Protein 7QI3 (pdb70)

B-factor: mean 31.92, std 11.01, range [11.61, 91.03]

Radius of gyration: 36.63 Å; Cα contacts (8 Å, |Δi|>4): 3064; chains: 4; bounding box: 96×83×113 Å

Nearest PDB structures (foldseek):
  7qi3-assembly2_D  TM=1.003E+00  e=2.715E-68  Fusarium verticillioides
  4guz-assembly1_A  TM=8.445E-01  e=5.078E-19  Mycobacteroides abscessus ATCC 19977
  2ija-assembly1_A  TM=8.164E-01  e=3.642E-18  Homo sapiens
  4nv7-assembly3_A  TM=8.747E-01  e=5.300E-16  Mesorhizobium japonicum MAFF 303099
  1w4t-assembly1_A  TM=8.264E-01  e=2.323E-15  Pseudomonas aeruginosa

Foldseek 3Di:
DDDPDDDFQDDPVPADAQAPVLLLLVCVLLVDDPVLSVLLVVLNVPVVLCQACVNNQVNQQSSLLSCQQQEKQWLLLCFLHQPLDDDLRLVVLSCQCRVQVYHYAFSSSASNVQNSSVNSNWDKFKWWKWFALCPPPPVVSNVPPRLDTDPTAHIWMWTNHHHWTWIGTSGHFPLDQSGTGTQDAFDKDCAQPPKMKGWHWAFGPDDPDPDDVPTHTWTWIWMFLDPPDPDTDTGTTMTTHPDGDIPVNNVVNVCCCRPPVVNCSSPWTKMKGWDDPVVVSHTFWMWMDIQQWIWTDGRHDIDTPDRDDFLVRVQVCCCPVNVNHHDPSSSVNGPPVSGD/DDDPDDDFQDDPVPADAQALVLLLLLCVLLVDDPVLSVLLVVLNVPVVLCAACVSNQVNLLSSLLSCLQQEKQWLLLCFLHQPLDDDLRLVVLSCVCRVQVYHYAFSSSASNVQNSSVNSNWDKFKWWKWFALCPPPPVVSNVPRRLDTDPTAHIWMWTHHHHWTWIGTNGHFPLDQSGTHTQDAFDKDCAQPPKMKTWHWAFGPDDPDPDDVPTHTWTWIWMFLDCPDPDTDTGTTMTTHRDGDIPVNNVVSVCCCRPPVVNCSSPWTKIKGWDDPVVVSHTFWMWMDTQQWTWTDGRNDIDTPDRDDFLVRVQVCCCPPRVNHHDPSSSPNGPPVSGD/DDDPDDDFQDDPVPADAQAPVLLLLVCVLLVDDPVLSVLLVVLNVPVVLCQACVNNQVNLQSSLQSCQQQEKQWLLLCFLHQPLDDDLRLVVLSCVCRVQVYHYAFSSSASNVQNSSVNSNWDKFKWWKWFALCPPPPVVSNVPRQLDTDPTAHIWMWTHHHHFTWIGTNGHFPLDQSGTGTQDAFDKDCAQPPKMKTWHWAFGPDDPDPDPVPTHTWIWIWMFLCPVPPDTDTGTTMTIHRDGDIPVNNVVSCCCCRPPVVNCSSPWIKIKGFDDPVVVSHTFWMWMDILQWTWTDGRNDIDTPDRHDFLVRVQVCCCPPRVNHHDPSSSVSGDPVSTD/DDDPDDDFDDDPVPADAQAPVLLLLVCVLLVDDPVLSVLLVVLNVPVVLCQACVSNQVNLQSSLLSCLQQEKQWLLLCFLHQPLDDDLRLVVLSCQCRVQVYHYAFSSSASNVQNSSVSSNWDKFKWWKWFALCPPPPVVSVVPPRLDTDPTAHIWMWTRHHHFTWIGTSGHFPLDQSGTGTQDAFDKDCAQPPKMKTWHFAFGPDDPDPDDVPTHTWIWIWMFLDPVDPDTDTGTTMTTHPDGDIPVNNVVNVCCCSPPVVNCSNPWTKMKGWDDPVVVSHTFWMWMDILQWIWTDGRHDIDTPDRADFLVSVQVCCCPVNVNHHDPSSSVNGPPVSTD

CATH classification: 3.30.2140.20

InterPro domains:
  IPR001447 Arylamine N-acetyltransferase [PF00797] (61-332)
  IPR001447 Arylamine N-acetyltransferase [PR01543] (60-83)
  IPR001447 Arylamine N-acetyltransferase [PR01543] (110-132)
  IPR001447 Arylamine N-acetyltransferase [PR01543] (240-262)
  IPR001447 Arylamine N-acetyltransferase [PTHR11786] (23-342)
  IPR038765 Papain-like cysteine peptidase superfamily [SSF54001] (22-336)
  IPR053710 Arylamine N-acetyltransferase domain-containing protein [G3DSA:3.30.2140.20] (22-341)

Solvent-accessible surface area: 54124 Å² total; per-residue (Å²): 201,52,18,89,69,26,44,50,2,53,107,98,119,71,59,59,138,4,69,65,73,60,0,44,68,1,0,104,20,0,123,12,30,132,108,19,28,97,46,0,52,44,0,38,175,58,67,70,39,0,94,38,63,130,61,0,26,53,0,0,73,1,0,6,20,3,0,9,13,28,6,1,32,2,0,0,14,12,9,1,18,49,134,64,119,34,50,28,61,37,48,97,0,21,69,30,1,14,89,77,106,3,1,2,14,10,10,6,1,0,15,0,0,0,12,0,0,53,8,2,15,3,2,2,21,6,0,0,0,1,24,2,7,14,21,11,46,6,78,74,0,105,159,92,10,46,58,5,7,30,5,5,21,2,0,0,0,1,0,45,0,43,117,34,49,15,0,0,6,5,0,14,7,41,74,2,0,8,63,12,0,15,24,80,93,40,43,88,30,103,6,24,54,51,17,34,0,34,0,50,43,65,46,21,75,6,28,23,18,80,24,128,95,31,36,35,108,9,19,0,0,2,1,1,113,62,27,93,87,132,154,86,69,51,28,30,0,0,0,0,18,59,25,14,2,1,29,2,0,0,43,2,1,8,61,24,11,15,49,5,82,78,14,44,30,41,78,55,6,10,0,9,26,7,38,33,35,75,126,144,72,73,10,53,2,16,32,31,0,53,86,32,7,0,67,48,24,70,28,95,110,164,123,87,58,88,131,6,124,59,28,112,53,5,27,100,6,0,63,117,48,1,43,1,52,21,67,116,109,15,56,100,24,4,60,141,135,36,84,85,201,52,19,92,67,24,45,52,2,54,101,109,119,70,56,61,164,6,74,71,73,60,2,38,66,1,0,103,20,0,125,13,34,132,105,19,30,97,43,0,53,47,0,37,182,58,69,69,40,0,90,56,93,80,42,0,25,52,0,0,68,0,0,6,23,3,0,11,15,29,5,0,33,2,0,0,14,10,1,1,20,48,135,64,116,29,52,31,62,38,48,98,2,20,68,33,1,13,89,72,102,2,2,1,14,10,11,7,0,0,16,0,0,0,12,0,0,42,13,2,12,2,3,2,19,7,0,0,0,1,24,1,7,11,19,13,48,6,83,50,0,99,170,104,11,40,62,6,8,30,5,5,23,2,0,0,0,0,0,39,0,44,40,31,41,12,0,0,6,4,0,15,7,43,73,2,0,9,63,12,0,15,23,29,60,38,36,84,30,103,6,24,54,50,14,36,0,34,0,48,79,66,42,21,72,6,28,22,18,76,25,127,99,31,33,33,123,8,18,0,0,2,1,0,116,64,27,94,84,130,76,91,86,53,28,30,0,0,0,0,21,66,25,14,2,1,31,2,0,0,42,4,1,8,58,24,11,16,54,8,84,74,14,44,33,30,63,54,6,11,0,8,25,6,37,33,41,79,122,143,72,75,10,54,1,18,35,32,0,53,85,33,6,0,72,46,25,65,26,95,108,168,124,90,59,53,135,12,124,59,25,73,83,5,29,124,6,1,63,119,50,1,41,0,52,17,67,114,106,13,56,98,24,4,50,145,104,66,84,87,201,50,17,86,68,28,44,50,2,56,102,121,119,71,57,59,159,5,73,71,72,60,2,44,66,1,0,105,18,0,122,12,33,127,105,18,28,94,47,0,55,46,1,38,180,59,73,67,40,0,93,42,86,131,58,0,17,52,0,0,68,1,0,5,20,2,0,9,12,28,5,1,32,3,0,0,15,11,1,1,20,50,138,66,122,28,55,29,61,36,49,95,2,21,67,36,1,13,91,74,103,2,1,2,11,8,8,8,1,0,16,0,0,0,12,0,0,43,10,2,11,3,3,2,25,8,0,0,0,0,22,1,8,11,21,12,49,6,79,72,0,99,159,93,11,40,61,6,7,30,4,6,22,3,0,0,0,0,0,43,0,42,123,49,50,12,0,0,5,6,0,14,6,39,76,2,0,7,62,10,0,16,28,43,53,40,48,87,31,103,6,25,54,50,14,33,0,33,0,48,41,62,46,20,74,6,30,22,25,93,23,72,39,28,37,40,87,11,20,0,0,3,1,1,108,80,27,103,87,124,148,87,70,52,28,27,0,0,0,0,18,70,23,13,2,1,30,3,0,1,43,4,1,7,62,26,12,15,51,6,80,76,14,45,32,29,60,56,6,10,0,8,24,7,34,32,37,78,131,151,72,73,10,56,1,18,34,33,0,52,85,30,7,0,69,48,25,66,23,83,110,168,122,85,55,97,136,8,122,48,18,121,76,5,30,109,4,0,61,119,45,2,44,0,54,19,66,116,108,15,58,98,23,4,51,144,108,68,86,84,200,56,18,88,69,26,45,51,3,55,98,116,119,70,57,59,163,7,76,70,72,60,3,46,62,0,0,105,21,0,118,12,30,133,106,19,36,96,50,0,67,48,1,36,106,60,72,69,39,0,93,55,33,85,64,0,29,52,0,0,70,1,0,6,22,2,0,9,13,29,5,1,33,3,0,0,15,8,0,0,21,50,131,62,122,33,53,27,61,37,47,96,0,21,69,28,1,13,91,78,106,2,1,2,14,9,10,8,1,0,13,0,0,0,13,0,0,44,13,2,10,3,4,3,26,7,0,0,0,1,22,1,7,12,19,12,46,6,80,73,0,99,150,95,9,41,60,6,7,32,4,6,25,3,0,0,0,1,0,45,0,42,125,55,51,22,0,0,5,4,0,14,6,42,73,2,0,9,62,10,0,15,25,87,98,43,48,87,31,104,5,24,55,49,14,34,0,32,0,50,76,67,50,20,73,5,30,21,17,74,26,92,32,30,38,36,89,9,18,0,0,2,0,1,101,84,28,104,89,125,141,84,67,52,28,27,0,0,0,0,18,72,23,11,2,1,29,3,0,0,42,3,1,8,61,22,11,16,51,6,82,74,14,42,30,29,62,56,6,10,0,9,23,7,35,34,49,78,125,101,73,72,8,55,1,18,34,32,0,53,85,30,7,0,68,46,26,66,25,83,108,166,118,86,62,97,131,6,123,60,26,123,62,5,30,48,4,0,62,133,48,1,41,0,53,18,65,112,105,13,60,99,26,4,38,141,143,49,84,84

Sequence (1360 aa):
EDPTALTQLLPDESARVRYTSSSSELQDYFETLKFPQQRFLDLGNNSVLKDPSLARTKEENGLPLLQQAITRYHTCNVPFENLVLHYDPHKIVTLDPAELYTKKIVTRRRGGRCMENNIFLGTALRSLGYEVRNCGGRVSRAMSPYPEVRKKNQSSATYDGWNHMLLLVFLGDEWYGVDVGMGSMGPNLPFPLQDGFESLSIAPREIRIQKRRSISSETHATGPSHATKMMWCYDVCYNNPAESKKTWTPVYCFTETEFLPQDYEVMSWFTSTNPRSFFTRYITCTKMIMDEDKEVIIGNLTLFKDTVRETIGSDRKVVKKFETEEERIKGLVEIFDVNLTEEEEKNSLPQEKRLEDPTALTQLPDESARVRYTSSSSELQDYFETLKFPQRFLDLGNNSVLKDPSLARTKKENGLPLLQAITRYHTCNVPFENLVLHYDPHKIVTLDPAELYTKKIVTRRRGGRCMENNIIFLGTALRSLGYEVRNCGGRVSRAMSPYPEVRKNQSATYDGWNHMLLLVFLGDEWYGVDVGMGSMGPNLPFPLQQDGFEESSLSIAPREIRIQKRSISETHATGPSHATKMMWCYDVCYNNPAESKKTWTPVYCFTETEFLPQDYEVMSWFTSTNPRSFFFTRYYITCTKMIMDEDKEVIIGNLTLFKDTVRETIGSDRKVVKKFETEEERIKGLVEIFDVNLTEEEKNSLPQEKRLEDPTALTQLLPDESARVRYTSSSELQDYFETLKFPQRFLDLGNSVLKDPSLARTKENGLPLLQAITRYHTCNVPFENLVLHYDPHKKIIVTLDPAELYTKKIVTRRRGGRCMENNIFLGTALRSLGYEVRNCGGRVSRAMSPYPEVRKKNQSSATYDGWNHMLLLVFLGDEWYGVDVGMGSMGPNLPFPLQDGFESLSIAPREIRIIQKRSISSETHATGPSHATKMMWCYDVCYNNPAESKKTWTPVYCFTTETEFLPQDYEVMSWFTSTNPRSFFTRYITCTKMIMDEDKEVIIGNLTLFKDTVRETIIGSSDRKVVKKFETEEERIKGLVEIFDVNLTEEEEKNSLPQEKRLEDPTALTQLPDESARVRYTSSSSELQDYFETLKFPQQRFLDLGNSVLKDPSLARTKENGLPLLQQAITRYHTCNVPFENLVLHYDPHKIVTLDPAELYTKKIVTRRRGGRCMENNIFLGTALRSLGYEVRNCGGRVSRAMSPYPEEVRKKNQSATYDGWNHMLLLVFLGDEWYGVDVGMGSMGPNLPFPLQQDGFESLSIAPREIRIQKRSISETHATGPSSHATKMMWCYDVCYNPAESKKTWTPVYCFTETEFLPQDYEVMSWFTSTNPRRSFFTRYITCTKMIMDEDKEVIIGNLTLFKDTVRETIGSDRKVVKKKFETEEERIKGLVEIFDVNLTEEEEKNSLPQEKRL

Organism: Gibberella moniliformis (strain M3125 / FGSC 7600) (NCBI:txid334819)

Secondary structure (DSSP, 8-state):
---S----PPPGGGS----HHHHHHHHHHTT--HHHHHHHHHHHH-GGGGGSHHHHHHHHHHHHHHHHHHS-EE-GGGTSSSS------HHHHHIIIIIS---BSHHHHHHHHHHHHHHHT-EEEEEEEEEBGGG-SSHHHHHHHTT-B-SS-EEEEEEEETTEEEEE---SGGGS--S-EE--TT-EEE-STT-EEEEEEE--S----SSGGG---EEEEEEES-TTSSS--PEEEEEE-SPPPPHHHHHHHHHHHHH-TTSGGGTS-EEEEEEEETTTTEEEEEEEEETTEEEEEETTEEEEEEE--SHHHHHHHHHHHH-----HHHHHTS-GGG--/---S----PPPGGGS----HHHHHHHHHHTT--HHHHHHHHHHHH-GGGGGSHHHHHHHHHHHHHHHHHHS-EE-GGGTSSSS------HHHHHIIIIIS---BSHHHHHHHHHHHHHHTT-EEEEEEEEEBGGG-SSHHHHHH-TT-B-SS-EEEEEEEETTEEEEE---SGGGS--S-EE--TTEEEE-STT-EEEEEEE--S----SSGGG---EEEEEEES-TTSSSPPPEEEEEE-SPPP-HHHHHHHHHHHHHSTTSGGGTS-EEEEEEEETTTTEEEEEEEEETTEEEEEETTEEEEEEE--SHHHHHHHHHHHH-----HHHHHTS-GGG--/---S-------GGGS----HHHHHHHHHHTT--HHHHHHHHHHHH-GGGGGSHHHHHHHHHHHHHHHHHHS-EE-GGGTSSSS------HHHHHIIIIIS---BSHHHHHHHHHHHHHHHT-EEEEEEEEEBGGG-SSHHHHHHHTT-B-SS-EEEEEEEETTEEEEE---SGGGS--S-EE--TT-EEE-STT-EEEEEEE--S----SSGGG---EEEEEEES-TTSSS--PEEEEEE-SPPP-HHHHHHHHHHHHH-TTSGGGTS-EEEEEEEETTTTEEEEEEEEETTEEEEEETTEEEEEEE--SHHHHHHHHHHHH-----HHHHTTS-GGG--/---S----PPPGGGS----HHHHHHHHHHTT--HHHHHHHHHHHH-GGGGGSHHHHHHHHHHHHHHHHHHS-EE-GGGTSSSS------HHHHHIIIIIS---BSHHHHHHHHHHHHHHHT-EEEEEEEEEBGGG-SSHHHHHHHTT-B-SS-EEEEEEEETTEEEEE--SSGGGS--S-EE--TT-EEE-STT-EEEEEEE--S----SSGGG---EEEEEEES-TTSSS---EEEEEE-SPPP-HHHHHHHHHHHHH-TTSGGGTS-EEEEEEEETTTTEEEEEEEEETTEEEEEETTEEEEEEE--SHHHHHHHHHHHH-----HHHHTTS-GGG--

Structure (mmCIF, N/CA/C/O backbone):
data_7QI3
#
_entry.id   7QI3
#
_cell.length_a   72.580
_cell.length_b   76.880
_cell.length_c   92.544
_cell.angle_alpha   76.220
_cell.angle_beta   73.060
_cell.angle_gamma   72.490
#
_symmetry.space_group_name_H-M   'P 1'
#
loop_
_entity.id
_entity.type
_entity.pdbx_description
1 polymer 'Arylamine N-acetyltransferase'
2 non-polymer DI(HYDROXYETHYL)ETHER
3 non-polymer 1,2-ETHANEDIOL
4 non-polymer 'TRIETHYLENE GLYCOL'
5 non-polymer 'TETRAETHYLENE GLYCOL'
6 water water
#
loop_
_atom_site.group_PDB
_atom_site.id
_atom_site.type_symbol
_atom_site.label_atom_id
_atom_site.label_alt_id
_atom_site.label_comp_id
_atom_site.label_asym_id
_atom_site.label_entity_id
_atom_site.label_seq_id
_atom_site.pdbx_PDB_ins_code
_atom_site.Cartn_x
_atom_site.Cartn_y
_atom_site.Cartn_z
_atom_site.occupancy
_atom_site.B_iso_or_equiv
_atom_site.auth_seq_id
_atom_site.auth_comp_id
_atom_site.auth_asym_id
_atom_site.auth_atom_id
_atom_site.pdbx_PDB_model_num
ATOM 1 N N . GLU A 1 5 ? 50.92365 49.24355 42.99063 1.000 40.54839 5 GLU A N 1
ATOM 2 C CA . GLU A 1 5 ? 51.02313 48.54066 44.26608 1.000 43.37842 5 GLU A CA 1
ATOM 3 C C . GLU A 1 5 ? 52.44286 48.59024 44.79727 1.000 35.98189 5 GLU A C 1
ATOM 4 O O . GLU A 1 5 ? 53.40986 48.64941 44.02926 1.000 28.70098 5 GLU A O 1
ATOM 10 N N . ASP A 1 6 ? 52.56332 48.53256 46.11727 1.000 31.42310 6 ASP A N 1
ATOM 11 C CA . ASP A 1 6 ? 53.87883 48.54418 46.72763 1.000 34.80032 6 ASP A CA 1
ATOM 12 C C . ASP A 1 6 ? 54.66151 47.29161 46.34218 1.000 27.92505 6 ASP A C 1
ATOM 13 O O . ASP A 1 6 ? 54.08863 46.19824 46.24402 1.000 31.09108 6 ASP A O 1
ATOM 18 N N . PRO A 1 7 ? 55.96018 47.42554 46.09327 1.000 27.15538 7 PRO A N 1
ATOM 19 C CA . PRO A 1 7 ? 56.79099 46.24641 45.81731 1.000 30.39931 7 PRO A CA 1
ATOM 20 C C . PRO A 1 7 ? 56.73521 45.25770 46.97069 1.000 32.07946 7 PRO A C 1
ATOM 21 O O . PRO A 1 7 ? 56.65670 45.64591 48.13421 1.000 28.20355 7 PRO A O 1
ATOM 25 N N . THR A 1 8 ? 56.76691 43.96666 46.63543 1.000 33.55051 8 THR A N 1
ATOM 26 C CA . THR A 1 8 ? 56.93172 42.92082 47.63839 1.000 35.69389 8 THR A CA 1
ATOM 27 C C . THR A 1 8 ? 58.34051 42.33788 47.65920 1.000 31.32286 8 THR A C 1
ATOM 28 O O . THR A 1 8 ? 58.67760 41.60598 48.59669 1.000 31.61275 8 THR A O 1
ATOM 32 N N . ALA A 1 9 ? 59.16522 42.65795 46.66460 1.000 32.55930 9 ALA A N 1
ATOM 33 C CA . ALA A 1 9 ? 60.52636 42.15673 46.55880 1.000 31.43408 9 ALA A CA 1
ATOM 34 C C . ALA A 1 9 ? 61.33825 43.14702 45.74187 1.000 29.53878 9 ALA A C 1
ATOM 35 O O . ALA A 1 9 ? 60.87309 43.64154 44.71688 1.000 27.29046 9 ALA A O 1
ATOM 37 N N . LEU A 1 10 ? 62.54210 43.44276 46.19691 1.000 23.99339 10 LEU A N 1
ATOM 38 C CA . LEU A 1 10 ? 63.42566 44.31172 45.44339 1.000 25.16462 10 LEU A CA 1
ATOM 39 C C . LEU A 1 10 ? 64.55698 43.47399 44.88559 1.000 29.71244 10 LEU A C 1
ATOM 40 O O . LEU A 1 10 ? 64.76721 42.32645 45.29853 1.000 23.62280 10 LEU A O 1
ATOM 45 N N . THR A 1 11 ? 65.26685 44.05473 43.91912 1.000 22.00359 11 THR A N 1
ATOM 46 C CA . THR A 1 11 ? 66.39337 43.36456 43.32254 1.000 20.26531 11 THR A CA 1
ATOM 47 C C . THR A 1 11 ? 67.43324 43.06009 44.39076 1.000 21.32025 11 THR A C 1
ATOM 48 O O . THR A 1 11 ? 67.74306 43.89257 45.24139 1.000 18.64878 11 THR A O 1
ATOM 52 N N . GLN A 1 12 ? 67.94577 41.84188 44.37174 1.000 18.27932 12 GLN A N 1
ATOM 53 C CA . GLN A 1 12 ? 68.98955 41.47104 45.30721 1.000 24.35864 12 GLN A CA 1
ATOM 54 C C . GLN A 1 12 ? 69.91632 40.47930 44.62304 1.000 23.88788 12 GLN A C 1
ATOM 55 O O . GLN A 1 12 ? 69.63190 39.98181 43.53084 1.000 25.05151 12 GLN A O 1
ATOM 61 N N A LEU A 1 13 ? 71.03873 40.20821 45.27592 0.494 24.62087 13 LEU A N 1
ATOM 62 N N B LEU A 1 13 ? 71.04479 40.22064 45.26616 0.506 24.61813 13 LEU A N 1
ATOM 63 C CA A LEU A 1 13 ? 71.90055 39.10074 44.88175 0.494 25.98070 13 LEU A CA 1
ATOM 64 C CA B LEU A 1 13 ? 71.88223 39.09850 44.87500 0.506 25.98837 13 LEU A CA 1
ATOM 65 C C A LEU A 1 13 ? 71.37935 37.83041 45.54598 0.494 27.34409 13 LEU A C 1
ATOM 66 C C B LEU A 1 13 ? 71.34374 37.84035 45.54249 0.506 27.36190 13 LEU A C 1
ATOM 67 O O A LEU A 1 13 ? 71.35808 37.75740 46.77932 0.494 25.74289 13 LEU A O 1
ATOM 68 O O B LEU A 1 13 ? 71.27982 37.78728 46.77541 0.506 25.71792 13 LEU A O 1
ATOM 77 N N . PRO A 1 14 ? 70.91866 36.83250 44.78929 1.000 27.53459 14 PRO A N 1
ATOM 78 C CA . PRO A 1 14 ? 70.34495 35.64021 45.42697 1.000 25.42786 14 PRO A CA 1
ATOM 79 C C . PRO A 1 14 ? 71.38897 34.87958 46.22710 1.000 25.53977 14 PRO A C 1
ATOM 80 O O . PRO A 1 14 ? 72.58747 34.94690 45.95166 1.000 26.25444 14 PRO A O 1
ATOM 84 N N . ASP A 1 15 ? 70.91035 34.15850 47.23733 1.000 25.96478 15 ASP A N 1
ATOM 85 C CA . ASP A 1 15 ? 71.75535 33.22638 47.96848 1.000 29.91946 15 ASP A CA 1
ATOM 86 C C . ASP A 1 15 ? 72.41157 32.24123 47.00382 1.000 36.54977 15 ASP A C 1
ATOM 87 O O . ASP A 1 15 ? 71.87492 31.93242 45.93409 1.000 31.25323 15 ASP A O 1
ATOM 92 N N . GLU A 1 16 ? 73.59437 31.75819 47.39614 1.000 32.69219 16 GLU A N 1
ATOM 93 C CA . GLU A 1 16 ? 74.42614 30.95042 46.50722 1.000 41.34270 16 GLU A CA 1
ATOM 94 C C . GLU A 1 16 ? 73.65093 29.79581 45.88258 1.000 38.13021 16 GLU A C 1
ATOM 95 O O . GLU A 1 16 ? 73.85873 29.46214 44.71125 1.000 37.89112 16 GLU A O 1
ATOM 98 N N . SER A 1 17 ? 72.74537 29.17887 46.63854 1.000 39.72244 17 SER A N 1
ATOM 99 C CA . SER A 1 17 ? 72.00705 28.03917 46.10535 1.000 46.19174 17 SER A CA 1
ATOM 100 C C . SER A 1 17 ? 70.91805 28.44448 45.11718 1.000 46.61669 17 SER A C 1
ATOM 101 O O . SER A 1 17 ? 70.46605 27.59753 44.33929 1.000 35.62189 17 SER A O 1
ATOM 104 N N . ALA A 1 18 ? 70.49435 29.70912 45.11127 1.000 34.41394 18 ALA A N 1
ATOM 105 C CA . ALA A 1 18 ? 69.45667 30.16005 44.19140 1.000 33.63189 18 ALA A CA 1
ATOM 106 C C . ALA A 1 18 ? 70.00366 30.89468 42.96855 1.000 34.86721 18 ALA A C 1
ATOM 107 O O . ALA A 1 18 ? 69.21188 31.34868 42.13537 1.000 36.70317 18 ALA A O 1
ATOM 109 N N . ARG A 1 19 ? 71.32217 31.00701 42.82250 1.000 28.39234 19 ARG A N 1
ATOM 110 C CA . ARG A 1 19 ? 71.88274 31.79127 41.72575 1.000 31.21445 19 ARG A CA 1
ATOM 111 C C . ARG A 1 19 ? 71.83284 31.03563 40.40225 1.000 39.09403 19 ARG A C 1
ATOM 112 O O . ARG A 1 19 ? 71.97494 29.80744 40.35286 1.000 27.62684 19 ARG A O 1
ATOM 120 N N . VAL A 1 20 ? 71.64684 31.79220 39.31723 1.000 34.06698 20 VAL A N 1
ATOM 121 C CA . VAL A 1 20 ? 71.65735 31.19698 37.98415 1.000 36.76645 20 VAL A CA 1
ATOM 122 C C . VAL A 1 20 ? 73.04314 30.63860 37.68832 1.000 36.04744 20 VAL A C 1
ATOM 123 O O . VAL A 1 20 ? 74.05886 31.32057 37.87582 1.000 28.12938 20 VAL A O 1
ATOM 127 N N . ARG A 1 21 ? 73.09062 29.38083 37.25568 1.000 36.24947 21 ARG A N 1
ATOM 128 C CA . ARG A 1 21 ? 74.29631 28.76930 36.71775 1.000 33.64780 21 ARG A CA 1
ATOM 129 C C . ARG A 1 21 ? 74.00527 28.29116 35.29754 1.000 32.41118 21 ARG A C 1
ATOM 130 O O . ARG A 1 21 ? 72.92584 27.75738 35.02514 1.000 34.29125 21 ARG A O 1
ATOM 138 N N . TYR A 1 22 ? 74.95635 28.51022 34.39036 1.000 27.84772 22 TYR A N 1
ATOM 139 C CA . TYR A 1 22 ? 74.87109 27.99173 33.03090 1.000 22.38166 22 TYR A CA 1
ATOM 140 C C . TYR A 1 22 ? 75.43084 26.56886 33.00215 1.000 25.89768 22 TYR A C 1
ATOM 141 O O . TYR A 1 22 ? 76.54645 26.32982 33.47484 1.000 26.53811 22 TYR A O 1
ATOM 150 N N . THR A 1 23 ? 74.65264 25.62971 32.46341 1.000 25.83302 23 THR A N 1
ATOM 151 C CA . THR A 1 23 ? 75.05820 24.22197 32.40115 1.000 26.37948 23 THR A CA 1
ATOM 152 C C . THR A 1 23 ? 76.24194 24.03085 31.44936 1.000 28.02982 23 THR A C 1
ATOM 153 O O . THR A 1 23 ? 76.61575 24.93102 30.69207 1.000 28.36529 23 THR A O 1
ATOM 157 N N A SER A 1 24 ? 76.82710 22.82909 31.48378 0.499 26.58477 24 SER A N 1
ATOM 158 N N B SER A 1 24 ? 76.82201 22.82523 31.48045 0.501 26.57428 24 SER A N 1
ATOM 159 C CA A SER A 1 24 ? 77.89848 22.50676 30.54172 0.499 30.23544 24 SER A CA 1
ATOM 160 C CA B SER A 1 24 ? 77.89999 22.50455 30.54453 0.501 30.23990 24 SER A CA 1
ATOM 161 C C A SER A 1 24 ? 77.43260 22.67169 29.10211 0.499 27.22564 24 SER A C 1
ATOM 162 C C B SER A 1 24 ? 77.44126 22.65599 29.10054 0.501 27.21969 24 SER A C 1
ATOM 163 O O A SER A 1 24 ? 78.16892 23.19797 28.26168 0.499 28.79535 24 SER A O 1
ATOM 164 O O B SER A 1 24 ? 78.19236 23.15309 28.25572 0.501 28.81623 24 SER A O 1
ATOM 169 N N A SER A 1 25 ? 76.20772 22.23422 28.80352 0.499 25.96846 25 SER A N 1
ATOM 170 N N B SER A 1 25 ? 76.20854 22.24062 28.80057 0.501 25.95638 25 SER A N 1
ATOM 171 C CA A SER A 1 25 ? 75.67256 22.37209 27.45420 0.499 26.04451 25 SER A CA 1
ATOM 172 C CA B SER A 1 25 ? 75.68884 22.37573 27.44400 0.501 26.03553 25 SER A CA 1
ATOM 173 C C A SER A 1 25 ? 75.43998 23.83462 27.10102 0.499 27.34916 25 SER A C 1
ATOM 174 C C B SER A 1 25 ? 75.43237 23.83609 27.09496 0.501 27.34631 25 SER A C 1
ATOM 175 O O A SER A 1 25 ? 75.69915 24.25480 25.96813 0.499 23.34306 25 SER A O 1
ATOM 176 O O B SER A 1 25 ? 75.66893 24.25776 25.95823 0.501 23.34451 25 SER A O 1
ATOM 181 N N . GLU A 1 26 ? 74.95014 24.62403 28.05901 1.000 24.59287 26 GLU A N 1
ATOM 182 C CA . GLU A 1 26 ? 74.73974 26.04471 27.80201 1.000 23.66829 26 GLU A CA 1
ATOM 183 C C . GLU A 1 26 ? 76.05786 26.75684 27.55262 1.000 22.00349 26 GLU A C 1
ATOM 184 O O . GLU A 1 26 ? 76.14214 27.64587 26.69659 1.000 23.33377 26 GLU A O 1
ATOM 190 N N . LEU A 1 27 ? 77.09637 26.37380 28.28735 1.000 22.82540 27 LEU A N 1
ATOM 191 C CA . LEU A 1 27 ? 78.41469 26.95219 28.07037 1.000 21.50188 27 LEU A CA 1
ATOM 192 C C . LEU A 1 27 ? 78.96452 26.53527 26.71405 1.000 26.30759 27 LEU A C 1
ATOM 193 O O . LEU A 1 27 ? 79.51822 27.36207 25.97939 1.000 23.13337 27 LEU A O 1
ATOM 198 N N . GLN A 1 28 ? 78.79717 25.26101 26.35092 1.000 21.57945 28 GLN A N 1
ATOM 199 C CA . GLN A 1 28 ? 79.15485 24.84137 24.99829 1.000 24.91043 28 GLN A CA 1
ATOM 200 C C . GLN A 1 28 ? 78.42610 25.66972 23.94053 1.000 25.64211 28 GLN A C 1
ATOM 201 O O . GLN A 1 28 ? 79.02409 26.06568 22.93094 1.000 23.33000 28 GLN A O 1
ATOM 207 N N . ASP A 1 29 ? 77.13621 25.95300 24.14826 1.000 24.17470 29 ASP A N 1
ATOM 208 C CA . ASP A 1 29 ? 76.42181 26.75267 23.15450 1.000 25.12897 29 ASP A CA 1
ATOM 209 C C . ASP A 1 29 ? 76.96515 28.17676 23.09645 1.000 28.56343 29 ASP A C 1
ATOM 210 O O . ASP A 1 29 ? 77.00389 28.78357 22.01329 1.000 21.48776 29 ASP A O 1
ATOM 215 N N . TYR A 1 30 ? 77.42445 28.70503 24.23988 1.000 22.14705 30 TYR A N 1
ATOM 216 C CA . TYR A 1 30 ? 78.11001 29.99732 24.24866 1.000 24.10321 30 TYR A CA 1
ATOM 217 C C . TYR A 1 30 ? 79.40385 29.95857 23.43597 1.000 25.86283 30 TYR A C 1
ATOM 218 O O . TYR A 1 30 ? 79.68193 30.88252 22.66469 1.000 20.91955 30 TYR A O 1
ATOM 227 N N . PHE A 1 31 ? 80.21122 28.89623 23.59755 1.000 24.26081 31 PHE A N 1
ATOM 228 C CA . PHE A 1 31 ? 81.44477 28.78012 22.82314 1.000 30.48670 31 PHE A CA 1
ATOM 229 C C . PHE A 1 31 ? 81.16482 28.75798 21.32661 1.000 29.21092 31 PHE A C 1
ATOM 230 O O . PHE A 1 31 ? 81.97645 29.25921 20.53783 1.000 26.21385 31 PHE A O 1
ATOM 238 N N . GLU A 1 32 ? 80.02221 28.19654 20.91413 1.000 28.53076 32 GLU A N 1
ATOM 239 C CA . GLU A 1 32 ? 79.68874 28.20578 19.49205 1.000 30.50471 32 GLU A CA 1
ATOM 240 C C . GLU A 1 32 ? 79.23109 29.59264 19.04731 1.000 32.33907 32 GLU A C 1
ATOM 241 O O . GLU A 1 32 ? 79.56301 30.03004 17.93674 1.000 28.35021 32 GLU A O 1
ATOM 247 N N . THR A 1 33 ? 78.51610 30.31724 19.92052 1.000 27.48057 33 THR A N 1
ATOM 248 C CA . THR A 1 33 ? 78.12969 31.69532 19.61696 1.000 24.91217 33 THR A CA 1
ATOM 249 C C . THR A 1 33 ? 79.35413 32.59318 19.49953 1.000 26.62887 33 THR A C 1
ATOM 250 O O . THR A 1 33 ? 79.38576 33.51279 18.67129 1.000 27.55996 33 THR A O 1
ATOM 254 N N . LEU A 1 34 ? 80.37606 32.32980 20.31807 1.000 25.64289 34 LEU A N 1
ATOM 255 C CA . LEU A 1 34 ? 81.67020 32.98963 20.20161 1.000 19.64580 34 LEU A CA 1
ATOM 256 C C . LEU A 1 34 ? 82.38437 32.63322 18.90234 1.000 23.23639 34 LEU A C 1
ATOM 257 O O . LEU A 1 34 ? 83.34043 33.31938 18.53147 1.000 28.29257 34 LEU A O 1
ATOM 262 N N . LYS A 1 35 ? 81.96962 31.55145 18.24170 1.000 21.31123 35 LYS A N 1
ATOM 263 C CA . LYS A 1 35 ? 82.62315 31.03452 17.03118 1.000 27.79066 35 LYS A CA 1
ATOM 264 C C . LYS A 1 35 ? 84.05315 30.56970 17.31438 1.000 25.76445 35 LYS A C 1
ATOM 265 O O . LYS A 1 35 ? 84.95725 30.76141 16.49698 1.000 27.70660 35 LYS A O 1
ATOM 271 N N . PHE A 1 36 ? 84.25549 29.93724 18.47103 1.000 22.94135 36 PHE A N 1
ATOM 272 C CA . PHE A 1 36 ? 85.55869 29.37291 18.79317 1.000 26.03177 36 PHE A CA 1
ATOM 273 C C . PHE A 1 36 ? 86.03928 28.46460 17.66189 1.000 30.97730 36 PHE A C 1
ATOM 274 O O . PHE A 1 36 ? 85.25417 27.66321 17.13527 1.000 22.24470 36 PHE A O 1
ATOM 282 N N . PRO A 1 37 ? 87.31386 28.55038 17.26591 1.000 29.00547 37 PRO A N 1
ATOM 283 C CA . PRO A 1 37 ? 87.87606 27.50294 16.40982 1.000 28.89952 37 PRO A CA 1
ATOM 284 C C . PRO A 1 37 ? 88.11743 26.26688 17.25532 1.000 28.13806 37 PRO A C 1
ATOM 285 O O . PRO A 1 37 ? 87.89118 26.29681 18.46642 1.000 28.98051 37 PRO A O 1
ATOM 289 N N A GLN A 1 38 ? 88.59741 25.18739 16.64256 0.575 25.77327 38 GLN A N 1
ATOM 290 N N B GLN A 1 38 ? 88.58095 25.18413 16.62253 0.425 25.86561 38 GLN A N 1
ATOM 291 C CA A GLN A 1 38 ? 88.64847 23.90704 17.33891 0.575 31.63427 38 GLN A CA 1
ATOM 292 C CA B GLN A 1 38 ? 88.68572 23.89509 17.30257 0.425 31.62864 38 GLN A CA 1
ATOM 293 C C A GLN A 1 38 ? 89.58697 23.93933 18.54325 0.575 32.21107 38 GLN A C 1
ATOM 294 C C B GLN A 1 38 ? 89.57137 23.97052 18.54151 0.425 32.21009 38 GLN A C 1
ATOM 295 O O A GLN A 1 38 ? 89.30422 23.30801 19.56745 0.575 32.74125 38 GLN A O 1
ATOM 296 O O B GLN A 1 38 ? 89.23697 23.39875 19.58468 0.425 32.75134 38 GLN A O 1
ATOM 307 N N . ARG A 1 39 ? 90.70488 24.66747 18.44785 1.000 32.49342 39 ARG A N 1
ATOM 308 C CA . ARG A 1 39 ? 91.66920 24.66308 19.54700 1.000 32.68074 39 ARG A CA 1
ATOM 309 C C . ARG A 1 39 ? 91.10696 25.31893 20.79896 1.000 31.50860 39 ARG A C 1
ATOM 310 O O . ARG A 1 39 ? 91.47894 24.93868 21.91631 1.000 30.64365 39 ARG A O 1
ATOM 318 N N . PHE A 1 40 ? 90.21881 26.29725 20.64435 1.000 31.93914 40 PHE A N 1
ATOM 319 C CA . PHE A 1 40 ? 89.61371 26.91507 21.81644 1.000 29.71978 40 PHE A CA 1
ATOM 320 C C . PHE A 1 40 ? 88.35419 26.18761 22.26304 1.000 27.97277 40 PHE A C 1
ATOM 321 O O . PHE A 1 40 ? 88.03081 26.21027 23.45547 1.000 30.16178 40 PHE A O 1
ATOM 329 N N . LEU A 1 41 ? 87.65010 25.51238 21.34627 1.000 30.59990 41 LEU A N 1
ATOM 330 C CA . LEU A 1 41 ? 86.64183 24.54881 21.77612 1.000 28.68334 41 LEU A CA 1
ATOM 331 C C . LEU A 1 41 ? 87.27979 23.46558 22.63179 1.000 31.16169 41 LEU A C 1
ATOM 332 O O . LEU A 1 41 ? 86.74656 23.09970 23.68710 1.000 33.30774 41 LEU A O 1
ATOM 337 N N . ASP A 1 42 ? 88.43508 22.95401 22.19547 1.000 31.90606 42 ASP A N 1
ATOM 338 C CA . ASP A 1 42 ? 89.17618 21.97781 22.99042 1.000 32.97240 42 ASP A CA 1
ATOM 339 C C . ASP A 1 42 ? 89.54621 22.54362 24.35331 1.000 31.08575 42 ASP A C 1
ATOM 340 O O . ASP A 1 42 ? 89.40521 21.86816 25.38002 1.000 32.33121 42 ASP A O 1
ATOM 345 N N . LEU A 1 43 ? 90.02021 23.78515 24.38133 1.000 31.90091 43 LEU A N 1
ATOM 346 C CA . LEU A 1 43 ? 90.43311 24.38463 25.64090 1.000 28.68719 43 LEU A CA 1
ATOM 347 C C . LEU A 1 43 ? 89.23024 24.59601 26.55680 1.000 30.23751 43 LEU A C 1
ATOM 348 O O . LEU A 1 43 ? 89.27702 24.26456 27.74536 1.000 33.81741 43 LEU A O 1
ATOM 353 N N . GLY A 1 44 ? 88.12875 25.10911 26.00761 1.000 27.50017 44 GLY A N 1
ATOM 354 C CA . GLY A 1 44 ? 86.92048 25.26155 26.80127 1.000 27.30251 44 GLY A CA 1
ATOM 355 C C . GLY A 1 44 ? 86.41267 23.94009 27.34670 1.000 31.90885 44 GLY A C 1
ATOM 356 O O . GLY A 1 44 ? 86.00565 23.85030 28.50829 1.000 30.99337 44 GLY A O 1
ATOM 357 N N A ASN A 1 45 ? 86.44330 22.89030 26.52914 0.393 30.63065 45 ASN A N 1
ATOM 358 N N B ASN A 1 45 ? 86.42129 22.89618 26.51068 0.607 30.60355 45 ASN A N 1
ATOM 359 C CA A ASN A 1 45 ? 85.90985 21.61598 26.99395 0.393 31.62001 45 ASN A CA 1
ATOM 360 C CA B ASN A 1 45 ? 85.93643 21.59211 26.94990 0.607 31.59619 45 ASN A CA 1
ATOM 361 C C A ASN A 1 45 ? 86.81924 20.96214 28.02713 0.393 30.97789 45 ASN A C 1
ATOM 362 C C B ASN A 1 45 ? 86.80786 21.02117 28.05688 0.607 30.87203 45 ASN A C 1
ATOM 363 O O A ASN A 1 45 ? 86.34780 20.16459 28.84405 0.393 36.24927 45 ASN A O 1
ATOM 364 O O B ASN A 1 45 ? 86.29781 20.34903 28.95609 0.607 36.21196 45 ASN A O 1
ATOM 373 N N . SER A 1 46 ? 88.11535 21.28028 28.01568 1.000 31.08109 46 SER A N 1
ATOM 374 C CA . SER A 1 46 ? 88.98974 20.75716 29.05705 1.000 34.82455 46 SER A CA 1
ATOM 375 C C . SER A 1 46 ? 88.68261 21.40270 30.40776 1.000 33.47455 46 SER A C 1
ATOM 376 O O . SER A 1 46 ? 88.84438 20.75818 31.44770 1.000 36.53039 46 SER A O 1
ATOM 379 N N . VAL A 1 47 ? 88.19738 22.64795 30.41025 1.000 29.21638 47 VAL A N 1
ATOM 380 C CA . VAL A 1 47 ? 87.80708 23.30560 31.65692 1.000 29.01455 47 VAL A CA 1
ATOM 381 C C . VAL A 1 47 ? 86.41809 22.85973 32.10511 1.000 33.64954 47 VAL A C 1
ATOM 382 O O . VAL A 1 47 ? 86.16414 22.70329 33.30565 1.000 32.58382 47 VAL A O 1
ATOM 386 N N . LEU A 1 48 ? 85.49341 22.65938 31.15830 1.000 32.81685 48 LEU A N 1
ATOM 387 C CA . LEU A 1 48 ? 84.21273 22.04503 31.49453 1.000 35.24720 48 LEU A CA 1
ATOM 388 C C . LEU A 1 48 ? 84.39539 20.67769 32.14773 1.000 37.51134 48 LEU A C 1
ATOM 389 O O . LEU A 1 48 ? 83.58481 20.27635 32.99306 1.000 33.25126 48 LEU A O 1
ATOM 394 N N . LYS A 1 49 ? 85.44222 19.94533 31.76647 1.000 32.55524 49 LYS A N 1
ATOM 395 C CA . LYS A 1 49 ? 85.69019 18.62950 32.34779 1.000 32.84545 49 LYS A CA 1
ATOM 396 C C . LYS A 1 49 ? 86.45905 18.69483 33.66120 1.000 38.15150 49 LYS A C 1
ATOM 397 O O . LYS A 1 49 ? 86.38062 17.75195 34.45392 1.000 39.16554 49 LYS A O 1
ATOM 403 N N . ASP A 1 50 ? 87.20409 19.77138 33.90084 1.000 35.27878 50 ASP A N 1
ATOM 404 C CA . ASP A 1 50 ? 88.00053 19.93140 35.11901 1.000 38.01445 50 ASP A CA 1
ATOM 405 C C . ASP A 1 50 ? 87.92513 21.38298 35.57080 1.000 35.64022 50 ASP A C 1
ATOM 406 O O . ASP A 1 50 ? 88.81436 22.19258 35.27810 1.000 32.94214 50 ASP A O 1
ATOM 411 N N . PRO A 1 51 ? 86.87499 21.74636 36.30635 1.000 31.31841 51 PRO A N 1
ATOM 412 C CA . PRO A 1 51 ? 86.72341 23.15242 36.71815 1.000 34.91429 51 PRO A CA 1
ATOM 413 C C . PRO A 1 51 ? 87.87401 23.68711 37.55292 1.000 41.61116 51 PRO A C 1
ATOM 414 O O . PRO A 1 51 ? 88.04398 24.91384 37.62176 1.000 37.23211 51 PRO A O 1
ATOM 418 N N . SER A 1 52 ? 88.67807 22.82169 38.17507 1.000 35.33330 52 SER A N 1
ATOM 419 C CA . SER A 1 52 ? 89.80565 23.31671 38.95585 1.000 37.08733 52 SER A CA 1
ATOM 420 C C . SER A 1 52 ? 90.82516 24.05577 38.09047 1.000 38.86249 52 SER A C 1
ATOM 421 O O . SER A 1 52 ? 91.61264 24.84746 38.62255 1.000 36.53324 52 SER A O 1
ATOM 424 N N . LEU A 1 53 ? 90.81340 23.83826 36.76896 1.000 32.33483 53 LEU A N 1
ATOM 425 C CA . LEU A 1 53 ? 91.73243 24.56114 35.89198 1.000 36.32847 53 LEU A CA 1
ATOM 426 C C . LEU A 1 53 ? 91.43152 26.05565 35.85889 1.000 34.25608 53 LEU A C 1
ATOM 427 O O . LEU A 1 53 ? 92.33417 26.86408 35.60915 1.000 31.68979 53 LEU A O 1
ATOM 432 N N . ALA A 1 54 ? 90.17501 26.44468 36.09147 1.000 33.66221 54 ALA A N 1
ATOM 433 C CA . ALA A 1 54 ? 89.82447 27.86072 36.09087 1.000 33.40379 54 ALA A CA 1
ATOM 434 C C . ALA A 1 54 ? 90.38737 28.60185 37.29715 1.000 30.01679 54 ALA A C 1
ATOM 435 O O . ALA A 1 54 ? 90.31053 29.83264 37.34542 1.000 30.51307 54 ALA A O 1
ATOM 437 N N . ARG A 1 55 ? 90.94846 27.89382 38.26358 1.000 27.05604 55 ARG A N 1
ATOM 438 C CA . ARG A 1 55 ? 91.50629 28.54852 39.43707 1.000 34.38468 55 ARG A CA 1
ATOM 439 C C . ARG A 1 55 ? 92.95859 28.95274 39.25301 1.000 38.30197 55 ARG A C 1
ATOM 440 O O . ARG A 1 55 ? 93.45945 29.76854 40.03143 1.000 38.79658 55 ARG A O 1
ATOM 448 N N . THR A 1 56 ? 93.64276 28.41503 38.24861 1.000 31.60688 56 THR A N 1
ATOM 449 C CA . THR A 1 56 ? 95.06701 28.65469 38.06534 1.000 38.59006 56 THR A CA 1
ATOM 450 C C . THR A 1 56 ? 95.29352 29.67833 36.96243 1.000 41.93879 56 THR A C 1
ATOM 451 O O . THR A 1 56 ? 94.48786 29.81586 36.03785 1.000 41.34155 56 THR A O 1
ATOM 455 N N . LYS A 1 57 ? 96.41584 30.38701 37.05756 1.000 36.73641 57 LYS A N 1
ATOM 456 C CA . LYS A 1 57 ? 96.81865 31.25460 35.95916 1.000 38.41734 57 LYS A CA 1
ATOM 457 C C . LYS A 1 57 ? 97.24013 30.43456 34.74044 1.000 41.76095 57 LYS A C 1
ATOM 458 O O . LYS A 1 57 ? 96.87534 30.76371 33.60736 1.000 41.52161 57 LYS A O 1
ATOM 464 N N A GLU A 1 58 ? 97.98309 29.34541 34.96474 0.563 43.41213 58 GLU A N 1
ATOM 465 N N B GLU A 1 58 ? 97.98574 29.34723 34.94934 0.437 43.40960 58 GLU A N 1
ATOM 466 C CA A GLU A 1 58 ? 98.54555 28.57518 33.85892 0.563 43.73805 58 GLU A CA 1
ATOM 467 C CA B GLU A 1 58 ? 98.53786 28.61609 33.81138 0.437 43.71238 58 GLU A CA 1
ATOM 468 C C A GLU A 1 58 ? 97.46618 27.92925 33.00143 0.563 41.91880 58 GLU A C 1
ATOM 469 C C B GLU A 1 58 ? 97.45701 27.93368 32.98326 0.437 41.93217 58 GLU A C 1
ATOM 470 O O A GLU A 1 58 ? 97.64218 27.78737 31.78766 0.563 38.66682 58 GLU A O 1
ATOM 471 O O B GLU A 1 58 ? 97.62414 27.76944 31.77037 0.437 38.71132 58 GLU A O 1
ATOM 482 N N . ASN A 1 59 ? 96.34904 27.52709 33.60339 1.000 40.54486 59 ASN A N 1
ATOM 483 C CA . ASN A 1 59 ? 95.27429 26.89600 32.85419 1.000 41.87588 59 ASN A CA 1
ATOM 484 C C . ASN A 1 59 ? 94.02899 27.75350 32.72439 1.000 37.01018 59 ASN A C 1
ATOM 485 O O . ASN A 1 59 ? 93.25893 27.55777 31.77947 1.000 53.23643 59 ASN A O 1
ATOM 490 N N . GLY A 1 60 ? 93.82756 28.71328 33.61637 1.000 32.60721 60 GLY A N 1
ATOM 491 C CA . GLY A 1 60 ? 92.65372 29.54814 33.52701 1.000 36.75885 60 GLY A CA 1
ATOM 492 C C . GLY A 1 60 ? 92.82376 30.75795 32.62946 1.000 38.00054 60 GLY A C 1
ATOM 493 O O . GLY A 1 60 ? 91.85269 31.20424 32.02187 1.000 24.31506 60 GLY A O 1
ATOM 494 N N . LEU A 1 61 ? 94.03569 31.30471 32.53443 1.000 31.49407 61 LEU A N 1
ATOM 495 C CA . LEU A 1 61 ? 94.19794 32.55071 31.79362 1.000 27.97654 61 LEU A CA 1
ATOM 496 C C . LEU A 1 61 ? 94.02509 32.35637 30.28642 1.000 31.29270 61 LEU A C 1
ATOM 497 O O . LEU A 1 61 ? 93.32913 33.16729 29.65794 1.000 26.46737 61 LEU A O 1
ATOM 502 N N . PRO A 1 62 ? 94.61609 31.31758 29.66257 1.000 32.43558 62 PRO A N 1
ATOM 503 C CA . PRO A 1 62 ? 94.43919 31.16011 28.20117 1.000 29.50335 62 PRO A CA 1
ATOM 504 C C . PRO A 1 62 ? 92.98408 31.11723 27.76583 1.000 26.98631 62 PRO A C 1
ATOM 505 O O . PRO A 1 62 ? 92.59206 31.84411 26.84042 1.000 25.96229 62 PRO A O 1
ATOM 509 N N . LEU A 1 63 ? 92.16064 30.30375 28.43166 1.000 28.33467 63 LEU A N 1
ATOM 510 C CA . LEU A 1 63 ? 90.74143 30.27079 28.09798 1.000 26.62347 63 LEU A CA 1
ATOM 511 C C . LEU A 1 63 ? 90.10238 31.62994 28.32142 1.000 26.85449 63 LEU A C 1
ATOM 512 O O . LEU A 1 63 ? 89.25660 32.06738 27.53031 1.000 24.69162 63 LEU A O 1
ATOM 517 N N . LEU A 1 64 ? 90.50562 32.31908 29.39135 1.000 26.10361 64 LEU A N 1
ATOM 518 C CA . LEU A 1 64 ? 89.97864 33.64858 29.65241 1.000 24.96729 64 LEU A CA 1
ATOM 519 C C . LEU A 1 64 ? 90.34586 34.60688 28.53075 1.000 26.17969 64 LEU A C 1
ATOM 520 O O . LEU A 1 64 ? 89.49917 35.37572 28.06467 1.000 25.51146 64 LEU A O 1
ATOM 525 N N A GLN A 1 65 ? 91.60273 34.57569 28.08234 0.549 22.27288 65 GLN A N 1
ATOM 526 N N B GLN A 1 65 ? 91.60378 34.57622 28.08122 0.451 22.30710 65 GLN A N 1
ATOM 527 C CA A GLN A 1 65 ? 92.00461 35.42340 26.96500 0.549 24.23119 65 GLN A CA 1
ATOM 528 C CA B GLN A 1 65 ? 92.00744 35.42410 26.96317 0.451 24.24235 65 GLN A CA 1
ATOM 529 C C A GLN A 1 65 ? 91.15174 35.14063 25.73323 0.549 24.39334 65 GLN A C 1
ATOM 530 C C B GLN A 1 65 ? 91.15576 35.14102 25.73015 0.451 24.39411 65 GLN A C 1
ATOM 531 O O A GLN A 1 65 ? 90.64565 36.06543 25.09024 0.549 23.16892 65 GLN A O 1
ATOM 532 O O B GLN A 1 65 ? 90.65840 36.06612 25.08016 0.451 23.17962 65 GLN A O 1
ATOM 543 N N . ALA A 1 66 ? 90.95608 33.85899 25.40809 1.000 25.73146 66 ALA A N 1
ATOM 544 C CA . ALA A 1 66 ? 90.19211 33.50241 24.21481 1.000 20.33227 66 ALA A CA 1
ATOM 545 C C . ALA A 1 66 ? 88.72468 33.89938 24.34326 1.000 27.08564 66 ALA A C 1
ATOM 546 O O . ALA A 1 66 ? 88.14729 34.45031 23.39623 1.000 21.67875 66 ALA A O 1
ATOM 548 N N . ILE A 1 67 ? 88.10711 33.62770 25.50092 1.000 18.95198 67 ILE A N 1
ATOM 549 C CA . ILE A 1 67 ? 86.71213 34.01717 25.71967 1.000 24.14873 67 ILE A CA 1
ATOM 550 C C . ILE A 1 67 ? 86.53265 35.52175 25.52056 1.000 21.30341 67 ILE A C 1
ATOM 551 O O . ILE A 1 67 ? 85.63155 35.96732 24.79850 1.000 20.73498 67 ILE A O 1
ATOM 556 N N . THR A 1 68 ? 87.37685 36.33132 26.17082 1.000 18.33215 68 THR A N 1
ATOM 557 C CA . THR A 1 68 ? 87.17269 37.77786 26.10144 1.000 19.82411 68 THR A CA 1
ATOM 558 C C . THR A 1 68 ? 87.39619 38.30406 24.69143 1.000 22.88810 68 THR A C 1
ATOM 559 O O . THR A 1 68 ? 86.69012 39.21658 24.24750 1.000 22.35046 68 THR A O 1
ATOM 563 N N . ARG A 1 69 ? 88.35770 37.72936 23.96367 1.000 21.95079 69 ARG A N 1
ATOM 564 C CA . ARG A 1 69 ? 88.63353 38.19787 22.61006 1.000 20.12343 69 ARG A CA 1
ATOM 565 C C . ARG A 1 69 ? 87.48653 37.85963 21.66512 1.000 23.37982 69 ARG A C 1
ATOM 566 O O . ARG A 1 69 ? 87.03434 38.71602 20.89497 1.000 20.55011 69 ARG A O 1
ATOM 574 N N . TYR A 1 70 ? 86.99194 36.61422 21.70524 1.000 18.68571 70 TYR A N 1
ATOM 575 C CA . TYR A 1 70 ? 85.90299 36.25357 20.79489 1.000 19.75743 70 TYR A CA 1
ATOM 576 C C . TYR A 1 70 ? 84.59825 36.91497 21.20542 1.000 21.91580 70 TYR A C 1
ATOM 577 O O . TYR A 1 70 ? 83.75273 37.20620 20.34774 1.000 19.39084 70 TYR A O 1
ATOM 586 N N . HIS A 1 71 ? 84.43037 37.18842 22.50171 1.000 19.32731 71 HIS A N 1
ATOM 587 C CA . HIS A 1 71 ? 83.21517 37.85372 22.95012 1.000 16.45981 71 HIS A CA 1
ATOM 588 C C . HIS A 1 71 ? 83.09761 39.24944 22.34295 1.000 16.90304 71 HIS A C 1
ATOM 589 O O . HIS A 1 71 ? 82.07192 39.58957 21.75521 1.000 18.24410 71 HIS A O 1
ATOM 596 N N . THR A 1 72 ? 84.12773 40.08081 22.47535 1.000 20.26061 72 THR A N 1
ATOM 597 C CA . THR A 1 72 ? 83.94801 41.44371 21.97356 1.000 26.52431 72 THR A CA 1
ATOM 598 C C . THR A 1 72 ? 83.93849 41.50273 20.44942 1.000 22.39656 72 THR A C 1
ATOM 599 O O . THR A 1 72 ? 83.41604 42.46805 19.88363 1.000 22.91563 72 THR A O 1
ATOM 603 N N . CYS A 1 73 ? 84.46071 40.48206 19.77473 1.000 22.97963 73 CYS A N 1
ATOM 604 C CA . CYS A 1 73 ? 84.36699 40.44323 18.32008 1.000 24.02732 73 CYS A CA 1
ATOM 605 C C . CYS A 1 73 ? 83.03893 39.89887 17.82878 1.000 23.84820 73 CYS A C 1
ATOM 606 O O . CYS A 1 73 ? 82.66657 40.14862 16.67686 1.000 28.63373 73 CYS A O 1
ATOM 609 N N . ASN A 1 74 ? 82.30772 39.16928 18.66430 1.000 26.75494 74 ASN A N 1
ATOM 610 C CA . ASN A 1 74 ? 81.12964 38.46348 18.19336 1.000 21.43104 74 ASN A CA 1
ATOM 611 C C . ASN A 1 74 ? 79.84852 38.79898 18.93606 1.000 28.84839 74 ASN A C 1
ATOM 612 O O . ASN A 1 74 ? 78.77345 38.60715 18.36338 1.000 24.64059 74 ASN A O 1
ATOM 617 N N . VAL A 1 75 ? 79.91997 39.29952 20.16448 1.000 23.36205 75 VAL A N 1
ATOM 618 C CA . VAL A 1 75 ? 78.74396 39.79506 20.88220 1.000 22.66221 75 VAL A CA 1
ATOM 619 C C . VAL A 1 75 ? 78.71590 41.30511 20.71619 1.000 22.12014 75 VAL A C 1
ATOM 620 O O . VAL A 1 75 ? 79.67697 41.97576 21.11924 1.000 21.39994 75 VAL A O 1
ATOM 624 N N . PRO A 1 76 ? 77.66162 41.88762 20.15365 1.000 20.07682 76 PRO A N 1
ATOM 625 C CA . PRO A 1 76 ? 77.68260 43.33292 19.89886 1.000 26.29277 76 PRO A CA 1
ATOM 626 C C . PRO A 1 76 ? 77.57256 44.15506 21.17244 1.000 24.79892 76 PRO A C 1
ATOM 627 O O . PRO A 1 76 ? 76.81564 43.83520 22.09305 1.000 20.64778 76 PRO A O 1
ATOM 631 N N . PHE A 1 77 ? 78.32781 45.23954 21.20198 1.000 24.09445 77 PHE A N 1
ATOM 632 C CA . PHE A 1 77 ? 78.10858 46.32277 22.15217 1.000 22.34120 77 PHE A CA 1
ATOM 633 C C . PHE A 1 77 ? 77.09923 47.26823 21.50835 1.000 21.73557 77 PHE A C 1
ATOM 634 O O . PHE A 1 77 ? 77.41781 47.93451 20.52106 1.000 24.95907 77 PHE A O 1
ATOM 642 N N . GLU A 1 78 ? 75.87267 47.29287 22.03085 1.000 17.80443 78 GLU A N 1
ATOM 643 C CA . GLU A 1 78 ? 74.75165 47.92229 21.34494 1.000 19.88825 78 GLU A CA 1
ATOM 644 C C . GLU A 1 78 ? 73.75987 48.43988 22.37850 1.000 24.13182 78 GLU A C 1
ATOM 645 O O . GLU A 1 78 ? 73.71969 47.96673 23.51047 1.000 18.86412 78 GLU A O 1
ATOM 651 N N . ASN A 1 79 ? 72.92860 49.40442 21.96203 1.000 18.86980 79 ASN A N 1
ATOM 652 C CA . ASN A 1 79 ? 71.92775 49.98776 22.84753 1.000 18.75590 79 ASN A CA 1
ATOM 653 C C . ASN A 1 79 ? 70.54281 49.93762 22.22192 1.000 23.39152 79 ASN A C 1
ATOM 654 O O . ASN A 1 79 ? 69.66234 50.72558 22.61076 1.000 21.80908 79 ASN A O 1
ATOM 659 N N . LEU A 1 80 ? 70.32562 49.01912 21.26634 1.000 20.37405 80 LEU A N 1
ATOM 660 C CA . LEU A 1 80 ? 69.07452 49.02673 20.52235 1.000 24.76669 80 LEU A CA 1
ATOM 661 C C . LEU A 1 80 ? 67.87864 48.75598 21.41812 1.000 21.22497 80 LEU A C 1
ATOM 662 O O . LEU A 1 80 ? 66.75147 49.08796 21.03541 1.000 25.83846 80 LEU A O 1
ATOM 667 N N . VAL A 1 81 ? 68.08702 48.16771 22.60082 1.000 23.63284 81 VAL A N 1
ATOM 668 C CA . VAL A 1 81 ? 66.95483 47.94532 23.49830 1.000 24.88029 81 VAL A CA 1
ATOM 669 C C . VAL A 1 81 ? 66.33941 49.26234 23.97580 1.000 25.91891 81 VAL A C 1
ATOM 670 O O . VAL A 1 81 ? 65.19442 49.27827 24.43909 1.000 25.96447 81 VAL A O 1
ATOM 674 N N . LEU A 1 82 ? 67.05623 50.37474 23.85663 1.000 22.21897 82 LEU A N 1
ATOM 675 C CA . LEU A 1 82 ? 66.50531 51.68260 24.19298 1.000 22.44582 82 LEU A CA 1
ATOM 676 C C . LEU A 1 82 ? 65.81488 52.34144 23.00950 1.000 30.53897 82 LEU A C 1
ATOM 677 O O . LEU A 1 82 ? 65.30234 53.45595 23.14747 1.000 31.12247 82 LEU A O 1
ATOM 682 N N . HIS A 1 83 ? 65.78769 51.68261 21.85230 1.000 27.24476 83 HIS A N 1
ATOM 683 C CA . HIS A 1 83 ? 65.33640 52.32922 20.62963 1.000 24.15737 83 HIS A CA 1
ATOM 684 C C . HIS A 1 83 ? 64.41697 51.40986 19.83913 1.000 34.54510 83 HIS A C 1
ATOM 685 O O . HIS A 1 83 ? 63.20953 51.66518 19.75159 1.000 30.46060 83 HIS A O 1
ATOM 692 N N . TYR A 1 84 ? 64.97609 50.33648 19.27410 1.000 28.48329 84 TYR A N 1
ATOM 693 C CA . TYR A 1 84 ? 64.19539 49.31132 18.57712 1.000 29.02024 84 TYR A CA 1
ATOM 694 C C . TYR A 1 84 ? 63.63566 48.31192 19.59348 1.000 29.86745 84 TYR A C 1
ATOM 695 O O . TYR A 1 84 ? 64.01886 47.14214 19.64360 1.000 34.31457 84 TYR A O 1
ATOM 704 N N . ASP A 1 85 ? 62.70729 48.79863 20.42685 1.000 29.28342 85 ASP A N 1
ATOM 705 C CA . ASP A 1 85 ? 62.14758 47.95352 21.47781 1.000 38.02973 85 ASP A CA 1
ATOM 706 C C . ASP A 1 85 ? 60.83972 48.54029 21.97050 1.000 35.56771 85 ASP A C 1
ATOM 707 O O . ASP A 1 85 ? 60.76822 49.75719 22.18867 1.000 33.24586 85 ASP A O 1
ATOM 712 N N . PRO A 1 86 ? 59.80383 47.72245 22.17125 1.000 39.31987 86 PRO A N 1
ATOM 713 C CA . PRO A 1 86 ? 58.50957 48.28088 22.59620 1.000 43.16177 86 PRO A CA 1
ATOM 714 C C . PRO A 1 86 ? 58.50859 48.81485 24.01714 1.000 42.52644 86 PRO A C 1
ATOM 715 O O . PRO A 1 86 ? 57.73299 49.73023 24.31789 1.000 42.62583 86 PRO A O 1
ATOM 719 N N . HIS A 1 87 ? 59.34953 48.28089 24.89958 1.000 41.13966 87 HIS A N 1
ATOM 720 C CA . HIS A 1 87 ? 59.32347 48.65532 26.30637 1.000 40.05828 87 HIS A CA 1
ATOM 721 C C . HIS A 1 87 ? 60.51820 49.49030 26.74011 1.000 41.33861 87 HIS A C 1
ATOM 722 O O . HIS A 1 87 ? 60.38421 50.30296 27.65813 1.000 35.80144 87 HIS A O 1
ATOM 729 N N . LYS A 1 88 ? 61.67390 49.31033 26.09853 1.000 31.28477 88 LYS A N 1
ATOM 730 C CA . LYS A 1 88 ? 62.84978 50.15952 26.30370 1.000 33.15606 88 LYS A CA 1
ATOM 731 C C . LYS A 1 88 ? 63.33372 50.12793 27.75125 1.000 37.48554 88 LYS A C 1
ATOM 732 O O . LYS A 1 88 ? 63.73679 51.14967 28.31087 1.000 39.64552 88 LYS A O 1
ATOM 738 N N . ILE A 1 89 ? 63.30482 48.94794 28.36253 1.000 33.90613 89 ILE A N 1
ATOM 739 C CA . ILE A 1 89 ? 63.88758 48.75733 29.68591 1.000 36.57234 89 ILE A CA 1
ATOM 740 C C . ILE A 1 89 ? 64.95072 47.67089 29.59809 1.000 31.92014 89 ILE A C 1
ATOM 741 O O . ILE A 1 89 ? 64.90016 46.78750 28.73247 1.000 31.03529 89 ILE A O 1
ATOM 746 N N . VAL A 1 90 ? 65.92592 47.75073 30.49962 1.000 27.46903 90 VAL A N 1
ATOM 747 C CA . VAL A 1 90 ? 67.08943 46.86841 30.49981 1.000 24.11698 90 VAL A CA 1
ATOM 748 C C . VAL A 1 90 ? 66.87388 45.79365 31.55714 1.000 32.67681 90 VAL A C 1
ATOM 749 O O . VAL A 1 90 ? 66.63596 46.11193 32.72894 1.000 30.37992 90 VAL A O 1
ATOM 753 N N . THR A 1 91 ? 66.95838 44.52056 31.17151 1.000 24.26124 91 THR A N 1
ATOM 754 C CA . THR A 1 91 ? 67.00496 43.46978 32.17822 1.000 23.12484 91 THR A CA 1
ATOM 755 C C . THR A 1 91 ? 68.45201 43.09039 32.46047 1.000 20.40743 91 THR A C 1
ATOM 756 O O . THR A 1 91 ? 69.28315 43.00718 31.55225 1.000 23.00859 91 THR A O 1
ATOM 760 N N . LEU A 1 92 ? 68.75448 42.87992 33.73176 1.000 22.53756 92 LEU A N 1
ATOM 761 C CA . LEU A 1 92 ? 70.05678 42.37417 34.12929 1.000 21.24478 92 LEU A CA 1
ATOM 762 C C . LEU A 1 92 ? 69.96310 40.94931 34.67105 1.000 23.68557 92 LEU A C 1
ATOM 763 O O . LEU A 1 92 ? 70.92544 40.44131 35.25407 1.000 24.56787 92 LEU A O 1
ATOM 768 N N . ASP A 1 93 ? 68.82411 40.30385 34.48577 1.000 19.38755 93 ASP A N 1
ATOM 769 C CA . ASP A 1 93 ? 68.64109 38.92177 34.94739 1.000 27.21153 93 ASP A CA 1
ATOM 770 C C . ASP A 1 93 ? 69.55765 37.97790 34.17388 1.000 22.18141 93 ASP A C 1
ATOM 771 O O . ASP A 1 93 ? 69.50294 37.94124 32.93979 1.000 20.19758 93 ASP A O 1
ATOM 776 N N . PRO A 1 94 ? 70.39548 37.18930 34.85396 1.000 20.71326 94 PRO A N 1
ATOM 777 C CA . PRO A 1 94 ? 71.40948 36.40023 34.13003 1.000 22.94698 94 PRO A CA 1
ATOM 778 C C . PRO A 1 94 ? 70.82383 35.30702 33.24316 1.000 25.84599 94 PRO A C 1
ATOM 779 O O . PRO A 1 94 ? 71.49226 34.87542 32.29286 1.000 21.70149 94 PRO A O 1
ATOM 783 N N . ALA A 1 95 ? 69.60909 34.84375 33.51700 1.000 20.89633 95 ALA A N 1
ATOM 784 C CA . ALA A 1 95 ? 68.98387 33.88695 32.60821 1.000 26.90270 95 ALA A CA 1
ATOM 785 C C . ALA A 1 95 ? 68.46280 34.58254 31.35346 1.000 28.33931 95 ALA A C 1
ATOM 786 O O . ALA A 1 95 ? 68.65829 34.09094 30.23672 1.000 24.16689 95 ALA A O 1
ATOM 788 N N . GLU A 1 96 ? 67.79808 35.72504 31.51184 1.000 24.21847 96 GLU A N 1
ATOM 789 C CA . GLU A 1 96 ? 67.34230 36.45248 30.33193 1.000 30.32361 96 GLU A CA 1
ATOM 790 C C . GLU A 1 96 ? 68.52227 36.93858 29.50156 1.000 23.80622 96 GLU A C 1
ATOM 791 O O . GLU A 1 96 ? 68.46227 36.94339 28.26402 1.000 24.22146 96 GLU A O 1
ATOM 797 N N . LEU A 1 97 ? 69.60516 37.35101 30.16366 1.000 22.84740 97 LEU A N 1
ATOM 798 C CA . LEU A 1 97 ? 70.79825 37.73855 29.42098 1.000 24.08608 97 LEU A CA 1
ATOM 799 C C . LEU A 1 97 ? 71.34421 36.56438 28.61990 1.000 22.90603 97 LEU A C 1
ATOM 800 O O . LEU A 1 97 ? 71.79236 36.73533 27.47767 1.000 19.19298 97 LEU A O 1
ATOM 805 N N . TYR A 1 98 ? 71.30950 35.36117 29.19633 1.000 22.37182 98 TYR A N 1
ATOM 806 C CA . TYR A 1 98 ? 71.77140 34.19904 28.45178 1.000 23.99415 98 TYR A CA 1
ATOM 807 C C . TYR A 1 98 ? 70.97987 34.04752 27.16229 1.000 24.29114 98 TYR A C 1
ATOM 808 O O . TYR A 1 98 ? 71.55770 33.88530 26.08543 1.000 22.20451 98 TYR A O 1
ATOM 817 N N . THR A 1 99 ? 69.64906 34.08435 27.25678 1.000 22.23746 99 THR A N 1
ATOM 818 C CA . THR A 1 99 ? 68.83600 33.94538 26.05792 1.000 24.80177 99 THR A CA 1
ATOM 819 C C . THR A 1 99 ? 69.13929 35.05187 25.06064 1.000 25.51815 99 THR A C 1
ATOM 820 O O . THR A 1 99 ? 69.15401 34.81758 23.84572 1.000 28.73423 99 THR A O 1
ATOM 824 N N A LYS A 1 100 ? 69.39548 36.26539 25.55504 0.547 23.26366 100 LYS A N 1
ATOM 825 N N B LYS A 1 100 ? 69.40924 36.26056 25.56043 0.453 23.26509 100 LYS A N 1
ATOM 826 C CA A LYS A 1 100 ? 69.62002 37.39372 24.65505 0.547 23.79600 100 LYS A CA 1
ATOM 827 C CA B LYS A 1 100 ? 69.62005 37.40405 24.67777 0.453 23.80938 100 LYS A CA 1
ATOM 828 C C A LYS A 1 100 ? 70.92707 37.24397 23.88808 0.547 22.86699 100 LYS A C 1
ATOM 829 C C B LYS A 1 100 ? 70.92687 37.27600 23.90369 0.453 22.87514 100 LYS A C 1
ATOM 830 O O A LYS A 1 100 ? 70.97205 37.46975 22.67254 0.547 25.01960 100 LYS A O 1
ATOM 831 O O B LYS A 1 100 ? 70.96979 37.54046 22.69574 0.453 24.99079 100 LYS A O 1
ATOM 842 N N . ILE A 1 101 ? 71.99481 36.86121 24.57619 1.000 18.62445 101 ILE A N 1
ATOM 843 C CA . ILE A 1 101 ? 73.32485 36.82736 23.97451 1.000 19.02409 101 ILE A CA 1
ATOM 844 C C . ILE A 1 101 ? 73.59587 35.51062 23.25203 1.000 25.55276 101 ILE A C 1
ATOM 845 O O . ILE A 1 101 ? 74.09734 35.51105 22.12897 1.000 22.73837 101 ILE A O 1
ATOM 850 N N . VAL A 1 102 ? 73.23958 34.37074 23.84762 1.000 26.58658 102 VAL A N 1
ATOM 851 C CA . VAL A 1 102 ? 73.53850 33.08761 23.22381 1.000 18.18897 102 VAL A CA 1
ATOM 852 C C . VAL A 1 102 ? 72.47098 32.70925 22.20459 1.000 27.45609 102 VAL A C 1
ATOM 853 O O . VAL A 1 102 ? 72.78517 32.37070 21.05913 1.000 31.91733 102 VAL A O 1
ATOM 857 N N . THR A 1 103 ? 71.19816 32.75223 22.59648 1.000 23.48719 103 THR A N 1
ATOM 858 C CA . THR A 1 103 ? 70.13343 32.26340 21.72013 1.000 26.84350 103 THR A CA 1
ATOM 859 C C . THR A 1 103 ? 69.78481 33.27900 20.64198 1.000 26.37728 103 THR A C 1
ATOM 860 O O . THR A 1 103 ? 69.70816 32.93910 19.45736 1.000 29.86031 103 THR A O 1
ATOM 864 N N . ARG A 1 104 ? 69.55218 34.52624 21.03636 1.000 23.37877 104 ARG A N 1
ATOM 865 C CA . ARG A 1 104 ? 69.15440 35.54760 20.07613 1.000 25.65080 104 ARG A CA 1
ATOM 866 C C . ARG A 1 104 ? 70.32795 36.18961 19.35301 1.000 21.33048 104 ARG A C 1
ATOM 867 O O . ARG A 1 104 ? 70.10038 36.91340 18.38095 1.000 25.76903 104 ARG A O 1
ATOM 875 N N . ARG A 1 105 ? 71.56155 35.95734 19.80242 1.000 21.70885 105 ARG A N 1
ATOM 876 C CA . ARG A 1 105 ? 72.74617 36.56468 19.19197 1.000 19.52981 105 ARG A CA 1
ATOM 877 C C . ARG A 1 105 ? 72.63421 38.08997 19.17662 1.000 26.60538 105 ARG A C 1
ATOM 878 O O . ARG A 1 105 ? 73.04363 38.76187 18.23156 1.000 25.12966 105 ARG A O 1
ATOM 886 N N . ARG A 1 106 ? 72.06414 38.64096 20.23428 1.000 22.25560 106 ARG A N 1
ATOM 887 C CA . ARG A 1 106 ? 72.08275 40.07762 20.45720 1.000 20.65719 106 ARG A CA 1
ATOM 888 C C . ARG A 1 106 ? 73.15406 40.41126 21.49417 1.000 19.88925 106 ARG A C 1
ATOM 889 O O . ARG A 1 106 ? 73.87908 39.54168 21.98840 1.000 24.41229 106 ARG A O 1
ATOM 897 N N . GLY A 1 107 ? 73.24769 41.69190 21.83423 1.000 23.18158 107 GLY A N 1
ATOM 898 C CA . GLY A 1 107 ? 74.20039 42.10758 22.83795 1.000 18.56799 107 GLY A CA 1
ATOM 899 C C . GLY A 1 107 ? 73.60036 43.15026 23.75798 1.000 25.68269 107 GLY A C 1
ATOM 900 O O . GLY A 1 107 ? 72.39442 43.13496 24.04133 1.000 21.59046 107 GLY A O 1
ATOM 901 N N . GLY A 1 108 ? 74.44120 44.07061 24.20321 1.000 18.95298 108 GLY A N 1
ATOM 902 C CA . GLY A 1 108 ? 74.00821 45.11429 25.12254 1.000 17.26580 108 GLY A CA 1
ATOM 903 C C . GLY A 1 108 ? 75.18047 45.99953 25.47880 1.000 21.57006 108 GLY A C 1
ATOM 904 O O . GLY A 1 108 ? 76.18965 46.02159 24.77347 1.000 22.06451 108 GLY A O 1
ATOM 905 N N . ARG A 1 109 ? 75.05698 46.71595 26.59848 1.000 16.95233 109 ARG A N 1
ATOM 906 C CA . ARG A 1 109 ? 76.11385 47.62539 27.01828 1.000 18.46256 109 ARG A CA 1
ATOM 907 C C . ARG A 1 109 ? 76.93621 46.97492 28.12606 1.000 19.80501 109 ARG A C 1
ATOM 908 O O . ARG A 1 109 ? 76.98614 45.74199 28.19384 1.000 18.67097 109 ARG A O 1
ATOM 916 N N . CYS A 1 110 ? 77.57146 47.76610 29.00460 1.000 16.81125 110 CYS A N 1
ATOM 917 C CA . CYS A 1 110 ? 78.56717 47.16331 29.89832 1.000 18.10293 110 CYS A CA 1
ATOM 918 C C . CYS A 1 110 ? 77.93444 46.21034 30.90624 1.000 23.78859 110 CYS A C 1
ATOM 919 O O . CYS A 1 110 ? 78.51176 45.16699 31.22287 1.000 20.94651 110 CYS A O 1
ATOM 922 N N . MET A 1 111 ? 76.75421 46.53555 31.42332 1.000 20.33481 111 MET A N 1
ATOM 923 C CA . MET A 1 111 ? 76.22979 45.69510 32.48270 1.000 20.96320 111 MET A CA 1
ATOM 924 C C . MET A 1 111 ? 75.60985 44.41368 31.92325 1.000 19.35048 111 MET A C 1
ATOM 925 O O . MET A 1 111 ? 75.77816 43.33804 32.50861 1.000 23.74695 111 MET A O 1
ATOM 930 N N . GLU A 1 112 ? 74.91524 44.49517 30.79122 1.000 20.55363 112 GLU A N 1
ATOM 931 C CA . GLU A 1 112 ? 74.41410 43.27996 30.15348 1.000 26.72885 112 GLU A CA 1
ATOM 932 C C . GLU A 1 112 ? 75.55188 42.34058 29.76368 1.000 24.71811 112 GLU A C 1
ATOM 933 O O . GLU A 1 112 ? 75.47410 41.12680 30.00252 1.000 24.22843 112 GLU A O 1
ATOM 939 N N . ASN A 1 113 ? 76.61861 42.88264 29.16373 1.000 19.01377 113 ASN A N 1
ATOM 940 C CA . ASN A 1 113 ? 77.73772 42.04651 28.74554 1.000 18.64005 113 ASN A CA 1
ATOM 941 C C . ASN A 1 113 ? 78.45299 41.43641 29.93870 1.000 21.90325 113 ASN A C 1
ATOM 942 O O . ASN A 1 113 ? 78.72919 40.23020 29.96063 1.000 17.56735 113 ASN A O 1
ATOM 947 N N . ASN A 1 114 ? 78.76718 42.24682 30.94385 1.000 20.79371 114 ASN A N 1
ATOM 948 C CA . ASN A 1 114 ? 79.63887 41.73326 31.98746 1.000 19.72145 114 ASN A CA 1
ATOM 949 C C . ASN A 1 114 ? 78.87826 40.95542 33.05972 1.000 18.24729 114 ASN A C 1
ATOM 950 O O . ASN A 1 114 ? 79.47449 40.09638 33.71743 1.000 19.59358 114 ASN A O 1
ATOM 955 N N . ILE A 1 115 ? 77.57927 41.19671 33.23697 1.000 19.10753 115 ILE A N 1
ATOM 956 C CA . ILE A 1 115 ? 76.81514 40.31672 34.10913 1.000 16.22015 115 ILE A CA 1
ATOM 957 C C . ILE A 1 115 ? 76.74381 38.93484 33.49171 1.000 22.13436 115 ILE A C 1
ATOM 958 O O . ILE A 1 115 ? 76.98326 37.92131 34.15899 1.000 18.14183 115 ILE A O 1
ATOM 963 N N . PHE A 1 116 ? 76.46971 38.88330 32.19062 1.000 22.96362 116 PHE A N 1
ATOM 964 C CA . PHE A 1 116 ? 76.47381 37.60490 31.49696 1.000 22.40298 116 PHE A CA 1
ATOM 965 C C . PHE A 1 116 ? 77.82435 36.90970 31.63116 1.000 21.46904 116 PHE A C 1
ATOM 966 O O . PHE A 1 116 ? 77.89252 35.73502 32.01292 1.000 19.32622 116 PHE A O 1
ATOM 974 N N . LEU A 1 117 ? 78.91716 37.61450 31.29940 1.000 19.01193 117 LEU A N 1
ATOM 975 C CA . LEU A 1 117 ? 80.23189 36.97172 31.31436 1.000 22.98978 117 LEU A CA 1
ATOM 976 C C . LEU A 1 117 ? 80.60949 36.49917 32.71819 1.000 19.92500 117 LEU A C 1
ATOM 977 O O . LEU A 1 117 ? 81.16295 35.40423 32.89144 1.000 21.83109 117 LEU A O 1
ATOM 982 N N . GLY A 1 118 ? 80.33711 37.31339 33.73733 1.000 20.26069 118 GLY A N 1
ATOM 983 C CA . GLY A 1 118 ? 80.57919 36.85607 35.09582 1.000 16.97417 118 GLY A CA 1
ATOM 984 C C . GLY A 1 118 ? 79.81743 35.58590 35.42534 1.000 20.60426 118 GLY A C 1
ATOM 985 O O . GLY A 1 118 ? 80.35880 34.66748 36.03984 1.000 20.06520 118 GLY A O 1
ATOM 986 N N . THR A 1 119 ? 78.55730 35.50554 35.00244 1.000 16.85181 119 THR A N 1
ATOM 987 C CA . THR A 1 119 ? 77.77644 34.30031 35.26178 1.000 21.99704 119 THR A CA 1
ATOM 988 C C . THR A 1 119 ? 78.39414 33.09778 34.55977 1.000 22.43873 119 THR A C 1
ATOM 989 O O . THR A 1 119 ? 78.47151 32.00461 35.12988 1.000 24.12741 119 THR A O 1
ATOM 993 N N . ALA A 1 120 ? 78.84605 33.29392 33.31936 1.000 19.71896 120 ALA A N 1
ATOM 994 C CA . ALA A 1 120 ? 79.45634 32.21555 32.55615 1.000 23.29586 120 ALA A CA 1
ATOM 995 C C . ALA A 1 120 ? 80.77833 31.78687 33.18437 1.000 23.70178 120 ALA A C 1
ATOM 996 O O . ALA A 1 120 ? 81.04256 30.59320 33.34241 1.000 21.86897 120 ALA A O 1
ATOM 998 N N . LEU A 1 121 ? 81.60983 32.74918 33.58082 1.000 23.62048 121 LEU A N 1
ATOM 999 C CA . LEU A 1 121 ? 82.91141 32.40185 34.14694 1.000 19.54087 121 LEU A CA 1
ATOM 1000 C C . LEU A 1 121 ? 82.76328 31.69731 35.49007 1.000 19.85106 121 LEU A C 1
ATOM 1001 O O . LEU A 1 121 ? 83.44952 30.70530 35.74980 1.000 23.79688 121 LEU A O 1
ATOM 1006 N N . ARG A 1 122 ? 81.87082 32.18621 36.35847 1.000 20.42713 122 ARG A N 1
ATOM 1007 C CA . ARG A 1 122 ? 81.63626 31.48127 37.61530 1.000 20.51326 122 ARG A CA 1
ATOM 1008 C C . ARG A 1 122 ? 81.11634 30.07034 37.36628 1.000 20.57564 122 ARG A C 1
ATOM 1009 O O . ARG A 1 122 ? 81.46907 29.14674 38.10065 1.000 20.49238 122 ARG A O 1
ATOM 1017 N N . SER A 1 123 ? 80.30119 29.88794 36.32563 1.000 23.44694 123 SER A N 1
ATOM 1018 C CA . SER A 1 123 ? 79.81640 28.55818 35.96202 1.000 23.82326 123 SER A CA 1
ATOM 1019 C C . SER A 1 123 ? 80.93421 27.65077 35.47308 1.000 22.06603 123 SER A C 1
ATOM 1020 O O . SER A 1 123 ? 80.84974 26.42788 35.64125 1.000 28.41128 123 SER A O 1
ATOM 1023 N N . LEU A 1 124 ? 81.96510 28.21027 34.84027 1.000 22.90236 124 LEU A N 1
ATOM 1024 C CA . LEU A 1 124 ? 83.11922 27.42002 34.42612 1.000 22.28018 124 LEU A CA 1
ATOM 1025 C C . LEU A 1 124 ? 84.07730 27.12803 35.56861 1.000 25.31833 124 LEU A C 1
ATOM 1026 O O . LEU A 1 124 ? 85.00517 26.33374 35.38910 1.000 26.84190 124 LEU A O 1
ATOM 1031 N N . GLY A 1 125 ? 83.89453 27.75971 36.72693 1.000 26.84145 125 GLY A N 1
ATOM 1032 C CA . GLY A 1 125 ? 84.74539 27.52228 37.87599 1.000 22.86272 125 GLY A CA 1
ATOM 1033 C C . GLY A 1 125 ? 85.60372 28.69817 38.28720 1.000 24.92659 125 GLY A C 1
ATOM 1034 O O . GLY A 1 125 ? 86.34274 28.57621 39.27031 1.000 25.93505 125 GLY A O 1
ATOM 1035 N N . TYR A 1 126 ? 85.54132 29.82679 37.57634 1.000 20.60047 126 TYR A N 1
ATOM 1036 C CA . TYR A 1 126 ? 86.35634 30.98011 37.93672 1.000 19.97613 126 TYR A CA 1
ATOM 1037 C C . TYR A 1 126 ? 85.80094 31.68380 39.16911 1.000 19.26132 126 TYR A C 1
ATOM 1038 O O . TYR A 1 126 ? 84.58600 31.76052 39.36901 1.000 20.69310 126 TYR A O 1
ATOM 1047 N N . GLU A 1 127 ? 86.71241 32.26260 39.95682 1.000 20.76115 127 GLU A N 1
ATOM 1048 C CA . GLU A 1 127 ? 86.37159 33.19560 41.03287 1.000 23.14516 127 GLU A CA 1
ATOM 1049 C C . GLU A 1 127 ? 86.26356 34.60614 40.45373 1.000 22.46393 127 GLU A C 1
ATOM 1050 O O . GLU A 1 127 ? 87.24118 35.12567 39.90785 1.000 25.07688 127 GLU A O 1
ATOM 1056 N N . VAL A 1 128 ? 85.08486 35.22233 40.56161 1.000 23.22559 128 VAL A N 1
ATOM 1057 C CA . VAL A 1 128 ? 84.79189 36.47513 39.87168 1.000 18.55477 128 VAL A CA 1
ATOM 1058 C C . VAL A 1 128 ? 84.09466 37.43123 40.82977 1.000 21.88940 128 VAL A C 1
ATOM 1059 O O . VAL A 1 128 ? 83.12527 37.05779 41.50058 1.000 21.18629 128 VAL A O 1
ATOM 1063 N N . ARG A 1 129 ? 84.56570 38.67727 40.86316 1.000 19.92170 129 ARG A N 1
ATOM 1064 C CA . ARG A 1 129 ? 83.91211 39.74972 41.60396 1.000 18.35525 129 ARG A CA 1
ATOM 1065 C C . ARG A 1 129 ? 83.35787 40.79125 40.64590 1.000 21.22838 129 ARG A C 1
ATOM 1066 O O . ARG A 1 129 ? 84.09485 41.31471 39.80469 1.000 19.09972 129 ARG A O 1
ATOM 1074 N N . ASN A 1 130 ? 82.07082 41.12255 40.80067 1.000 17.51885 130 ASN A N 1
ATOM 1075 C CA . ASN A 1 130 ? 81.47369 42.22383 40.05308 1.000 14.07331 130 ASN A CA 1
ATOM 1076 C C . ASN A 1 130 ? 81.91336 43.57543 40.62437 1.000 19.06600 130 ASN A C 1
ATOM 1077 O O . ASN A 1 130 ? 81.77183 43.81026 41.82298 1.000 16.49881 130 ASN A O 1
ATOM 1082 N N . CYS A 1 131 ? 82.42694 44.47674 39.76937 1.000 16.86638 131 CYS A N 1
ATOM 1083 C CA . CYS A 1 131 ? 82.96531 45.75339 40.23577 1.000 16.73601 131 CYS A CA 1
ATOM 1084 C C . CYS A 1 131 ? 82.35094 46.88775 39.42865 1.000 16.40094 131 CYS A C 1
ATOM 1085 O O . CYS A 1 131 ? 81.65344 46.65993 38.44117 1.000 18.82339 131 CYS A O 1
ATOM 1088 N N . GLY A 1 132 ? 82.58364 48.11668 39.88645 1.000 19.48530 132 GLY A N 1
ATOM 1089 C CA . GLY A 1 132 ? 81.91208 49.27862 39.33519 1.000 15.01891 132 GLY A CA 1
ATOM 1090 C C . GLY A 1 132 ? 82.88793 50.40021 39.06051 1.000 19.52108 132 GLY A C 1
ATOM 1091 O O . GLY A 1 132 ? 83.91190 50.54670 39.72964 1.000 19.22325 132 GLY A O 1
ATOM 1092 N N . GLY A 1 133 ? 82.56596 51.20735 38.05060 1.000 20.02609 133 GLY A N 1
ATOM 1093 C CA . GLY A 1 133 ? 83.49733 52.24987 37.68291 1.000 20.04375 133 GLY A CA 1
ATOM 1094 C C . GLY A 1 133 ? 82.80516 53.45961 37.10544 1.000 18.26516 133 GLY A C 1
ATOM 1095 O O . GLY A 1 133 ? 81.58107 53.51649 37.00398 1.000 16.52012 133 GLY A O 1
ATOM 1096 N N . ARG A 1 134 ? 83.61942 54.42889 36.70056 1.000 14.39076 134 ARG A N 1
ATOM 1097 C CA . ARG A 1 134 ? 83.14374 55.66735 36.09768 1.000 15.30356 134 ARG A CA 1
ATOM 1098 C C . ARG A 1 134 ? 83.84628 55.87517 34.76634 1.000 18.65935 134 ARG A C 1
ATOM 1099 O O . ARG A 1 134 ? 85.07768 55.84995 34.71078 1.000 15.87301 134 ARG A O 1
ATOM 1107 N N . VAL A 1 135 ? 83.06898 56.09281 33.70921 1.000 19.00396 135 VAL A N 1
ATOM 1108 C CA . VAL A 1 135 ? 83.62663 56.39518 32.39767 1.000 19.29865 135 VAL A CA 1
ATOM 1109 C C . VAL A 1 135 ? 84.12394 57.83183 32.38407 1.000 21.86309 135 VAL A C 1
ATOM 1110 O O . VAL A 1 135 ? 83.45824 58.74828 32.88473 1.000 22.53889 135 VAL A O 1
ATOM 1114 N N . SER A 1 136 ? 85.31978 58.01622 31.83291 1.000 21.04456 136 SER A N 1
ATOM 1115 C CA . SER A 1 136 ? 85.88648 59.34201 31.65403 1.000 19.24937 136 SER A CA 1
ATOM 1116 C C . SER A 1 136 ? 85.05835 60.20147 30.70408 1.000 21.41190 136 SER A C 1
ATOM 1117 O O . SER A 1 136 ? 84.57385 59.74030 29.66241 1.000 19.29809 136 SER A O 1
ATOM 1120 N N . ARG A 1 137 ? 84.94690 61.48093 31.04359 1.000 22.58076 137 ARG A N 1
ATOM 1121 C CA . ARG A 1 137 ? 84.36492 62.41552 30.09571 1.000 19.46644 137 ARG A CA 1
ATOM 1122 C C . ARG A 1 137 ? 85.21164 62.56537 28.82883 1.000 22.26096 137 ARG A C 1
ATOM 1123 O O . ARG A 1 137 ? 84.70911 63.09846 27.83515 1.000 24.69191 137 ARG A O 1
ATOM 1131 N N . ALA A 1 138 ? 86.46779 62.10667 28.83129 1.000 21.21919 138 ALA A N 1
ATOM 1132 C CA . ALA A 1 138 ? 87.25061 62.10574 27.59072 1.000 25.50915 138 ALA A CA 1
ATOM 1133 C C . ALA A 1 138 ? 86.64074 61.20059 26.52272 1.000 26.42199 138 ALA A C 1
ATOM 1134 O O . ALA A 1 138 ? 86.95498 61.35082 25.33781 1.000 27.43869 138 ALA A O 1
ATOM 1136 N N . MET A 1 139 ? 85.78199 60.26876 26.91948 1.000 22.47326 139 MET A N 1
ATOM 1137 C CA . MET A 1 139 ? 85.05810 59.40847 26.00381 1.000 27.09811 139 MET A CA 1
ATOM 1138 C C . MET A 1 139 ? 83.71277 59.97767 25.58118 1.000 24.06047 139 MET A C 1
ATOM 1139 O O . MET A 1 139 ? 82.99307 59.31070 24.83756 1.000 28.45418 139 MET A O 1
ATOM 1144 N N . SER A 1 140 ? 83.34622 61.17170 26.04003 1.000 23.70387 140 SER A N 1
ATOM 1145 C CA . SER A 1 140 ? 82.02016 61.69680 25.73594 1.000 31.10335 140 SER A CA 1
ATOM 1146 C C . SER A 1 140 ? 81.84345 61.95813 24.23634 1.000 32.43525 140 SER A C 1
ATOM 1147 O O . SER A 1 140 ? 82.72802 62.53680 23.59142 1.000 24.35488 140 SER A O 1
ATOM 1150 N N . PRO A 1 141 ? 80.69722 61.58693 23.65788 1.000 36.19611 141 PRO A N 1
ATOM 1151 C CA . PRO A 1 141 ? 80.39231 61.98971 22.27985 1.000 26.99049 141 PRO A CA 1
ATOM 1152 C C . PRO A 1 141 ? 79.96828 63.44450 22.15854 1.000 30.72748 141 PRO A C 1
ATOM 1153 O O . PRO A 1 141 ? 79.64128 63.88954 21.05541 1.000 33.81639 141 PRO A O 1
ATOM 1157 N N . TYR A 1 142 ? 79.94329 64.18334 23.26828 1.000 26.24636 142 TYR A N 1
ATOM 1158 C CA . TYR A 1 142 ? 79.58264 65.59296 23.26139 1.000 24.46913 142 TYR A CA 1
ATOM 1159 C C . TYR A 1 142 ? 80.85268 66.42322 23.15360 1.000 28.58663 142 TYR A C 1
ATOM 1160 O O . TYR A 1 142 ? 81.69436 66.36023 24.06427 1.000 28.40966 142 TYR A O 1
ATOM 1169 N N . PRO A 1 143 ? 81.04915 67.18728 22.06535 1.000 28.29947 143 PRO A N 1
ATOM 1170 C CA . PRO A 1 143 ? 82.35854 67.82872 21.84772 1.000 28.42545 143 PRO A CA 1
ATOM 1171 C C . PRO A 1 143 ? 82.78923 68.76174 22.95869 1.000 26.03145 143 PRO A C 1
ATOM 1172 O O . PRO A 1 143 ? 83.96831 68.75151 23.33176 1.000 30.00527 143 PRO A O 1
ATOM 1176 N N . GLU A 1 144 ? 81.88179 69.58663 23.47986 1.000 26.23288 144 GLU A N 1
ATOM 1177 C CA . GLU A 1 144 ? 82.28799 70.54155 24.50708 1.000 32.18170 144 GLU A CA 1
ATOM 1178 C C . GLU A 1 144 ? 82.61672 69.84410 25.81752 1.000 34.31341 144 GLU A C 1
ATOM 1179 O O . GLU A 1 144 ? 83.51045 70.29193 26.54739 1.000 26.20474 144 GLU A O 1
ATOM 1185 N N . VAL A 1 145 ? 81.92699 68.74370 26.12584 1.000 26.22606 145 VAL A N 1
ATOM 1186 C CA . VAL A 1 145 ? 82.27024 67.97939 27.32398 1.000 31.42012 145 VAL A CA 1
ATOM 1187 C C . VAL A 1 145 ? 83.68478 67.42049 27.21659 1.000 28.46574 145 VAL A C 1
ATOM 1188 O O . VAL A 1 145 ? 84.48221 67.52097 28.15899 1.000 30.90487 145 VAL A O 1
ATOM 1192 N N . ARG A 1 146 ? 84.01994 66.83512 26.06069 1.000 31.43614 146 ARG A N 1
ATOM 1193 C CA . ARG A 1 146 ? 85.37873 66.33504 25.82505 1.000 27.68571 146 ARG A CA 1
ATOM 1194 C C . ARG A 1 146 ? 86.42778 67.43206 25.94578 1.000 28.10006 146 ARG A C 1
ATOM 1195 O O . ARG A 1 146 ? 87.51622 67.19798 26.48371 1.000 30.37726 146 ARG A O 1
ATOM 1203 N N A LYS A 1 147 ? 86.12458 68.63672 25.44876 0.591 28.01633 147 LYS A N 1
ATOM 1204 N N B LYS A 1 147 ? 86.12630 68.63196 25.44279 0.409 28.06791 147 LYS A N 1
ATOM 1205 C CA A LYS A 1 147 ? 87.13445 69.69244 25.40862 0.591 32.85194 147 LYS A CA 1
ATOM 1206 C CA B LYS A 1 147 ? 87.13375 69.68757 25.41232 0.409 32.83898 147 LYS A CA 1
ATOM 1207 C C A LYS A 1 147 ? 87.37794 70.29363 26.78547 0.591 32.02419 147 LYS A C 1
ATOM 1208 C C B LYS A 1 147 ? 87.38070 70.26926 26.79653 0.409 32.00610 147 LYS A C 1
ATOM 1209 O O A LYS A 1 147 ? 88.51943 70.62033 27.13134 0.591 33.17457 147 LYS A O 1
ATOM 1210 O O B LYS A 1 147 ? 88.52825 70.55066 27.16105 0.409 33.20359 147 LYS A O 1
ATOM 1221 N N . ASN A 1 148 ? 86.31843 70.47369 27.57380 1.000 29.60158 148 ASN A N 1
ATOM 1222 C CA . ASN A 1 148 ? 86.42477 71.18788 28.83301 1.000 28.73760 148 ASN A CA 1
ATOM 1223 C C . ASN A 1 148 ? 86.47815 70.28781 30.05596 1.000 29.38264 148 ASN A C 1
ATOM 1224 O O . ASN A 1 148 ? 86.90964 70.74599 31.11746 1.000 23.90606 148 ASN A O 1
ATOM 1229 N N . GLN A 1 149 ? 86.05393 69.03066 29.95019 1.000 24.40441 149 GLN A N 1
ATOM 1230 C CA . GLN A 1 149 ? 85.87097 68.23466 31.15618 1.000 28.42929 149 GLN A CA 1
ATOM 1231 C C . GLN A 1 149 ? 86.59703 66.90489 31.08787 1.000 26.23194 149 GLN A C 1
ATOM 1232 O O . GLN A 1 149 ? 86.24181 65.98572 31.83268 1.000 23.35610 149 GLN A O 1
ATOM 1238 N N A SER A 1 150 ? 87.61490 66.78646 30.22934 0.523 23.77501 150 SER A N 1
ATOM 1239 N N B SER A 1 150 ? 87.61815 66.78655 30.23281 0.477 23.79457 150 SER A N 1
ATOM 1240 C CA A SER A 1 150 ? 88.24732 65.49216 30.00723 0.523 27.68177 150 SER A CA 1
ATOM 1241 C CA B SER A 1 150 ? 88.25035 65.49128 30.01083 0.477 27.67010 150 SER A CA 1
ATOM 1242 C C A SER A 1 150 ? 88.88981 64.91573 31.26644 0.523 24.16995 150 SER A C 1
ATOM 1243 C C B SER A 1 150 ? 88.91010 64.91907 31.26087 0.477 24.17980 150 SER A C 1
ATOM 1244 O O A SER A 1 150 ? 89.07997 63.69745 31.33862 0.523 26.75929 150 SER A O 1
ATOM 1245 O O B SER A 1 150 ? 89.13208 63.70570 31.31998 0.477 26.75929 150 SER A O 1
ATOM 1250 N N . ALA A 1 151 ? 89.22518 65.74778 32.25574 1.000 27.03563 151 ALA A N 1
ATOM 1251 C CA . ALA A 1 151 ? 89.80832 65.24066 33.49740 1.000 26.27590 151 ALA A CA 1
ATOM 1252 C C . ALA A 1 151 ? 88.76016 64.69017 34.46026 1.000 25.63839 151 ALA A C 1
ATOM 1253 O O . ALA A 1 151 ? 89.12448 64.12336 35.49541 1.000 27.53283 151 ALA A O 1
ATOM 1255 N N . THR A 1 152 ? 87.48156 64.80601 34.13653 1.000 20.65850 152 THR A N 1
ATOM 1256 C CA . THR A 1 152 ? 86.42098 64.34689 35.02061 1.000 21.80711 152 THR A CA 1
ATOM 1257 C C . THR A 1 152 ? 85.85105 63.01028 34.56302 1.000 22.87423 152 THR A C 1
ATOM 1258 O O . THR A 1 152 ? 86.13892 62.50968 33.46480 1.000 21.59501 152 THR A O 1
ATOM 1262 N N . TYR A 1 153 ? 85.00908 62.44330 35.42862 1.000 19.96299 153 TYR A N 1
ATOM 1263 C CA . TYR A 1 153 ? 84.37504 61.15501 35.19323 1.000 18.86705 153 TYR A CA 1
ATOM 1264 C C . TYR A 1 153 ? 82.86766 61.25353 35.41023 1.000 17.58107 153 TYR A C 1
ATOM 1265 O O . TYR A 1 153 ? 82.38882 62.07746 36.19152 1.000 20.03465 153 TYR A O 1
ATOM 1274 N N . ASP A 1 154 ? 82.12598 60.38282 34.72917 1.000 18.24857 154 ASP A N 1
ATOM 1275 C CA . ASP A 1 154 ? 80.69002 60.28280 34.94570 1.000 21.05287 154 ASP A CA 1
ATOM 1276 C C . ASP A 1 154 ? 80.40069 59.80949 36.37566 1.000 20.24192 154 ASP A C 1
ATOM 1277 O O . ASP A 1 154 ? 81.27599 59.29765 37.06742 1.000 20.62099 154 ASP A O 1
ATOM 1282 N N . GLY A 1 155 ? 79.15112 59.97554 36.81090 1.000 19.40416 155 GLY A N 1
ATOM 1283 C CA . GLY A 1 155 ? 78.68454 59.22369 37.96841 1.000 18.12606 155 GLY A CA 1
ATOM 1284 C C . GLY A 1 155 ? 78.68928 57.73653 37.66041 1.000 17.13553 155 GLY A C 1
ATOM 1285 O O . GLY A 1 155 ? 78.56524 57.33748 36.49672 1.000 19.15663 155 GLY A O 1
ATOM 1286 N N . TRP A 1 156 ? 78.90558 56.91755 38.70126 1.000 18.65191 156 TRP A N 1
ATOM 1287 C CA . TRP A 1 156 ? 79.01361 55.45015 38.58362 1.000 12.10023 156 TRP A CA 1
ATOM 1288 C C . TRP A 1 156 ? 78.20996 54.89906 37.41142 1.000 14.33307 156 TRP A C 1
ATOM 1289 O O . TRP A 1 156 ? 76.97995 54.98683 37.40973 1.000 14.58792 156 TRP A O 1
ATOM 1300 N N . ASN A 1 157 ? 78.88077 54.35755 36.39118 1.000 15.58214 157 ASN A N 1
ATOM 1301 C CA . ASN A 1 157 ? 78.12737 53.93865 35.21299 1.000 19.81220 157 ASN A CA 1
ATOM 1302 C C . ASN A 1 157 ? 78.81362 52.82290 34.44144 1.000 24.13139 157 ASN A C 1
ATOM 1303 O O . ASN A 1 157 ? 78.34822 52.48152 33.34968 1.000 22.65918 157 ASN A O 1
ATOM 1308 N N . HIS A 1 158 ? 79.90244 52.26131 34.93912 1.000 18.20583 158 HIS A N 1
ATOM 1309 C CA . HIS A 1 158 ? 80.57605 51.19679 34.22717 1.000 20.13901 158 HIS A CA 1
ATOM 1310 C C . HIS A 1 158 ? 80.69515 49.96586 35.11528 1.000 17.56175 158 HIS A C 1
ATOM 1311 O O . HIS A 1 158 ? 80.84738 50.06848 36.33221 1.000 15.22706 158 HIS A O 1
ATOM 1318 N N . MET A 1 159 ? 80.59623 48.80194 34.49450 1.000 18.20102 159 MET A N 1
ATOM 1319 C CA . MET A 1 159 ? 80.82814 47.53536 35.16861 1.000 15.52573 159 MET A CA 1
ATOM 1320 C C . MET A 1 159 ? 82.03914 46.85954 34.54177 1.000 23.19802 159 MET A C 1
ATOM 1321 O O . MET A 1 159 ? 82.20116 46.87565 33.31856 1.000 19.28167 159 MET A O 1
ATOM 1326 N N . LEU A 1 160 ? 82.91213 46.31234 35.38772 1.000 17.51743 160 LEU A N 1
ATOM 1327 C CA . LEU A 1 160 ? 83.94509 45.38438 34.96659 1.000 22.31884 160 LEU A CA 1
ATOM 1328 C C . LEU A 1 160 ? 84.03211 44.26395 35.99980 1.000 21.87351 160 LEU A C 1
ATOM 1329 O O . LEU A 1 160 ? 83.43841 44.33878 37.07698 1.000 19.95322 160 LEU A O 1
ATOM 1334 N N . LEU A 1 161 ? 84.78633 43.21912 35.66225 1.000 18.24971 161 LEU A N 1
ATOM 1335 C CA . LEU A 1 161 ? 84.96627 42.05434 36.52296 1.000 18.86504 161 LEU A CA 1
ATOM 1336 C C . LEU A 1 161 ? 86.39222 41.99691 37.04255 1.000 20.55493 161 LEU A C 1
ATOM 1337 O O . LEU A 1 161 ? 87.33805 42.37440 36.34506 1.000 20.11721 161 LEU A O 1
ATOM 1342 N N . LEU A 1 162 ? 86.55210 41.46873 38.25062 1.000 17.26491 162 LEU A N 1
ATOM 1343 C CA . LEU A 1 162 ? 87.86172 41.02603 38.71610 1.000 16.49053 162 LEU A CA 1
ATOM 1344 C C . LEU A 1 162 ? 87.83866 39.50757 38.80239 1.000 18.19410 162 LEU A C 1
ATOM 1345 O O . LEU A 1 162 ? 86.92943 38.93317 39.40870 1.000 20.00338 162 LEU A O 1
ATOM 1350 N N . VAL A 1 163 ? 88.80779 38.85766 38.16618 1.000 18.58347 163 VAL A N 1
ATOM 1351 C CA . VAL A 1 163 ? 88.88974 37.40363 38.15322 1.000 17.88467 163 VAL A CA 1
ATOM 1352 C C . VAL A 1 163 ? 90.16123 37.00657 38.88516 1.000 21.81110 163 VAL A C 1
ATOM 1353 O O . VAL A 1 163 ? 91.25479 37.43816 38.50969 1.000 24.69233 163 VAL A O 1
ATOM 1357 N N . PHE A 1 164 ? 90.02888 36.16859 39.91105 1.000 26.34132 164 PHE A N 1
ATOM 1358 C CA . PHE A 1 164 ? 91.18560 35.76077 40.70691 1.000 28.86328 164 PHE A CA 1
ATOM 1359 C C . PHE A 1 164 ? 91.79658 34.51028 40.08573 1.000 29.41880 164 PHE A C 1
ATOM 1360 O O . PHE A 1 164 ? 91.18027 33.43771 40.10226 1.000 32.27471 164 PHE A O 1
ATOM 1368 N N . LEU A 1 165 ? 93.01313 34.63935 39.54571 1.000 27.83567 165 LEU A N 1
ATOM 1369 C CA . LEU A 1 165 ? 93.72423 33.51722 38.93769 1.000 32.90129 165 LEU A CA 1
ATOM 1370 C C . LEU A 1 165 ? 95.01416 33.26804 39.71051 1.000 39.22766 165 LEU A C 1
ATOM 1371 O O . LEU A 1 165 ? 95.92657 34.09871 39.68969 1.000 41.36419 165 LEU A O 1
ATOM 1376 N N . GLY A 1 166 ? 95.09249 32.12653 40.38521 1.000 41.43473 166 GLY A N 1
ATOM 1377 C CA . GLY A 1 166 ? 96.27222 31.78723 41.15769 1.000 46.83970 166 GLY A CA 1
ATOM 1378 C C . GLY A 1 166 ? 96.44660 32.61366 42.41593 1.000 40.97433 166 GLY A C 1
ATOM 1379 O O . GLY A 1 166 ? 95.84570 32.31835 43.45036 1.000 49.08469 166 GLY A O 1
ATOM 1380 N N . ASP A 1 167 ? 97.28694 33.64728 42.34098 1.000 41.30683 167 ASP A N 1
ATOM 1381 C CA . ASP A 1 167 ? 97.54377 34.54464 43.46190 1.000 43.21655 167 ASP A CA 1
ATOM 1382 C C . ASP A 1 167 ? 97.31871 36.00261 43.07983 1.000 47.22484 167 ASP A C 1
ATOM 1383 O O . ASP A 1 167 ? 97.84368 36.89646 43.74528 1.000 53.23019 167 ASP A O 1
ATOM 1388 N N . GLU A 1 168 ? 96.55221 36.26091 42.02284 1.000 42.82367 168 GLU A N 1
ATOM 1389 C CA . GLU A 1 168 ? 96.53759 37.57558 41.39688 1.000 41.33279 168 GLU A CA 1
ATOM 1390 C C . GLU A 1 168 ? 95.17542 37.82914 40.76734 1.000 34.11248 168 GLU A C 1
ATOM 1391 O O . GLU A 1 168 ? 94.66595 36.97029 40.04117 1.000 30.25474 168 GLU A O 1
ATOM 1397 N N . TRP A 1 169 ? 94.58248 38.98764 41.05954 1.000 29.11121 169 TRP A N 1
ATOM 1398 C CA . TRP A 1 169 ? 93.35686 39.39194 40.38183 1.000 32.98848 169 TRP A CA 1
ATOM 1399 C C . TRP A 1 169 ? 93.66754 39.93053 38.98980 1.000 33.08650 169 TRP A C 1
ATOM 1400 O O . TRP A 1 169 ? 94.69309 40.58524 38.76717 1.000 28.90503 169 TRP A O 1
ATOM 1411 N N . TYR A 1 170 ? 92.75395 39.66027 38.05389 1.000 25.44313 170 TYR A N 1
ATOM 1412 C CA . TYR A 1 170 ? 92.79233 40.20466 36.70280 1.000 26.00163 170 TYR A CA 1
ATOM 1413 C C . TYR A 1 170 ? 91.53666 41.01248 36.42308 1.000 27.59867 170 TYR A C 1
ATOM 1414 O O . TYR A 1 170 ? 90.42922 40.60149 36.78471 1.000 26.69728 170 TYR A O 1
ATOM 1423 N N . GLY A 1 171 ? 91.71318 42.15464 35.76135 1.000 24.32054 171 GLY A N 1
ATOM 1424 C CA . GLY A 1 171 ? 90.57973 42.89496 35.26276 1.000 19.90588 171 GLY A CA 1
ATOM 1425 C C . GLY A 1 171 ? 90.07944 42.28884 33.95874 1.000 22.81187 171 GLY A C 1
ATOM 1426 O O . GLY A 1 171 ? 90.85506 41.92988 33.07535 1.000 22.11017 171 GLY A O 1
ATOM 1427 N N . VAL A 1 172 ? 88.76029 42.16574 33.85792 1.000 18.48610 172 VAL A N 1
ATOM 1428 C CA . VAL A 1 172 ? 88.10930 41.53576 32.71996 1.000 23.34170 172 VAL A CA 1
ATOM 1429 C C . VAL A 1 172 ? 86.89121 42.37107 32.37823 1.000 22.52452 172 VAL A C 1
ATOM 1430 O O . VAL A 1 172 ? 86.07421 42.67342 33.25390 1.000 19.83458 172 VAL A O 1
ATOM 1434 N N . ASP A 1 173 ? 86.76894 42.74097 31.10559 1.000 18.36312 173 ASP A N 1
ATOM 1435 C CA . ASP A 1 173 ? 85.74028 43.67478 30.66738 1.000 21.72552 173 ASP A CA 1
ATOM 1436 C C . ASP A 1 173 ? 85.44397 43.36050 29.21068 1.000 23.17144 173 ASP A C 1
ATOM 1437 O O . ASP A 1 173 ? 86.31758 43.53647 28.35687 1.000 21.84624 173 ASP A O 1
ATOM 1442 N N . VAL A 1 174 ? 84.23622 42.88298 28.92230 1.000 18.45966 174 VAL A N 1
ATOM 1443 C CA . VAL A 1 174 ? 83.87103 42.65036 27.52485 1.000 19.36040 174 VAL A CA 1
ATOM 1444 C C . VAL A 1 174 ? 82.67952 43.53531 27.22460 1.000 21.18177 174 VAL A C 1
ATOM 1445 O O . VAL A 1 174 ? 81.88454 43.23673 26.33110 1.000 21.54466 174 VAL A O 1
ATOM 1449 N N . GLY A 1 175 ? 82.53521 44.61984 27.98351 1.000 21.86403 175 GLY A N 1
ATOM 1450 C CA . GLY A 1 175 ? 81.34487 45.42530 27.84295 1.000 17.26897 175 GLY A CA 1
ATOM 1451 C C . GLY A 1 175 ? 81.57831 46.89301 27.54231 1.000 23.99211 175 GLY A C 1
ATOM 1452 O O . GLY A 1 175 ? 80.83152 47.74572 28.02786 1.000 17.36635 175 GLY A O 1
ATOM 1453 N N . MET A 1 176 ? 82.58714 47.22628 26.74203 1.000 20.03625 176 MET A N 1
ATOM 1454 C CA . MET A 1 176 ? 82.76324 48.64093 26.42210 1.000 19.55946 176 MET A CA 1
ATOM 1455 C C . MET A 1 176 ? 83.09219 48.87910 24.95105 1.000 27.64246 176 MET A C 1
ATOM 1456 O O . MET A 1 176 ? 83.60054 49.94802 24.61191 1.000 25.08518 176 MET A O 1
ATOM 1461 N N . GLY A 1 177 ? 82.82088 47.92184 24.06925 1.000 24.63174 177 GLY A N 1
ATOM 1462 C CA . GLY A 1 177 ? 83.10993 48.14795 22.66052 1.000 16.17465 177 GLY A CA 1
ATOM 1463 C C . GLY A 1 177 ? 84.57704 48.45110 22.43234 1.000 20.80953 177 GLY A C 1
ATOM 1464 O O . GLY A 1 177 ? 85.46623 47.84204 23.04098 1.000 24.00194 177 GLY A O 1
ATOM 1465 N N . SER A 1 178 ? 84.84380 49.43728 21.57069 1.000 19.17909 178 SER A N 1
ATOM 1466 C CA . SER A 1 178 ? 86.21824 49.69543 21.17357 1.000 18.53780 178 SER A CA 1
ATOM 1467 C C . SER A 1 178 ? 87.01021 50.45414 22.22957 1.000 22.13879 178 SER A C 1
ATOM 1468 O O . SER A 1 178 ? 88.24514 50.45417 22.17178 1.000 23.64700 178 SER A O 1
ATOM 1471 N N . MET A 1 179 ? 86.33891 51.08530 23.19815 1.000 17.73430 179 MET A N 1
ATOM 1472 C CA . MET A 1 179 ? 87.04442 51.80145 24.26040 1.000 19.28295 179 MET A CA 1
ATOM 1473 C C . MET A 1 179 ? 87.64929 50.88175 25.31289 1.000 20.69319 179 MET A C 1
ATOM 1474 O O . MET A 1 179 ? 88.62034 51.27651 25.97720 1.000 21.20534 179 MET A O 1
ATOM 1479 N N . GLY A 1 180 ? 87.12020 49.66515 25.46840 1.000 20.62496 180 GLY A N 1
ATOM 1480 C CA . GLY A 1 180 ? 87.56069 48.76160 26.51346 1.000 19.79564 180 GLY A CA 1
ATOM 1481 C C . GLY A 1 180 ? 89.00414 48.29755 26.39976 1.000 22.13180 180 GLY A C 1
ATOM 1482 O O . GLY A 1 180 ? 89.63199 48.35396 25.33008 1.000 21.56235 180 GLY A O 1
ATOM 1483 N N . PRO A 1 181 ? 89.54754 47.78844 27.50883 1.000 24.15826 181 PRO A N 1
ATOM 1484 C CA . PRO A 1 181 ? 90.90721 47.21722 27.46250 1.000 18.78345 181 PRO A CA 1
ATOM 1485 C C . PRO A 1 181 ? 91.03519 46.10143 26.44902 1.000 25.72051 181 PRO A C 1
ATOM 1486 O O . PRO A 1 181 ? 92.12525 45.89048 25.88715 1.000 21.49215 181 PRO A O 1
ATOM 1490 N N . ASN A 1 182 ? 89.94433 45.37108 26.21650 1.000 21.40647 182 ASN A N 1
ATOM 1491 C CA . ASN A 1 182 ? 89.88367 44.31930 25.20223 1.000 27.68860 182 ASN A CA 1
ATOM 1492 C C . ASN A 1 182 ? 90.95748 43.24834 25.39022 1.000 27.85478 182 ASN A C 1
ATOM 1493 O O . ASN A 1 182 ? 91.34589 42.56257 24.43448 1.000 25.02157 182 ASN A O 1
ATOM 1498 N N . LEU A 1 183 ? 91.40135 43.07594 26.64215 1.000 26.74806 183 LEU A N 1
ATOM 1499 C CA . LEU A 1 183 ? 92.39306 42.10666 27.09961 1.000 28.95899 183 LEU A CA 1
ATOM 1500 C C . LEU A 1 183 ? 92.12507 41.90217 28.57616 1.000 26.76442 183 LEU A C 1
ATOM 1501 O O . LEU A 1 183 ? 91.85347 42.89454 29.26007 1.000 26.65881 183 LEU A O 1
ATOM 1506 N N . PRO A 1 184 ? 92.23010 40.68185 29.11462 1.000 21.51768 184 PRO A N 1
ATOM 1507 C CA . PRO A 1 184 ? 92.33435 40.54974 30.57397 1.000 25.55811 184 PRO A CA 1
ATOM 1508 C C . PRO A 1 184 ? 93.60648 41.24196 31.03800 1.000 29.95828 184 PRO A C 1
ATOM 1509 O O . PRO A 1 184 ? 94.67523 41.04860 30.45827 1.000 29.53544 184 PRO A O 1
ATOM 1513 N N . PHE A 1 185 ? 93.49195 42.06707 32.07867 1.000 22.27811 185 PHE A N 1
ATOM 1514 C CA . PHE A 1 185 ? 94.70607 42.73369 32.51206 1.000 26.15946 185 PHE A CA 1
ATOM 1515 C C . PHE A 1 185 ? 94.99611 42.44696 33.98199 1.000 25.26068 185 PHE A C 1
ATOM 1516 O O . PHE A 1 185 ? 94.08158 42.44859 34.81224 1.000 24.98586 185 PHE A O 1
ATOM 1524 N N . PRO A 1 186 ? 96.25213 42.18279 34.32623 1.000 26.64546 186 PRO A N 1
ATOM 1525 C CA . PRO A 1 186 ? 96.59811 41.98416 35.73788 1.000 29.52063 186 PRO A CA 1
ATOM 1526 C C . PRO A 1 186 ? 96.36266 43.26899 36.51245 1.000 27.77274 186 PRO A C 1
ATOM 1527 O O . PRO A 1 186 ? 96.66952 44.36760 36.04028 1.000 25.20768 186 PRO A O 1
ATOM 1531 N N . LEU A 1 187 ? 95.74933 43.12996 37.68469 1.000 23.48470 187 LEU A N 1
ATOM 1532 C CA . LEU A 1 187 ? 95.45654 44.28783 38.52876 1.000 25.91183 187 LEU A CA 1
ATOM 1533 C C . LEU A 1 187 ? 96.74950 44.69978 39.23120 1.000 29.00082 187 LEU A C 1
ATOM 1534 O O . LEU A 1 187 ? 96.94857 44.47387 40.42619 1.000 24.42993 187 LEU A O 1
ATOM 1539 N N . GLN A 1 188 ? 97.65660 45.27670 38.43167 1.000 29.35554 188 GLN A N 1
ATOM 1540 C CA . GLN A 1 188 ? 98.96457 45.75156 38.87286 1.000 34.77523 188 GLN A CA 1
ATOM 1541 C C . GLN A 1 188 ? 99.11349 47.22709 38.52605 1.000 29.68781 188 GLN A C 1
ATOM 1542 O O . GLN A 1 188 ? 98.84412 47.63495 37.39217 1.000 29.40996 188 GLN A O 1
ATOM 1548 N N . ASP A 1 189 ? 99.57363 48.00902 39.49056 1.000 27.20792 189 ASP A N 1
ATOM 1549 C CA . ASP A 1 189 ? 99.84720 49.41851 39.26466 1.000 26.26228 189 ASP A CA 1
ATOM 1550 C C . ASP A 1 189 ? 101.01769 49.56593 38.29919 1.000 26.75999 189 ASP A C 1
ATOM 1551 O O . ASP A 1 189 ? 102.12248 49.09386 38.57072 1.000 28.39463 189 ASP A O 1
ATOM 1556 N N . GLY A 1 190 ? 100.78163 50.19331 37.15679 1.000 27.97751 190 GLY A N 1
ATOM 1557 C CA . GLY A 1 190 ? 101.83309 50.37847 36.17759 1.000 23.98305 190 GLY A CA 1
ATOM 1558 C C . GLY A 1 190 ? 101.83043 49.38155 35.03874 1.000 28.38445 190 GLY A C 1
ATOM 1559 O O . GLY A 1 190 ? 102.65360 49.51391 34.13166 1.000 30.91238 190 GLY A O 1
ATOM 1560 N N . PHE A 1 191 ? 100.94154 48.38793 35.06071 1.000 28.49701 191 PHE A N 1
ATOM 1561 C CA . PHE A 1 191 ? 100.82135 47.46760 33.93738 1.000 32.18463 191 PHE A CA 1
ATOM 1562 C C . PHE A 1 191 ? 100.54225 48.22571 32.64812 1.000 33.41691 191 PHE A C 1
ATOM 1563 O O . PHE A 1 191 ? 99.68913 49.11597 32.60888 1.000 25.63446 191 PHE A O 1
ATOM 1571 N N . GLU A 1 192 ? 101.27266 47.87068 31.59361 1.000 32.24299 192 GLU A N 1
ATOM 1572 C CA . GLU A 1 192 ? 101.04012 48.42589 30.26865 1.000 33.11576 192 GLU A CA 1
ATOM 1573 C C . GLU A 1 192 ? 101.12731 47.30099 29.24823 1.000 34.70958 192 GLU A C 1
ATOM 1574 O O . GLU A 1 192 ? 101.91093 46.36153 29.40134 1.000 30.34319 192 GLU A O 1
ATOM 1580 N N . SER A 1 193 ? 100.31019 47.39896 28.20654 1.000 28.54123 193 SER A N 1
ATOM 1581 C CA . SER A 1 193 ? 100.35401 46.40769 27.14790 1.000 28.19116 193 SER A CA 1
ATOM 1582 C C . SER A 1 193 ? 99.85058 47.01411 25.85051 1.000 29.56037 193 SER A C 1
ATOM 1583 O O . SER A 1 193 ? 99.00125 47.90785 25.85069 1.000 29.45033 193 SER A O 1
ATOM 1586 N N . LEU A 1 194 ? 100.37249 46.49702 24.74122 1.000 32.01613 194 LEU A N 1
ATOM 1587 C CA . LEU A 1 194 ? 99.73568 46.72590 23.45629 1.000 28.59522 194 LEU A CA 1
ATOM 1588 C C . LEU A 1 194 ? 98.36131 46.08147 23.47469 1.000 28.70024 194 LEU A C 1
ATOM 1589 O O . LEU A 1 194 ? 98.19722 44.95699 23.95448 1.000 26.97049 194 LEU A O 1
ATOM 1594 N N . SER A 1 195 ? 97.36239 46.80507 22.97747 1.000 26.63186 195 SER A N 1
ATOM 1595 C CA . SER A 1 195 ? 96.02708 46.22696 22.83134 1.000 26.61091 195 SER A CA 1
ATOM 1596 C C . SER A 1 195 ? 95.33121 46.92953 21.67758 1.000 25.63470 195 SER A C 1
ATOM 1597 O O . SER A 1 195 ? 94.90833 48.07648 21.83002 1.000 29.96707 195 SER A O 1
ATOM 1600 N N . ILE A 1 196 ? 95.18006 46.21419 20.55565 1.000 30.44985 196 ILE A N 1
ATOM 1601 C CA . ILE A 1 196 ? 94.66588 46.71988 19.27995 1.000 31.04735 196 ILE A CA 1
ATOM 1602 C C . ILE A 1 196 ? 95.67491 47.70748 18.70922 1.000 31.58338 196 ILE A C 1
ATOM 1603 O O . ILE A 1 196 ? 95.51071 48.92875 18.83990 1.000 30.27537 196 ILE A O 1
ATOM 1608 N N . ALA A 1 197 ? 96.72122 47.16544 18.08338 1.000 27.34631 197 ALA A N 1
ATOM 1609 C CA . ALA A 1 197 ? 97.82567 47.95322 17.55664 1.000 31.50504 197 ALA A CA 1
ATOM 1610 C C . ALA A 1 197 ? 97.29891 49.14097 16.75140 1.000 31.90304 197 ALA A C 1
ATOM 1611 O O . ALA A 1 197 ? 96.34002 48.99274 15.98192 1.000 30.53446 197 ALA A O 1
ATOM 1613 N N . PRO A 1 198 ? 97.88038 50.33413 16.91413 1.000 31.16355 198 PRO A N 1
ATOM 1614 C CA . PRO A 1 198 ? 99.04716 50.66144 17.74865 1.000 31.06722 198 PRO A CA 1
ATOM 1615 C C . PRO A 1 198 ? 98.69401 51.04157 19.18719 1.000 28.41413 198 PRO A C 1
ATOM 1616 O O . PRO A 1 198 ? 99.57573 51.37452 19.96635 1.000 27.69789 198 PRO A O 1
ATOM 1620 N N . ARG A 1 199 ? 97.41825 50.98775 19.56547 1.000 26.19938 199 ARG A N 1
ATOM 1621 C CA . ARG A 1 199 ? 97.00062 51.46413 20.87761 1.000 25.63471 199 ARG A CA 1
ATOM 1622 C C . ARG A 1 199 ? 97.64691 50.64998 21.99540 1.000 28.90232 199 ARG A C 1
ATOM 1623 O O . ARG A 1 199 ? 97.78767 49.42283 21.89952 1.000 29.89116 199 ARG A O 1
ATOM 1631 N N . GLU A 1 200 ? 98.04016 51.34692 23.06001 1.000 29.15040 200 GLU A N 1
ATOM 1632 C CA . GLU A 1 200 ? 98.46854 50.72552 24.30190 1.000 26.49979 200 GLU A CA 1
ATOM 1633 C C . GLU A 1 200 ? 97.46738 51.04353 25.40770 1.000 26.73616 200 GLU A C 1
ATOM 1634 O O . GLU A 1 200 ? 96.77782 52.06778 25.37220 1.000 25.25784 200 GLU A O 1
ATOM 1640 N N . ILE A 1 201 ? 97.38747 50.14539 26.38429 1.000 23.82171 201 ILE A N 1
ATOM 1641 C CA . ILE A 1 201 ? 96.56138 50.33975 27.56486 1.000 26.78902 201 ILE A CA 1
ATOM 1642 C C . ILE A 1 201 ? 97.47558 50.43468 28.77417 1.000 24.21848 201 ILE A C 1
ATOM 1643 O O . ILE A 1 201 ? 98.60357 49.94268 28.77136 1.000 28.76140 201 ILE A O 1
ATOM 1648 N N . ARG A 1 202 ? 96.97098 51.06499 29.83122 1.000 23.60457 202 ARG A N 1
ATOM 1649 C CA . ARG A 1 202 ? 97.74910 51.24136 31.04362 1.000 21.32019 202 ARG A CA 1
ATOM 1650 C C . ARG A 1 202 ? 96.83071 51.15827 32.24796 1.000 25.31052 202 ARG A C 1
ATOM 1651 O O . ARG A 1 202 ? 95.69720 51.63434 32.19503 1.000 24.57159 202 ARG A O 1
ATOM 1659 N N . ILE A 1 203 ? 97.32018 50.55771 33.32885 1.000 27.01967 203 ILE A N 1
ATOM 1660 C CA . ILE A 1 203 ? 96.59713 50.51062 34.59425 1.000 21.27136 203 ILE A CA 1
ATOM 1661 C C . ILE A 1 203 ? 97.44688 51.20517 35.64843 1.000 22.91500 203 ILE A C 1
ATOM 1662 O O . ILE A 1 203 ? 98.61156 50.83888 35.85096 1.000 28.18016 203 ILE A O 1
ATOM 1667 N N . GLN A 1 204 ? 96.86517 52.19997 36.32776 1.000 27.32998 204 GLN A N 1
ATOM 1668 C CA . GLN A 1 204 ? 97.55301 52.91475 37.40156 1.000 27.07113 204 GLN A CA 1
ATOM 1669 C C . GLN A 1 204 ? 96.64040 53.07647 38.59816 1.000 29.32951 204 GLN A C 1
ATOM 1670 O O . GLN A 1 204 ? 95.44443 53.32958 38.44636 1.000 26.66170 204 GLN A O 1
ATOM 1676 N N . LYS A 1 205 ? 97.21788 52.95391 39.78511 1.000 25.72434 205 LYS A N 1
ATOM 1677 C CA . LYS A 1 205 ? 96.54252 53.32600 41.02013 1.000 26.54539 205 LYS A CA 1
ATOM 1678 C C . LYS A 1 205 ? 96.92363 54.77836 41.31651 1.000 26.45390 205 LYS A C 1
ATOM 1679 O O . LYS A 1 205 ? 98.09076 55.07134 41.56799 1.000 24.31603 205 LYS A O 1
ATOM 1685 N N A ARG A 1 206 ? 95.94477 55.67977 41.29070 0.669 23.72906 206 ARG A N 1
ATOM 1686 N N B ARG A 1 206 ? 95.94555 55.68300 41.26430 0.331 23.83434 206 ARG A N 1
ATOM 1687 C CA A ARG A 1 206 ? 96.23192 57.09846 41.45824 0.669 28.74767 206 ARG A CA 1
ATOM 1688 C CA B ARG A 1 206 ? 96.21274 57.10914 41.41683 0.331 28.65809 206 ARG A CA 1
ATOM 1689 C C A ARG A 1 206 ? 94.95439 57.83804 41.82548 0.669 26.49410 206 ARG A C 1
ATOM 1690 C C B ARG A 1 206 ? 94.94365 57.82546 41.85378 0.331 26.45291 206 ARG A C 1
ATOM 1691 O O A ARG A 1 206 ? 93.84532 57.37281 41.54866 0.669 22.85744 206 ARG A O 1
ATOM 1692 O O B ARG A 1 206 ? 93.83022 57.33582 41.64613 0.331 22.98095 206 ARG A O 1
ATOM 1707 N N . SER A 1 207 ? 95.12935 59.00335 42.45118 1.000 19.08976 207 SER A N 1
ATOM 1708 C CA . SER A 1 207 ? 94.00941 59.89628 42.70089 1.000 28.26647 207 SER A CA 1
ATOM 1709 C C . SER A 1 207 ? 93.51215 60.45578 41.37725 1.000 26.33440 207 SER A C 1
ATOM 1710 O O . SER A 1 207 ? 94.27469 60.58360 40.42085 1.000 27.10564 207 SER A O 1
ATOM 1713 N N . ILE A 1 208 ? 92.22480 60.77704 41.31798 1.000 22.74790 208 ILE A N 1
ATOM 1714 C CA . ILE A 1 208 ? 91.66258 61.43684 40.15235 1.000 21.62463 208 ILE A CA 1
ATOM 1715 C C . ILE A 1 208 ? 91.61385 62.93588 40.42711 1.000 24.96661 208 ILE A C 1
ATOM 1716 O O . ILE A 1 208 ? 91.75427 63.38749 41.56506 1.000 24.75198 208 ILE A O 1
ATOM 1721 N N A SER A 1 209 ? 91.42016 63.72866 39.36883 0.483 25.47663 209 SER A N 1
ATOM 1722 N N B SER A 1 209 ? 91.41340 63.71414 39.35562 0.517 25.47600 209 SER A N 1
ATOM 1723 C CA A SER A 1 209 ? 91.51603 65.17844 39.52174 0.483 27.39537 209 SER A CA 1
ATOM 1724 C CA B SER A 1 209 ? 91.47674 65.17124 39.45852 0.517 27.43934 209 SER A CA 1
ATOM 1725 C C A SER A 1 209 ? 90.40955 65.73450 40.40864 0.483 23.35592 209 SER A C 1
ATOM 1726 C C B SER A 1 209 ? 90.41520 65.71505 40.40394 0.517 23.34940 209 SER A C 1
ATOM 1727 O O A SER A 1 209 ? 90.63568 66.70714 41.13203 0.483 27.40781 209 SER A O 1
ATOM 1728 O O B SER A 1 209 ? 90.67372 66.65106 41.16458 0.517 27.38076 209 SER A O 1
ATOM 1733 N N . GLU A 1 210 ? 89.21836 65.13984 40.37008 1.000 22.29715 210 GLU A N 1
ATOM 1734 C CA . GLU A 1 210 ? 88.10117 65.60547 41.18024 1.000 22.36984 210 GLU A CA 1
ATOM 1735 C C . GLU A 1 210 ? 88.19158 65.03290 42.59015 1.000 20.08508 210 GLU A C 1
ATOM 1736 O O . GLU A 1 210 ? 87.97008 63.83657 42.80123 1.000 22.56552 210 GLU A O 1
ATOM 1742 N N . THR A 1 211 ? 88.47127 65.89287 43.56118 1.000 25.91174 211 THR A N 1
ATOM 1743 C CA . THR A 1 211 ? 88.55296 65.46441 44.94525 1.000 25.34460 211 THR A CA 1
ATOM 1744 C C . THR A 1 211 ? 88.34681 66.67676 45.83809 1.000 26.80907 211 THR A C 1
ATOM 1745 O O . THR A 1 211 ? 88.72604 67.79637 45.48217 1.000 27.35320 211 THR A O 1
ATOM 1749 N N . HIS A 1 212 ? 87.72171 66.44892 46.99210 1.000 23.03886 212 HIS A N 1
ATOM 1750 C CA . HIS A 1 212 ? 87.68548 67.46846 48.03455 1.000 26.45288 212 HIS A CA 1
ATOM 1751 C C . HIS A 1 212 ? 88.89975 67.40974 48.94226 1.000 29.77196 212 HIS A C 1
ATOM 1752 O O . HIS A 1 212 ? 89.04042 68.26944 49.82300 1.000 31.18176 212 HIS A O 1
ATOM 1759 N N . ALA A 1 213 ? 89.76213 66.41023 48.76900 1.000 32.91433 213 ALA A N 1
ATOM 1760 C CA . ALA A 1 213 ? 90.97144 66.33480 49.57273 1.000 31.41933 213 ALA A CA 1
ATOM 1761 C C . ALA A 1 213 ? 91.79371 67.59878 49.38253 1.000 40.53659 213 ALA A C 1
ATOM 1762 O O . ALA A 1 213 ? 92.06116 68.01607 48.25157 1.000 37.69669 213 ALA A O 1
ATOM 1764 N N . THR A 1 214 ? 92.16096 68.22366 50.50034 1.000 39.18219 214 THR A N 1
ATOM 1765 C CA . THR A 1 214 ? 92.96246 69.44027 50.50632 1.000 35.83649 214 THR A CA 1
ATOM 1766 C C . THR A 1 214 ? 94.45396 69.16323 50.40078 1.000 47.01789 214 THR A C 1
ATOM 1767 O O . THR A 1 214 ? 95.24686 70.10948 50.40742 1.000 51.69167 214 THR A O 1
ATOM 1771 N N . GLY A 1 215 ? 94.84888 67.90033 50.31651 1.000 48.94822 215 GLY A N 1
ATOM 1772 C CA . GLY A 1 215 ? 96.23761 67.52033 50.26066 1.000 39.24133 215 GLY A CA 1
ATOM 1773 C C . GLY A 1 215 ? 96.34944 66.01176 50.21638 1.000 46.14135 215 GLY A C 1
ATOM 1774 O O . GLY A 1 215 ? 95.38064 65.29023 50.48539 1.000 46.36308 215 GLY A O 1
ATOM 1775 N N . PRO A 1 216 ? 97.54097 65.50138 49.89347 1.000 48.24504 216 PRO A N 1
ATOM 1776 C CA . PRO A 1 216 ? 97.68262 64.05101 49.68042 1.000 43.62446 216 PRO A CA 1
ATOM 1777 C C . PRO A 1 216 ? 97.47462 63.21197 50.93083 1.000 42.78640 216 PRO A C 1
ATOM 1778 O O . PRO A 1 216 ? 97.19488 62.01379 50.79939 1.000 47.30008 216 PRO A O 1
ATOM 1782 N N . SER A 1 217 ? 97.59698 63.78709 52.13073 1.000 42.66613 217 SER A N 1
ATOM 1783 C CA . SER A 1 217 ? 97.41974 62.98857 53.34211 1.000 45.93205 217 SER A CA 1
ATOM 1784 C C . SER A 1 217 ? 95.99310 62.46581 53.47536 1.000 46.72389 217 SER A C 1
ATOM 1785 O O . SER A 1 217 ? 95.77371 61.39907 54.06283 1.000 55.30569 217 SER A O 1
ATOM 1788 N N . HIS A 1 218 ? 95.01384 63.18688 52.93425 1.000 42.56476 218 HIS A N 1
ATOM 1789 C CA . HIS A 1 218 ? 93.61561 62.78038 53.00547 1.000 37.61319 218 HIS A CA 1
ATOM 1790 C C . HIS A 1 218 ? 93.08068 62.29028 51.66359 1.000 40.01028 218 HIS A C 1
ATOM 1791 O O . HIS A 1 218 ? 91.87157 62.05587 51.53878 1.000 37.54643 218 HIS A O 1
ATOM 1798 N N . ALA A 1 219 ? 93.94754 62.13398 50.66353 1.000 32.94788 219 ALA A N 1
ATOM 1799 C CA . ALA A 1 219 ? 93.53289 61.77301 49.31667 1.000 39.99091 219 ALA A CA 1
ATOM 1800 C C . ALA A 1 219 ? 93.27131 60.27507 49.20105 1.000 40.60829 219 ALA A C 1
ATOM 1801 O O . ALA A 1 219 ? 93.81343 59.46070 49.95163 1.000 40.17082 219 ALA A O 1
ATOM 1803 N N . THR A 1 220 ? 92.42463 59.92450 48.23615 1.000 32.11066 220 THR A N 1
ATOM 1804 C CA . THR A 1 220 ? 92.09946 58.54915 47.88972 1.000 29.68830 220 THR A CA 1
ATOM 1805 C C . THR A 1 220 ? 92.67148 58.21894 46.51959 1.000 27.37998 220 THR A C 1
ATOM 1806 O O . THR A 1 220 ? 92.93322 59.10272 45.70053 1.000 29.45630 220 THR A O 1
ATOM 1810 N N . LYS A 1 221 ? 92.83208 56.93161 46.25876 1.000 29.22502 221 LYS A N 1
ATOM 1811 C CA . LYS A 1 221 ? 93.30839 56.48976 44.95978 1.000 28.63331 221 LYS A CA 1
ATOM 1812 C C . LYS A 1 221 ? 92.31646 55.50973 44.35286 1.000 27.13972 221 LYS A C 1
ATOM 1813 O O . LYS A 1 221 ? 91.64030 54.76044 45.06288 1.000 27.73914 221 LYS A O 1
ATOM 1819 N N A MET A 1 222 ? 92.21693 55.56022 43.02403 0.567 23.85977 222 MET A N 1
ATOM 1820 N N B MET A 1 222 ? 92.23692 55.52860 43.03057 0.433 23.86359 222 MET A N 1
ATOM 1821 C CA A MET A 1 222 ? 91.39357 54.68062 42.20458 0.567 20.68457 222 MET A CA 1
ATOM 1822 C CA B MET A 1 222 ? 91.40643 54.61060 42.27297 0.433 20.70020 222 MET A CA 1
ATOM 1823 C C A MET A 1 222 ? 92.29746 53.86128 41.29318 0.567 20.00602 222 MET A C 1
ATOM 1824 C C B MET A 1 222 ? 92.27106 53.87927 41.26066 0.433 20.05269 222 MET A C 1
ATOM 1825 O O A MET A 1 222 ? 93.43183 54.25199 41.00620 0.567 23.30619 222 MET A O 1
ATOM 1826 O O B MET A 1 222 ? 93.35115 54.34366 40.88650 0.433 23.27176 222 MET A O 1
ATOM 1835 N N . TRP A 1 223 ? 91.78527 52.72162 40.82060 1.000 18.54212 223 TRP A N 1
ATOM 1836 C CA . TRP A 1 223 ? 92.38996 52.05507 39.67200 1.000 20.99028 223 TRP A CA 1
ATOM 1837 C C . TRP A 1 223 ? 91.96813 52.81578 38.42530 1.000 23.11067 223 TRP A C 1
ATOM 1838 O O . TRP A 1 223 ? 90.76926 53.00455 38.18201 1.000 21.71873 223 TRP A O 1
ATOM 1849 N N . CYS A 1 224 ? 92.94014 53.26669 37.64352 1.000 18.61566 224 CYS A N 1
ATOM 1850 C CA . CYS A 1 224 ? 92.67015 54.09435 36.47783 1.000 18.89741 224 CYS A CA 1
ATOM 1851 C C . CYS A 1 224 ? 93.16149 53.38335 35.22786 1.000 23.80589 224 CYS A C 1
ATOM 1852 O O . CYS A 1 224 ? 94.33003 52.98949 35.14617 1.000 22.20445 224 CYS A O 1
ATOM 1855 N N . TYR A 1 225 ? 92.25611 53.22284 34.27223 1.000 19.71297 225 TYR A N 1
ATOM 1856 C CA . TYR A 1 225 ? 92.53805 52.61989 32.97315 1.000 19.94649 225 TYR A CA 1
ATOM 1857 C C . TYR A 1 225 ? 92.60089 53.73803 31.93402 1.000 25.06225 225 TYR A C 1
ATOM 1858 O O . TYR A 1 225 ? 91.58791 54.40507 31.68662 1.000 21.87452 225 TYR A O 1
ATOM 1867 N N . ASP A 1 226 ? 93.78739 53.95171 31.35389 1.000 20.47257 226 ASP A N 1
ATOM 1868 C CA . ASP A 1 226 ? 94.02335 54.93220 30.29953 1.000 24.26207 226 ASP A CA 1
ATOM 1869 C C . ASP A 1 226 ? 94.48840 54.22025 29.03808 1.000 23.49593 226 ASP A C 1
ATOM 1870 O O . ASP A 1 226 ? 94.94398 53.07411 29.08235 1.000 23.06321 226 ASP A O 1
ATOM 1875 N N . VAL A 1 227 ? 94.41539 54.92498 27.90787 1.000 21.54397 227 VAL A N 1
ATOM 1876 C CA . VAL A 1 227 ? 94.94964 54.39873 26.66189 1.000 25.71886 227 VAL A CA 1
ATOM 1877 C C . VAL A 1 227 ? 95.88765 55.42135 26.03633 1.000 27.01960 227 VAL A C 1
ATOM 1878 O O . VAL A 1 227 ? 95.77586 56.63055 26.26315 1.000 27.67469 227 VAL A O 1
ATOM 1882 N N . CYS A 1 228 ? 96.82215 54.92030 25.24202 1.000 27.55019 228 CYS A N 1
ATOM 1883 C CA . CYS A 1 228 ? 97.63333 55.75092 24.36038 1.000 28.44989 228 CYS A CA 1
ATOM 1884 C C . CYS A 1 228 ? 97.34716 55.33255 22.92706 1.000 32.33869 228 CYS A C 1
ATOM 1885 O O . CYS A 1 228 ? 97.80480 54.27380 22.48119 1.000 30.22455 228 CYS A O 1
ATOM 1888 N N . TYR A 1 229 ? 96.59859 56.16835 22.20670 1.000 28.76316 229 TYR A N 1
ATOM 1889 C CA . TYR A 1 229 ? 96.22108 55.83383 20.83776 1.000 31.60342 229 TYR A CA 1
ATOM 1890 C C . TYR A 1 229 ? 97.42710 55.75682 19.91093 1.000 34.71939 229 TYR A C 1
ATOM 1891 O O . TYR A 1 229 ? 97.44431 54.94769 18.97394 1.000 36.85685 229 TYR A O 1
ATOM 1900 N N A ASN A 1 230 ? 98.44061 56.58879 20.15390 0.539 32.19890 230 ASN A N 1
ATOM 1901 N N B ASN A 1 230 ? 98.45253 56.56704 20.15073 0.461 32.23137 230 ASN A N 1
ATOM 1902 C CA A ASN A 1 230 ? 99.60258 56.70006 19.27531 0.539 35.53282 230 ASN A CA 1
ATOM 1903 C CA B ASN A 1 230 ? 99.59867 56.64611 19.24660 0.461 35.52532 230 ASN A CA 1
ATOM 1904 C C A ASN A 1 230 ? 100.87704 56.74503 20.11132 0.539 36.32128 230 ASN A C 1
ATOM 1905 C C B ASN A 1 230 ? 100.89074 56.73371 20.05254 0.461 36.32141 230 ASN A C 1
ATOM 1906 O O A ASN A 1 230 ? 101.40937 57.82361 20.39728 0.539 34.68197 230 ASN A O 1
ATOM 1907 O O B ASN A 1 230 ? 101.44605 57.81458 20.26520 0.461 34.73568 230 ASN A O 1
ATOM 1916 N N . PRO A 1 231 ? 101.40368 55.57738 20.50029 1.000 34.92564 231 PRO A N 1
ATOM 1917 C CA . PRO A 1 231 ? 102.65515 55.57456 21.28185 1.000 38.06512 231 PRO A CA 1
ATOM 1918 C C . PRO A 1 231 ? 103.88070 56.00779 20.49606 1.000 40.52231 231 PRO A C 1
ATOM 1919 O O . PRO A 1 231 ? 104.95627 56.14080 21.09339 1.000 42.05464 231 PRO A O 1
ATOM 1923 N N . ALA A 1 232 ? 103.76468 56.21186 19.18344 1.000 37.22005 232 ALA A N 1
ATOM 1924 C CA . ALA A 1 232 ? 104.90898 56.64484 18.39430 1.000 55.67201 232 ALA A CA 1
ATOM 1925 C C . ALA A 1 232 ? 105.25435 58.11430 18.61546 1.000 49.38539 232 ALA A C 1
ATOM 1926 O O . ALA A 1 232 ? 106.38066 58.51646 18.30833 1.000 54.90289 232 ALA A O 1
ATOM 1928 N N . GLU A 1 233 ? 104.32455 58.91887 19.13331 1.000 47.18874 233 GLU A N 1
ATOM 1929 C CA . GLU A 1 233 ? 104.60804 60.33089 19.36678 1.000 48.44187 233 GLU A CA 1
ATOM 1930 C C . GLU A 1 233 ? 105.82826 60.49437 20.26422 1.000 58.40643 233 GLU A C 1
ATOM 1931 O O . GLU A 1 233 ? 106.12409 59.64800 21.11308 1.000 52.68049 233 GLU A O 1
ATOM 1937 N N . SER A 1 234 ? 106.55233 61.59756 20.05081 1.000 65.67639 234 SER A N 1
ATOM 1938 C CA . SER A 1 234 ? 107.72928 61.88286 20.86459 1.000 65.95622 234 SER A CA 1
ATOM 1939 C C . SER A 1 234 ? 107.36747 61.95139 22.34293 1.000 60.83942 234 SER A C 1
ATOM 1940 O O . SER A 1 234 ? 108.07481 61.39714 23.19261 1.000 61.18942 234 SER A O 1
ATOM 1943 N N . LYS A 1 235 ? 106.25747 62.60664 22.66322 1.000 59.22987 235 LYS A N 1
ATOM 1944 C CA . LYS A 1 235 ? 105.73163 62.68862 24.02126 1.000 55.44233 235 LYS A CA 1
ATOM 1945 C C . LYS A 1 235 ? 104.42997 61.89270 24.05985 1.000 51.62003 235 LYS A C 1
ATOM 1946 O O . LYS A 1 235 ? 103.45123 62.26465 23.40258 1.000 48.71405 235 LYS A O 1
ATOM 1952 N N . LYS A 1 236 ? 104.42483 60.78816 24.80550 1.000 44.23719 236 LYS A N 1
ATOM 1953 C CA . LYS A 1 236 ? 103.24379 59.93679 24.86541 1.000 40.49099 236 LYS A CA 1
ATOM 1954 C C . LYS A 1 236 ? 102.10520 60.65093 25.57954 1.000 41.31415 236 LYS A C 1
ATOM 1955 O O . LYS A 1 236 ? 102.27898 61.16214 26.68962 1.000 45.83391 236 LYS A O 1
ATOM 1961 N N . THR A 1 237 ? 100.93409 60.66568 24.95396 1.000 37.49588 237 THR A N 1
ATOM 1962 C CA . THR A 1 237 ? 99.72669 61.19492 25.57207 1.000 33.99506 237 THR A CA 1
ATOM 1963 C C . THR A 1 237 ? 98.81851 60.04606 25.99767 1.000 32.50625 237 THR A C 1
ATOM 1964 O O . THR A 1 237 ? 98.44476 59.20290 25.17442 1.000 33.02371 237 THR A O 1
ATOM 1968 N N . TRP A 1 238 ? 98.45471 60.02126 27.27556 1.000 29.79376 238 TRP A N 1
ATOM 1969 C CA . TRP A 1 238 ? 97.54487 59.01306 27.80105 1.000 33.19388 238 TRP A CA 1
ATOM 1970 C C . TRP A 1 238 ? 96.15219 59.60975 27.95393 1.000 32.04847 238 TRP A C 1
ATOM 1971 O O . TRP A 1 238 ? 95.98567 60.67416 28.56007 1.000 34.80832 238 TRP A O 1
ATOM 1982 N N . THR A 1 239 ? 95.17217 58.94041 27.38425 1.000 24.50659 239 THR A N 1
ATOM 1983 C CA . THR A 1 239 ? 93.77891 59.37550 27.43158 1.000 23.13727 239 THR A CA 1
ATOM 1984 C C . THR A 1 239 ? 93.02087 58.55724 28.45719 1.000 18.11846 239 THR A C 1
ATOM 1985 O O . THR A 1 239 ? 93.02977 57.31882 28.38057 1.000 24.81697 239 THR A O 1
ATOM 1989 N N . PRO A 1 240 ? 92.34264 59.18655 29.41170 1.000 27.69150 240 PRO A N 1
ATOM 1990 C CA . PRO A 1 240 ? 91.61206 58.41063 30.41672 1.000 18.03260 240 PRO A CA 1
ATOM 1991 C C . PRO A 1 240 ? 90.33798 57.79765 29.84851 1.000 21.19428 240 PRO A C 1
ATOM 1992 O O . PRO A 1 240 ? 89.59998 58.42687 29.08413 1.000 23.46445 240 PRO A O 1
ATOM 1996 N N . VAL A 1 241 ? 90.07743 56.54649 30.23645 1.000 19.76843 241 VAL A N 1
ATOM 1997 C CA . VAL A 1 241 ? 88.91709 55.80350 29.75836 1.000 19.69010 241 VAL A CA 1
ATOM 1998 C C . VAL A 1 241 ? 87.94768 55.47562 30.89240 1.000 19.38930 241 VAL A C 1
ATOM 1999 O O . VAL A 1 241 ? 86.75388 55.76352 30.79699 1.000 18.92893 241 VAL A O 1
ATOM 2003 N N . TYR A 1 242 ? 88.44068 54.87831 31.97421 1.000 18.22868 242 TYR A N 1
ATOM 2004 C CA . TYR A 1 242 ? 87.59072 54.75587 33.15175 1.000 20.08709 242 TYR A CA 1
ATOM 2005 C C . TYR A 1 242 ? 88.42831 54.54534 34.40020 1.000 19.36355 242 TYR A C 1
ATOM 2006 O O . TYR A 1 242 ? 89.63316 54.27483 34.33531 1.000 21.83418 242 TYR A O 1
ATOM 2015 N N . CYS A 1 243 ? 87.77548 54.73216 35.54685 1.000 17.74421 243 CYS A N 1
ATOM 2016 C CA . CYS A 1 243 ? 88.37637 54.44989 36.83941 1.000 17.10059 243 CYS A CA 1
ATOM 2017 C C . CYS A 1 243 ? 87.44147 53.55487 37.63726 1.000 19.42891 243 CYS A C 1
ATOM 2018 O O . CYS A 1 243 ? 86.22423 53.56964 37.42942 1.000 18.84817 243 CYS A O 1
ATOM 2021 N N . PHE A 1 244 ? 88.00367 52.76741 38.55873 1.000 18.25723 244 PHE A N 1
ATOM 2022 C CA . PHE A 1 244 ? 87.16855 51.82892 39.30686 1.000 16.96094 244 PHE A CA 1
ATOM 2023 C C . PHE A 1 244 ? 87.80824 51.53377 40.65939 1.000 18.66176 244 PHE A C 1
ATOM 2024 O O . PHE A 1 244 ? 88.97623 51.85074 40.90086 1.000 22.77409 244 PHE A O 1
ATOM 2032 N N . THR A 1 245 ? 87.02532 50.93554 41.55604 1.000 21.62641 245 THR A N 1
ATOM 2033 C CA . THR A 1 245 ? 87.57006 50.40472 42.80581 1.000 21.07870 245 THR A CA 1
ATOM 2034 C C . THR A 1 245 ? 87.36575 48.89672 42.83591 1.000 21.19179 245 THR A C 1
ATOM 2035 O O . THR A 1 245 ? 86.70466 48.31628 41.97577 1.000 19.25397 245 THR A O 1
ATOM 2039 N N . GLU A 1 246 ? 87.92601 48.26605 43.85814 1.000 21.62565 246 GLU A N 1
ATOM 2040 C CA . GLU A 1 246 ? 87.75068 46.83296 44.06188 1.000 19.87443 246 GLU A CA 1
ATOM 2041 C C . GLU A 1 246 ? 86.47087 46.49015 44.81648 1.000 22.09795 246 GLU A C 1
ATOM 2042 O O . GLU A 1 246 ? 86.22308 45.30983 45.07214 1.000 22.78033 246 GLU A O 1
ATOM 2048 N N . THR A 1 247 ? 85.69191 47.48907 45.22965 1.000 21.31015 247 THR A N 1
ATOM 2049 C CA . THR A 1 247 ? 84.42651 47.24479 45.91936 1.000 24.49424 247 THR A CA 1
ATOM 2050 C C . THR A 1 247 ? 83.54618 46.29488 45.11681 1.000 26.64297 247 THR A C 1
ATOM 2051 O O . THR A 1 247 ? 83.40871 46.44514 43.90151 1.000 19.21017 247 THR A O 1
ATOM 2055 N N . GLU A 1 248 ? 82.93892 45.31270 45.79800 1.000 22.17044 248 GLU A N 1
ATOM 2056 C CA . GLU A 1 248 ? 81.98845 44.42944 45.12611 1.000 19.27616 248 GLU A CA 1
ATOM 2057 C C . GLU A 1 248 ? 80.67044 45.16012 44.92465 1.000 17.56380 248 GLU A C 1
ATOM 2058 O O . GLU A 1 248 ? 80.03243 45.57767 45.89680 1.000 23.48740 248 GLU A O 1
ATOM 2064 N N . PHE A 1 249 ? 80.26158 45.31237 43.67445 1.000 12.74704 249 PHE A N 1
ATOM 2065 C CA . PHE A 1 249 ? 78.95475 45.86760 43.34315 1.000 15.64326 249 PHE A CA 1
ATOM 2066 C C . PHE A 1 249 ? 77.90058 44.76390 43.28914 1.000 18.55105 249 PHE A C 1
ATOM 2067 O O . PHE A 1 249 ? 78.19936 43.60990 42.98452 1.000 22.40463 249 PHE A O 1
ATOM 2075 N N . LEU A 1 250 ? 76.66350 45.13104 43.60102 1.000 15.82274 250 LEU A N 1
ATOM 2076 C CA . LEU A 1 250 ? 75.50926 44.24583 43.64488 1.000 18.85455 250 LEU A CA 1
ATOM 2077 C C . LEU A 1 250 ? 74.62464 44.43663 42.42168 1.000 18.26740 250 LEU A C 1
ATOM 2078 O O . LEU A 1 250 ? 74.63355 45.50347 41.79469 1.000 21.22830 250 LEU A O 1
ATOM 2083 N N . PRO A 1 251 ? 73.82703 43.42788 42.05772 1.000 21.16177 251 PRO A N 1
ATOM 2084 C CA . PRO A 1 251 ? 72.82563 43.64459 40.99684 1.000 19.71244 251 PRO A CA 1
ATOM 2085 C C . PRO A 1 251 ? 72.01287 44.92044 41.17342 1.000 20.28785 251 PRO A C 1
ATOM 2086 O O . PRO A 1 251 ? 71.75634 45.63329 40.19223 1.000 17.22342 251 PRO A O 1
ATOM 2090 N N . GLN A 1 252 ? 71.62281 45.24346 42.40847 1.000 20.53385 252 GLN A N 1
ATOM 2091 C CA . GLN A 1 252 ? 70.82612 46.44237 42.62176 1.000 19.55896 252 GLN A CA 1
ATOM 2092 C C . GLN A 1 252 ? 71.64623 47.71186 42.41777 1.000 16.11914 252 GLN A C 1
ATOM 2093 O O . GLN A 1 252 ? 71.06544 48.76545 42.12768 1.000 18.23278 252 GLN A O 1
ATOM 2099 N N . ASP A 1 253 ? 72.97321 47.65810 42.61108 1.000 13.21485 253 ASP A N 1
ATOM 2100 C CA . ASP A 1 253 ? 73.80834 48.81082 42.24400 1.000 16.40226 253 ASP A CA 1
ATOM 2101 C C . ASP A 1 253 ? 73.75818 49.02855 40.74023 1.000 18.44811 253 ASP A C 1
ATOM 2102 O O . ASP A 1 253 ? 73.58067 50.14987 40.26509 1.000 14.51382 253 ASP A O 1
ATOM 2107 N N . TYR A 1 254 ? 73.95045 47.95454 39.96855 1.000 16.06123 254 TYR A N 1
ATOM 2108 C CA . TYR A 1 254 ? 73.91490 48.10155 38.52020 1.000 15.96206 254 TYR A CA 1
ATOM 2109 C C . TYR A 1 254 ? 72.54983 48.57499 38.04224 1.000 16.48889 254 TYR A C 1
ATOM 2110 O O . TYR A 1 254 ? 72.45724 49.35483 37.08855 1.000 17.81915 254 TYR A O 1
ATOM 2119 N N . GLU A 1 255 ? 71.48317 48.12145 38.70146 1.000 14.22089 255 GLU A N 1
ATOM 2120 C CA . GLU A 1 255 ? 70.15023 48.61165 38.39020 1.000 23.10051 255 GLU A CA 1
ATOM 2121 C C . GLU A 1 255 ? 70.07869 50.12326 38.52776 1.000 20.60528 255 GLU A C 1
ATOM 2122 O O . GLU A 1 255 ? 69.45644 50.79954 37.69991 1.000 17.73494 255 GLU A O 1
ATOM 2128 N N . VAL A 1 256 ? 70.68075 50.66812 39.59015 1.000 18.45938 256 VAL A N 1
ATOM 2129 C CA . VAL A 1 256 ? 70.70773 52.11761 39.75219 1.000 17.44932 256 VAL A CA 1
ATOM 2130 C C . VAL A 1 256 ? 71.49082 52.74927 38.60380 1.000 15.56835 256 VAL A C 1
ATOM 2131 O O . VAL A 1 256 ? 71.02182 53.68020 37.93734 1.000 20.62656 256 VAL A O 1
ATOM 2135 N N . MET A 1 257 ? 72.69634 52.24754 38.36749 1.000 23.21186 257 MET A N 1
ATOM 2136 C CA . MET A 1 257 ? 73.56715 52.80849 37.34438 1.000 18.28624 257 MET A CA 1
ATOM 2137 C C . MET A 1 257 ? 72.90524 52.75743 35.97298 1.000 22.92848 257 MET A C 1
ATOM 2138 O O . MET A 1 257 ? 72.83472 53.77094 35.26271 1.000 19.30390 257 MET A O 1
ATOM 2143 N N . SER A 1 258 ? 72.38905 51.58389 35.59885 1.000 17.56169 258 SER A N 1
ATOM 2144 C CA . SER A 1 258 ? 71.73339 51.43245 34.30762 1.000 21.76837 258 SER A CA 1
ATOM 2145 C C . SER A 1 258 ? 70.47917 52.29450 34.19857 1.000 20.19422 258 SER A C 1
ATOM 2146 O O . SER A 1 258 ? 70.14017 52.75256 33.10098 1.000 21.20631 258 SER A O 1
ATOM 2149 N N . TRP A 1 259 ? 69.76773 52.52349 35.31227 1.000 19.18533 259 TRP A N 1
ATOM 2150 C CA . TRP A 1 259 ? 68.59152 53.38788 35.26454 1.000 17.08154 259 TRP A CA 1
ATOM 2151 C C . TRP A 1 259 ? 68.95806 54.80322 34.83032 1.000 23.60889 259 TRP A C 1
ATOM 2152 O O . TRP A 1 259 ? 68.20456 55.45690 34.09797 1.000 18.77917 259 TRP A O 1
ATOM 2163 N N . PHE A 1 260 ? 70.08533 55.31027 35.31107 1.000 18.08994 260 PHE A N 1
ATOM 2164 C CA . PHE A 1 260 ? 70.51381 56.63786 34.88309 1.000 20.90978 260 PHE A CA 1
ATOM 2165 C C . PHE A 1 260 ? 70.90034 56.64022 33.40513 1.000 20.73594 260 PHE A C 1
ATOM 2166 O O . PHE A 1 260 ? 70.40231 57.46325 32.63331 1.000 21.68862 260 PHE A O 1
ATOM 2174 N N . THR A 1 261 ? 71.80296 55.73258 32.99409 1.000 19.23730 261 THR A N 1
ATOM 2175 C CA . THR A 1 261 ? 72.25964 55.72373 31.60163 1.000 26.01058 261 THR A CA 1
ATOM 2176 C C . THR A 1 261 ? 71.15777 55.36403 30.61161 1.000 28.40743 261 THR A C 1
ATOM 2177 O O . THR A 1 261 ? 71.31219 55.64285 29.41182 1.000 24.05125 261 THR A O 1
ATOM 2181 N N . SER A 1 262 ? 70.05375 54.76612 31.07466 1.000 21.73944 262 SER A N 1
ATOM 2182 C CA . SER A 1 262 ? 68.98838 54.33796 30.17471 1.000 19.26933 262 SER A CA 1
ATOM 2183 C C . SER A 1 262 ? 67.77879 55.25537 30.20183 1.000 21.60894 262 SER A C 1
ATOM 2184 O O . SER A 1 262 ? 66.93744 55.16815 29.30206 1.000 23.85393 262 SER A O 1
ATOM 2187 N N . THR A 1 263 ? 67.67621 56.15737 31.18243 1.000 20.43288 263 THR A N 1
ATOM 2188 C CA . THR A 1 263 ? 66.50566 57.01989 31.28250 1.000 23.97607 263 THR A CA 1
ATOM 2189 C C . THR A 1 263 ? 66.82632 58.48375 31.50895 1.000 28.52393 263 THR A C 1
ATOM 2190 O O . THR A 1 263 ? 65.92179 59.31070 31.36608 1.000 27.83504 263 THR A O 1
ATOM 2194 N N . ASN A 1 264 ? 68.03253 58.83425 31.90495 1.000 21.80164 264 ASN A N 1
ATOM 2195 C CA . ASN A 1 264 ? 68.29883 60.25918 32.05894 1.000 29.78696 264 ASN A CA 1
ATOM 2196 C C . ASN A 1 264 ? 68.57953 60.86112 30.68713 1.000 32.27318 264 ASN A C 1
ATOM 2197 O O . ASN A 1 264 ? 69.43901 60.35006 29.95613 1.000 31.24680 264 ASN A O 1
ATOM 2202 N N . PRO A 1 265 ? 67.87750 61.92959 30.30112 1.000 34.14147 265 PRO A N 1
ATOM 2203 C CA . PRO A 1 265 ? 67.98257 62.42957 28.91910 1.000 35.93598 265 PRO A CA 1
ATOM 2204 C C . PRO A 1 265 ? 69.32833 63.04382 28.57753 1.000 42.59639 265 PRO A C 1
ATOM 2205 O O . PRO A 1 265 ? 69.54255 63.42407 27.41958 1.000 49.77237 265 PRO A O 1
ATOM 2209 N N . ARG A 1 266 ? 70.24764 63.14796 29.52627 1.000 39.47879 266 ARG A N 1
ATOM 2210 C CA . ARG A 1 266 ? 71.59319 63.57691 29.19593 1.000 35.64001 266 ARG A CA 1
ATOM 2211 C C . ARG A 1 266 ? 72.52304 62.41525 28.87958 1.000 39.22884 266 ARG A C 1
ATOM 2212 O O . ARG A 1 266 ? 73.59893 62.64379 28.31672 1.000 26.93390 266 ARG A O 1
ATOM 2220 N N . SER A 1 267 ? 72.12704 61.17976 29.19696 1.000 30.55017 267 SER A N 1
ATOM 2221 C CA . SER A 1 267 ? 72.85010 60.02298 28.69502 1.000 29.33784 267 SER A CA 1
ATOM 2222 C C . SER A 1 267 ? 72.73386 59.95798 27.17961 1.000 28.20243 267 SER A C 1
ATOM 2223 O O . SER A 1 267 ? 71.63188 60.02084 26.62795 1.000 27.16582 267 SER A O 1
ATOM 2226 N N . PHE A 1 268 ? 73.87474 59.82267 26.50352 1.000 25.55870 268 PHE A N 1
ATOM 2227 C CA . PHE A 1 268 ? 73.83218 59.76467 25.04799 1.000 28.48414 268 PHE A CA 1
ATOM 2228 C C . PHE A 1 268 ? 73.15640 58.49083 24.55724 1.000 27.40464 268 PHE A C 1
ATOM 2229 O O . PHE A 1 268 ? 72.56465 58.49812 23.47403 1.000 23.69699 268 PHE A O 1
ATOM 2237 N N . PHE A 1 269 ? 73.16982 57.42048 25.35611 1.000 21.54368 269 PHE A N 1
ATOM 2238 C CA . PHE A 1 269 ? 72.48322 56.19230 24.95996 1.000 21.48180 269 PHE A CA 1
ATOM 2239 C C . PHE A 1 269 ? 70.98797 56.38590 24.76918 1.000 29.62610 269 PHE A C 1
ATOM 2240 O O . PHE A 1 269 ? 70.36094 55.65383 23.99205 1.000 24.41204 269 PHE A O 1
ATOM 2248 N N . THR A 1 270 ? 70.38832 57.32943 25.48669 1.000 19.16121 270 THR A N 1
ATOM 2249 C CA . THR A 1 270 ? 68.96963 57.58295 25.26720 1.000 25.45920 270 THR A CA 1
ATOM 2250 C C . THR A 1 270 ? 68.71158 58.31260 23.95333 1.000 24.34259 270 THR A C 1
ATOM 2251 O O . THR A 1 270 ? 67.56148 58.37368 23.50697 1.000 27.73149 270 THR A O 1
ATOM 2255 N N . ARG A 1 271 ? 69.75190 58.84357 23.31883 1.000 25.97050 271 ARG A N 1
ATOM 2256 C CA . ARG A 1 271 ? 69.59702 59.74660 22.18564 1.000 33.17907 271 ARG A CA 1
ATOM 2257 C C . ARG A 1 271 ? 69.91247 59.11580 20.83960 1.000 26.47018 271 ARG A C 1
ATOM 2258 O O . ARG A 1 271 ? 69.21021 59.38819 19.86021 1.000 30.38119 271 ARG A O 1
ATOM 2266 N N . TYR A 1 272 ? 70.95495 58.28923 20.75588 1.000 28.18872 272 TYR A N 1
ATOM 2267 C CA . TYR A 1 272 ? 71.48126 57.83411 19.47600 1.000 26.90901 272 TYR A CA 1
ATOM 2268 C C . TYR A 1 272 ? 71.65144 56.32260 19.45533 1.000 23.77577 272 TYR A C 1
ATOM 2269 O O . TYR A 1 272 ? 72.06127 55.71231 20.44575 1.000 27.42633 272 TYR A O 1
ATOM 2278 N N . ILE A 1 273 ? 71.35578 55.73114 18.30131 1.000 29.54511 273 ILE A N 1
ATOM 2279 C CA . ILE A 1 273 ? 71.57802 54.30442 18.08994 1.000 27.93862 273 ILE A CA 1
ATOM 2280 C C . ILE A 1 273 ? 73.07254 54.04000 17.93783 1.000 27.84168 273 ILE A C 1
ATOM 2281 O O . ILE A 1 273 ? 73.76696 54.74833 17.19719 1.000 29.46755 273 ILE A O 1
ATOM 2286 N N . THR A 1 274 ? 73.57741 53.00115 18.61314 1.000 27.11235 274 THR A N 1
ATOM 2287 C CA . THR A 1 274 ? 74.98747 52.64613 18.48149 1.000 28.96730 274 THR A CA 1
ATOM 2288 C C . THR A 1 274 ? 75.17429 51.13103 18.57581 1.000 24.27220 274 THR A C 1
ATOM 2289 O O . THR A 1 274 ? 74.45470 50.44562 19.30154 1.000 24.93214 274 THR A O 1
ATOM 2293 N N . CYS A 1 275 ? 76.13777 50.61333 17.81039 1.000 27.63115 275 CYS A N 1
ATOM 2294 C CA . CYS A 1 275 ? 76.39365 49.17540 17.76810 1.000 22.64013 275 CYS A CA 1
ATOM 2295 C C . CYS A 1 275 ? 77.82572 48.94540 17.30774 1.000 24.88908 275 CYS A C 1
ATOM 2296 O O . CYS A 1 275 ? 78.25600 49.51738 16.30603 1.000 29.01569 275 CYS A O 1
ATOM 2299 N N . THR A 1 276 ? 78.55129 48.09951 18.02489 1.000 23.71934 276 THR A N 1
ATOM 2300 C CA . THR A 1 276 ? 79.96302 47.88042 17.74983 1.000 26.20699 276 THR A CA 1
ATOM 2301 C C . THR A 1 276 ? 80.29685 46.40745 17.90168 1.000 24.33209 276 THR A C 1
ATOM 2302 O O . THR A 1 276 ? 79.81327 45.73973 18.82242 1.000 19.17774 276 THR A O 1
ATOM 2306 N N . LYS A 1 277 ? 81.10962 45.90220 16.98318 1.000 23.31901 277 LYS A N 1
ATOM 2307 C CA . LYS A 1 277 ? 81.81056 44.65037 17.20171 1.000 23.42283 277 LYS A CA 1
ATOM 2308 C C . LYS A 1 277 ? 83.28287 44.85180 16.89517 1.000 18.26054 277 LYS A C 1
ATOM 2309 O O . LYS A 1 277 ? 83.63895 45.58432 15.96753 1.000 25.63889 277 LYS A O 1
ATOM 2315 N N . MET A 1 278 ? 84.13699 44.18983 17.66536 1.000 18.46436 278 MET A N 1
ATOM 2316 C CA . MET A 1 278 ? 85.56144 44.24699 17.38685 1.000 17.21914 278 MET A CA 1
ATOM 2317 C C . MET A 1 278 ? 85.92083 43.33521 16.20165 1.000 24.40669 278 MET A C 1
ATOM 2318 O O . MET A 1 278 ? 85.15397 42.45186 15.81318 1.000 24.46558 278 MET A O 1
ATOM 2323 N N . ILE A 1 279 ? 87.09786 43.57509 15.61248 1.000 21.83968 279 ILE A N 1
ATOM 2324 C CA . ILE A 1 279 ? 87.58080 42.83187 14.44550 1.000 21.84855 279 ILE A CA 1
ATOM 2325 C C . ILE A 1 279 ? 88.85713 42.10224 14.84067 1.000 27.93380 279 ILE A C 1
ATOM 2326 O O . ILE A 1 279 ? 89.78153 42.71734 15.38730 1.000 23.80104 279 ILE A O 1
ATOM 2331 N N . MET A 1 280 ? 88.90650 40.79650 14.56404 1.000 29.78676 280 MET A N 1
ATOM 2332 C CA . MET A 1 280 ? 89.99966 39.92879 14.99236 1.000 32.62863 280 MET A CA 1
ATOM 2333 C C . MET A 1 280 ? 90.88847 39.51618 13.82680 1.000 33.78534 280 MET A C 1
ATOM 2334 O O . MET A 1 280 ? 90.40290 39.24613 12.72577 1.000 31.39810 280 MET A O 1
ATOM 2339 N N . ASP A 1 281 ? 92.19412 39.44328 14.08073 1.000 30.43027 281 ASP A N 1
ATOM 2340 C CA . ASP A 1 281 ? 93.08389 38.60169 13.28257 1.000 36.18502 281 ASP A CA 1
ATOM 2341 C C . ASP A 1 281 ? 93.15624 37.26683 14.01208 1.000 35.53248 281 ASP A C 1
ATOM 2342 O O . ASP A 1 281 ? 93.86176 37.13707 15.01677 1.000 28.41551 281 ASP A O 1
ATOM 2347 N N . GLU A 1 282 ? 92.41785 36.27011 13.51326 1.000 31.03901 282 GLU A N 1
ATOM 2348 C CA . GLU A 1 282 ? 92.20694 35.06937 14.31328 1.000 29.15430 282 GLU A CA 1
ATOM 2349 C C . GLU A 1 282 ? 93.49763 34.28728 14.48115 1.000 38.10554 282 GLU A C 1
ATOM 2350 O O . GLU A 1 282 ? 93.78918 33.79596 15.57695 1.000 35.41606 282 GLU A O 1
ATOM 2356 N N . ASP A 1 283 ? 94.29236 34.17104 13.41102 1.000 33.86189 283 ASP A N 1
ATOM 2357 C CA . ASP A 1 283 ? 95.51719 33.38872 13.49963 1.000 35.41694 283 ASP A CA 1
ATOM 2358 C C . ASP A 1 283 ? 96.51950 34.04615 14.43908 1.000 36.72038 283 ASP A C 1
ATOM 2359 O O . ASP A 1 283 ? 97.19091 33.36064 15.22150 1.000 38.14427 283 ASP A O 1
ATOM 2364 N N . LYS A 1 284 ? 96.61647 35.37235 14.39790 1.000 34.60941 284 LYS A N 1
ATOM 2365 C CA . LYS A 1 284 ? 97.51419 36.08441 15.29769 1.000 32.88736 284 LYS A CA 1
ATOM 2366 C C . LYS A 1 284 ? 96.90970 36.31930 16.67643 1.000 29.72782 284 LYS A C 1
ATOM 2367 O O . LYS A 1 284 ? 97.60583 36.84442 17.55065 1.000 30.43782 284 LYS A O 1
ATOM 2373 N N . GLU A 1 285 ? 95.64158 35.94087 16.88974 1.000 30.80491 285 GLU A N 1
ATOM 2374 C CA . GLU A 1 285 ? 95.00850 35.94021 18.21641 1.000 27.32206 285 GLU A CA 1
ATOM 2375 C C . GLU A 1 285 ? 95.06272 37.32196 18.86714 1.000 33.31667 285 GLU A C 1
ATOM 2376 O O . GLU A 1 285 ? 95.29573 37.46465 20.07004 1.000 32.61522 285 GLU A O 1
ATOM 2382 N N . VAL A 1 286 ? 94.83598 38.34870 18.05681 1.000 26.95739 286 VAL A N 1
ATOM 2383 C CA . VAL A 1 286 ? 94.80849 39.72992 18.50438 1.000 24.07427 286 VAL A CA 1
ATOM 2384 C C . VAL A 1 286 ? 93.63671 40.41099 17.82286 1.000 30.90215 286 VAL A C 1
ATOM 2385 O O . VAL A 1 286 ? 93.20598 40.01190 16.73461 1.000 27.51423 286 VAL A O 1
ATOM 2389 N N . ILE A 1 287 ? 93.12330 41.44277 18.48004 1.000 25.25596 287 ILE A N 1
ATOM 2390 C CA . ILE A 1 287 ? 92.11301 42.33045 17.92177 1.000 29.80369 287 ILE A CA 1
ATOM 2391 C C . ILE A 1 287 ? 92.82574 43.45571 17.17900 1.000 24.00167 287 ILE A C 1
ATOM 2392 O O . ILE A 1 287 ? 93.84221 43.97296 17.65588 1.000 25.10453 287 ILE A O 1
ATOM 2397 N N . ILE A 1 288 ? 92.31131 43.83521 16.00959 1.000 24.83942 288 ILE A N 1
ATOM 2398 C CA . ILE A 1 288 ? 92.99483 44.79597 15.14803 1.000 21.65961 288 ILE A CA 1
ATOM 2399 C C . ILE A 1 288 ? 92.16197 46.02048 14.82666 1.000 26.42835 288 ILE A C 1
ATOM 2400 O O . ILE A 1 288 ? 92.69129 46.96316 14.21813 1.000 32.95226 288 ILE A O 1
ATOM 2405 N N . GLY A 1 289 ? 90.88787 46.04112 15.17757 1.000 26.20993 289 GLY A N 1
ATOM 2406 C CA . GLY A 1 289 ? 90.06243 47.18054 14.84711 1.000 23.88351 289 GLY A CA 1
ATOM 2407 C C . GLY A 1 289 ? 88.64491 46.94936 15.30295 1.000 28.24012 289 GLY A C 1
ATOM 2408 O O . GLY A 1 289 ? 88.38670 46.06358 16.11925 1.000 25.76354 289 GLY A O 1
ATOM 2409 N N . ASN A 1 290 ? 87.72001 47.74662 14.76440 1.000 21.82712 290 ASN A N 1
ATOM 2410 C CA . ASN A 1 290 ? 86.32564 47.61568 15.15097 1.000 23.57112 290 ASN A CA 1
ATOM 2411 C C . ASN A 1 290 ? 85.43876 48.04064 13.99715 1.000 26.43764 290 ASN A C 1
ATOM 2412 O O . ASN A 1 290 ? 85.84758 48.81026 13.12451 1.000 29.28963 290 ASN A O 1
ATOM 2417 N N . LEU A 1 291 ? 84.21380 47.52316 14.00676 1.000 23.87836 291 LEU A N 1
ATOM 2418 C CA . LEU A 1 291 ? 83.11318 48.03490 13.19606 1.000 24.39871 291 LEU A CA 1
ATOM 2419 C C . LEU A 1 291 ? 82.11834 48.69620 14.13795 1.000 29.55992 291 LEU A C 1
ATOM 2420 O O . LEU A 1 291 ? 81.72487 48.08641 15.13678 1.000 26.45249 291 LEU A O 1
ATOM 2425 N N . THR A 1 292 ? 81.70708 49.93088 13.82737 1.000 25.10552 292 THR A N 1
ATOM 2426 C CA . THR A 1 292 ? 80.81075 50.67345 14.71243 1.000 26.36739 292 THR A CA 1
ATOM 2427 C C . THR A 1 292 ? 79.72210 51.37140 13.91200 1.000 24.35719 292 THR A C 1
ATOM 2428 O O . THR A 1 292 ? 80.02096 52.16466 13.01979 1.000 25.86760 292 THR A O 1
ATOM 2432 N N . LEU A 1 293 ? 78.46640 51.10133 14.25151 1.000 29.20951 293 LEU A N 1
ATOM 2433 C CA . LEU A 1 293 ? 77.35292 51.93229 13.81851 1.000 27.58839 293 LEU A CA 1
ATOM 2434 C C . LEU A 1 293 ? 77.16040 53.04164 14.84547 1.000 29.90519 293 LEU A C 1
ATOM 2435 O O . LEU A 1 293 ? 77.10925 52.77422 16.04928 1.000 21.61742 293 LEU A O 1
ATOM 2440 N N . PHE A 1 294 ? 77.08942 54.28678 14.37963 1.000 29.89268 294 PHE A N 1
ATOM 2441 C CA . PHE A 1 294 ? 76.76098 55.39800 15.26820 1.000 35.08600 294 PHE A CA 1
ATOM 2442 C C . PHE A 1 294 ? 75.77207 56.28260 14.53625 1.000 33.82885 294 PHE A C 1
ATOM 2443 O O . PHE A 1 294 ? 76.09703 56.83130 13.47976 1.000 32.29257 294 PHE A O 1
ATOM 2451 N N . LYS A 1 295 ? 74.56268 56.38763 15.09048 1.000 29.90908 295 LYS A N 1
ATOM 2452 C CA . LYS A 1 295 ? 73.44826 57.07557 14.45127 1.000 34.98996 295 LYS A CA 1
ATOM 2453 C C . LYS A 1 295 ? 73.10978 56.38337 13.13457 1.000 36.85511 295 LYS A C 1
ATOM 2454 O O . LYS A 1 295 ? 72.48547 55.31608 13.14307 1.000 33.93031 295 LYS A O 1
ATOM 2460 N N . ASP A 1 296 ? 73.52877 56.94641 12.00219 1.000 34.28913 296 ASP A N 1
ATOM 2461 C CA . ASP A 1 296 ? 73.17480 56.37949 10.70914 1.000 31.98045 296 ASP A CA 1
ATOM 2462 C C . ASP A 1 296 ? 74.35892 55.81459 9.93847 1.000 29.85424 296 ASP A C 1
ATOM 2463 O O . ASP A 1 296 ? 74.17336 55.34170 8.81279 1.000 31.68021 296 ASP A O 1
ATOM 2468 N N . THR A 1 297 ? 75.56257 55.82543 10.50535 1.000 28.58932 297 THR A N 1
ATOM 2469 C CA . THR A 1 297 ? 76.76450 55.58141 9.71600 1.000 32.31744 297 THR A CA 1
ATOM 2470 C C . THR A 1 297 ? 77.59693 54.46793 10.33134 1.000 31.14245 297 THR A C 1
ATOM 2471 O O . THR A 1 297 ? 77.85602 54.48086 11.53680 1.000 29.61023 297 THR A O 1
ATOM 2475 N N . VAL A 1 298 ? 78.02388 53.51859 9.49711 1.000 29.68186 298 VAL A N 1
ATOM 2476 C CA . VAL A 1 298 ? 78.91580 52.44307 9.91055 1.000 26.71168 298 VAL A CA 1
ATOM 2477 C C . VAL A 1 298 ? 80.32617 52.79820 9.46959 1.000 25.91834 298 VAL A C 1
ATOM 2478 O O . VAL A 1 298 ? 80.55624 53.09999 8.29046 1.000 30.94245 298 VAL A O 1
ATOM 2482 N N . ARG A 1 299 ? 81.27435 52.72660 10.40293 1.000 23.34432 299 ARG A N 1
ATOM 2483 C CA . ARG A 1 299 ? 82.68280 52.93970 10.10825 1.000 25.71296 299 ARG A CA 1
ATOM 2484 C C . ARG A 1 299 ? 83.50327 51.72678 10.51272 1.000 28.65034 299 ARG A C 1
ATOM 2485 O O . ARG A 1 299 ? 83.25017 51.11284 11.55234 1.000 26.56557 299 ARG A O 1
ATOM 2493 N N . GLU A 1 300 ? 84.48832 51.38887 9.68847 1.000 28.51153 300 GLU A N 1
ATOM 2494 C CA . GLU A 1 300 ? 85.47897 50.38386 10.03216 1.000 32.66301 300 GLU A CA 1
ATOM 2495 C C . GLU A 1 300 ? 86.78718 51.08181 10.34895 1.000 33.85080 300 GLU A C 1
ATOM 2496 O O . GLU A 1 300 ? 87.25401 51.91271 9.56419 1.000 37.11792 300 GLU A O 1
ATOM 2502 N N . THR A 1 301 ? 87.38148 50.75974 11.48737 1.000 26.01819 301 THR A N 1
ATOM 2503 C CA . THR A 1 301 ? 88.74105 51.21291 11.73539 1.000 34.79744 301 THR A CA 1
ATOM 2504 C C . THR A 1 301 ? 89.62505 50.00322 11.97479 1.000 33.19486 301 THR A C 1
ATOM 2505 O O . THR A 1 301 ? 89.23599 49.05889 12.66266 1.000 31.16933 301 THR A O 1
ATOM 2509 N N . ILE A 1 302 ? 90.79411 50.01940 11.35213 1.000 32.02011 302 ILE A N 1
ATOM 2510 C CA . ILE A 1 302 ? 91.82150 49.00614 11.53982 1.000 35.91482 302 ILE A CA 1
ATOM 2511 C C . ILE A 1 302 ? 93.05576 49.74479 12.02775 1.000 39.44738 302 ILE A C 1
ATOM 2512 O O . ILE A 1 302 ? 93.69967 50.46179 11.25406 1.000 36.97615 302 ILE A O 1
ATOM 2517 N N . GLY A 1 303 ? 93.38332 49.58774 13.29515 1.000 32.83141 303 GLY A N 1
ATOM 2518 C CA . GLY A 1 303 ? 94.48456 50.35963 13.83751 1.000 42.06971 303 GLY A CA 1
ATOM 2519 C C . GLY A 1 303 ? 94.10586 51.82405 13.87189 1.000 40.70433 303 GLY A C 1
ATOM 2520 O O . GLY A 1 303 ? 93.09211 52.20769 14.45524 1.000 38.37441 303 GLY A O 1
ATOM 2521 N N . SER A 1 304 ? 94.89394 52.66674 13.21593 1.000 45.47038 304 SER A N 1
ATOM 2522 C CA . SER A 1 304 ? 94.64444 54.09963 13.23495 1.000 50.91725 304 SER A CA 1
ATOM 2523 C C . SER A 1 304 ? 93.88925 54.58956 12.00920 1.000 54.61931 304 SER A C 1
ATOM 2524 O O . SER A 1 304 ? 93.63761 55.79284 11.89566 1.000 55.06632 304 SER A O 1
ATOM 2527 N N . ASP A 1 305 ? 93.51119 53.69584 11.10136 1.000 49.67405 305 ASP A N 1
ATOM 2528 C CA . ASP A 1 305 ? 92.84598 54.07550 9.86280 1.000 46.22268 305 ASP A CA 1
ATOM 2529 C C . ASP A 1 305 ? 91.35342 53.78960 9.96196 1.000 48.14677 305 ASP A C 1
ATOM 2530 O O . ASP A 1 305 ? 90.95108 52.67621 10.30652 1.000 44.04764 305 ASP A O 1
ATOM 2535 N N . ARG A 1 306 ? 90.54158 54.79495 9.65363 1.000 38.49744 306 ARG A N 1
ATOM 2536 C CA . ARG A 1 306 ? 89.09349 54.71237 9.75197 1.000 39.45637 306 ARG A CA 1
ATOM 2537 C C . ARG A 1 306 ? 88.47579 55.08932 8.41676 1.000 44.73185 306 ARG A C 1
ATOM 2538 O O . ARG A 1 306 ? 88.92616 56.03324 7.76469 1.000 40.50407 306 ARG A O 1
ATOM 2546 N N . LYS A 1 307 ? 87.44622 54.35062 8.01167 1.000 39.07696 307 LYS A N 1
ATOM 2547 C CA . LYS A 1 307 ? 86.74081 54.63101 6.77118 1.000 36.77269 307 LYS A CA 1
ATOM 2548 C C . LYS A 1 307 ? 85.25139 54.36836 6.95350 1.000 38.53834 307 LYS A C 1
ATOM 2549 O O . LYS A 1 307 ? 84.84272 53.51392 7.74793 1.000 30.61285 307 LYS A O 1
ATOM 2555 N N . VAL A 1 308 ? 84.44201 55.10712 6.20098 1.000 39.30599 308 VAL A N 1
ATOM 2556 C CA . VAL A 1 308 ? 83.00192 54.89299 6.20310 1.000 34.16046 308 VAL A CA 1
ATOM 2557 C C . VAL A 1 308 ? 82.68461 53.64115 5.39480 1.000 32.30950 308 VAL A C 1
ATOM 2558 O O . VAL A 1 308 ? 83.16720 53.46968 4.26827 1.000 37.32513 308 VAL A O 1
ATOM 2562 N N . VAL A 1 309 ? 81.90019 52.74854 5.98831 1.000 33.70592 309 VAL A N 1
ATOM 2563 C CA . VAL A 1 309 ? 81.41933 51.54461 5.31661 1.000 41.74759 309 VAL A CA 1
ATOM 2564 C C . VAL A 1 309 ? 80.08305 51.80158 4.64267 1.000 37.54540 309 VAL A C 1
ATOM 2565 O O . VAL A 1 309 ? 79.85255 51.35490 3.51937 1.000 34.56724 309 VAL A O 1
ATOM 2569 N N . LYS A 1 310 ? 79.19237 52.51808 5.32854 1.000 36.96911 310 LYS A N 1
ATOM 2570 C CA . LYS A 1 310 ? 77.85489 52.78457 4.82408 1.000 38.54924 310 LYS A CA 1
ATOM 2571 C C . LYS A 1 310 ? 77.23970 53.91948 5.62918 1.000 33.37974 310 LYS A C 1
ATOM 2572 O O . LYS A 1 310 ? 77.39581 53.97038 6.84743 1.000 34.98632 310 LYS A O 1
ATOM 2578 N N . LYS A 1 311 ? 76.57143 54.83996 4.93564 1.000 34.04492 311 LYS A N 1
ATOM 2579 C CA . LYS A 1 311 ? 75.71792 55.84340 5.56470 1.000 39.60248 311 LYS A CA 1
ATOM 2580 C C . LYS A 1 311 ? 74.29563 55.48853 5.15467 1.000 44.01390 311 LYS A C 1
ATOM 2581 O O . LYS A 1 311 ? 73.91863 55.67169 3.99150 1.000 39.34303 311 LYS A O 1
ATOM 2587 N N . PHE A 1 312 ? 73.52420 54.95388 6.09994 1.000 41.45607 312 PHE A N 1
ATOM 2588 C CA . PHE A 1 312 ? 72.19657 54.44047 5.79082 1.000 36.01498 312 PHE A CA 1
ATOM 2589 C C . PHE A 1 312 ? 71.25623 55.57581 5.42043 1.000 37.51271 312 PHE A C 1
ATOM 2590 O O . PHE A 1 312 ? 71.26526 56.64366 6.04026 1.000 44.28242 312 PHE A O 1
ATOM 2598 N N . GLU A 1 313 ? 70.42407 55.32488 4.41514 1.000 38.53329 313 GLU A N 1
ATOM 2599 C CA . GLU A 1 313 ? 69.50899 56.32268 3.88414 1.000 49.67277 313 GLU A CA 1
ATOM 2600 C C . GLU A 1 313 ? 68.09389 56.15768 4.40612 1.000 54.37747 313 GLU A C 1
ATOM 2601 O O . GLU A 1 313 ? 67.37311 57.15114 4.54911 1.000 48.15820 313 GLU A O 1
ATOM 2607 N N . THR A 1 314 ? 67.69085 54.92166 4.68984 1.000 50.31034 314 THR A N 1
ATOM 2608 C CA . THR A 1 314 ? 66.32868 54.58203 5.06606 1.000 49.40630 314 THR A CA 1
ATOM 2609 C C . THR A 1 314 ? 66.35257 53.61682 6.24145 1.000 45.50449 314 THR A C 1
ATOM 2610 O O . THR A 1 314 ? 67.37906 53.00324 6.54456 1.000 40.30456 314 THR A O 1
ATOM 2614 N N . GLU A 1 315 ? 65.19055 53.47138 6.88095 1.000 42.81645 315 GLU A N 1
ATOM 2615 C CA . GLU A 1 315 ? 65.03524 52.46942 7.93056 1.000 45.24965 315 GLU A CA 1
ATOM 2616 C C . GLU A 1 315 ? 65.35347 51.07465 7.40803 1.000 41.23029 315 GLU A C 1
ATOM 2617 O O . GLU A 1 315 ? 66.08179 50.30773 8.05127 1.000 40.35664 315 GLU A O 1
ATOM 2623 N N . GLU A 1 316 ? 64.81092 50.72835 6.23975 1.000 37.82784 316 GLU A N 1
ATOM 2624 C CA . GLU A 1 316 ? 65.07045 49.41270 5.66474 1.000 43.22009 316 GLU A CA 1
ATOM 2625 C C . GLU A 1 316 ? 66.56544 49.18330 5.46878 1.000 41.71887 316 GLU A C 1
ATOM 2626 O O . GLU A 1 316 ? 67.06938 48.08109 5.71505 1.000 45.81042 316 GLU A O 1
ATOM 2632 N N . GLU A 1 317 ? 67.29991 50.22104 5.05630 1.000 42.01892 317 GLU A N 1
ATOM 2633 C CA . GLU A 1 317 ? 68.74166 50.06952 4.89712 1.000 35.90204 317 GLU A CA 1
ATOM 2634 C C . GLU A 1 317 ? 69.42914 49.84084 6.23685 1.000 37.26213 317 GLU A C 1
ATOM 2635 O O . GLU A 1 317 ? 70.33107 49.00037 6.33804 1.000 37.81605 317 GLU A O 1
ATOM 2641 N N . ARG A 1 318 ? 69.02950 50.57588 7.27949 1.000 32.96199 318 ARG A N 1
ATOM 2642 C CA . ARG A 1 318 ? 69.69597 50.39207 8.56440 1.000 28.88011 318 ARG A CA 1
ATOM 2643 C C . ARG A 1 318 ? 69.40897 49.01099 9.13683 1.000 36.99312 318 ARG A C 1
ATOM 2644 O O . ARG A 1 318 ? 70.29277 48.38270 9.73178 1.000 27.82038 318 ARG A O 1
ATOM 2652 N N . ILE A 1 319 ? 68.18163 48.52451 8.95763 1.000 32.44140 319 ILE A N 1
ATOM 2653 C CA . ILE A 1 319 ? 67.78116 47.24265 9.52833 1.000 35.72530 319 ILE A CA 1
ATOM 2654 C C . ILE A 1 319 ? 68.49575 46.09515 8.82316 1.000 36.66562 319 ILE A C 1
ATOM 2655 O O . ILE A 1 319 ? 68.98767 45.15855 9.46821 1.000 29.70308 319 ILE A O 1
ATOM 2660 N N . LYS A 1 320 ? 68.55740 46.14588 7.48907 1.000 32.05594 320 LYS A N 1
ATOM 2661 C CA . LYS A 1 320 ? 69.30499 45.14704 6.73184 1.000 32.94083 320 LYS A CA 1
ATOM 2662 C C . LYS A 1 320 ? 70.79578 45.21724 7.04268 1.000 32.79902 320 LYS A C 1
ATOM 2663 O O . LYS A 1 320 ? 71.46954 44.18298 7.13116 1.000 33.57929 320 LYS A O 1
ATOM 2669 N N . GLY A 1 321 ? 71.32567 46.42879 7.23207 1.000 35.75224 321 GLY A N 1
ATOM 2670 C CA . GLY A 1 321 ? 72.72681 46.56553 7.60519 1.000 33.87881 321 GLY A CA 1
ATOM 2671 C C . GLY A 1 321 ? 73.03502 45.95495 8.95998 1.000 32.17410 321 GLY A C 1
ATOM 2672 O O . GLY A 1 321 ? 74.09635 45.36114 9.15430 1.000 33.13694 321 GLY A O 1
ATOM 2673 N N . LEU A 1 322 ? 72.11445 46.09842 9.91746 1.000 31.04335 322 LEU A N 1
ATOM 2674 C CA . LEU A 1 322 ? 72.29282 45.45342 11.21679 1.000 28.01693 322 LEU A CA 1
ATOM 2675 C C . LEU A 1 322 ? 72.35623 43.93315 11.07151 1.000 25.77637 322 LEU A C 1
ATOM 2676 O O . LEU A 1 322 ? 73.19579 43.27499 11.69609 1.000 25.15789 322 LEU A O 1
ATOM 2681 N N . VAL A 1 323 ? 71.50301 43.35847 10.22491 1.000 25.62436 323 VAL A N 1
ATOM 2682 C CA . VAL A 1 323 ? 71.59406 41.92630 9.95934 1.000 31.15187 323 VAL A CA 1
ATOM 2683 C C . VAL A 1 323 ? 72.93088 41.59222 9.30267 1.000 29.79559 323 VAL A C 1
ATOM 2684 O O . VAL A 1 323 ? 73.69261 40.75771 9.79518 1.000 30.67679 323 VAL A O 1
ATOM 2688 N N . GLU A 1 324 ? 73.24598 42.25586 8.19371 1.000 33.08279 324 GLU A N 1
ATOM 2689 C CA . GLU A 1 324 ? 74.35487 41.79972 7.35942 1.000 29.76656 324 GLU A CA 1
ATOM 2690 C C . GLU A 1 324 ? 75.70806 42.08865 8.00030 1.000 35.35985 324 GLU A C 1
ATOM 2691 O O . GLU A 1 324 ? 76.61196 41.24637 7.95497 1.000 33.38315 324 GLU A O 1
ATOM 2697 N N . ILE A 1 325 ? 75.86619 43.25605 8.62029 1.000 31.45546 325 ILE A N 1
ATOM 2698 C CA . ILE A 1 325 ? 77.17447 43.64765 9.13806 1.000 32.75958 325 ILE A CA 1
ATOM 2699 C C . ILE A 1 325 ? 77.38266 43.16703 10.56716 1.000 27.62401 325 ILE A C 1
ATOM 2700 O O . ILE A 1 325 ? 78.47880 42.72919 10.92030 1.000 34.17291 325 ILE A O 1
ATOM 2705 N N . PHE A 1 326 ? 76.34557 43.23711 11.40601 1.000 27.83863 326 PHE A N 1
ATOM 2706 C CA . PHE A 1 326 ? 76.47213 42.95532 12.82893 1.000 27.05084 326 PHE A CA 1
ATOM 2707 C C . PHE A 1 326 ? 75.75805 41.68287 13.27792 1.000 28.78926 326 PHE A C 1
ATOM 2708 O O . PHE A 1 326 ? 75.84883 41.32708 14.45914 1.000 26.10326 326 PHE A O 1
ATOM 2716 N N . ASP A 1 327 ? 75.06809 40.98049 12.37786 1.000 27.92954 327 ASP A N 1
ATOM 2717 C CA . ASP A 1 327 ? 74.26361 39.82910 12.76879 1.000 30.77589 327 ASP A CA 1
ATOM 2718 C C . ASP A 1 327 ? 73.35721 40.19639 13.94187 1.000 33.97000 327 ASP A C 1
ATOM 2719 O O . ASP A 1 327 ? 73.26572 39.47282 14.93427 1.000 29.19880 327 ASP A O 1
ATOM 2724 N N . VAL A 1 328 ? 72.72444 41.36509 13.84453 1.000 25.89201 328 VAL A N 1
ATOM 2725 C CA . VAL A 1 328 ? 71.76295 41.84094 14.83091 1.000 25.89629 328 VAL A CA 1
ATOM 2726 C C . VAL A 1 328 ? 70.39300 41.74098 14.19107 1.000 29.51514 328 VAL A C 1
ATOM 2727 O O . VAL A 1 328 ? 70.07922 42.48191 13.25141 1.000 26.91251 328 VAL A O 1
ATOM 2731 N N . ASN A 1 329 ? 69.58749 40.79954 14.67454 1.000 29.40699 329 ASN A N 1
ATOM 2732 C CA . ASN A 1 329 ? 68.28062 40.51433 14.10482 1.000 30.50996 329 ASN A CA 1
ATOM 2733 C C . ASN A 1 329 ? 67.19308 41.06316 15.01978 1.000 31.07564 329 ASN A C 1
ATOM 2734 O O . ASN A 1 329 ? 67.20967 40.81948 16.23106 1.000 33.92815 329 ASN A O 1
ATOM 2739 N N . LEU A 1 330 ? 66.26269 41.81318 14.43941 1.000 27.76946 330 LEU A N 1
ATOM 2740 C CA . LEU A 1 330 ? 65.17840 42.44734 15.17100 1.000 30.54402 330 LEU A CA 1
ATOM 2741 C C . LEU A 1 330 ? 63.86687 41.72989 14.88559 1.000 35.49726 330 LEU A C 1
ATOM 2742 O O . LEU A 1 330 ? 63.65643 41.21043 13.78556 1.000 36.69096 330 LEU A O 1
ATOM 2747 N N . THR A 1 331 ? 62.98591 41.69748 15.88466 1.000 38.05751 331 THR A N 1
ATOM 2748 C CA . THR A 1 331 ? 61.62333 41.24481 15.64421 1.000 37.87982 331 THR A CA 1
ATOM 2749 C C . THR A 1 331 ? 60.80704 42.37486 15.02279 1.000 41.56741 331 THR A C 1
ATOM 2750 O O . THR A 1 331 ? 61.19021 43.55120 15.06404 1.000 38.74995 331 THR A O 1
ATOM 2754 N N . GLU A 1 332 ? 59.65950 42.00747 14.44555 1.000 37.20185 332 GLU A N 1
ATOM 2755 C CA . GLU A 1 332 ? 58.81000 43.01491 13.82232 1.000 39.36286 332 GLU A CA 1
ATOM 2756 C C . GLU A 1 332 ? 58.38405 44.07398 14.83327 1.000 42.47582 332 GLU A C 1
ATOM 2757 O O . GLU A 1 332 ? 58.35245 45.26891 14.51634 1.000 41.12076 332 GLU A O 1
ATOM 2763 N N A GLU A 1 333 ? 58.05510 43.66072 16.05870 0.452 40.58175 333 GLU A N 1
ATOM 2764 N N B GLU A 1 333 ? 58.06955 43.65330 16.06049 0.548 40.56186 333 GLU A N 1
ATOM 2765 C CA A GLU A 1 333 ? 57.68833 44.64492 17.07127 0.452 43.47689 333 GLU A CA 1
ATOM 2766 C CA B GLU A 1 333 ? 57.69267 44.60725 17.09791 0.548 43.49423 333 GLU A CA 1
ATOM 2767 C C A GLU A 1 333 ? 58.86710 45.54942 17.41073 0.452 43.08177 333 GLU A C 1
ATOM 2768 C C B GLU A 1 333 ? 58.85672 45.52911 17.44425 0.548 43.11913 333 GLU A C 1
ATOM 2769 O O A GLU A 1 333 ? 58.69022 46.75611 17.61577 0.452 41.78314 333 GLU A O 1
ATOM 2770 O O B GLU A 1 333 ? 58.65994 46.72497 17.69026 0.548 41.78527 333 GLU A O 1
ATOM 2781 N N . GLU A 1 334 ? 60.07752 44.98877 17.46828 1.000 36.17959 334 GLU A N 1
ATOM 2782 C CA . GLU A 1 334 ? 61.24821 45.80842 17.75363 1.000 33.75790 334 GLU A CA 1
ATOM 2783 C C . GLU A 1 334 ? 61.47094 46.84626 16.65321 1.000 37.48540 334 GLU A C 1
ATOM 2784 O O . GLU A 1 334 ? 61.67752 48.03069 16.94108 1.000 35.60518 334 GLU A O 1
ATOM 2790 N N . LYS A 1 335 ? 61.40072 46.42447 15.38268 1.000 40.74023 335 LYS A N 1
ATOM 2791 C CA . LYS A 1 335 ? 61.54974 47.36762 14.27283 1.000 43.13494 335 LYS A CA 1
ATOM 2792 C C . LYS A 1 335 ? 60.51813 48.48313 14.34217 1.000 44.05394 335 LYS A C 1
ATOM 2793 O O . LYS A 1 335 ? 60.84368 49.65774 14.12517 1.000 44.79427 335 LYS A O 1
ATOM 2799 N N . ASN A 1 336 ? 59.26333 48.13299 14.60985 1.000 39.57091 336 ASN A N 1
ATOM 2800 C CA . ASN A 1 336 ? 58.18647 49.10750 14.56566 1.000 45.56906 336 ASN A CA 1
ATOM 2801 C C . ASN A 1 336 ? 58.09036 49.94291 15.83109 1.000 44.84418 336 ASN A C 1
ATOM 2802 O O . ASN A 1 336 ? 57.24542 50.84354 15.88983 1.000 42.52666 336 ASN A O 1
ATOM 2807 N N . SER A 1 337 ? 58.93957 49.67837 16.82683 1.000 36.17634 337 SER A N 1
ATOM 2808 C CA . SER A 1 337 ? 58.93750 50.41826 18.08393 1.000 39.76551 337 SER A CA 1
ATOM 2809 C C . SER A 1 337 ? 59.82910 51.64861 18.06244 1.000 35.04680 337 SER A C 1
ATOM 2810 O O . SER A 1 337 ? 59.79742 52.43212 19.01731 1.000 42.56693 337 SER A O 1
ATOM 2813 N N . LEU A 1 338 ? 60.62526 51.82809 17.02386 1.000 29.56896 338 LEU A N 1
ATOM 2814 C CA . LEU A 1 338 ? 61.47873 52.99176 16.94647 1.000 38.63080 338 LEU A CA 1
ATOM 2815 C C . LEU A 1 338 ? 60.61846 54.24542 16.85753 1.000 42.69889 338 LEU A C 1
ATOM 2816 O O . LEU A 1 338 ? 59.76369 54.33441 15.96371 1.000 44.92087 338 LEU A O 1
ATOM 2821 N N . PRO A 1 339 ? 60.77693 55.20579 17.77016 1.000 37.08388 339 PRO A N 1
ATOM 2822 C CA . PRO A 1 339 ? 60.01814 56.45897 17.66640 1.000 44.19017 339 PRO A CA 1
ATOM 2823 C C . PRO A 1 339 ? 60.23203 57.12007 16.31359 1.000 46.02020 339 PRO A C 1
ATOM 2824 O O . PRO A 1 339 ? 61.31161 57.04024 15.72366 1.000 43.90926 339 PRO A O 1
ATOM 2828 N N . GLN A 1 340 ? 59.17603 57.77755 15.82503 1.000 52.21929 340 GLN A N 1
ATOM 2829 C CA . GLN A 1 340 ? 59.22247 58.38266 14.49660 1.000 51.51654 340 GLN A CA 1
ATOM 2830 C C . GLN A 1 340 ? 60.36984 59.37930 14.37684 1.000 54.68445 340 GLN A C 1
ATOM 2831 O O . GLN A 1 340 ? 60.99665 59.49070 13.31662 1.000 59.56387 340 GLN A O 1
ATOM 2837 N N . GLU A 1 341 ? 60.66897 60.10187 15.45948 1.000 54.42538 341 GLU A N 1
ATOM 2838 C CA . GLU A 1 341 ? 61.72386 61.11065 15.44254 1.000 64.49255 341 GLU A CA 1
ATOM 2839 C C . GLU A 1 341 ? 63.10845 60.52063 15.21625 1.000 59.99372 341 GLU A C 1
ATOM 2840 O O . GLU A 1 341 ? 64.03694 61.27302 14.89989 1.000 62.91017 341 GLU A O 1
ATOM 2843 N N . LYS A 1 342 ? 63.26929 59.20715 15.37206 1.000 59.44801 342 LYS A N 1
ATOM 2844 C CA . LYS A 1 342 ? 64.56203 58.54622 15.26310 1.000 61.20537 342 LYS A CA 1
ATOM 2845 C C . LYS A 1 342 ? 64.72471 57.76384 13.96713 1.000 55.91849 342 LYS A C 1
ATOM 2846 O O . LYS A 1 342 ? 65.80554 57.21717 13.72163 1.000 52.88610 342 LYS A O 1
ATOM 2848 N N . ARG A 1 343 ? 63.68991 57.70080 13.13467 1.000 49.26009 343 ARG A N 1
ATOM 2849 C CA . ARG A 1 343 ? 63.72609 56.90959 11.91558 1.000 59.14858 343 ARG A CA 1
ATOM 2850 C C . ARG A 1 343 ? 64.51985 57.61777 10.82029 1.000 57.02013 343 ARG A C 1
ATOM 2851 O O . ARG A 1 343 ? 64.73331 58.83290 10.85092 1.000 57.39531 343 ARG A O 1
ATOM 2859 N N . LEU A 1 344 ? 64.96295 56.82899 9.84641 1.000 51.51695 344 LEU A N 1
ATOM 2860 C CA . LEU A 1 344 ? 65.60764 57.35370 8.65339 1.000 50.09095 344 LEU A CA 1
ATOM 2861 C C . LEU A 1 344 ? 64.60086 57.34219 7.50143 1.000 58.99668 344 LEU A C 1
ATOM 2862 O O . LEU A 1 344 ? 63.65640 56.54445 7.50890 1.000 46.88974 344 LEU A O 1
ATOM 2868 N N . GLU B 1 5 ? 115.77583 37.39176 98.01176 1.000 43.14145 5 GLU B N 1
ATOM 2869 C CA . GLU B 1 5 ? 114.80689 38.43743 98.32558 1.000 43.56800 5 GLU B CA 1
ATOM 2870 C C . GLU B 1 5 ? 113.56798 38.31490 97.45554 1.000 37.09079 5 GLU B C 1
ATOM 2871 O O . GLU B 1 5 ? 113.64168 37.88226 96.31364 1.000 31.98687 5 GLU B O 1
ATOM 2877 N N . ASP B 1 6 ? 112.42665 38.71346 97.99925 1.000 34.11921 6 ASP B N 1
ATOM 2878 C CA . ASP B 1 6 ? 111.19908 38.65606 97.23294 1.000 31.73645 6 ASP B CA 1
ATOM 2879 C C . ASP B 1 6 ? 111.24083 39.66286 96.08273 1.000 29.13095 6 ASP B C 1
ATOM 2880 O O . ASP B 1 6 ? 111.82976 40.73910 96.20754 1.000 33.05160 6 ASP B O 1
ATOM 2885 N N . PRO B 1 7 ? 110.64174 39.32082 94.94488 1.000 27.99959 7 PRO B N 1
ATOM 2886 C CA . PRO B 1 7 ? 110.56184 40.27676 93.83553 1.000 32.65855 7 PRO B CA 1
ATOM 2887 C C . PRO B 1 7 ? 109.80491 41.52761 94.25318 1.000 37.26999 7 PRO B C 1
ATOM 2888 O O . PRO B 1 7 ? 108.83862 41.46760 95.01519 1.000 34.85768 7 PRO B O 1
ATOM 2892 N N . THR B 1 8 ? 110.25860 42.67033 93.75102 1.000 30.28069 8 THR B N 1
ATOM 2893 C CA . THR B 1 8 ? 109.50629 43.90683 93.88178 1.000 31.81040 8 THR B CA 1
ATOM 2894 C C . THR B 1 8 ? 108.79403 44.28694 92.59338 1.000 35.53100 8 THR B C 1
ATOM 2895 O O . THR B 1 8 ? 107.99894 45.23275 92.59465 1.000 29.49176 8 THR B O 1
ATOM 2899 N N . ALA B 1 9 ? 109.05141 43.56397 91.50545 1.000 29.29832 9 ALA B N 1
ATOM 2900 C CA . ALA B 1 9 ? 108.41638 43.83305 90.22602 1.000 27.40741 9 ALA B CA 1
ATOM 2901 C C . ALA B 1 9 ? 108.49454 42.56320 89.39769 1.000 27.33262 9 ALA B C 1
ATOM 2902 O O . ALA B 1 9 ? 109.51664 41.87890 89.39872 1.000 32.42320 9 ALA B O 1
ATOM 2904 N N . LEU B 1 10 ? 107.40400 42.23925 88.73077 1.000 23.83045 10 LEU B N 1
ATOM 2905 C CA . LEU B 1 10 ? 107.35095 41.10227 87.83177 1.000 22.52884 10 LEU B CA 1
ATOM 2906 C C . LEU B 1 10 ? 107.27883 41.61859 86.40926 1.000 24.96243 10 LEU B C 1
ATOM 2907 O O . LEU B 1 10 ? 107.05759 42.81371 86.16799 1.000 24.65703 10 LEU B O 1
ATOM 2912 N N . THR B 1 11 ? 107.49343 40.70452 85.46559 1.000 22.28577 11 THR B N 1
ATOM 2913 C CA . THR B 1 11 ? 107.41375 41.05855 84.05707 1.000 22.33675 11 THR B CA 1
ATOM 2914 C C . THR B 1 11 ? 106.00230 41.52113 83.71110 1.000 20.81435 11 THR B C 1
ATOM 2915 O O . THR B 1 11 ? 105.00972 40.92644 84.13217 1.000 20.80170 11 THR B O 1
ATOM 2919 N N . GLN B 1 12 ? 105.90927 42.61196 82.96499 1.000 23.47775 12 GLN B N 1
ATOM 2920 C CA . GLN B 1 12 ? 104.60894 43.08060 82.53365 1.000 17.55775 12 GLN B CA 1
ATOM 2921 C C . GLN B 1 12 ? 104.75454 43.72346 81.16205 1.000 24.61657 12 GLN B C 1
ATOM 2922 O O . GLN B 1 12 ? 105.85900 43.88163 80.63593 1.000 20.81135 12 GLN B O 1
ATOM 2928 N N . LEU B 1 13 ? 103.61777 44.07621 80.57512 1.000 18.42684 13 LEU B N 1
ATOM 2929 C CA . LEU B 1 13 ? 103.61884 44.92276 79.39125 1.000 23.43906 13 LEU B CA 1
ATOM 2930 C C . LEU B 1 13 ? 103.62767 46.37644 79.84895 1.000 26.63208 13 LEU B C 1
ATOM 2931 O O . LEU B 1 13 ? 102.72185 46.78090 80.58141 1.000 23.01791 13 LEU B O 1
ATOM 2936 N N . PRO B 1 14 ? 104.62778 47.17863 79.49054 1.000 26.47518 14 PRO B N 1
ATOM 2937 C CA . PRO B 1 14 ? 104.64789 48.56922 79.97017 1.000 25.76541 14 PRO B CA 1
ATOM 2938 C C . PRO B 1 14 ? 103.47632 49.35901 79.41017 1.000 28.27292 14 PRO B C 1
ATOM 2939 O O . PRO B 1 14 ? 102.98791 49.09215 78.30965 1.000 26.17575 14 PRO B O 1
ATOM 2943 N N . ASP B 1 15 ? 103.01388 50.33295 80.19183 1.000 27.72354 15 ASP B N 1
ATOM 2944 C CA . ASP B 1 15 ? 102.07721 51.32161 79.66817 1.000 34.62409 15 ASP B CA 1
ATOM 2945 C C . ASP B 1 15 ? 102.60690 51.91154 78.36340 1.000 38.24381 15 ASP B C 1
ATOM 2946 O O . ASP B 1 15 ? 103.81830 51.89488 78.10455 1.000 31.61226 15 ASP B O 1
ATOM 2951 N N . GLU B 1 16 ? 101.69201 52.43053 77.54240 1.000 30.90493 16 GLU B N 1
ATOM 2952 C CA . GLU B 1 16 ? 102.03912 52.88659 76.20156 1.000 36.42519 16 GLU B CA 1
ATOM 2953 C C . GLU B 1 16 ? 103.18168 53.89960 76.21951 1.000 40.67825 16 GLU B C 1
ATOM 2954 O O . GLU B 1 16 ? 104.07504 53.85492 75.36682 1.000 32.07297 16 GLU B O 1
ATOM 2960 N N . SER B 1 17 ? 103.18922 54.80920 77.19490 1.000 38.78760 17 SER B N 1
ATOM 2961 C CA . SER B 1 17 ? 104.21890 55.84252 77.18428 1.000 45.69605 17 SER B CA 1
ATOM 2962 C C . SER B 1 17 ? 105.57834 55.31239 77.61724 1.000 36.93663 17 SER B C 1
ATOM 2963 O O . SER B 1 17 ? 106.58942 55.96325 77.34986 1.000 38.95848 17 SER B O 1
ATOM 2966 N N . ALA B 1 18 ? 105.63453 54.14825 78.26525 1.000 35.80376 18 ALA B N 1
ATOM 2967 C CA . ALA B 1 18 ? 106.90400 53.56143 78.68661 1.000 37.01188 18 ALA B CA 1
ATOM 2968 C C . ALA B 1 18 ? 107.41878 52.46661 77.75168 1.000 32.06439 18 ALA B C 1
ATOM 2969 O O . ALA B 1 18 ? 108.47915 51.89466 78.02272 1.000 34.01408 18 ALA B O 1
ATOM 2971 N N . ARG B 1 19 ? 106.71698 52.16217 76.66173 1.000 30.36221 19 ARG B N 1
ATOM 2972 C CA . ARG B 1 19 ? 107.14149 51.07356 75.78327 1.000 37.02757 19 ARG B CA 1
ATOM 2973 C C . ARG B 1 19 ? 108.34103 51.46786 74.92637 1.000 37.54092 19 ARG B C 1
ATOM 2974 O O . ARG B 1 19 ? 108.45338 52.61146 74.47080 1.000 31.27075 19 ARG B O 1
ATOM 2982 N N . VAL B 1 20 ? 109.23597 50.49925 74.70291 1.000 35.20441 20 VAL B N 1
ATOM 2983 C CA . VAL B 1 20 ? 110.39125 50.71995 73.83791 1.000 37.98434 20 VAL B CA 1
ATOM 2984 C C . VAL B 1 20 ? 109.92138 50.99738 72.41966 1.000 31.03071 20 VAL B C 1
ATOM 2985 O O . VAL B 1 20 ? 109.09037 50.26590 71.86514 1.000 24.39171 20 VAL B O 1
ATOM 2989 N N . ARG B 1 21 ? 110.44507 52.06961 71.82840 1.000 33.89682 21 ARG B N 1
ATOM 2990 C CA . ARG B 1 21 ? 110.20601 52.39995 70.43032 1.000 33.78076 21 ARG B CA 1
ATOM 2991 C C . ARG B 1 21 ? 111.55077 52.55897 69.73244 1.000 29.70239 21 ARG B C 1
ATOM 2992 O O . ARG B 1 21 ? 112.43869 53.25206 70.24128 1.000 39.20505 21 ARG B O 1
ATOM 3000 N N . TYR B 1 22 ? 111.71556 51.88880 68.59496 1.000 25.05531 22 TYR B N 1
ATOM 3001 C CA . TYR B 1 22 ? 112.93599 52.03435 67.81509 1.000 22.94242 22 TYR B CA 1
ATOM 3002 C C . TYR B 1 22 ? 112.82566 53.31178 67.00200 1.000 22.18066 22 TYR B C 1
ATOM 3003 O O . TYR B 1 22 ? 111.78695 53.56552 66.38870 1.000 29.14323 22 TYR B O 1
ATOM 3012 N N . THR B 1 23 ? 113.87076 54.13661 67.03998 1.000 23.44703 23 THR B N 1
ATOM 3013 C CA . THR B 1 23 ? 113.82081 55.41468 66.33737 1.000 28.35943 23 THR B CA 1
ATOM 3014 C C . THR B 1 23 ? 113.89132 55.19695 64.82907 1.000 25.72209 23 THR B C 1
ATOM 3015 O O . THR B 1 23 ? 114.14197 54.08970 64.34350 1.000 24.90883 23 THR B O 1
ATOM 3019 N N A SER B 1 24 ? 113.66502 56.27999 64.07935 0.469 30.70360 24 SER B N 1
ATOM 3020 N N B SER B 1 24 ? 113.68500 56.28474 64.07911 0.531 30.71609 24 SER B N 1
ATOM 3021 C CA A SER B 1 24 ? 113.77669 56.19082 62.62710 0.469 28.88134 24 SER B CA 1
ATOM 3022 C CA B SER B 1 24 ? 113.84320 56.20608 62.62969 0.531 28.86951 24 SER B CA 1
ATOM 3023 C C A SER B 1 24 ? 115.18130 55.77735 62.21749 0.469 24.88309 24 SER B C 1
ATOM 3024 C C B SER B 1 24 ? 115.25766 55.78361 62.26297 0.531 24.87344 24 SER B C 1
ATOM 3025 O O A SER B 1 24 ? 115.35595 55.01419 61.26286 0.469 28.55929 24 SER B O 1
ATOM 3026 O O B SER B 1 24 ? 115.45436 54.97165 61.35376 0.531 28.54606 24 SER B O 1
ATOM 3031 N N A SER B 1 25 ? 116.19499 56.24601 62.94847 0.469 25.20654 25 SER B N 1
ATOM 3032 N N B SER B 1 25 ? 116.25417 56.30372 62.98174 0.531 25.21584 25 SER B N 1
ATOM 3033 C CA A SER B 1 25 ? 117.56512 55.86350 62.62702 0.469 25.73255 25 SER B CA 1
ATOM 3034 C CA B SER B 1 25 ? 117.63805 55.92171 62.72182 0.531 25.65676 25 SER B CA 1
ATOM 3035 C C A SER B 1 25 ? 117.84509 54.42063 63.02404 0.469 25.88694 25 SER B C 1
ATOM 3036 C C B SER B 1 25 ? 117.88117 54.45451 63.05837 0.531 25.89828 25 SER B C 1
ATOM 3037 O O A SER B 1 25 ? 118.58459 53.71282 62.32687 0.469 21.63797 25 SER B O 1
ATOM 3038 O O B SER B 1 25 ? 118.60596 53.75603 62.33574 0.531 21.63092 25 SER B O 1
ATOM 3043 N N . GLU B 1 26 ? 117.27976 53.97018 64.14872 1.000 22.25238 26 GLU B N 1
ATOM 3044 C CA . GLU B 1 26 ? 117.44940 52.57326 64.53180 1.000 22.53528 26 GLU B CA 1
ATOM 3045 C C . GLU B 1 26 ? 116.76139 51.64836 63.54133 1.000 18.28459 26 GLU B C 1
ATOM 3046 O O . GLU B 1 26 ? 117.25379 50.54915 63.26882 1.000 19.91833 26 GLU B O 1
ATOM 3052 N N . LEU B 1 27 ? 115.61984 52.08064 62.99663 1.000 20.16016 27 LEU B N 1
ATOM 3053 C CA . LEU B 1 27 ? 114.92573 51.28451 61.99198 1.000 20.35468 27 LEU B CA 1
ATOM 3054 C C . LEU B 1 27 ? 115.71769 51.24213 60.69699 1.000 24.80502 27 LEU B C 1
ATOM 3055 O O . LEU B 1 27 ? 115.76500 50.20688 60.02611 1.000 17.64503 27 LEU B O 1
ATOM 3060 N N . GLN B 1 28 ? 116.37035 52.35480 60.34459 1.000 21.81256 28 GLN B N 1
ATOM 3061 C CA . GLN B 1 28 ? 117.26184 52.34741 59.18640 1.000 26.47623 28 GLN B CA 1
ATOM 3062 C C . GLN B 1 28 ? 118.44890 51.41545 59.40011 1.000 26.21661 28 GLN B C 1
ATOM 3063 O O . GLN B 1 28 ? 118.86417 50.71877 58.46979 1.000 23.15630 28 GLN B O 1
ATOM 3069 N N . ASP B 1 29 ? 119.02182 51.38591 60.61039 1.000 20.56602 29 ASP B N 1
ATOM 3070 C CA . ASP B 1 29 ? 120.11071 50.43647 60.84900 1.000 21.58222 29 ASP B CA 1
ATOM 3071 C C . ASP B 1 29 ? 119.61466 48.99525 60.74222 1.000 17.83878 29 ASP B C 1
ATOM 3072 O O . ASP B 1 29 ? 120.33461 48.12799 60.24078 1.000 20.49902 29 ASP B O 1
ATOM 3077 N N . TYR B 1 30 ? 118.37338 48.73469 61.16094 1.000 22.67885 30 TYR B N 1
ATOM 3078 C CA . TYR B 1 30 ? 117.77720 47.41969 60.93598 1.000 21.09082 30 TYR B CA 1
ATOM 3079 C C . TYR B 1 30 ? 117.70095 47.10034 59.44083 1.000 24.62727 30 TYR B C 1
ATOM 3080 O O . TYR B 1 30 ? 118.10087 46.01224 59.00791 1.000 18.97561 30 TYR B O 1
ATOM 3089 N N . PHE B 1 31 ? 117.20254 48.04977 58.62932 1.000 20.51179 31 PHE B N 1
ATOM 3090 C CA . PHE B 1 31 ? 117.14398 47.82908 57.18603 1.000 21.33435 31 PHE B CA 1
ATOM 3091 C C . PHE B 1 31 ? 118.51885 47.48801 56.62300 1.000 25.80210 31 PHE B C 1
ATOM 3092 O O . PHE B 1 31 ? 118.63269 46.65884 55.71163 1.000 25.39166 31 PHE B O 1
ATOM 3100 N N . GLU B 1 32 ? 119.57412 48.07983 57.17492 1.000 24.89987 32 GLU B N 1
ATOM 3101 C CA . GLU B 1 32 ? 120.90527 47.76885 56.67728 1.000 25.54615 32 GLU B CA 1
ATOM 3102 C C . GLU B 1 32 ? 121.40012 46.42563 57.19748 1.000 28.44921 32 GLU B C 1
ATOM 3103 O O . GLU B 1 32 ? 122.13048 45.73322 56.48628 1.000 26.47643 32 GLU B O 1
ATOM 3109 N N . THR B 1 33 ? 120.98803 46.02341 58.40579 1.000 24.70120 33 THR B N 1
ATOM 3110 C CA . THR B 1 33 ? 121.27900 44.67070 58.87534 1.000 25.03338 33 THR B CA 1
ATOM 3111 C C . THR B 1 33 ? 120.53890 43.63504 58.04127 1.000 29.03337 33 THR B C 1
ATOM 3112 O O . THR B 1 33 ? 121.04181 42.52274 57.83562 1.000 23.84039 33 THR B O 1
ATOM 3116 N N . LEU B 1 34 ? 119.35501 43.99221 57.54217 1.000 23.53903 34 LEU B N 1
ATOM 3117 C CA . LEU B 1 34 ? 118.59892 43.14428 56.63206 1.000 25.62426 34 LEU B CA 1
ATOM 3118 C C . LEU B 1 34 ? 119.24697 43.03316 55.26196 1.000 25.35093 34 LEU B C 1
ATOM 3119 O O . LEU B 1 34 ? 118.85768 42.15406 54.48665 1.000 26.38461 34 LEU B O 1
ATOM 3124 N N . LYS B 1 35 ? 120.20522 43.90129 54.94897 1.000 25.76189 35 LYS B N 1
ATOM 3125 C CA . LYS B 1 35 ? 120.81950 43.96110 53.61615 1.000 30.57260 35 LYS B CA 1
ATOM 3126 C C . LYS B 1 35 ? 119.77826 44.26056 52.53130 1.000 35.31577 35 LYS B C 1
ATOM 3127 O O . LYS B 1 35 ? 119.82218 43.70915 51.42890 1.000 24.06636 35 LYS B O 1
ATOM 3133 N N . PHE B 1 36 ? 118.83005 45.13615 52.85226 1.000 18.08061 36 PHE B N 1
ATOM 3134 C CA . PHE B 1 36 ? 117.89324 45.63631 51.85053 1.000 24.37097 36 PHE B CA 1
ATOM 3135 C C . PHE B 1 36 ? 118.64398 46.19979 50.64182 1.000 32.75438 36 PHE B C 1
ATOM 3136 O O . PHE B 1 36 ? 119.60573 46.96211 50.81082 1.000 28.54440 36 PHE B O 1
ATOM 3144 N N . PRO B 1 37 ? 118.23239 45.87606 49.42149 1.000 33.01197 37 PRO B N 1
ATOM 3145 C CA . PRO B 1 37 ? 118.72704 46.60299 48.25001 1.000 31.23967 37 PRO B CA 1
ATOM 3146 C C . PRO B 1 37 ? 118.03029 47.95745 48.17635 1.000 27.04025 37 PRO B C 1
ATOM 3147 O O . PRO B 1 37 ? 117.13322 48.25862 48.95767 1.000 27.07365 37 PRO B O 1
ATOM 3151 N N . GLN B 1 38 ? 118.46327 48.76943 47.21226 1.000 22.82127 38 GLN B N 1
ATOM 3152 C CA . GLN B 1 38 ? 118.00880 50.15438 47.12894 1.000 26.07349 38 GLN B CA 1
ATOM 3153 C C . GLN B 1 38 ? 116.49308 50.26550 47.09787 1.000 28.56493 38 GLN B C 1
ATOM 3154 O O . GLN B 1 38 ? 115.91596 51.14630 47.74650 1.000 29.45119 38 GLN B O 1
ATOM 3160 N N . ARG B 1 39 ? 115.83318 49.40964 46.31530 1.000 28.68210 39 ARG B N 1
ATOM 3161 C CA . ARG B 1 39 ? 114.39328 49.55720 46.14170 1.000 30.91861 39 ARG B CA 1
ATOM 3162 C C . ARG B 1 39 ? 113.64223 49.29799 47.44060 1.000 33.84849 39 ARG B C 1
ATOM 3163 O O . ARG B 1 39 ? 112.57312 49.87143 47.65523 1.000 27.60282 39 ARG B O 1
ATOM 3171 N N . PHE B 1 40 ? 114.17507 48.45724 48.32890 1.000 28.55172 40 PHE B N 1
ATOM 3172 C CA . PHE B 1 40 ? 113.45786 48.24479 49.58074 1.000 28.37500 40 PHE B CA 1
ATOM 3173 C C . PHE B 1 40 ? 113.91513 49.20215 50.66406 1.000 29.79824 40 PHE B C 1
ATOM 3174 O O . PHE B 1 40 ? 113.13202 49.52175 51.55914 1.000 30.87069 40 PHE B O 1
ATOM 3182 N N . LEU B 1 41 ? 115.15379 49.69171 50.58888 1.000 26.89689 41 LEU B N 1
ATOM 3183 C CA . LEU B 1 41 ? 115.51714 50.87207 51.36294 1.000 30.85291 41 LEU B CA 1
ATOM 3184 C C . LEU B 1 41 ? 114.58656 52.03077 51.02940 1.000 27.88691 41 LEU B C 1
ATOM 3185 O O . LEU B 1 41 ? 114.07962 52.71207 51.92624 1.000 34.32075 41 LEU B O 1
ATOM 3190 N N . ASP B 1 42 ? 114.34615 52.26105 49.73510 1.000 27.44070 42 ASP B N 1
ATOM 3191 C CA . ASP B 1 42 ? 113.44339 53.33695 49.33080 1.000 29.40369 42 ASP B CA 1
ATOM 3192 C C . ASP B 1 42 ? 112.04576 53.10913 49.88111 1.000 31.61213 42 ASP B C 1
ATOM 3193 O O . ASP B 1 42 ? 111.40531 54.04198 50.38330 1.000 31.93431 42 ASP B O 1
ATOM 3198 N N . LEU B 1 43 ? 111.56227 51.87058 49.79295 1.000 30.54298 43 LEU B N 1
ATOM 3199 C CA . LEU B 1 43 ? 110.25804 51.52302 50.34100 1.000 29.16688 43 LEU B CA 1
ATOM 3200 C C . LEU B 1 43 ? 110.19690 51.78440 51.84378 1.000 27.81062 43 LEU B C 1
ATOM 3201 O O . LEU B 1 43 ? 109.23255 52.37237 52.34499 1.000 33.13527 43 LEU B O 1
ATOM 3206 N N . GLY B 1 44 ? 111.20811 51.32415 52.58334 1.000 30.09327 44 GLY B N 1
ATOM 3207 C CA . GLY B 1 44 ? 111.21063 51.52516 54.02369 1.000 33.47312 44 GLY B CA 1
ATOM 3208 C C . GLY B 1 44 ? 111.24986 52.99066 54.41139 1.000 32.55112 44 GLY B C 1
ATOM 3209 O O . GLY B 1 44 ? 110.52630 53.42584 55.31081 1.000 31.89596 44 GLY B O 1
ATOM 3210 N N A ASN B 1 45 ? 112.08373 53.77868 53.73880 0.397 30.86165 45 ASN B N 1
ATOM 3211 N N B ASN B 1 45 ? 112.10182 53.77251 53.73894 0.603 30.79645 45 ASN B N 1
ATOM 3212 C CA A ASN B 1 45 ? 112.16308 55.18876 54.09606 0.397 35.96545 45 ASN B CA 1
ATOM 3213 C CA B ASN B 1 45 ? 112.18054 55.20222 54.02722 0.603 36.02613 45 ASN B CA 1
ATOM 3214 C C A ASN B 1 45 ? 110.90162 55.95749 53.70699 0.397 33.46267 45 ASN B C 1
ATOM 3215 C C B ASN B 1 45 ? 110.84180 55.88508 53.78328 0.603 33.43458 45 ASN B C 1
ATOM 3216 O O A ASN B 1 45 ? 110.62346 57.00303 54.30136 0.397 33.27039 45 ASN B O 1
ATOM 3217 O O B ASN B 1 45 ? 110.45543 56.79294 54.52697 0.603 32.83023 45 ASN B O 1
ATOM 3226 N N . SER B 1 46 ? 110.11240 55.45905 52.75104 1.000 28.82728 46 SER B N 1
ATOM 3227 C CA . SER B 1 46 ? 108.84118 56.11408 52.47119 1.000 36.18790 46 SER B CA 1
ATOM 3228 C C . SER B 1 46 ? 107.84522 55.86656 53.60274 1.000 32.07256 46 SER B C 1
ATOM 3229 O O . SER B 1 46 ? 107.02024 56.73835 53.90061 1.000 31.97263 46 SER B O 1
ATOM 3232 N N . VAL B 1 47 ? 107.93939 54.71118 54.27433 1.000 31.46465 47 VAL B N 1
ATOM 3233 C CA . VAL B 1 47 ? 107.11157 54.46401 55.45554 1.000 30.84519 47 VAL B CA 1
ATOM 3234 C C . VAL B 1 47 ? 107.62532 55.24900 56.66055 1.000 28.45338 47 VAL B C 1
ATOM 3235 O O . VAL B 1 47 ? 106.83348 55.79635 57.43778 1.000 27.22241 47 VAL B O 1
ATOM 3239 N N . LEU B 1 48 ? 108.94722 55.30920 56.84241 1.000 26.65642 48 LEU B N 1
ATOM 3240 C CA . LEU B 1 48 ? 109.52123 56.14235 57.89536 1.000 30.29499 48 LEU B CA 1
ATOM 3241 C C . LEU B 1 48 ? 109.03003 57.58686 57.80571 1.000 43.07082 48 LEU B C 1
ATOM 3242 O O . LEU B 1 48 ? 108.79981 58.23867 58.83035 1.000 34.89641 48 LEU B O 1
ATOM 3247 N N . LYS B 1 49 ? 108.86586 58.10922 56.59052 1.000 36.41220 49 LYS B N 1
ATOM 3248 C CA . LYS B 1 49 ? 108.43526 59.50072 56.44264 1.000 37.68821 49 LYS B CA 1
ATOM 3249 C C . LYS B 1 49 ? 106.92772 59.66628 56.57241 1.000 39.10117 49 LYS B C 1
ATOM 3250 O O . LYS B 1 49 ? 106.46494 60.75596 56.93304 1.000 40.39940 49 LYS B O 1
ATOM 3256 N N . ASP B 1 50 ? 106.15833 58.61143 56.31321 1.000 35.61726 50 ASP B N 1
ATOM 3257 C CA . ASP B 1 50 ? 104.70119 58.65295 56.42834 1.000 34.81691 50 ASP B CA 1
ATOM 3258 C C . ASP B 1 50 ? 104.21635 57.36818 57.08658 1.000 36.83277 50 ASP B C 1
ATOM 3259 O O . ASP B 1 50 ? 103.85786 56.39944 56.40332 1.000 32.18507 50 ASP B O 1
ATOM 3264 N N . PRO B 1 51 ? 104.17097 57.32672 58.41956 1.000 34.07162 51 PRO B N 1
ATOM 3265 C CA . PRO B 1 51 ? 103.78415 56.08076 59.09567 1.000 36.55044 51 PRO B CA 1
ATOM 3266 C C . PRO B 1 51 ? 102.37659 55.61089 58.76329 1.000 35.77702 51 PRO B C 1
ATOM 3267 O O . PRO B 1 51 ? 102.08407 54.42443 58.94751 1.000 33.86750 51 PRO B O 1
ATOM 3271 N N . SER B 1 52 ? 101.49900 56.48784 58.26551 1.000 40.74025 52 SER B N 1
ATOM 3272 C CA . SER B 1 52 ? 100.14951 56.04498 57.92713 1.000 33.21470 52 SER B CA 1
ATOM 3273 C C . SER B 1 52 ? 100.16157 55.00149 56.81554 1.000 35.06597 52 SER B C 1
ATOM 3274 O O . SER B 1 52 ? 99.24182 54.18345 56.72701 1.000 40.67996 52 SER B O 1
ATOM 3277 N N . LEU B 1 53 ? 101.19257 55.00413 55.96648 1.000 31.19745 53 LEU B N 1
ATOM 3278 C CA . LEU B 1 53 ? 101.32030 53.95671 54.95478 1.000 31.06530 53 LEU B CA 1
ATOM 3279 C C . LEU B 1 53 ? 101.34936 52.56359 55.57551 1.000 36.30804 53 LEU B C 1
ATOM 3280 O O . LEU B 1 53 ? 100.88557 51.59748 54.95629 1.000 34.49474 53 LEU B O 1
ATOM 3285 N N . ALA B 1 54 ? 101.88183 52.43740 56.78991 1.000 28.47006 54 ALA B N 1
ATOM 3286 C CA . ALA B 1 54 ? 101.93410 51.12844 57.44726 1.000 30.56488 54 ALA B CA 1
ATOM 3287 C C . ALA B 1 54 ? 100.55549 50.57137 57.79584 1.000 35.34880 54 ALA B C 1
ATOM 3288 O O . ALA B 1 54 ? 100.46278 49.40796 58.20230 1.000 27.75289 54 ALA B O 1
ATOM 3290 N N . ARG B 1 55 ? 99.48867 51.35419 57.64589 1.000 28.34720 55 ARG B N 1
ATOM 3291 C CA . ARG B 1 55 ? 98.14900 50.89849 58.00752 1.000 33.12375 55 ARG B CA 1
ATOM 3292 C C . ARG B 1 55 ? 97.36371 50.31619 56.83650 1.000 34.66774 55 ARG B C 1
ATOM 3293 O O . ARG B 1 55 ? 96.27497 49.78114 57.05592 1.000 37.37524 55 ARG B O 1
ATOM 3301 N N . THR B 1 56 ? 97.85911 50.42305 55.60680 1.000 32.17722 56 THR B N 1
ATOM 3302 C CA . THR B 1 56 ? 97.11692 50.00363 54.42262 1.000 43.33842 56 THR B CA 1
ATOM 3303 C C . THR B 1 56 ? 97.78447 48.79548 53.78011 1.000 42.17629 56 THR B C 1
ATOM 3304 O O . THR B 1 56 ? 98.99503 48.60410 53.89370 1.000 38.43585 56 THR B O 1
ATOM 3308 N N A LYS B 1 57 ? 96.98381 47.98477 53.08853 0.478 40.78744 57 LYS B N 1
ATOM 3309 N N B LYS B 1 57 ? 96.98517 47.97827 53.09330 0.522 40.78720 57 LYS B N 1
ATOM 3310 C CA A LYS B 1 57 ? 97.55043 46.86587 52.34344 0.478 40.50501 57 LYS B CA 1
ATOM 3311 C CA B LYS B 1 57 ? 97.56371 46.86733 52.34521 0.522 40.49699 57 LYS B CA 1
ATOM 3312 C C A LYS B 1 57 ? 98.44609 47.36454 51.21436 0.478 42.84543 57 LYS B C 1
ATOM 3313 C C B LYS B 1 57 ? 98.46253 47.38191 51.22791 0.522 42.85764 57 LYS B C 1
ATOM 3314 O O A LYS B 1 57 ? 99.56789 46.87572 51.03669 0.478 37.42572 57 LYS B O 1
ATOM 3315 O O B LYS B 1 57 ? 99.59899 46.92065 51.07005 0.522 37.37945 57 LYS B O 1
ATOM 3326 N N . GLU B 1 58 ? 97.97839 48.37284 50.46843 1.000 42.04727 58 GLU B N 1
ATOM 3327 C CA . GLU B 1 58 ? 98.69262 48.85428 49.28240 1.000 44.91929 58 GLU B CA 1
ATOM 3328 C C . GLU B 1 58 ? 100.14631 49.21256 49.57235 1.000 42.49385 58 GLU B C 1
ATOM 3329 O O . GLU B 1 58 ? 101.05434 48.82931 48.82428 1.000 39.60051 58 GLU B O 1
ATOM 3335 N N . ASN B 1 59 ? 100.38944 49.96447 50.64141 1.000 48.21417 59 ASN B N 1
ATOM 3336 C CA . ASN B 1 59 ? 101.75393 50.35600 50.97499 1.000 49.68934 59 ASN B CA 1
ATOM 3337 C C . ASN B 1 59 ? 102.34730 49.54615 52.12349 1.000 47.39262 59 ASN B C 1
ATOM 3338 O O . ASN B 1 59 ? 103.56742 49.34223 52.16433 1.000 45.07976 59 ASN B O 1
ATOM 3343 N N . GLY B 1 60 ? 101.51778 49.04103 53.03070 1.000 34.95608 60 GLY B N 1
ATOM 3344 C CA . GLY B 1 60 ? 102.03660 48.34128 54.19361 1.000 36.21385 60 GLY B CA 1
ATOM 3345 C C . GLY B 1 60 ? 102.47217 46.92279 53.89364 1.000 30.47162 60 GLY B C 1
ATOM 3346 O O . GLY B 1 60 ? 103.47757 46.44579 54.42716 1.000 27.89197 60 GLY B O 1
ATOM 3347 N N . LEU B 1 61 ? 101.70887 46.23467 53.03818 1.000 26.33149 61 LEU B N 1
ATOM 3348 C CA . LEU B 1 61 ? 102.01012 44.82811 52.75985 1.000 25.23526 61 LEU B CA 1
ATOM 3349 C C . LEU B 1 61 ? 103.32432 44.64694 52.01075 1.000 31.54891 61 LEU B C 1
ATOM 3350 O O . LEU B 1 61 ? 104.10745 43.75627 52.39852 1.000 29.96914 61 LEU B O 1
ATOM 3355 N N . PRO B 1 62 ? 103.65155 45.42123 50.95666 1.000 31.29987 62 PRO B N 1
ATOM 3356 C CA . PRO B 1 62 ? 104.93800 45.19301 50.27203 1.000 23.17430 62 PRO B CA 1
ATOM 3357 C C . PRO B 1 62 ? 106.15379 45.36557 51.16837 1.000 27.60407 62 PRO B C 1
ATOM 3358 O O . PRO B 1 62 ? 107.08632 44.56194 51.06957 1.000 29.71002 62 PRO B O 1
ATOM 3362 N N . LEU B 1 63 ? 106.18185 46.37775 52.04273 1.000 27.64923 63 LEU B N 1
ATOM 3363 C CA . LEU B 1 63 ? 107.30806 46.49477 52.96840 1.000 23.32579 63 LEU B CA 1
ATOM 3364 C C . LEU B 1 63 ? 107.31919 45.33706 53.96440 1.000 25.94397 63 LEU B C 1
ATOM 3365 O O . LEU B 1 63 ? 108.38542 44.82022 54.31317 1.000 26.61632 63 LEU B O 1
ATOM 3370 N N . LEU B 1 64 ? 106.14007 44.91213 54.42368 1.000 24.11600 64 LEU B N 1
ATOM 3371 C CA . LEU B 1 64 ? 106.06205 43.76817 55.32649 1.000 27.04697 64 LEU B CA 1
ATOM 3372 C C . LEU B 1 64 ? 106.62411 42.51752 54.65981 1.000 26.41997 64 LEU B C 1
ATOM 3373 O O . LEU B 1 64 ? 107.40252 41.77137 55.27059 1.000 28.76333 64 LEU B O 1
ATOM 3378 N N . GLN B 1 65 ? 106.28415 42.30215 53.38617 1.000 23.17969 65 GLN B N 1
ATOM 3379 C CA . GLN B 1 65 ? 106.82484 41.16709 52.64393 1.000 25.54082 65 GLN B CA 1
ATOM 3380 C C . GLN B 1 65 ? 108.34758 41.23019 52.58230 1.000 27.12041 65 GLN B C 1
ATOM 3381 O O . GLN B 1 65 ? 109.03417 40.24051 52.86082 1.000 24.83457 65 GLN B O 1
ATOM 3387 N N . ALA B 1 66 ? 108.89506 42.40416 52.25172 1.000 24.64390 66 ALA B N 1
ATOM 3388 C CA . ALA B 1 66 ? 110.34547 42.54005 52.14979 1.000 22.47893 66 ALA B CA 1
ATOM 3389 C C . ALA B 1 66 ? 111.01852 42.35642 53.50660 1.000 21.68109 66 ALA B C 1
ATOM 3390 O O . ALA B 1 66 ? 112.04827 41.67973 53.60878 1.000 21.69179 66 ALA B O 1
ATOM 3392 N N . ILE B 1 67 ? 110.46755 42.97398 54.55668 1.000 22.14767 67 ILE B N 1
ATOM 3393 C CA . ILE B 1 67 ? 111.05301 42.84447 55.88786 1.000 25.60847 67 ILE B CA 1
ATOM 3394 C C . ILE B 1 67 ? 111.12811 41.37624 56.28685 1.000 21.79670 67 ILE B C 1
ATOM 3395 O O . ILE B 1 67 ? 112.19342 40.87151 56.66713 1.000 21.66560 67 ILE B O 1
ATOM 3400 N N . THR B 1 68 ? 110.00435 40.66371 56.17803 1.000 21.80973 68 THR B N 1
ATOM 3401 C CA . THR B 1 68 ? 109.97287 39.27426 56.63085 1.000 26.71622 68 THR B CA 1
ATOM 3402 C C . THR B 1 68 ? 110.91369 38.40284 55.81599 1.000 27.74970 68 THR B C 1
ATOM 3403 O O . THR B 1 68 ? 111.56522 37.51245 56.36588 1.000 21.96108 68 THR B O 1
ATOM 3407 N N . ARG B 1 69 ? 110.97939 38.62940 54.50303 1.000 20.87074 69 ARG B N 1
ATOM 3408 C CA . ARG B 1 69 ? 111.82410 37.79778 53.65486 1.000 18.67245 69 ARG B CA 1
ATOM 3409 C C . ARG B 1 69 ? 113.29891 38.02167 53.97499 1.000 19.86805 69 ARG B C 1
ATOM 3410 O O . ARG B 1 69 ? 114.05191 37.06460 54.16394 1.000 20.21567 69 ARG B O 1
ATOM 3418 N N . TYR B 1 70 ? 113.72535 39.28193 54.08287 1.000 18.83895 70 TYR B N 1
ATOM 3419 C CA . TYR B 1 70 ? 115.13548 39.53473 54.36277 1.000 21.61722 70 TYR B CA 1
ATOM 3420 C C . TYR B 1 70 ? 115.50284 39.14300 55.78939 1.000 20.17337 70 TYR B C 1
ATOM 3421 O O . TYR B 1 70 ? 116.64495 38.73874 56.04815 1.000 19.88991 70 TYR B O 1
ATOM 3430 N N . HIS B 1 71 ? 114.54848 39.23078 56.71832 1.000 20.47266 71 HIS B N 1
ATOM 3431 C CA . HIS B 1 71 ? 114.82983 38.89513 58.11223 1.000 21.97750 71 HIS B CA 1
ATOM 3432 C C . HIS B 1 71 ? 115.17015 37.41573 58.27235 1.000 15.35010 71 HIS B C 1
ATOM 3433 O O . HIS B 1 71 ? 116.18776 37.07002 58.87174 1.000 18.27096 71 HIS B O 1
ATOM 3440 N N . THR B 1 72 ? 114.32913 36.52139 57.75635 1.000 21.56259 72 THR B N 1
ATOM 3441 C CA . THR B 1 72 ? 114.63849 35.10809 57.96540 1.000 27.05293 72 THR B CA 1
ATOM 3442 C C . THR B 1 72 ? 115.85933 34.67120 57.15843 1.000 20.20466 72 THR B C 1
ATOM 3443 O O . THR B 1 72 ? 116.47281 33.65451 57.49520 1.000 23.09022 72 THR B O 1
ATOM 3447 N N . CYS B 1 73 ? 116.24947 35.44179 56.13454 1.000 19.46792 73 CYS B N 1
ATOM 3448 C CA . CYS B 1 73 ? 117.45535 35.13886 55.36930 1.000 18.95167 73 CYS B CA 1
ATOM 3449 C C . CYS B 1 73 ? 118.71973 35.70454 55.98565 1.000 19.18571 73 CYS B C 1
ATOM 3450 O O . CYS B 1 73 ? 119.81870 35.23316 55.65865 1.000 25.70914 73 CYS B O 1
ATOM 3453 N N . ASN B 1 74 ? 118.60248 36.69769 56.85824 1.000 20.51406 74 ASN B N 1
ATOM 3454 C CA . ASN B 1 74 ? 119.77327 37.38556 57.37169 1.000 14.27578 74 ASN B CA 1
ATOM 3455 C C . ASN B 1 74 ? 119.89008 37.40260 58.88268 1.000 19.66316 74 ASN B C 1
ATOM 3456 O O . ASN B 1 74 ? 121.00115 37.61051 59.38122 1.000 20.92477 74 ASN B O 1
ATOM 3461 N N . VAL B 1 75 ? 118.80170 37.23117 59.62274 1.000 18.33534 75 VAL B N 1
ATOM 3462 C CA . VAL B 1 75 ? 118.85501 37.10073 61.08075 1.000 19.85894 75 VAL B CA 1
ATOM 3463 C C . VAL B 1 75 ? 118.76477 35.62637 61.42845 1.000 18.25087 75 VAL B C 1
ATOM 3464 O O . VAL B 1 75 ? 117.75121 34.98382 61.10877 1.000 18.86266 75 VAL B O 1
ATOM 3468 N N . PRO B 1 76 ? 119.76425 35.03727 62.08926 1.000 23.20809 76 PRO B N 1
ATOM 3469 C CA . PRO B 1 76 ? 119.75339 33.58855 62.31113 1.000 21.80118 76 PRO B CA 1
ATOM 3470 C C . PRO B 1 76 ? 118.63945 33.15392 63.25652 1.000 24.16127 76 PRO B C 1
ATOM 3471 O O . PRO B 1 76 ? 118.34995 33.81000 64.26081 1.000 22.13253 76 PRO B O 1
ATOM 3475 N N . PHE B 1 77 ? 117.99970 32.04550 62.90823 1.000 24.40986 77 PHE B N 1
ATOM 3476 C CA . PHE B 1 77 ? 117.20242 31.29186 63.86782 1.000 20.66833 77 PHE B CA 1
ATOM 3477 C C . PHE B 1 77 ? 118.16190 30.36676 64.61299 1.000 21.79007 77 PHE B C 1
ATOM 3478 O O . PHE B 1 77 ? 118.69646 29.41837 64.03510 1.000 26.44727 77 PHE B O 1
ATOM 3486 N N . GLU B 1 78 ? 118.39103 30.63378 65.89289 1.000 19.49394 78 GLU B N 1
ATOM 3487 C CA . GLU B 1 78 ? 119.50758 30.01302 66.59087 1.000 24.60677 78 GLU B CA 1
ATOM 3488 C C . GLU B 1 78 ? 119.18937 29.90247 68.07338 1.000 20.62249 78 GLU B C 1
ATOM 3489 O O . GLU B 1 78 ? 118.36652 30.64426 68.60636 1.000 23.81020 78 GLU B O 1
ATOM 3495 N N . ASN B 1 79 ? 119.87432 28.97137 68.74114 1.000 24.56637 79 ASN B N 1
ATOM 3496 C CA . ASN B 1 79 ? 119.67413 28.75724 70.16825 1.000 23.90832 79 ASN B CA 1
ATOM 3497 C C . ASN B 1 79 ? 120.99985 28.80908 70.91342 1.000 27.14638 79 ASN B C 1
ATOM 3498 O O . ASN B 1 79 ? 121.10245 28.26599 72.01906 1.000 23.24885 79 ASN B O 1
ATOM 3503 N N . LEU B 1 80 ? 122.02232 29.43750 70.31778 1.000 26.46849 80 LEU B N 1
ATOM 3504 C CA . LEU B 1 80 ? 123.35463 29.42429 70.91551 1.000 24.83260 80 LEU B CA 1
ATOM 3505 C C . LEU B 1 80 ? 123.37250 30.07126 72.29216 1.000 23.77048 80 LEU B C 1
ATOM 3506 O O . LEU B 1 80 ? 124.28714 29.79868 73.07902 1.000 24.09523 80 LEU B O 1
ATOM 3511 N N . VAL B 1 81 ? 122.38490 30.91137 72.61092 1.000 20.59164 81 VAL B N 1
ATOM 3512 C CA . VAL B 1 81 ? 122.37181 31.52232 73.94011 1.000 20.99241 81 VAL B CA 1
ATOM 3513 C C . VAL B 1 81 ? 122.17804 30.46582 75.02471 1.000 22.55697 81 VAL B C 1
ATOM 3514 O O . VAL B 1 81 ? 122.48971 30.71955 76.19044 1.000 25.04559 81 VAL B O 1
ATOM 3518 N N . LEU B 1 82 ? 121.70711 29.26701 74.67353 1.000 22.89114 82 LEU B N 1
ATOM 3519 C CA . LEU B 1 82 ? 121.58324 28.17428 75.63723 1.000 23.14953 82 LEU B CA 1
ATOM 3520 C C . LEU B 1 82 ? 122.84132 27.33072 75.73088 1.000 30.73363 82 LEU B C 1
ATOM 3521 O O . LEU B 1 82 ? 122.85639 26.33396 76.46249 1.000 29.69567 82 LEU B O 1
ATOM 3526 N N . HIS B 1 83 ? 123.88811 27.69856 75.00671 1.000 29.05912 83 HIS B N 1
ATOM 3527 C CA . HIS B 1 83 ? 125.03490 26.82780 74.83723 1.000 24.14062 83 HIS B CA 1
ATOM 3528 C C . HIS B 1 83 ? 126.33109 27.62328 74.92785 1.000 34.80721 83 HIS B C 1
ATOM 3529 O O . HIS B 1 83 ? 127.06107 27.52166 75.91953 1.000 34.70662 83 HIS B O 1
ATOM 3536 N N . TYR B 1 84 ? 126.62338 28.42230 73.90373 1.000 29.20011 84 TYR B N 1
ATOM 3537 C CA . TYR B 1 84 ? 127.78523 29.31075 73.91366 1.000 29.28907 84 TYR B CA 1
ATOM 3538 C C . TYR B 1 84 ? 127.44813 30.60505 74.65760 1.000 30.40937 84 TYR B C 1
ATOM 3539 O O . TYR B 1 84 ? 127.42731 31.69288 74.08718 1.000 27.58483 84 TYR B O 1
ATOM 3548 N N . ASP B 1 85 ? 127.16626 30.46981 75.95923 1.000 26.92739 85 ASP B N 1
ATOM 3549 C CA . ASP B 1 85 ? 126.79205 31.61842 76.78025 1.000 33.50370 85 ASP B CA 1
ATOM 3550 C C . ASP B 1 85 ? 127.07200 31.30574 78.24142 1.000 39.70786 85 ASP B C 1
ATOM 3551 O O . ASP B 1 85 ? 126.75141 30.19600 78.69285 1.000 33.81634 85 ASP B O 1
ATOM 3556 N N . PRO B 1 86 ? 127.64705 32.24102 79.00465 1.000 41.21173 86 PRO B N 1
ATOM 3557 C CA . PRO B 1 86 ? 127.96407 31.92752 80.40744 1.000 43.82256 86 PRO B CA 1
ATOM 3558 C C . PRO B 1 86 ? 126.73177 31.74529 81.27474 1.000 40.58741 86 PRO B C 1
ATOM 3559 O O . PRO B 1 86 ? 126.78622 30.98364 82.24564 1.000 43.58419 86 PRO B O 1
ATOM 3563 N N . HIS B 1 87 ? 125.61459 32.39118 80.94011 1.000 40.56714 87 HIS B N 1
ATOM 3564 C CA . HIS B 1 87 ? 124.43841 32.38007 81.79743 1.000 40.43638 87 HIS B CA 1
ATOM 3565 C C . HIS B 1 87 ? 123.28550 31.55015 81.26697 1.000 37.90224 87 HIS B C 1
ATOM 3566 O O . HIS B 1 87 ? 122.53124 30.99656 82.06994 1.000 35.71761 87 HIS B O 1
ATOM 3573 N N . LYS B 1 88 ? 123.12539 31.45454 79.94433 1.000 31.62663 88 LYS B N 1
ATOM 3574 C CA . LYS B 1 88 ? 122.13796 30.56146 79.33127 1.000 32.27244 88 LYS B CA 1
ATOM 3575 C C . LYS B 1 88 ? 120.71390 30.96010 79.70759 1.000 36.61707 88 LYS B C 1
ATOM 3576 O O . LYS B 1 88 ? 119.82997 30.11482 79.86741 1.000 37.60229 88 LYS B O 1
ATOM 3582 N N . ILE B 1 89 ? 120.49379 32.26292 79.83330 1.000 31.43847 89 ILE B N 1
ATOM 3583 C CA . ILE B 1 89 ? 119.17818 32.83490 80.09561 1.000 41.12445 89 ILE B CA 1
ATOM 3584 C C . ILE B 1 89 ? 118.74471 33.60946 78.85896 1.000 37.78909 89 ILE B C 1
ATOM 3585 O O . ILE B 1 89 ? 119.58085 34.14727 78.12675 1.000 31.46399 89 ILE B O 1
ATOM 3590 N N . VAL B 1 90 ? 117.43190 33.64803 78.61843 1.000 30.54497 90 VAL B N 1
ATOM 3591 C CA . VAL B 1 90 ? 116.84694 34.29670 77.44841 1.000 30.05732 90 VAL B CA 1
ATOM 3592 C C . VAL B 1 90 ? 116.27255 35.63725 77.88165 1.000 34.87574 90 VAL B C 1
ATOM 3593 O O . VAL B 1 90 ? 115.42548 35.69146 78.78166 1.000 30.84209 90 VAL B O 1
ATOM 3597 N N . THR B 1 91 ? 116.70627 36.72040 77.24872 1.000 24.16479 91 THR B N 1
ATOM 3598 C CA . THR B 1 91 ? 116.04914 38.00254 77.47557 1.000 18.16007 91 THR B CA 1
ATOM 3599 C C . THR B 1 91 ? 115.04302 38.28534 76.37030 1.000 17.79461 91 THR B C 1
ATOM 3600 O O . THR B 1 91 ? 115.29866 38.02451 75.19121 1.000 24.46003 91 THR B O 1
ATOM 3604 N N . LEU B 1 92 ? 113.87491 38.77873 76.76454 1.000 22.20421 92 LEU B N 1
ATOM 3605 C CA . LEU B 1 92 ? 112.85713 39.21599 75.82385 1.000 21.31714 92 LEU B CA 1
ATOM 3606 C C . LEU B 1 92 ? 112.66057 40.72941 75.85873 1.000 21.82741 92 LEU B C 1
ATOM 3607 O O . LEU B 1 92 ? 111.66539 41.23491 75.33593 1.000 24.96586 92 LEU B O 1
ATOM 3612 N N . ASP B 1 93 ? 113.58823 41.45110 76.44706 1.000 20.93736 93 ASP B N 1
ATOM 3613 C CA . ASP B 1 93 ? 113.50663 42.90555 76.52497 1.000 28.62911 93 ASP B CA 1
ATOM 3614 C C . ASP B 1 93 ? 113.68468 43.50858 75.13587 1.000 19.86638 93 ASP B C 1
ATOM 3615 O O . ASP B 1 93 ? 114.69937 43.24528 74.48419 1.000 22.56516 93 ASP B O 1
ATOM 3620 N N . PRO B 1 94 ? 112.72730 44.28890 74.63505 1.000 25.45787 94 PRO B N 1
ATOM 3621 C CA . PRO B 1 94 ? 112.86077 44.82699 73.26505 1.000 25.05354 94 PRO B CA 1
ATOM 3622 C C . PRO B 1 94 ? 114.13997 45.63678 73.03152 1.000 25.44900 94 PRO B C 1
ATOM 3623 O O . PRO B 1 94 ? 114.69898 45.58646 71.92907 1.000 23.66797 94 PRO B O 1
ATOM 3627 N N . ALA B 1 95 ? 114.65149 46.34470 74.03776 1.000 24.32609 95 ALA B N 1
ATOM 3628 C CA . ALA B 1 95 ? 115.88682 47.09796 73.82490 1.000 23.70593 95 ALA B CA 1
ATOM 3629 C C . ALA B 1 95 ? 117.09758 46.16872 73.74188 1.000 27.10523 95 ALA B C 1
ATOM 3630 O O . ALA B 1 95 ? 117.95271 46.33230 72.86362 1.000 25.67980 95 ALA B O 1
ATOM 3632 N N . GLU B 1 96 ? 117.19490 45.18297 74.63738 1.000 25.77124 96 GLU B N 1
ATOM 3633 C CA . GLU B 1 96 ? 118.31329 44.25090 74.53568 1.000 22.39238 96 GLU B CA 1
ATOM 3634 C C . GLU B 1 96 ? 118.21939 43.41844 73.26936 1.000 22.78082 96 GLU B C 1
ATOM 3635 O O . GLU B 1 96 ? 119.24302 43.08764 72.66526 1.000 19.20752 96 GLU B O 1
ATOM 3641 N N . LEU B 1 97 ? 117.00268 43.08754 72.85092 1.000 19.83263 97 LEU B N 1
ATOM 3642 C CA . LEU B 1 97 ? 116.83368 42.34279 71.61152 1.000 22.69978 97 LEU B CA 1
ATOM 3643 C C . LEU B 1 97 ? 117.29226 43.16679 70.41536 1.000 23.96525 97 LEU B C 1
ATOM 3644 O O . LEU B 1 97 ? 117.87761 42.62887 69.47124 1.000 19.60662 97 LEU B O 1
ATOM 3649 N N . TYR B 1 98 ? 117.03970 44.47669 70.43791 1.000 21.64421 98 TYR B N 1
ATOM 3650 C CA . TYR B 1 98 ? 117.52678 45.31684 69.35213 1.000 22.87338 98 TYR B CA 1
ATOM 3651 C C . TYR B 1 98 ? 119.04483 45.22576 69.24642 1.000 23.08157 98 TYR B C 1
ATOM 3652 O O . TYR B 1 98 ? 119.59835 45.01518 68.15945 1.000 18.93931 98 TYR B O 1
ATOM 3661 N N . THR B 1 99 ? 119.73504 45.37512 70.37384 1.000 21.75437 99 THR B N 1
ATOM 3662 C CA . THR B 1 99 ? 121.19220 45.31257 70.34832 1.000 23.92240 99 THR B CA 1
ATOM 3663 C C . THR B 1 99 ? 121.67976 43.95111 69.86297 1.000 20.20493 99 THR B C 1
ATOM 3664 O O . THR B 1 99 ? 122.63694 43.86570 69.08652 1.000 25.96008 99 THR B O 1
ATOM 3668 N N A LYS B 1 100 ? 121.02594 42.87826 70.30128 0.506 22.43518 100 LYS B N 1
ATOM 3669 N N B LYS B 1 100 ? 121.02022 42.87908 70.29526 0.494 22.43333 100 LYS B N 1
ATOM 3670 C CA A LYS B 1 100 ? 121.44996 41.53607 69.91115 0.506 23.52250 100 LYS B CA 1
ATOM 3671 C CA B LYS B 1 100 ? 121.44678 41.53562 69.91228 0.494 23.52413 100 LYS B CA 1
ATOM 3672 C C A LYS B 1 100 ? 121.33143 41.33774 68.40347 0.506 23.54138 100 LYS B C 1
ATOM 3673 C C B LYS B 1 100 ? 121.32715 41.32977 68.40613 0.494 23.54670 100 LYS B C 1
ATOM 3674 O O A LYS B 1 100 ? 122.25575 40.83712 67.75191 0.506 18.82212 100 LYS B O 1
ATOM 3675 O O B LYS B 1 100 ? 122.24775 40.81838 67.75777 0.494 18.81186 100 LYS B O 1
ATOM 3686 N N . ILE B 1 101 ? 120.19887 41.73691 67.83355 1.000 17.75370 101 ILE B N 1
ATOM 3687 C CA . ILE B 1 101 ? 119.89665 41.45063 66.44047 1.000 21.60875 101 ILE B CA 1
ATOM 3688 C C . ILE B 1 101 ? 120.49950 42.48843 65.49819 1.000 28.55286 101 ILE B C 1
ATOM 3689 O O . ILE B 1 101 ? 121.14013 42.12857 64.50967 1.000 21.61159 101 ILE B O 1
ATOM 3694 N N . VAL B 1 102 ? 120.32459 43.78723 65.77004 1.000 21.05676 102 VAL B N 1
ATOM 3695 C CA . VAL B 1 102 ? 120.84839 44.79092 64.84453 1.000 20.33599 102 VAL B CA 1
ATOM 3696 C C . VAL B 1 102 ? 122.33800 45.01276 65.07783 1.000 22.92662 102 VAL B C 1
ATOM 3697 O O . VAL B 1 102 ? 123.14101 44.94501 64.14459 1.000 29.17564 102 VAL B O 1
ATOM 3701 N N . THR B 1 103 ? 122.73611 45.26362 66.32316 1.000 21.73311 103 THR B N 1
ATOM 3702 C CA . THR B 1 103 ? 124.11657 45.66490 66.57723 1.000 25.40426 103 THR B CA 1
ATOM 3703 C C . THR B 1 103 ? 125.06181 44.46724 66.55425 1.000 31.19561 103 THR B C 1
ATOM 3704 O O . THR B 1 103 ? 126.12559 44.51495 65.92553 1.000 29.48555 103 THR B O 1
ATOM 3708 N N . ARG B 1 104 ? 124.69301 43.38283 67.23257 1.000 21.03710 104 ARG B N 1
ATOM 3709 C CA . ARG B 1 104 ? 125.54095 42.20164 67.26026 1.000 22.79570 104 ARG B CA 1
ATOM 3710 C C . ARG B 1 104 ? 125.29957 41.25512 66.08994 1.000 23.78182 104 ARG B C 1
ATOM 3711 O O . ARG B 1 104 ? 126.10314 40.34257 65.88234 1.000 21.69685 104 ARG B O 1
ATOM 3719 N N . ARG B 1 105 ? 124.23434 41.44931 65.31763 1.000 20.73334 105 ARG B N 1
ATOM 3720 C CA . ARG B 1 105 ? 123.92983 40.56731 64.19220 1.000 19.90487 105 ARG B CA 1
ATOM 3721 C C . ARG B 1 105 ? 123.82059 39.11498 64.65075 1.000 21.18011 105 ARG B C 1
ATOM 3722 O O . ARG B 1 105 ? 124.22858 38.18745 63.94999 1.000 23.01609 105 ARG B O 1
ATOM 3730 N N . ARG B 1 106 ? 123.29502 38.91400 65.84542 1.000 18.30386 106 ARG B N 1
ATOM 3731 C CA . ARG B 1 106 ? 122.96137 37.58608 66.32432 1.000 19.24004 106 ARG B CA 1
ATOM 3732 C C . ARG B 1 106 ? 121.47314 37.36331 66.09909 1.000 19.97448 106 ARG B C 1
ATOM 3733 O O . ARG B 1 106 ? 120.77084 38.23620 65.58313 1.000 22.93157 106 ARG B O 1
ATOM 3741 N N . GLY B 1 107 ? 120.98463 36.18958 66.49298 1.000 18.25841 107 GLY B N 1
ATOM 3742 C CA . GLY B 1 107 ? 119.58042 35.87079 66.36787 1.000 19.14123 107 GLY B CA 1
ATOM 3743 C C . GLY B 1 107 ? 119.01517 35.24780 67.63435 1.000 23.69619 107 GLY B C 1
ATOM 3744 O O . GLY B 1 107 ? 119.41273 35.57658 68.75528 1.000 22.39904 107 GLY B O 1
ATOM 3745 N N . GLY B 1 108 ? 118.05567 34.35421 67.42848 1.000 21.65162 108 GLY B N 1
ATOM 3746 C CA . GLY B 1 108 ? 117.38747 33.69253 68.53295 1.000 18.21311 108 GLY B CA 1
ATOM 3747 C C . GLY B 1 108 ? 116.28120 32.80724 68.00741 1.000 18.61262 108 GLY B C 1
ATOM 3748 O O . GLY B 1 108 ? 116.24069 32.47145 66.81929 1.000 20.24030 108 GLY B O 1
ATOM 3749 N N . ARG B 1 109 ? 115.38834 32.40743 68.90465 1.000 22.80784 109 ARG B N 1
ATOM 3750 C CA . ARG B 1 109 ? 114.28614 31.54914 68.48200 1.000 25.44005 109 ARG B CA 1
ATOM 3751 C C . ARG B 1 109 ? 113.02471 32.38309 68.26661 1.000 21.16054 109 ARG B C 1
ATOM 3752 O O . ARG B 1 109 ? 113.12224 33.56227 67.92491 1.000 22.94286 109 ARG B O 1
ATOM 3760 N N . CYS B 1 110 ? 111.83751 31.78743 68.41596 1.000 16.49431 110 CYS B N 1
ATOM 3761 C CA . CYS B 1 110 ? 110.62748 32.45430 67.94051 1.000 20.26123 110 CYS B CA 1
ATOM 3762 C C . CYS B 1 110 ? 110.31159 33.70662 68.75551 1.000 28.14194 110 CYS B C 1
ATOM 3763 O O . CYS B 1 110 ? 109.90451 34.73764 68.19767 1.000 20.31889 110 CYS B O 1
ATOM 3766 N N . MET B 1 111 ? 110.52037 33.65241 70.07032 1.000 20.12801 111 MET B N 1
ATOM 3767 C CA . MET B 1 111 ? 110.14407 34.79156 70.89548 1.000 21.15156 111 MET B CA 1
ATOM 3768 C C . MET B 1 111 ? 111.14348 35.94052 70.75525 1.000 21.98197 111 MET B C 1
ATOM 3769 O O . MET B 1 111 ? 110.73676 37.09933 70.61099 1.000 21.18853 111 MET B O 1
ATOM 3774 N N . GLU B 1 112 ? 112.44458 35.64967 70.73601 1.000 19.26148 112 GLU B N 1
ATOM 3775 C CA . GLU B 1 112 ? 113.41827 36.70370 70.46204 1.000 18.62537 112 GLU B CA 1
ATOM 3776 C C . GLU B 1 112 ? 113.17505 37.34359 69.09242 1.000 28.30704 112 GLU B C 1
ATOM 3777 O O . GLU B 1 112 ? 113.11918 38.57103 68.97999 1.000 20.09207 112 GLU B O 1
ATOM 3783 N N . ASN B 1 113 ? 112.99154 36.53140 68.03996 1.000 18.68462 113 ASN B N 1
ATOM 3784 C CA . ASN B 1 113 ? 112.79574 37.10505 66.71010 1.000 16.93123 113 ASN B CA 1
ATOM 3785 C C . ASN B 1 113 ? 111.52258 37.94021 66.63906 1.000 20.40131 113 ASN B C 1
ATOM 3786 O O . ASN B 1 113 ? 111.52466 39.03894 66.07452 1.000 20.57588 113 ASN B O 1
ATOM 3791 N N . ASN B 1 114 ? 110.41514 37.42888 67.17263 1.000 14.96891 114 ASN B N 1
ATOM 3792 C CA . ASN B 1 114 ? 109.13965 38.07094 66.88351 1.000 19.59441 114 ASN B CA 1
ATOM 3793 C C . ASN B 1 114 ? 108.79125 39.17700 67.87047 1.000 21.09934 114 ASN B C 1
ATOM 3794 O O . ASN B 1 114 ? 108.00692 40.05974 67.51819 1.000 18.37820 114 ASN B O 1
ATOM 3799 N N A ILE B 1 115 ? 109.35160 39.15719 69.08240 0.575 18.61596 115 ILE B N 1
ATOM 3800 N N B ILE B 1 115 ? 109.34781 39.15378 69.08688 0.425 18.73647 115 ILE B N 1
ATOM 3801 C CA A ILE B 1 115 ? 109.23310 40.32793 69.95007 0.575 16.79155 115 ILE B CA 1
ATOM 3802 C CA B ILE B 1 115 ? 109.24075 40.32319 69.96133 0.425 16.25842 115 ILE B CA 1
ATOM 3803 C C A ILE B 1 115 ? 109.97756 41.49940 69.33379 0.575 19.53541 115 ILE B C 1
ATOM 3804 C C B ILE B 1 115 ? 109.97462 41.49763 69.33349 0.425 19.61743 115 ILE B C 1
ATOM 3805 O O A ILE B 1 115 ? 109.46929 42.62725 69.28903 0.575 17.38288 115 ILE B O 1
ATOM 3806 O O B ILE B 1 115 ? 109.46144 42.62249 69.28243 0.425 17.09026 115 ILE B O 1
ATOM 3815 N N . PHE B 1 116 ? 111.19001 41.24816 68.83931 1.000 21.70617 116 PHE B N 1
ATOM 3816 C CA . PHE B 1 116 ? 111.93290 42.28975 68.14892 1.000 18.77776 116 PHE B CA 1
ATOM 3817 C C . PHE B 1 116 ? 111.16016 42.80589 66.93596 1.000 15.32864 116 PHE B C 1
ATOM 3818 O O . PHE B 1 116 ? 111.04537 44.01845 66.73432 1.000 19.51951 116 PHE B O 1
ATOM 3826 N N . LEU B 1 117 ? 110.63692 41.89592 66.10414 1.000 19.68572 117 LEU B N 1
ATOM 3827 C CA . LEU B 1 117 ? 109.94928 42.32738 64.89266 1.000 23.12796 117 LEU B CA 1
ATOM 3828 C C . LEU B 1 117 ? 108.67399 43.10128 65.21658 1.000 22.71917 117 LEU B C 1
ATOM 3829 O O . LEU B 1 117 ? 108.38388 44.12306 64.58058 1.000 19.50517 117 LEU B O 1
ATOM 3834 N N . GLY B 1 118 ? 107.88665 42.61071 66.17360 1.000 16.55079 118 GLY B N 1
ATOM 3835 C CA . GLY B 1 118 ? 106.72087 43.35659 66.61321 1.000 18.05925 118 GLY B CA 1
ATOM 3836 C C . GLY B 1 118 ? 107.05894 44.76450 67.06021 1.000 20.21826 118 GLY B C 1
ATOM 3837 O O . GLY B 1 118 ? 106.38405 45.72394 66.67776 1.000 21.65825 118 GLY B O 1
ATOM 3838 N N . THR B 1 119 ? 108.12918 44.91004 67.84657 1.000 22.26318 119 THR B N 1
ATOM 3839 C CA . THR B 1 119 ? 108.55872 46.23356 68.27721 1.000 19.52537 119 THR B CA 1
ATOM 3840 C C . THR B 1 119 ? 108.94549 47.08778 67.08199 1.000 21.02083 119 THR B C 1
ATOM 3841 O O . THR B 1 119 ? 108.58949 48.26895 67.01374 1.000 21.45971 119 THR B O 1
ATOM 3845 N N . ALA B 1 120 ? 109.68075 46.50825 66.12897 1.000 17.03196 120 ALA B N 1
ATOM 3846 C CA . ALA B 1 120 ? 110.10015 47.27293 64.95439 1.000 17.62082 120 ALA B CA 1
ATOM 3847 C C . ALA B 1 120 ? 108.90494 47.65643 64.09573 1.000 22.79322 120 ALA B C 1
ATOM 3848 O O . ALA B 1 120 ? 108.79060 48.80565 63.65819 1.000 21.87854 120 ALA B O 1
ATOM 3850 N N . LEU B 1 121 ? 107.98974 46.71445 63.86695 1.000 21.15573 121 LEU B N 1
ATOM 3851 C CA . LEU B 1 121 ? 106.80376 47.00389 63.05792 1.000 21.92583 121 LEU B CA 1
ATOM 3852 C C . LEU B 1 121 ? 105.90370 48.05456 63.71076 1.000 21.44479 121 LEU B C 1
ATOM 3853 O O . LEU B 1 121 ? 105.36223 48.93387 63.01839 1.000 22.01943 121 LEU B O 1
ATOM 3858 N N . ARG B 1 122 ? 105.71653 47.98706 65.03629 1.000 17.04194 122 ARG B N 1
ATOM 3859 C CA . ARG B 1 122 ? 104.91450 49.03627 65.67074 1.000 24.49302 122 ARG B CA 1
ATOM 3860 C C . ARG B 1 122 ? 105.61586 50.38355 65.59887 1.000 19.12029 122 ARG B C 1
ATOM 3861 O O . ARG B 1 122 ? 104.95523 51.41574 65.50137 1.000 22.13518 122 ARG B O 1
ATOM 3869 N N . SER B 1 123 ? 106.94139 50.38783 65.69387 1.000 23.35601 123 SER B N 1
ATOM 3870 C CA . SER B 1 123 ? 107.69448 51.62535 65.57173 1.000 26.20118 123 SER B CA 1
ATOM 3871 C C . SER B 1 123 ? 107.50638 52.26884 64.20423 1.000 25.04141 123 SER B C 1
ATOM 3872 O O . SER B 1 123 ? 107.54384 53.50271 64.08700 1.000 27.46407 123 SER B O 1
ATOM 3875 N N . LEU B 1 124 ? 107.33790 51.45235 63.16208 1.000 19.71052 124 LEU B N 1
ATOM 3876 C CA . LEU B 1 124 ? 107.07841 51.92105 61.80630 1.000 21.13470 124 LEU B CA 1
ATOM 3877 C C . LEU B 1 124 ? 105.63275 52.34572 61.59471 1.000 28.83400 124 LEU B C 1
ATOM 3878 O O . LEU B 1 124 ? 105.32665 52.93377 60.55064 1.000 27.51632 124 LEU B O 1
ATOM 3883 N N . GLY B 1 125 ? 104.74134 52.06165 62.54826 1.000 22.45816 125 GLY B N 1
ATOM 3884 C CA . GLY B 1 125 ? 103.33801 52.42906 62.45071 1.000 20.41636 125 GLY B CA 1
ATOM 3885 C C . GLY B 1 125 ? 102.38477 51.28039 62.20473 1.000 24.95055 125 GLY B C 1
ATOM 3886 O O . GLY B 1 125 ? 101.18487 51.52307 62.04676 1.000 28.69548 125 GLY B O 1
ATOM 3887 N N . TYR B 1 126 ? 102.86412 50.04385 62.13966 1.000 20.06732 126 TYR B N 1
ATOM 3888 C CA . TYR B 1 126 ? 101.94430 48.93075 61.95448 1.000 23.33972 126 TYR B CA 1
ATOM 3889 C C . TYR B 1 126 ? 101.16273 48.66664 63.23562 1.000 23.84685 126 TYR B C 1
ATOM 3890 O O . TYR B 1 126 ? 101.67335 48.83714 64.34598 1.000 22.96029 126 TYR B O 1
ATOM 3899 N N . GLU B 1 127 ? 99.93074 48.19405 63.06818 1.000 19.81736 127 GLU B N 1
ATOM 3900 C CA . GLU B 1 127 ? 99.13531 47.65347 64.16429 1.000 19.78425 127 GLU B CA 1
ATOM 3901 C C . GLU B 1 127 ? 99.45937 46.16932 64.31947 1.000 25.71958 127 GLU B C 1
ATOM 3902 O O . GLU B 1 127 ? 99.22180 45.38363 63.39767 1.000 23.31621 127 GLU B O 1
ATOM 3908 N N . VAL B 1 128 ? 99.98284 45.78164 65.48520 1.000 22.09811 128 VAL B N 1
ATOM 3909 C CA . VAL B 1 128 ? 100.53857 44.44640 65.69240 1.000 20.33106 128 VAL B CA 1
ATOM 3910 C C . VAL B 1 128 ? 100.00668 43.85237 66.98685 1.000 27.20850 128 VAL B C 1
ATOM 3911 O O . VAL B 1 128 ? 99.98720 44.51707 68.02863 1.000 26.35241 128 VAL B O 1
ATOM 3915 N N . ARG B 1 129 ? 99.62072 42.58114 66.93514 1.000 21.98061 129 ARG B N 1
ATOM 3916 C CA . ARG B 1 129 ? 99.21056 41.85519 68.12681 1.000 23.69095 129 ARG B CA 1
ATOM 3917 C C . ARG B 1 129 ? 100.11776 40.65346 68.30382 1.000 20.08714 129 ARG B C 1
ATOM 3918 O O . ARG B 1 129 ? 100.32391 39.88677 67.35504 1.000 19.52610 129 ARG B O 1
ATOM 3926 N N . ASN B 1 130 ? 100.68207 40.50911 69.50587 1.000 21.64498 130 ASN B N 1
ATOM 3927 C CA . ASN B 1 130 ? 101.49060 39.34143 69.84005 1.000 24.04232 130 ASN B CA 1
ATOM 3928 C C . ASN B 1 130 ? 100.57498 38.15927 70.14160 1.000 19.09868 130 ASN B C 1
ATOM 3929 O O . ASN B 1 130 ? 99.73602 38.24210 71.04086 1.000 20.26109 130 ASN B O 1
ATOM 3934 N N . CYS B 1 131 ? 100.75354 37.05498 69.42885 1.000 22.49077 131 CYS B N 1
ATOM 3935 C CA . CYS B 1 131 ? 99.94761 35.86723 69.65680 1.000 20.03966 131 CYS B CA 1
ATOM 3936 C C . CYS B 1 131 ? 100.82641 34.67820 70.03206 1.000 20.32880 131 CYS B C 1
ATOM 3937 O O . CYS B 1 131 ? 102.05991 34.73292 69.97681 1.000 21.27240 131 CYS B O 1
ATOM 3940 N N . GLY B 1 132 ? 100.17297 33.59437 70.44410 1.000 20.56092 132 GLY B N 1
ATOM 3941 C CA . GLY B 1 132 ? 100.87679 32.40306 70.88125 1.000 21.37921 132 GLY B CA 1
ATOM 3942 C C . GLY B 1 132 ? 100.33602 31.16944 70.19359 1.000 17.90129 132 GLY B C 1
ATOM 3943 O O . GLY B 1 132 ? 99.16784 31.10267 69.80339 1.000 22.38062 132 GLY B O 1
ATOM 3944 N N . GLY B 1 133 ? 101.19859 30.16601 70.06675 1.000 23.77013 133 GLY B N 1
ATOM 3945 C CA . GLY B 1 133 ? 100.76809 28.94703 69.42259 1.000 19.40828 133 GLY B CA 1
ATOM 3946 C C . GLY B 1 133 ? 101.47487 27.73662 69.97910 1.000 16.41209 133 GLY B C 1
ATOM 3947 O O . GLY B 1 133 ? 102.28452 27.83101 70.89896 1.000 16.80266 133 GLY B O 1
ATOM 3948 N N . ARG B 1 134 ? 101.17912 26.59020 69.37103 1.000 18.41330 134 ARG B N 1
ATOM 3949 C CA . ARG B 1 134 ? 101.76028 25.30714 69.74857 1.000 21.12755 134 ARG B CA 1
ATOM 3950 C C . ARG B 1 134 ? 102.41976 24.68376 68.52561 1.000 15.97273 134 ARG B C 1
ATOM 3951 O O . ARG B 1 134 ? 101.76069 24.50250 67.50478 1.000 18.62438 134 ARG B O 1
ATOM 3959 N N . VAL B 1 135 ? 103.70042 24.32686 68.63245 1.000 18.00897 135 VAL B N 1
ATOM 3960 C CA . VAL B 1 135 ? 104.34748 23.61026 67.53490 1.000 18.36217 135 VAL B CA 1
ATOM 3961 C C . VAL B 1 135 ? 103.85387 22.16887 67.49975 1.000 23.58911 135 VAL B C 1
ATOM 3962 O O . VAL B 1 135 ? 103.73163 21.50336 68.54102 1.000 24.68987 135 VAL B O 1
ATOM 3966 N N . SER B 1 136 ? 103.56909 21.67781 66.29066 1.000 24.30227 136 SER B N 1
ATOM 3967 C CA . SER B 1 136 ? 103.15166 20.29056 66.09923 1.000 23.23860 136 SER B CA 1
ATOM 3968 C C . SER B 1 136 ? 104.27090 19.31800 66.45512 1.000 20.48638 136 SER B C 1
ATOM 3969 O O . SER B 1 136 ? 105.44768 19.57486 66.19019 1.000 25.63852 136 SER B O 1
ATOM 3972 N N . ARG B 1 137 ? 103.89763 18.16633 67.02090 1.000 22.60289 137 ARG B N 1
ATOM 3973 C CA . ARG B 1 137 ? 104.87061 17.09160 67.20030 1.000 23.22854 137 ARG B CA 1
ATOM 3974 C C . ARG B 1 137 ? 105.36909 16.52056 65.86867 1.000 25.06428 137 ARG B C 1
ATOM 3975 O O . ARG B 1 137 ? 106.35130 15.76766 65.86060 1.000 25.59408 137 ARG B O 1
ATOM 3983 N N . ALA B 1 138 ? 104.73472 16.86151 64.74653 1.000 24.83063 138 ALA B N 1
ATOM 3984 C CA . ALA B 1 138 ? 105.26124 16.40650 63.45764 1.000 29.87259 138 ALA B CA 1
ATOM 3985 C C . ALA B 1 138 ? 106.60815 17.04999 63.13489 1.000 30.87723 138 ALA B C 1
ATOM 3986 O O . ALA B 1 138 ? 107.36170 16.51419 62.30823 1.000 30.21272 138 ALA B O 1
ATOM 3988 N N . MET B 1 139 ? 106.92921 18.16586 63.79710 1.000 26.96226 139 MET B N 1
ATOM 3989 C CA . MET B 1 139 ? 108.19125 18.87756 63.67927 1.000 26.74732 139 MET B CA 1
ATOM 3990 C C . MET B 1 139 ? 109.24224 18.40340 64.67524 1.000 31.73110 139 MET B C 1
ATOM 3991 O O . MET B 1 139 ? 110.35287 18.94236 64.68193 1.000 31.63915 139 MET B O 1
ATOM 3996 N N . SER B 1 140 ? 108.93172 17.41408 65.50548 1.000 31.65987 140 SER B N 1
ATOM 3997 C CA . SER B 1 140 ? 109.86047 17.01592 66.55480 1.000 26.51021 140 SER B CA 1
ATOM 3998 C C . SER B 1 140 ? 111.14435 16.41556 65.96749 1.000 38.52090 140 SER B C 1
ATOM 3999 O O . SER B 1 140 ? 111.09585 15.62417 65.01314 1.000 30.07372 140 SER B O 1
ATOM 4002 N N . PRO B 1 141 ? 112.31138 16.76334 66.52181 1.000 33.00746 141 PRO B N 1
ATOM 4003 C CA . PRO B 1 141 ? 113.54869 16.06306 66.14377 1.000 32.43371 141 PRO B CA 1
ATOM 4004 C C . PRO B 1 141 ? 113.63032 14.64817 66.69101 1.000 35.22320 141 PRO B C 1
ATOM 4005 O O . PRO B 1 141 ? 114.57388 13.92605 66.35836 1.000 33.25693 141 PRO B O 1
ATOM 4009 N N . TYR B 1 142 ? 112.67992 14.23320 67.51895 1.000 30.52185 142 TYR B N 1
ATOM 4010 C CA . TYR B 1 142 ? 112.71340 12.91758 68.12819 1.000 31.49742 142 TYR B CA 1
ATOM 4011 C C . TYR B 1 142 ? 111.92804 11.95190 67.24723 1.000 33.39541 142 TYR B C 1
ATOM 4012 O O . TYR B 1 142 ? 110.71862 12.14692 67.07042 1.000 32.10564 142 TYR B O 1
ATOM 4021 N N . PRO B 1 143 ? 112.55816 10.91739 66.66869 1.000 41.47467 143 PRO B N 1
ATOM 4022 C CA . PRO B 1 143 ? 111.85136 10.12362 65.64021 1.000 38.47843 143 PRO B CA 1
ATOM 4023 C C . PRO B 1 143 ? 110.60280 9.41645 66.14389 1.000 32.55762 143 PRO B C 1
ATOM 4024 O O . PRO B 1 143 ? 109.61193 9.33432 65.40347 1.000 38.81647 143 PRO B O 1
ATOM 4028 N N . GLU B 1 144 ? 110.61630 8.88709 67.37095 1.000 30.87416 144 GLU B N 1
ATOM 4029 C CA . GLU B 1 144 ? 109.43051 8.18715 67.86220 1.000 37.64936 144 GLU B CA 1
ATOM 4030 C C . GLU B 1 144 ? 108.27745 9.14802 68.13864 1.000 33.82515 144 GLU B C 1
ATOM 4031 O O . GLU B 1 144 ? 107.11237 8.77164 67.96903 1.000 32.15924 144 GLU B O 1
ATOM 4034 N N . VAL B 1 145 ? 108.57580 10.38348 68.55812 1.000 30.24638 145 VAL B N 1
ATOM 4035 C CA . VAL B 1 145 ? 107.53178 11.39126 68.72611 1.000 35.48150 145 VAL B CA 1
ATOM 4036 C C . VAL B 1 145 ? 106.89707 11.74358 67.38249 1.000 35.98385 145 VAL B C 1
ATOM 4037 O O . VAL B 1 145 ? 105.67297 11.90149 67.27881 1.000 31.72929 145 VAL B O 1
ATOM 4041 N N . ARG B 1 146 ? 107.71389 11.88817 66.33424 1.000 30.06806 146 ARG B N 1
ATOM 4042 C CA . ARG B 1 146 ? 107.15679 12.12868 65.00445 1.000 34.31018 146 ARG B CA 1
ATOM 4043 C C . ARG B 1 146 ? 106.27511 10.97239 64.55869 1.000 32.75008 146 ARG B C 1
ATOM 4044 O O . ARG B 1 146 ? 105.21156 11.18500 63.96429 1.000 37.34309 146 ARG B O 1
ATOM 4052 N N . LYS B 1 147 ? 106.69529 9.73956 64.83672 1.000 38.31642 147 LYS B N 1
ATOM 4053 C CA . LYS B 1 147 ? 105.97137 8.59077 64.30050 1.000 39.58586 147 LYS B CA 1
ATOM 4054 C C . LYS B 1 147 ? 104.61656 8.42409 64.97538 1.000 43.94838 147 LYS B C 1
ATOM 4055 O O . LYS B 1 147 ? 103.59460 8.26520 64.29940 1.000 45.01195 147 LYS B O 1
ATOM 4061 N N . ASN B 1 148 ? 104.58227 8.47400 66.30724 1.000 34.96174 148 ASN B N 1
ATOM 4062 C CA . ASN B 1 148 ? 103.38158 8.10599 67.04091 1.000 34.28011 148 ASN B CA 1
ATOM 4063 C C . ASN B 1 148 ? 102.52142 9.28170 67.47579 1.000 39.20245 148 ASN B C 1
ATOM 4064 O O . ASN B 1 148 ? 101.36319 9.06556 67.85353 1.000 35.45702 148 ASN B O 1
ATOM 4069 N N . GLN B 1 149 ? 103.04455 10.51296 67.44751 1.000 33.68582 149 GLN B N 1
ATOM 4070 C CA . GLN B 1 149 ? 102.32744 11.62867 68.04576 1.000 31.68445 149 GLN B CA 1
ATOM 4071 C C . GLN B 1 149 ? 102.18388 12.78660 67.07623 1.000 33.06121 149 GLN B C 1
ATOM 4072 O O . GLN B 1 149 ? 102.02735 13.93396 67.50493 1.000 28.08896 149 GLN B O 1
ATOM 4078 N N . SER B 1 150 ? 102.23967 12.50693 65.77548 1.000 31.24741 150 SER B N 1
ATOM 4079 C CA . SER B 1 150 ? 102.24210 13.58271 64.79645 1.000 31.64724 150 SER B CA 1
ATOM 4080 C C . SER B 1 150 ? 100.94455 14.38092 64.78011 1.000 25.77946 150 SER B C 1
ATOM 4081 O O . SER B 1 150 ? 100.95434 15.52140 64.31614 1.000 28.97220 150 SER B O 1
ATOM 4084 N N . ALA B 1 151 ? 99.84154 13.82068 65.27863 1.000 27.83334 151 ALA B N 1
ATOM 4085 C CA . ALA B 1 151 ? 98.59392 14.56707 65.37897 1.000 35.15250 151 ALA B CA 1
ATOM 4086 C C . ALA B 1 151 ? 98.54464 15.50261 66.58758 1.000 34.17864 151 ALA B C 1
ATOM 4087 O O . ALA B 1 151 ? 97.57848 16.26167 66.72289 1.000 29.90078 151 ALA B O 1
ATOM 4089 N N . THR B 1 152 ? 99.55486 15.49421 67.44719 1.000 22.07985 152 THR B N 1
ATOM 4090 C CA . THR B 1 152 ? 99.49755 16.27715 68.67472 1.000 26.98129 152 THR B CA 1
ATOM 4091 C C . THR B 1 152 ? 100.37786 17.52199 68.57151 1.000 24.58120 152 THR B C 1
ATOM 4092 O O . THR B 1 152 ? 101.18786 17.67848 67.65128 1.000 24.30814 152 THR B O 1
ATOM 4096 N N . TYR B 1 153 ? 100.21983 18.40452 69.56239 1.000 23.52348 153 TYR B N 1
ATOM 4097 C CA . TYR B 1 153 ? 100.94179 19.66488 69.63548 1.000 23.09459 153 TYR B CA 1
ATOM 4098 C C . TYR B 1 153 ? 101.61392 19.82613 70.99723 1.000 24.87523 153 TYR B C 1
ATOM 4099 O O . TYR B 1 153 ? 101.11893 19.34231 72.02218 1.000 22.87530 153 TYR B O 1
ATOM 4108 N N . ASP B 1 154 ? 102.74417 20.52865 71.00461 1.000 20.43200 154 ASP B N 1
ATOM 4109 C CA . ASP B 1 154 ? 103.39821 20.87495 72.25904 1.000 20.55067 154 ASP B CA 1
ATOM 4110 C C . ASP B 1 154 ? 102.48831 21.76437 73.10289 1.000 20.77271 154 ASP B C 1
ATOM 4111 O O . ASP B 1 154 ? 101.49929 22.32377 72.62214 1.000 19.65293 154 ASP B O 1
ATOM 4116 N N . GLY B 1 155 ? 102.83394 21.90006 74.37762 1.000 16.83636 155 GLY B N 1
ATOM 4117 C CA . GLY B 1 155 ? 102.28229 22.98783 75.15965 1.000 18.43939 155 GLY B CA 1
ATOM 4118 C C . GLY B 1 155 ? 102.80257 24.31569 74.64045 1.000 20.69420 155 GLY B C 1
ATOM 4119 O O . GLY B 1 155 ? 103.89308 24.39090 74.06297 1.000 22.76542 155 GLY B O 1
ATOM 4120 N N . TRP B 1 156 ? 101.99411 25.36368 74.83269 1.000 20.62775 156 TRP B N 1
ATOM 4121 C CA . TRP B 1 156 ? 102.25899 26.71925 74.33688 1.000 22.00463 156 TRP B CA 1
ATOM 4122 C C . TRP B 1 156 ? 103.75023 27.01246 74.27741 1.000 17.34896 156 TRP B C 1
ATOM 4123 O O . TRP B 1 156 ? 104.42245 27.07184 75.31691 1.000 16.56343 156 TRP B O 1
ATOM 4134 N N . ASN B 1 157 ? 104.29496 27.13347 73.05600 1.000 15.91219 157 ASN B N 1
ATOM 4135 C CA . ASN B 1 157 ? 105.73424 27.32985 72.93531 1.000 22.93895 157 ASN B CA 1
ATOM 4136 C C . ASN B 1 157 ? 106.11302 28.13982 71.70193 1.000 21.49465 157 ASN B C 1
ATOM 4137 O O . ASN B 1 157 ? 107.30933 28.27733 71.43622 1.000 25.46172 157 ASN B O 1
ATOM 4142 N N . HIS B 1 158 ? 105.15766 28.68165 70.94454 1.000 19.24083 158 HIS B N 1
ATOM 4143 C CA . HIS B 1 158 ? 105.47869 29.43089 69.74398 1.000 23.15781 158 HIS B CA 1
ATOM 4144 C C . HIS B 1 158 ? 104.86304 30.82161 69.80314 1.000 24.50910 158 HIS B C 1
ATOM 4145 O O . HIS B 1 158 ? 103.74888 31.00796 70.31185 1.000 21.57477 158 HIS B O 1
ATOM 4152 N N . MET B 1 159 ? 105.59878 31.80190 69.29104 1.000 23.97788 159 MET B N 1
ATOM 4153 C CA . MET B 1 159 ? 105.08960 33.15468 69.13266 1.000 18.66974 159 MET B CA 1
ATOM 4154 C C . MET B 1 159 ? 104.95954 33.46588 67.65131 1.000 25.28965 159 MET B C 1
ATOM 4155 O O . MET B 1 159 ? 105.81975 33.09118 66.85319 1.000 20.11222 159 MET B O 1
ATOM 4160 N N . LEU B 1 160 ? 103.85039 34.09923 67.28310 1.000 17.64549 160 LEU B N 1
ATOM 4161 C CA . LEU B 1 160 ? 103.74181 34.75231 65.98685 1.000 20.36151 160 LEU B CA 1
ATOM 4162 C C . LEU B 1 160 ? 103.05435 36.09712 66.18665 1.000 19.23107 160 LEU B C 1
ATOM 4163 O O . LEU B 1 160 ? 102.59435 36.42463 67.28024 1.000 19.36209 160 LEU B O 1
ATOM 4168 N N . LEU B 1 161 ? 103.00893 36.88546 65.11661 1.000 23.42056 161 LEU B N 1
ATOM 4169 C CA . LEU B 1 161 ? 102.37909 38.19542 65.11539 1.000 22.19442 161 LEU B CA 1
ATOM 4170 C C . LEU B 1 161 ? 101.13207 38.16233 64.24813 1.000 25.36084 161 LEU B C 1
ATOM 4171 O O . LEU B 1 161 ? 101.09516 37.46455 63.23211 1.000 23.24315 161 LEU B O 1
ATOM 4176 N N . LEU B 1 162 ? 100.12068 38.93239 64.64317 1.000 16.95363 162 LEU B N 1
ATOM 4177 C CA . LEU B 1 162 ? 99.05774 39.35835 63.72936 1.000 20.52112 162 LEU B CA 1
ATOM 4178 C C . LEU B 1 162 ? 99.26753 40.83504 63.44033 1.000 22.02139 162 LEU B C 1
ATOM 4179 O O . LEU B 1 162 ? 99.47830 41.62943 64.36296 1.000 22.88621 162 LEU B O 1
ATOM 4184 N N . VAL B 1 163 ? 99.26179 41.19448 62.16162 1.000 19.85626 163 VAL B N 1
ATOM 4185 C CA . VAL B 1 163 ? 99.47621 42.56829 61.73581 1.000 22.29300 163 VAL B CA 1
ATOM 4186 C C . VAL B 1 163 ? 98.25561 42.97243 60.92671 1.000 24.41716 163 VAL B C 1
ATOM 4187 O O . VAL B 1 163 ? 97.85600 42.24606 60.00706 1.000 28.33696 163 VAL B O 1
ATOM 4191 N N . PHE B 1 164 ? 97.64409 44.10492 61.28792 1.000 20.52945 164 PHE B N 1
ATOM 4192 C CA . PHE B 1 164 ? 96.37968 44.51856 60.67534 1.000 28.59578 164 PHE B CA 1
ATOM 4193 C C . PHE B 1 164 ? 96.66614 45.44635 59.50033 1.000 30.33696 164 PHE B C 1
ATOM 4194 O O . PHE B 1 164 ? 97.21088 46.53675 59.69117 1.000 31.63419 164 PHE B O 1
ATOM 4202 N N . LEU B 1 165 ? 96.29007 45.02047 58.29417 1.000 30.06750 165 LEU B N 1
ATOM 4203 C CA . LEU B 1 165 ? 96.49468 45.79102 57.06966 1.000 31.78073 165 LEU B CA 1
ATOM 4204 C C . LEU B 1 165 ? 95.15778 46.01933 56.38948 1.000 27.51203 165 LEU B C 1
ATOM 4205 O O . LEU B 1 165 ? 94.52632 45.06400 55.93957 1.000 37.48470 165 LEU B O 1
ATOM 4210 N N . GLY B 1 166 ? 94.74613 47.27539 56.28425 1.000 39.32220 166 GLY B N 1
ATOM 4211 C CA . GLY B 1 166 ? 93.49196 47.57178 55.62096 1.000 41.19543 166 GLY B CA 1
ATOM 4212 C C . GLY B 1 166 ? 92.33838 47.17414 56.50993 1.000 30.20584 166 GLY B C 1
ATOM 4213 O O . GLY B 1 166 ? 92.08397 47.83127 57.52119 1.000 36.15839 166 GLY B O 1
ATOM 4214 N N . ASP B 1 167 ? 91.65193 46.08385 56.17266 1.000 35.54276 167 ASP B N 1
ATOM 4215 C CA . ASP B 1 167 ? 90.61016 45.55473 57.04441 1.000 38.49219 167 ASP B CA 1
ATOM 4216 C C . ASP B 1 167 ? 90.80659 44.06718 57.31692 1.000 39.45380 167 ASP B C 1
ATOM 4217 O O . ASP B 1 167 ? 89.83609 43.34317 57.54882 1.000 39.27061 167 ASP B O 1
ATOM 4222 N N . GLU B 1 168 ? 92.04757 43.58662 57.29347 1.000 37.42342 168 GLU B N 1
ATOM 4223 C CA . GLU B 1 168 ? 92.26350 42.16778 57.53525 1.000 38.85647 168 GLU B CA 1
ATOM 4224 C C . GLU B 1 168 ? 93.55692 41.96991 58.30751 1.000 37.06034 168 GLU B C 1
ATOM 4225 O O . GLU B 1 168 ? 94.51299 42.74085 58.16987 1.000 27.39720 168 GLU B O 1
ATOM 4231 N N . TRP B 1 169 ? 93.56909 40.93718 59.14144 1.000 37.06947 169 TRP B N 1
ATOM 4232 C CA . TRP B 1 169 ? 94.77866 40.58908 59.85892 1.000 33.91689 169 TRP B CA 1
ATOM 4233 C C . TRP B 1 169 ? 95.65593 39.70414 58.98751 1.000 31.83116 169 TRP B C 1
ATOM 4234 O O . TRP B 1 169 ? 95.16130 38.87118 58.21912 1.000 31.62562 169 TRP B O 1
ATOM 4245 N N . TYR B 1 170 ? 96.96429 39.89598 59.11566 1.000 23.93604 170 TYR B N 1
ATOM 4246 C CA . TYR B 1 170 ? 97.96760 39.04119 58.49875 1.000 36.35524 170 TYR B CA 1
ATOM 4247 C C . TYR B 1 170 ? 98.81724 38.39158 59.57829 1.000 23.51647 170 TYR B C 1
ATOM 4248 O O . TYR B 1 170 ? 99.25727 39.06473 60.51447 1.000 24.03403 170 TYR B O 1
ATOM 4257 N N . GLY B 1 171 ? 99.03908 37.08489 59.44637 1.000 25.36605 171 GLY B N 1
ATOM 4258 C CA . GLY B 1 171 ? 99.98642 36.39706 60.30506 1.000 22.15990 171 GLY B CA 1
ATOM 4259 C C . GLY B 1 171 ? 101.40286 36.68000 59.83546 1.000 23.59466 171 GLY B C 1
ATOM 4260 O O . GLY B 1 171 ? 101.69553 36.64404 58.63651 1.000 24.79584 171 GLY B O 1
ATOM 4261 N N . VAL B 1 172 ? 102.28339 36.97347 60.77845 1.000 21.87559 172 VAL B N 1
ATOM 4262 C CA . VAL B 1 172 ? 103.66667 37.29698 60.47388 1.000 21.92186 172 VAL B CA 1
ATOM 4263 C C . VAL B 1 172 ? 104.53200 36.53711 61.46643 1.000 23.00946 172 VAL B C 1
ATOM 4264 O O . VAL B 1 172 ? 104.27799 36.57889 62.67294 1.000 21.47112 172 VAL B O 1
ATOM 4268 N N . ASP B 1 173 ? 105.55251 35.85367 60.96510 1.000 17.94627 173 ASP B N 1
ATOM 4269 C CA . ASP B 1 173 ? 106.37601 34.98424 61.81299 1.000 22.84679 173 ASP B CA 1
ATOM 4270 C C . ASP B 1 173 ? 107.75904 34.96063 61.18070 1.000 21.47436 173 ASP B C 1
ATOM 4271 O O . ASP B 1 173 ? 107.90367 34.47218 60.05334 1.000 23.49200 173 ASP B O 1
ATOM 4276 N N . VAL B 1 174 ? 108.75909 35.52060 61.86387 1.000 21.39569 174 VAL B N 1
ATOM 4277 C CA . VAL B 1 174 ? 110.12964 35.44336 61.36267 1.000 18.86321 174 VAL B CA 1
ATOM 4278 C C . VAL B 1 174 ? 110.95578 34.63311 62.35115 1.000 21.90008 174 VAL B C 1
ATOM 4279 O O . VAL B 1 174 ? 112.17203 34.81369 62.45752 1.000 19.31844 174 VAL B O 1
ATOM 4283 N N . GLY B 1 175 ? 110.31184 33.72102 63.06771 1.000 21.62635 175 GLY B N 1
ATOM 4284 C CA . GLY B 1 175 ? 111.02089 33.06384 64.14561 1.000 19.49136 175 GLY B CA 1
ATOM 4285 C C . GLY B 1 175 ? 110.84697 31.56801 64.18363 1.000 21.52554 175 GLY B C 1
ATOM 4286 O O . GLY B 1 175 ? 110.64439 30.98752 65.25348 1.000 22.47340 175 GLY B O 1
ATOM 4287 N N . MET B 1 176 ? 110.93625 30.91284 63.02892 1.000 17.65435 176 MET B N 1
ATOM 4288 C CA . MET B 1 176 ? 110.80342 29.46279 63.04767 1.000 21.23518 176 MET B CA 1
ATOM 4289 C C . MET B 1 176 ? 111.70838 28.80221 62.01938 1.000 22.13339 176 MET B C 1
ATOM 4290 O O . MET B 1 176 ? 111.44208 27.67056 61.61437 1.000 23.32478 176 MET B O 1
ATOM 4295 N N . GLY B 1 177 ? 112.75065 29.49090 61.57462 1.000 19.12856 177 GLY B N 1
ATOM 4296 C CA . GLY B 1 177 ? 113.66804 28.89384 60.62694 1.000 23.60316 177 GLY B CA 1
ATOM 4297 C C . GLY B 1 177 ? 112.93220 28.39561 59.40760 1.000 24.53686 177 GLY B C 1
ATOM 4298 O O . GLY B 1 177 ? 111.98282 29.02099 58.92106 1.000 26.54479 177 GLY B O 1
ATOM 4299 N N . SER B 1 178 ? 113.33106 27.22586 58.93314 1.000 22.46433 178 SER B N 1
ATOM 4300 C CA . SER B 1 178 ? 112.77563 26.73699 57.68496 1.000 24.56520 178 SER B CA 1
ATOM 4301 C C . SER B 1 178 ? 111.38092 26.14073 57.83680 1.000 27.64725 178 SER B C 1
ATOM 4302 O O . SER B 1 178 ? 110.73079 25.88058 56.81625 1.000 25.70109 178 SER B O 1
ATOM 4305 N N . MET B 1 179 ? 110.89146 25.93527 59.06890 1.000 28.15520 179 MET B N 1
ATOM 4306 C CA . MET B 1 179 ? 109.52901 25.43834 59.24955 1.000 26.28166 179 MET B CA 1
ATOM 4307 C C . MET B 1 179 ? 108.46890 26.52005 59.12920 1.000 27.41284 179 MET B C 1
ATOM 4308 O O . MET B 1 179 ? 107.31206 26.19707 58.83595 1.000 23.15541 179 MET B O 1
ATOM 4313 N N . GLY B 1 180 ? 108.83153 27.78437 59.35083 1.000 21.19496 180 GLY B N 1
ATOM 4314 C CA . GLY B 1 180 ? 107.87655 28.86601 59.34500 1.000 23.79881 180 GLY B CA 1
ATOM 4315 C C . GLY B 1 180 ? 107.22760 29.11695 57.99956 1.000 25.83548 180 GLY B C 1
ATOM 4316 O O . GLY B 1 180 ? 107.72855 28.70456 56.94461 1.000 25.69169 180 GLY B O 1
ATOM 4317 N N . PRO B 1 181 ? 106.08441 29.80584 58.01216 1.000 27.89155 181 PRO B N 1
ATOM 4318 C CA . PRO B 1 181 ? 105.41108 30.10526 56.74292 1.000 22.84090 181 PRO B CA 1
ATOM 4319 C C . PRO B 1 181 ? 106.28053 30.91261 55.80286 1.000 28.99630 181 PRO B C 1
ATOM 4320 O O . PRO B 1 181 ? 106.15146 30.76888 54.58344 1.000 29.89073 181 PRO B O 1
ATOM 4324 N N . ASN B 1 182 ? 107.17733 31.74127 56.34676 1.000 24.86121 182 ASN B N 1
ATOM 4325 C CA . ASN B 1 182 ? 108.15080 32.52012 55.57954 1.000 24.86455 182 ASN B CA 1
ATOM 4326 C C . ASN B 1 182 ? 107.49345 33.43924 54.55257 1.000 30.70936 182 ASN B C 1
ATOM 4327 O O . ASN B 1 182 ? 108.09041 33.77714 53.53313 1.000 28.27728 182 ASN B O 1
ATOM 4332 N N . LEU B 1 183 ? 106.27469 33.88321 54.85407 1.000 27.75185 183 LEU B N 1
ATOM 4333 C CA . LEU B 1 183 ? 105.46683 34.79409 54.05871 1.000 33.92890 183 LEU B CA 1
ATOM 4334 C C . LEU B 1 183 ? 104.46039 35.38985 55.02028 1.000 29.44193 183 LEU B C 1
ATOM 4335 O O . LEU B 1 183 ? 103.92398 34.64444 55.84683 1.000 29.75523 183 LEU B O 1
ATOM 4340 N N . PRO B 1 184 ? 104.16075 36.68189 54.95128 1.000 27.19058 184 PRO B N 1
ATOM 4341 C CA . PRO B 1 184 ? 102.95934 37.16419 55.64529 1.000 26.51117 184 PRO B CA 1
ATOM 4342 C C . PRO B 1 184 ? 101.74179 36.50293 55.01249 1.000 28.72279 184 PRO B C 1
ATOM 4343 O O . PRO B 1 184 ? 101.59675 36.49349 53.79240 1.000 30.03772 184 PRO B O 1
ATOM 4347 N N . PHE B 1 185 ? 100.90131 35.88404 55.83755 1.000 24.66409 185 PHE B N 1
ATOM 4348 C CA . PHE B 1 185 ? 99.71957 35.21936 55.30615 1.000 28.69552 185 PHE B CA 1
ATOM 4349 C C . PHE B 1 185 ? 98.45629 35.90106 55.81187 1.000 25.13646 185 PHE B C 1
ATOM 4350 O O . PHE B 1 185 ? 98.35616 36.20834 57.00984 1.000 30.54331 185 PHE B O 1
ATOM 4358 N N . PRO B 1 186 ? 97.48872 36.18280 54.94406 1.000 29.78473 186 PRO B N 1
ATOM 4359 C CA . PRO B 1 186 ? 96.21166 36.70139 55.43732 1.000 29.95944 186 PRO B CA 1
ATOM 4360 C C . PRO B 1 186 ? 95.54889 35.67875 56.34991 1.000 30.49299 186 PRO B C 1
ATOM 4361 O O . PRO B 1 186 ? 95.58270 34.47019 56.09764 1.000 29.17408 186 PRO B O 1
ATOM 4365 N N . LEU B 1 187 ? 94.98422 36.17346 57.45067 1.000 30.97165 187 LEU B N 1
ATOM 4366 C CA . LEU B 1 187 ? 94.31265 35.31043 58.42509 1.000 29.32506 187 LEU B CA 1
ATOM 4367 C C . LEU B 1 187 ? 92.92268 34.95970 57.89418 1.000 30.45495 187 LEU B C 1
ATOM 4368 O O . LEU B 1 187 ? 91.89823 35.48149 58.33011 1.000 31.88392 187 LEU B O 1
ATOM 4373 N N A GLN B 1 188 ? 92.90768 34.04823 56.92503 0.577 34.99938 188 GLN B N 1
ATOM 4374 N N B GLN B 1 188 ? 92.91583 34.06484 56.90726 0.423 35.02086 188 GLN B N 1
ATOM 4375 C CA A GLN B 1 188 ? 91.69076 33.66613 56.21997 0.577 39.88092 188 GLN B CA 1
ATOM 4376 C CA B GLN B 1 188 ? 91.70529 33.65440 56.20817 0.423 39.83454 188 GLN B CA 1
ATOM 4377 C C A GLN B 1 188 ? 91.60052 32.15155 56.16916 0.577 34.87007 188 GLN B C 1
ATOM 4378 C C B GLN B 1 188 ? 91.62245 32.13989 56.22848 0.423 34.95024 188 GLN B C 1
ATOM 4379 O O A GLN B 1 188 ? 92.56201 31.48248 55.77632 0.577 39.66914 188 GLN B O 1
ATOM 4380 O O B GLN B 1 188 ? 92.60983 31.45820 55.93359 0.423 39.52392 188 GLN B O 1
ATOM 4391 N N . ASP B 1 189 ? 90.45265 31.61849 56.57051 1.000 36.22993 189 ASP B N 1
ATOM 4392 C CA . ASP B 1 189 ? 90.24942 30.18160 56.54035 1.000 36.95496 189 ASP B CA 1
ATOM 4393 C C . ASP B 1 189 ? 90.31030 29.69208 55.09803 1.000 41.18646 189 ASP B C 1
ATOM 4394 O O . ASP B 1 189 ? 89.54805 30.15384 54.24295 1.000 41.70051 189 ASP B O 1
ATOM 4399 N N . GLY B 1 190 ? 91.23995 28.78330 54.82068 1.000 42.65757 190 GLY B N 1
ATOM 4400 C CA . GLY B 1 190 ? 91.41881 28.24639 53.49104 1.000 38.21004 190 GLY B CA 1
ATOM 4401 C C . GLY B 1 190 ? 92.55658 28.84923 52.69237 1.000 47.58870 190 GLY B C 1
ATOM 4402 O O . GLY B 1 190 ? 92.80607 28.39072 51.57145 1.000 42.32089 190 GLY B O 1
ATOM 4403 N N . PHE B 1 191 ? 93.25677 29.85458 53.22069 1.000 34.51327 191 PHE B N 1
ATOM 4404 C CA . PHE B 1 191 ? 94.33421 30.46731 52.45183 1.000 34.14065 191 PHE B CA 1
ATOM 4405 C C . PHE B 1 191 ? 95.42330 29.44886 52.14718 1.000 40.86319 191 PHE B C 1
ATOM 4406 O O . PHE B 1 191 ? 95.85685 28.69874 53.02457 1.000 38.06941 191 PHE B O 1
ATOM 4414 N N A GLU B 1 192 ? 95.86528 29.42512 50.89264 0.504 36.80272 192 GLU B N 1
ATOM 4415 N N B GLU B 1 192 ? 95.86406 29.42440 50.89195 0.496 36.80425 192 GLU B N 1
ATOM 4416 C CA A GLU B 1 192 ? 96.97286 28.58080 50.47537 0.504 40.84322 192 GLU B CA 1
ATOM 4417 C CA B GLU B 1 192 ? 96.97214 28.58132 50.47310 0.496 40.84225 192 GLU B CA 1
ATOM 4418 C C A GLU B 1 192 ? 97.88825 29.38562 49.56610 0.504 38.91347 192 GLU B C 1
ATOM 4419 C C B GLU B 1 192 ? 97.88910 29.38950 49.56834 0.496 38.91216 192 GLU B C 1
ATOM 4420 O O A GLU B 1 192 ? 97.45260 30.33268 48.90610 0.504 36.42724 192 GLU B O 1
ATOM 4421 O O B GLU B 1 192 ? 97.45521 30.34106 48.91385 0.496 36.42727 192 GLU B O 1
ATOM 4432 N N A SER B 1 193 ? 99.16383 29.00767 49.54700 0.504 36.04362 193 SER B N 1
ATOM 4433 N N B SER B 1 193 ? 99.16368 29.00858 49.54568 0.496 36.04572 193 SER B N 1
ATOM 4434 C CA A SER B 1 193 ? 100.14636 29.69594 48.72169 0.504 38.13617 193 SER B CA 1
ATOM 4435 C CA B SER B 1 193 ? 100.14676 29.69746 48.72137 0.496 38.13726 193 SER B CA 1
ATOM 4436 C C A SER B 1 193 ? 101.40189 28.84342 48.61750 0.504 39.67035 193 SER B C 1
ATOM 4437 C C B SER B 1 193 ? 101.40233 28.84523 48.61801 0.496 39.66812 193 SER B C 1
ATOM 4438 O O A SER B 1 193 ? 101.72681 28.07978 49.53099 0.504 39.45613 193 SER B O 1
ATOM 4439 O O B SER B 1 193 ? 101.72845 28.08451 49.53340 0.496 39.45322 193 SER B O 1
ATOM 4444 N N . LEU B 1 194 ? 102.09319 28.97482 47.48999 1.000 36.26813 194 LEU B N 1
ATOM 4445 C CA . LEU B 1 194 ? 103.44853 28.45451 47.38772 1.000 35.45396 194 LEU B CA 1
ATOM 4446 C C . LEU B 1 194 ? 104.32953 29.23974 48.35489 1.000 36.71582 194 LEU B C 1
ATOM 4447 O O . LEU B 1 194 ? 104.15414 30.44880 48.52638 1.000 32.47035 194 LEU B O 1
ATOM 4452 N N . SER B 1 195 ? 105.26391 28.55025 49.01423 1.000 32.24788 195 SER B N 1
ATOM 4453 C CA . SER B 1 195 ? 106.21135 29.24089 49.89217 1.000 28.27616 195 SER B CA 1
ATOM 4454 C C . SER B 1 195 ? 107.44632 28.35480 50.03637 1.000 30.17055 195 SER B C 1
ATOM 4455 O O . SER B 1 195 ? 107.41697 27.37902 50.79125 1.000 32.42115 195 SER B O 1
ATOM 4458 N N . ILE B 1 196 ? 108.52158 28.73131 49.33603 1.000 27.88828 196 ILE B N 1
ATOM 4459 C CA . ILE B 1 196 ? 109.77299 27.98355 49.22425 1.000 27.07761 196 ILE B CA 1
ATOM 4460 C C . ILE B 1 196 ? 109.51217 26.76105 48.35844 1.000 38.25185 196 ILE B C 1
ATOM 4461 O O . ILE B 1 196 ? 109.41674 25.63469 48.86479 1.000 31.12815 196 ILE B O 1
ATOM 4466 N N . ALA B 1 197 ? 109.40135 26.98979 47.03956 1.000 37.07083 197 ALA B N 1
ATOM 4467 C CA . ALA B 1 197 ? 109.10034 25.97852 46.03403 1.000 31.42926 197 ALA B CA 1
ATOM 4468 C C . ALA B 1 197 ? 109.89113 24.71480 46.33295 1.000 31.74555 197 ALA B C 1
ATOM 4469 O O . ALA B 1 197 ? 111.08055 24.78752 46.66943 1.000 36.17562 197 ALA B O 1
ATOM 4471 N N . PRO B 1 198 ? 109.26165 23.54888 46.25623 1.000 32.59476 198 PRO B N 1
ATOM 4472 C CA . PRO B 1 198 ? 107.87073 23.32331 45.84642 1.000 40.56210 198 PRO B CA 1
ATOM 4473 C C . PRO B 1 198 ? 106.85342 23.41081 46.99107 1.000 35.01207 198 PRO B C 1
ATOM 4474 O O . PRO B 1 198 ? 105.66830 23.20118 46.75640 1.000 33.97495 198 PRO B O 1
ATOM 4478 N N . ARG B 1 199 ? 107.27732 23.74869 48.20995 1.000 32.25986 199 ARG B N 1
ATOM 4479 C CA . ARG B 1 199 ? 106.40578 23.65892 49.38235 1.000 33.02328 199 ARG B CA 1
ATOM 4480 C C . ARG B 1 199 ? 105.21788 24.61815 49.27988 1.000 32.76595 199 ARG B C 1
ATOM 4481 O O . ARG B 1 199 ? 105.34579 25.74993 48.80127 1.000 32.64305 199 ARG B O 1
ATOM 4489 N N . GLU B 1 200 ? 104.04943 24.15251 49.72269 1.000 32.00283 200 GLU B N 1
ATOM 4490 C CA . GLU B 1 200 ? 102.87352 24.99762 49.88280 1.000 32.91497 200 GLU B CA 1
ATOM 4491 C C . GLU B 1 200 ? 102.52527 25.11646 51.36244 1.000 32.12094 200 GLU B C 1
ATOM 4492 O O . GLU B 1 200 ? 102.80451 24.21273 52.15682 1.000 30.15027 200 GLU B O 1
ATOM 4498 N N . ILE B 1 201 ? 101.93304 26.25288 51.72567 1.000 31.54274 201 ILE B N 1
ATOM 4499 C CA . ILE B 1 201 ? 101.48259 26.51879 53.08625 1.000 32.26835 201 ILE B CA 1
ATOM 4500 C C . ILE B 1 201 ? 99.97543 26.71189 53.04489 1.000 33.61853 201 ILE B C 1
ATOM 4501 O O . ILE B 1 201 ? 99.41604 27.13670 52.03112 1.000 35.47792 201 ILE B O 1
ATOM 4506 N N . ARG B 1 202 ? 99.31462 26.38541 54.15385 1.000 35.43625 202 ARG B N 1
ATOM 4507 C CA . ARG B 1 202 ? 97.86436 26.45036 54.23898 1.000 31.32020 202 ARG B CA 1
ATOM 4508 C C . ARG B 1 202 ? 97.46765 26.96952 55.61163 1.000 30.47325 202 ARG B C 1
ATOM 4509 O O . ARG B 1 202 ? 98.13065 26.67676 56.60148 1.000 31.50982 202 ARG B O 1
ATOM 4517 N N . ILE B 1 203 ? 96.38297 27.74001 55.66650 1.000 31.83593 203 ILE B N 1
ATOM 4518 C CA . ILE B 1 203 ? 95.81840 28.21946 56.92490 1.000 29.94801 203 ILE B CA 1
ATOM 4519 C C . ILE B 1 203 ? 94.36032 27.79182 56.96799 1.000 36.80595 203 ILE B C 1
ATOM 4520 O O . ILE B 1 203 ? 93.57195 28.19054 56.09960 1.000 36.16921 203 ILE B O 1
ATOM 4525 N N . GLN B 1 204 ? 93.99915 26.99310 57.98027 1.000 34.94842 204 GLN B N 1
ATOM 4526 C CA . GLN B 1 204 ? 92.63169 26.52073 58.16482 1.000 33.19449 204 GLN B CA 1
ATOM 4527 C C . GLN B 1 204 ? 92.17411 26.80192 59.58557 1.000 35.90790 204 GLN B C 1
ATOM 4528 O O . GLN B 1 204 ? 92.94776 26.66545 60.53396 1.000 31.12827 204 GLN B O 1
ATOM 4534 N N . LYS B 1 205 ? 90.90819 27.17747 59.72568 1.000 35.24931 205 LYS B N 1
ATOM 4535 C CA . LYS B 1 205 ? 90.25442 27.27997 61.02561 1.000 37.09724 205 LYS B CA 1
ATOM 4536 C C . LYS B 1 205 ? 89.56099 25.94445 61.29200 1.000 39.81912 205 LYS B C 1
ATOM 4537 O O . LYS B 1 205 ? 88.58208 25.60480 60.62186 1.000 35.9046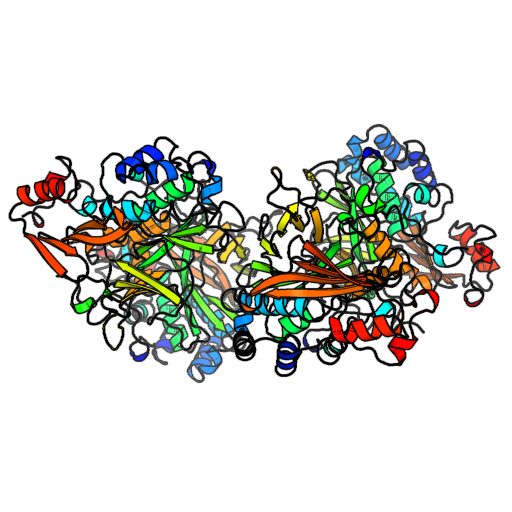3 205 LYS B O 1
ATOM 4543 N N . ARG B 1 206 ? 90.07901 25.16924 62.24398 1.000 34.37170 206 ARG B N 1
ATOM 4544 C CA . ARG B 1 206 ? 89.54906 23.83172 62.46894 1.000 38.24672 206 ARG B CA 1
ATOM 4545 C C . ARG B 1 206 ? 89.86062 23.38156 63.89068 1.000 33.23839 206 ARG B C 1
ATOM 4546 O O . ARG B 1 206 ? 90.73868 23.92923 64.55786 1.000 27.02313 206 ARG B O 1
ATOM 4554 N N . SER B 1 207 ? 89.12653 22.36367 64.33700 1.000 30.75334 207 SER B N 1
ATOM 4555 C CA . SER B 1 207 ? 89.45985 21.68757 65.58129 1.000 34.27387 207 SER B CA 1
ATOM 4556 C C . SER B 1 207 ? 90.72092 20.84712 65.40109 1.000 36.50142 207 SER B C 1
ATOM 4557 O O . SER B 1 207 ? 91.00687 20.34147 64.31513 1.000 34.38936 207 SER B O 1
ATOM 4560 N N . ILE B 1 208 ? 91.47094 20.68304 66.48148 1.000 29.90065 208 ILE B N 1
ATOM 4561 C CA . ILE B 1 208 ? 92.63699 19.82409 66.47685 1.000 28.53213 208 ILE B CA 1
ATOM 4562 C C . ILE B 1 208 ? 92.26636 18.46488 67.06093 1.000 31.36299 208 ILE B C 1
ATOM 4563 O O . ILE B 1 208 ? 91.22007 18.29219 67.67825 1.000 29.11355 208 ILE B O 1
ATOM 4568 N N . SER B 1 209 ? 93.14739 17.48044 66.86091 1.000 31.96532 209 SER B N 1
ATOM 4569 C CA . SER B 1 209 ? 92.84902 16.09713 67.22767 1.000 34.25033 209 SER B CA 1
ATOM 4570 C C . SER B 1 209 ? 92.61402 15.94996 68.72708 1.000 29.76689 209 SER B C 1
ATOM 4571 O O . SER B 1 209 ? 91.66128 15.29143 69.15337 1.000 30.58423 209 SER B O 1
ATOM 4574 N N . GLU B 1 210 ? 93.45899 16.57891 69.53766 1.000 31.16822 210 GLU B N 1
ATOM 4575 C CA . GLU B 1 210 ? 93.37084 16.49975 70.98913 1.000 28.41802 210 GLU B CA 1
ATOM 4576 C C . GLU B 1 210 ? 92.26887 17.42244 71.48118 1.000 25.96625 210 GLU B C 1
ATOM 4577 O O . GLU B 1 210 ? 92.41305 18.64955 71.42755 1.000 28.97889 210 GLU B O 1
ATOM 4583 N N . THR B 1 211 ? 91.18605 16.83107 71.98412 1.000 26.54446 211 THR B N 1
ATOM 4584 C CA . THR B 1 211 ? 90.07044 17.56751 72.56021 1.000 30.82044 211 THR B CA 1
ATOM 4585 C C . THR B 1 211 ? 89.27775 16.64093 73.47417 1.000 29.39996 211 THR B C 1
ATOM 4586 O O . THR B 1 211 ? 89.18523 15.43824 73.22560 1.000 25.67891 211 THR B O 1
ATOM 4590 N N . HIS B 1 212 ? 88.71852 17.21003 74.54105 1.000 23.91021 212 HIS B N 1
ATOM 4591 C CA . HIS B 1 212 ? 87.75260 16.50996 75.37305 1.000 27.58675 212 HIS B CA 1
ATOM 4592 C C . HIS B 1 212 ? 86.32429 16.69604 74.89800 1.000 32.93493 212 HIS B C 1
ATOM 4593 O O . HIS B 1 212 ? 85.40705 16.16683 75.53488 1.000 32.90731 212 HIS B O 1
ATOM 4600 N N . ALA B 1 213 ? 86.10522 17.47358 73.84070 1.000 33.74156 213 ALA B N 1
ATOM 4601 C CA . ALA B 1 213 ? 84.76272 17.60591 73.29782 1.000 31.44416 213 ALA B CA 1
ATOM 4602 C C . ALA B 1 213 ? 84.26002 16.24548 72.83476 1.000 38.80306 213 ALA B C 1
ATOM 4603 O O . ALA B 1 213 ? 84.96308 15.50714 72.13896 1.000 37.64488 213 ALA B O 1
ATOM 4605 N N . THR B 1 214 ? 83.04613 15.90229 73.24746 1.000 40.01074 214 THR B N 1
ATOM 4606 C CA . THR B 1 214 ? 82.46296 14.61920 72.88570 1.000 43.20526 214 THR B CA 1
ATOM 4607 C C . THR B 1 214 ? 81.77616 14.65937 71.52997 1.000 48.29701 214 THR B C 1
ATOM 4608 O O . THR B 1 214 ? 81.24967 13.63516 71.08482 1.000 55.12765 214 THR B O 1
ATOM 4612 N N . GLY B 1 215 ? 81.78270 15.81403 70.87120 1.000 47.76960 215 GLY B N 1
ATOM 4613 C CA . GLY B 1 215 ? 81.14446 15.99733 69.59188 1.000 44.95796 215 GLY B CA 1
ATOM 4614 C C . GLY B 1 215 ? 81.37608 17.40897 69.09173 1.000 56.01298 215 GLY B C 1
ATOM 4615 O O . GLY B 1 215 ? 81.94769 18.25584 69.79088 1.000 49.02124 215 GLY B O 1
ATOM 4616 N N . PRO B 1 216 ? 80.91802 17.69673 67.87065 1.000 55.19924 216 PRO B N 1
ATOM 4617 C CA . PRO B 1 216 ? 81.22685 19.00103 67.25881 1.000 44.98182 216 PRO B CA 1
ATOM 4618 C C . PRO B 1 216 ? 80.50457 20.18464 67.89319 1.000 42.77539 216 PRO B C 1
ATOM 4619 O O . PRO B 1 216 ? 80.99981 21.31244 67.78196 1.000 47.34075 216 PRO B O 1
ATOM 4623 N N . SER B 1 217 ? 79.36757 19.97610 68.55845 1.000 45.81572 217 SER B N 1
ATOM 4624 C CA . SER B 1 217 ? 78.64364 21.09686 69.15203 1.000 51.05086 217 SER B CA 1
ATOM 4625 C C . SER B 1 217 ? 79.39664 21.73655 70.31730 1.000 53.42645 217 SER B C 1
ATOM 4626 O O . SER B 1 217 ? 79.11662 22.88998 70.66319 1.000 58.40365 217 SER B O 1
ATOM 4629 N N . HIS B 1 218 ? 80.34214 21.02740 70.93050 1.000 50.23555 218 HIS B N 1
ATOM 4630 C CA . HIS B 1 218 ? 81.16290 21.59373 71.99372 1.000 44.88790 218 HIS B CA 1
ATOM 4631 C C . HIS B 1 218 ? 82.61039 21.79969 71.56275 1.000 37.73331 218 HIS B C 1
ATOM 4632 O O . HIS B 1 218 ? 83.44640 22.16524 72.39166 1.000 39.52700 218 HIS B O 1
ATOM 4639 N N . ALA B 1 219 ? 82.92281 21.56776 70.29199 1.000 36.29807 219 ALA B N 1
ATOM 4640 C CA . ALA B 1 219 ? 84.29154 21.61839 69.80017 1.000 42.58434 219 ALA B CA 1
ATOM 4641 C C . ALA B 1 219 ? 84.77390 23.05723 69.63824 1.000 41.67964 219 ALA B C 1
ATOM 4642 O O . ALA B 1 219 ? 84.00157 23.96216 69.31450 1.000 44.08348 219 ALA B O 1
ATOM 4644 N N . THR B 1 220 ? 86.06507 23.26289 69.87522 1.000 36.73321 220 THR B N 1
ATOM 4645 C CA . THR B 1 220 ? 86.71317 24.53597 69.60156 1.000 36.61361 220 THR B CA 1
ATOM 4646 C C . THR B 1 220 ? 87.53050 24.40426 68.33039 1.000 33.01717 220 THR B C 1
ATOM 4647 O O . THR B 1 220 ? 87.89218 23.30636 67.91064 1.000 39.32973 220 THR B O 1
ATOM 4651 N N . LYS B 1 221 ? 87.82001 25.53916 67.71991 1.000 32.77817 221 LYS B N 1
ATOM 4652 C CA . LYS B 1 221 ? 88.61885 25.56842 66.50630 1.000 34.25910 221 LYS B CA 1
ATOM 4653 C C . LYS B 1 221 ? 89.81615 26.47901 66.71683 1.000 34.16364 221 LYS B C 1
ATOM 4654 O O . LYS B 1 221 ? 89.70366 27.53562 67.34729 1.000 37.31597 221 LYS B O 1
ATOM 4660 N N A MET B 1 222 ? 90.96594 26.04273 66.21645 0.452 31.54606 222 MET B N 1
ATOM 4661 N N B MET B 1 222 ? 90.96528 26.04035 66.21328 0.548 31.54691 222 MET B N 1
ATOM 4662 C CA A MET B 1 222 ? 92.18588 26.83054 66.20320 0.452 31.51305 222 MET B CA 1
ATOM 4663 C CA B MET B 1 222 ? 92.20301 26.80236 66.20382 0.548 31.50728 222 MET B CA 1
ATOM 4664 C C A MET B 1 222 ? 92.49871 27.24369 64.77238 0.452 28.40583 222 MET B C 1
ATOM 4665 C C B MET B 1 222 ? 92.51909 27.22295 64.77387 0.548 28.39995 222 MET B C 1
ATOM 4666 O O A MET B 1 222 ? 91.97571 26.67064 63.81278 0.452 30.03849 222 MET B O 1
ATOM 4667 O O B MET B 1 222 ? 92.01330 26.63769 63.81223 0.548 30.00860 222 MET B O 1
ATOM 4676 N N . TRP B 1 223 ? 93.37645 28.23645 64.64258 1.000 26.61242 223 TRP B N 1
ATOM 4677 C CA . TRP B 1 223 ? 94.02878 28.52020 63.37114 1.000 26.95651 223 TRP B CA 1
ATOM 4678 C C . TRP B 1 223 ? 95.16532 27.51932 63.22352 1.000 27.96596 223 TRP B C 1
ATOM 4679 O O . TRP B 1 223 ? 96.03074 27.43464 64.10111 1.000 25.58454 223 TRP B O 1
ATOM 4690 N N . CYS B 1 224 ? 95.15072 26.74112 62.14405 1.000 27.12042 224 CYS B N 1
ATOM 4691 C CA . CYS B 1 224 ? 96.12218 25.67555 61.94098 1.000 30.98755 224 CYS B CA 1
ATOM 4692 C C . CYS B 1 224 ? 96.94471 25.96041 60.69390 1.000 28.27968 224 CYS B C 1
ATOM 4693 O O . CYS B 1 224 ? 96.38816 26.17239 59.61204 1.000 29.27718 224 CYS B O 1
ATOM 4696 N N . TYR B 1 225 ? 98.26262 25.95411 60.85599 1.000 26.16090 225 TYR B N 1
ATOM 4697 C CA . TYR B 1 225 ? 99.20570 26.18715 59.77166 1.000 27.50174 225 TYR B CA 1
ATOM 4698 C C . TYR B 1 225 ? 99.86920 24.85945 59.43197 1.000 29.54429 225 TYR B C 1
ATOM 4699 O O . TYR B 1 225 ? 100.57397 24.28288 60.27055 1.000 25.30174 225 TYR B O 1
ATOM 4708 N N . ASP B 1 226 ? 99.64085 24.38716 58.20587 1.000 29.44627 226 ASP B N 1
ATOM 4709 C CA . ASP B 1 226 ? 100.19279 23.14791 57.67741 1.000 30.56784 226 ASP B CA 1
ATOM 4710 C C . ASP B 1 226 ? 100.99090 23.44636 56.41563 1.000 29.25922 226 ASP B C 1
ATOM 4711 O O . ASP B 1 226 ? 100.76399 24.44709 55.73004 1.000 30.94120 226 ASP B O 1
ATOM 4716 N N . VAL B 1 227 ? 101.90265 22.54737 56.08906 1.000 26.91313 227 VAL B N 1
ATOM 4717 C CA . VAL B 1 227 ? 102.63873 22.65373 54.83850 1.000 29.55806 227 VAL B CA 1
ATOM 4718 C C . VAL B 1 227 ? 102.44783 21.37431 54.03197 1.000 27.63304 227 VAL B C 1
ATOM 4719 O O . VAL B 1 227 ? 102.16310 20.29836 54.57004 1.000 31.27657 227 VAL B O 1
ATOM 4723 N N . CYS B 1 228 ? 102.59478 21.50542 52.72085 1.000 31.61713 228 CYS B N 1
ATOM 4724 C CA . CYS B 1 228 ? 102.66515 20.36366 51.81616 1.000 29.72397 228 CYS B CA 1
ATOM 4725 C C . CYS B 1 228 ? 104.02520 20.41686 51.13733 1.000 30.26476 228 CYS B C 1
ATOM 4726 O O . CYS B 1 228 ? 104.25609 21.27507 50.27952 1.000 35.14668 228 CYS B O 1
ATOM 4729 N N . TYR B 1 229 ? 104.92675 19.51553 51.53245 1.000 32.22838 229 TYR B N 1
ATOM 4730 C CA . TYR B 1 229 ? 106.29082 19.56504 51.01233 1.000 32.07314 229 TYR B CA 1
ATOM 4731 C C . TYR B 1 229 ? 106.35849 19.23118 49.52421 1.000 38.77888 229 TYR B C 1
ATOM 4732 O O . TYR B 1 229 ? 107.18918 19.79871 48.79865 1.000 37.13653 229 TYR B O 1
ATOM 4741 N N A ASN B 1 230 ? 105.53456 18.28594 49.06324 0.564 37.30179 230 ASN B N 1
ATOM 4742 N N B ASN B 1 230 ? 105.48371 18.35017 49.04781 0.436 37.32825 230 ASN B N 1
ATOM 4743 C CA A ASN B 1 230 ? 105.51282 17.85162 47.66323 0.564 43.43417 230 ASN B CA 1
ATOM 4744 C CA B ASN B 1 230 ? 105.51925 17.87193 47.66487 0.436 43.38562 230 ASN B CA 1
ATOM 4745 C C A ASN B 1 230 ? 104.08029 17.86773 47.14905 0.564 39.63718 230 ASN B C 1
ATOM 4746 C C B ASN B 1 230 ? 104.10563 17.85310 47.10131 0.436 39.64041 230 ASN B C 1
ATOM 4747 O O A ASN B 1 230 ? 103.37623 16.85363 47.21136 0.564 41.95540 230 ASN B O 1
ATOM 4748 O O B ASN B 1 230 ? 103.43718 16.81496 47.08307 0.436 41.99654 230 ASN B O 1
ATOM 4757 N N . PRO B 1 231 ? 103.61435 19.00421 46.62880 1.000 38.78149 231 PRO B N 1
ATOM 4758 C CA . PRO B 1 231 ? 102.24152 19.07409 46.11700 1.000 37.50490 231 PRO B CA 1
ATOM 4759 C C . PRO B 1 231 ? 102.03780 18.35306 44.79885 1.000 46.03932 231 PRO B C 1
ATOM 4760 O O . PRO B 1 231 ? 100.90284 18.30944 44.31525 1.000 47.44672 231 PRO B O 1
ATOM 4764 N N . ALA B 1 232 ? 103.09557 17.80004 44.20085 1.000 41.17200 232 ALA B N 1
ATOM 4765 C CA . ALA B 1 232 ? 102.95847 17.07732 42.94248 1.000 50.66172 232 ALA B CA 1
ATOM 4766 C C . ALA B 1 232 ? 102.46461 15.64837 43.13787 1.000 64.94813 232 ALA B C 1
ATOM 4767 O O . ALA B 1 232 ? 102.08739 15.00402 42.15353 1.000 65.35477 232 ALA B O 1
ATOM 4769 N N . GLU B 1 233 ? 102.46453 15.14179 44.37226 1.000 59.95681 233 GLU B N 1
ATOM 4770 C CA . GLU B 1 233 ? 101.90460 13.82455 44.64623 1.000 65.12021 233 GLU B CA 1
ATOM 4771 C C . GLU B 1 233 ? 100.45109 13.75610 44.19080 1.000 72.30292 233 GLU B C 1
ATOM 4772 O O . GLU B 1 233 ? 99.73098 14.75947 44.17625 1.000 65.90325 233 GLU B O 1
ATOM 4778 N N . SER B 1 234 ? 100.02304 12.54686 43.81712 1.000 74.28235 234 SER B N 1
ATOM 4779 C CA . SER B 1 234 ? 98.64603 12.34652 43.37485 1.000 81.22813 234 SER B CA 1
ATOM 4780 C C . SER B 1 234 ? 97.64637 12.77466 44.44556 1.000 77.66724 234 SER B C 1
ATOM 4781 O O . SER B 1 234 ? 96.63091 13.41016 44.13731 1.000 80.09632 234 SER B O 1
ATOM 4784 N N . LYS B 1 235 ? 97.91466 12.43838 45.70679 1.000 69.40990 235 LYS B N 1
ATOM 4785 C CA . LYS B 1 235 ? 97.10359 12.87802 46.84075 1.000 58.20676 235 LYS B CA 1
ATOM 4786 C C . LYS B 1 235 ? 97.97818 13.74030 47.74594 1.000 55.43935 235 LYS B C 1
ATOM 4787 O O . LYS B 1 235 ? 98.90895 13.23297 48.38150 1.000 63.52930 235 LYS B O 1
ATOM 4789 N N . LYS B 1 236 ? 97.68748 15.04004 47.79617 1.000 51.87144 236 LYS B N 1
ATOM 4790 C CA . LYS B 1 236 ? 98.46318 15.95736 48.62973 1.000 53.64344 236 LYS B CA 1
ATOM 4791 C C . LYS B 1 236 ? 98.43220 15.54484 50.09890 1.000 54.36853 236 LYS B C 1
ATOM 4792 O O . LYS B 1 236 ? 97.36009 15.35494 50.68397 1.000 55.51699 236 LYS B O 1
ATOM 4798 N N . THR B 1 237 ? 99.61446 15.43377 50.70049 1.000 48.45942 237 THR B N 1
ATOM 4799 C CA . THR B 1 237 ? 99.75098 15.19695 52.13229 1.000 47.44363 237 THR B CA 1
ATOM 4800 C C . THR B 1 237 ? 100.11269 16.50200 52.83252 1.000 44.69926 237 THR B C 1
ATOM 4801 O O . THR B 1 237 ? 101.14305 17.11250 52.52377 1.000 43.70099 237 THR B O 1
ATOM 4805 N N . TRP B 1 238 ? 99.27442 16.91900 53.77760 1.000 35.40437 238 TRP B N 1
ATOM 4806 C CA . TRP B 1 238 ? 99.50690 18.13020 54.55103 1.000 36.75170 238 TRP B CA 1
ATOM 4807 C C . TRP B 1 238 ? 100.10661 17.77569 55.90336 1.000 38.34886 238 TRP B C 1
ATOM 4808 O O . TRP B 1 238 ? 99.54507 16.95882 56.63989 1.000 45.44147 238 TRP B O 1
ATOM 4819 N N . THR B 1 239 ? 101.24699 18.39096 56.22419 1.000 35.23156 239 THR B N 1
ATOM 4820 C CA . THR B 1 239 ? 101.91837 18.15449 57.49554 1.000 30.99699 239 THR B CA 1
ATOM 4821 C C . THR B 1 239 ? 101.66068 19.31657 58.44272 1.000 25.86512 239 THR B C 1
ATOM 4822 O O . THR B 1 239 ? 101.95582 20.47012 58.08803 1.000 28.88137 239 THR B O 1
ATOM 4826 N N . PRO B 1 240 ? 101.13324 19.08518 59.63932 1.000 29.92479 240 PRO B N 1
ATOM 4827 C CA . PRO B 1 240 ? 100.91639 20.20121 60.57009 1.000 25.18563 240 PRO B CA 1
ATOM 4828 C C . PRO B 1 240 ? 102.23322 20.76182 61.07148 1.000 26.25177 240 PRO B C 1
ATOM 4829 O O . PRO B 1 240 ? 103.19213 20.02305 61.30774 1.000 30.49276 240 PRO B O 1
ATOM 4833 N N . VAL B 1 241 ? 102.26199 22.08620 61.26006 1.000 24.65923 241 VAL B N 1
ATOM 4834 C CA . VAL B 1 241 ? 103.44244 22.78806 61.75471 1.000 24.89193 241 VAL B CA 1
ATOM 4835 C C . VAL B 1 241 ? 103.16265 23.49152 63.08216 1.000 24.46185 241 VAL B C 1
ATOM 4836 O O . VAL B 1 241 ? 103.92318 23.34098 64.04006 1.000 22.25376 241 VAL B O 1
ATOM 4840 N N . TYR B 1 242 ? 102.10384 24.29700 63.14257 1.000 23.35296 242 TYR B N 1
ATOM 4841 C CA . TYR B 1 242 ? 101.68643 24.84018 64.42806 1.000 22.27510 242 TYR B CA 1
ATOM 4842 C C . TYR B 1 242 ? 100.23394 25.28420 64.36992 1.000 24.76601 242 TYR B C 1
ATOM 4843 O O . TYR B 1 242 ? 99.64287 25.40706 63.29459 1.000 27.88363 242 TYR B O 1
ATOM 4852 N N . CYS B 1 243 ? 99.65642 25.49698 65.55016 1.000 19.81115 243 CYS B N 1
ATOM 4853 C CA . CYS B 1 243 ? 98.30161 26.01859 65.65248 1.000 21.70642 243 CYS B CA 1
ATOM 4854 C C . CYS B 1 243 ? 98.31912 27.17870 66.63415 1.000 23.92582 243 CYS B C 1
ATOM 4855 O O . CYS B 1 243 ? 99.20165 27.25372 67.48308 1.000 23.44772 243 CYS B O 1
ATOM 4858 N N . PHE B 1 244 ? 97.35947 28.10057 66.49884 1.000 27.76144 244 PHE B N 1
ATOM 4859 C CA . PHE B 1 244 ? 97.34621 29.30152 67.33297 1.000 23.03375 244 PHE B CA 1
ATOM 4860 C C . PHE B 1 244 ? 95.93342 29.86992 67.42469 1.000 24.27411 244 PHE B C 1
ATOM 4861 O O . PHE B 1 244 ? 95.03028 29.48524 66.67975 1.000 25.06736 244 PHE B O 1
ATOM 4869 N N . THR B 1 245 ? 95.74678 30.78591 68.37049 1.000 21.30801 245 THR B N 1
ATOM 4870 C CA . THR B 1 245 ? 94.52003 31.56853 68.44970 1.000 23.66104 245 THR B CA 1
ATOM 4871 C C . THR B 1 245 ? 94.88670 33.03166 68.26044 1.000 24.54823 245 THR B C 1
ATOM 4872 O O . THR B 1 245 ? 96.06364 33.38604 68.16597 1.000 23.03433 245 THR B O 1
ATOM 4876 N N . GLU B 1 246 ? 93.85949 33.87101 68.22413 1.000 19.41081 246 GLU B N 1
ATOM 4877 C CA . GLU B 1 246 ? 94.00474 35.31747 68.11893 1.000 23.02742 246 GLU B CA 1
ATOM 4878 C C . GLU B 1 246 ? 94.13832 35.98008 69.47799 1.000 27.53678 246 GLU B C 1
ATOM 4879 O O . GLU B 1 246 ? 94.12340 37.21025 69.55073 1.000 23.56998 246 GLU B O 1
ATOM 4885 N N . THR B 1 247 ? 94.22662 35.19727 70.55228 1.000 21.41445 247 THR B N 1
ATOM 4886 C CA . THR B 1 247 ? 94.35255 35.77592 71.88028 1.000 20.68844 247 THR B CA 1
ATOM 4887 C C . THR B 1 247 ? 95.63848 36.58259 71.95280 1.000 19.59804 247 THR B C 1
ATOM 4888 O O . THR B 1 247 ? 96.68988 36.14762 71.47667 1.000 25.24731 247 THR B O 1
ATOM 4892 N N . GLU B 1 248 ? 95.56004 37.77151 72.54045 1.000 21.63272 248 GLU B N 1
ATOM 4893 C CA . GLU B 1 248 ? 96.75934 38.58572 72.69682 1.000 21.72885 248 GLU B CA 1
ATOM 4894 C C . GLU B 1 248 ? 97.62832 38.00390 73.80698 1.000 19.69673 248 GLU B C 1
ATOM 4895 O O . GLU B 1 248 ? 97.19961 37.92147 74.96343 1.000 24.31503 248 GLU B O 1
ATOM 4901 N N . PHE B 1 249 ? 98.85720 37.63194 73.47929 1.000 17.17366 249 PHE B N 1
ATOM 4902 C CA . PHE B 1 249 ? 99.76713 37.16532 74.51221 1.000 16.95395 249 PHE B CA 1
ATOM 4903 C C . PHE B 1 249 ? 100.54642 38.34783 75.07853 1.000 23.33999 249 PHE B C 1
ATOM 4904 O O . PHE B 1 249 ? 100.73725 39.36908 74.41182 1.000 18.25194 249 PHE B O 1
ATOM 4912 N N . LEU B 1 250 ? 100.97985 38.19615 76.32509 1.000 22.36436 250 LEU B N 1
ATOM 4913 C CA . LEU B 1 250 ? 101.71290 39.18380 77.08948 1.000 22.50700 250 LEU B CA 1
ATOM 4914 C C . LEU B 1 250 ? 103.17768 38.79561 77.20133 1.000 20.67895 250 LEU B C 1
ATOM 4915 O O . LEU B 1 250 ? 103.52831 37.61502 77.07045 1.000 17.00557 250 LEU B O 1
ATOM 4920 N N . PRO B 1 251 ? 104.06713 39.76987 77.42476 1.000 20.03599 251 PRO B N 1
ATOM 4921 C CA . PRO B 1 251 ? 105.46925 39.42666 77.70663 1.000 19.36439 251 PRO B CA 1
ATOM 4922 C C . PRO B 1 251 ? 105.62497 38.35404 78.76750 1.000 24.86679 251 PRO B C 1
ATOM 4923 O O . PRO B 1 251 ? 106.44375 37.43694 78.60344 1.000 20.31948 251 PRO B O 1
ATOM 4927 N N . GLN B 1 252 ? 104.85101 38.43003 79.85708 1.000 18.57332 252 GLN B N 1
ATOM 4928 C CA . GLN B 1 252 ? 104.98926 37.41448 80.89120 1.000 19.17241 252 GLN B CA 1
ATOM 4929 C C . GLN B 1 252 ? 104.48444 36.04356 80.42238 1.000 11.60634 252 GLN B C 1
ATOM 4930 O O . GLN B 1 252 ? 104.90673 35.02348 80.97964 1.000 19.65101 252 GLN B O 1
ATOM 4936 N N . ASP B 1 253 ? 103.56263 35.99643 79.44888 1.000 15.11439 253 ASP B N 1
ATOM 4937 C CA . ASP B 1 253 ? 103.18038 34.71603 78.83898 1.000 14.75207 253 ASP B CA 1
ATOM 4938 C C . ASP B 1 253 ? 104.37926 34.07853 78.14215 1.000 22.08887 253 ASP B C 1
ATOM 4939 O O . ASP B 1 253 ? 104.64482 32.88792 78.30495 1.000 17.71607 253 ASP B O 1
ATOM 4944 N N . TYR B 1 254 ? 105.09174 34.86085 77.31647 1.000 16.29591 254 TYR B N 1
ATOM 4945 C CA . TYR B 1 254 ? 106.26840 34.33838 76.61701 1.000 20.31177 254 TYR B CA 1
ATOM 4946 C C . TYR B 1 254 ? 107.35829 33.92017 77.57999 1.000 18.01355 254 TYR B C 1
ATOM 4947 O O . TYR B 1 254 ? 108.10517 32.96899 77.31204 1.000 15.51002 254 TYR B O 1
ATOM 4956 N N . GLU B 1 255 ? 107.47797 34.63667 78.68611 1.000 13.13639 255 GLU B N 1
ATOM 4957 C CA . GLU B 1 255 ? 108.44794 34.27216 79.70421 1.000 15.30849 255 GLU B CA 1
ATOM 4958 C C . GLU B 1 255 ? 108.18519 32.87337 80.25247 1.000 20.18757 255 GLU B C 1
ATOM 4959 O O . GLU B 1 255 ? 109.12800 32.11725 80.50503 1.000 18.25080 255 GLU B O 1
ATOM 4965 N N . VAL B 1 256 ? 106.91320 32.52630 80.46974 1.000 18.02650 256 VAL B N 1
ATOM 4966 C CA . VAL B 1 256 ? 106.55876 31.17013 80.89965 1.000 19.52647 256 VAL B CA 1
ATOM 4967 C C . VAL B 1 256 ? 106.91789 30.15971 79.80904 1.000 13.65858 256 VAL B C 1
ATOM 4968 O O . VAL B 1 256 ? 107.57591 29.14476 80.06025 1.000 18.55517 256 VAL B O 1
ATOM 4972 N N . MET B 1 257 ? 106.46240 30.43038 78.58612 1.000 16.69911 257 MET B N 1
ATOM 4973 C CA . MET B 1 257 ? 106.72501 29.56469 77.44073 1.000 19.76017 257 MET B CA 1
ATOM 4974 C C . MET B 1 257 ? 108.21788 29.34298 77.23068 1.000 24.43314 257 MET B C 1
ATOM 4975 O O . MET B 1 257 ? 108.67150 28.21079 77.02494 1.000 19.40419 257 MET B O 1
ATOM 4980 N N . SER B 1 258 ? 108.99950 30.41887 77.27292 1.000 19.78051 258 SER B N 1
ATOM 4981 C CA . SER B 1 258 ? 110.42214 30.29242 77.00683 1.000 21.07537 258 SER B CA 1
ATOM 4982 C C . SER B 1 258 ? 111.14276 29.61150 78.15978 1.000 21.74934 258 SER B C 1
ATOM 4983 O O . SER B 1 258 ? 112.16051 28.94773 77.94199 1.000 18.82444 258 SER B O 1
ATOM 4986 N N . TRP B 1 259 ? 110.64175 29.77126 79.38793 1.000 15.72643 259 TRP B N 1
ATOM 4987 C CA . TRP B 1 259 ? 111.22557 29.06350 80.51697 1.000 16.06794 259 TRP B CA 1
ATOM 4988 C C . TRP B 1 259 ? 111.14815 27.55580 80.30135 1.000 21.81238 259 TRP B C 1
ATOM 4989 O O . TRP B 1 259 ? 112.10687 26.82538 80.57501 1.000 19.71441 259 TRP B O 1
ATOM 5000 N N . PHE B 1 260 ? 110.02215 27.07222 79.79513 1.000 19.72600 260 PHE B N 1
ATOM 5001 C CA . PHE B 1 260 ? 109.92287 25.64544 79.51908 1.000 20.08661 260 PHE B CA 1
ATOM 5002 C C . PHE B 1 260 ? 110.90447 25.22784 78.42907 1.000 22.77982 260 PHE B C 1
ATOM 5003 O O . PHE B 1 260 ? 111.69730 24.29922 78.62138 1.000 25.41896 260 PHE B O 1
ATOM 5011 N N . THR B 1 261 ? 110.88210 25.91764 77.27979 1.000 23.43562 261 THR B N 1
ATOM 5012 C CA . THR B 1 261 ? 111.72526 25.49174 76.16737 1.000 27.23369 261 THR B CA 1
ATOM 5013 C C . THR B 1 261 ? 113.20496 25.72186 76.43613 1.000 26.00802 261 THR B C 1
ATOM 5014 O O . THR B 1 261 ? 114.03787 25.10181 75.76543 1.000 26.60198 261 THR B O 1
ATOM 5018 N N . SER B 1 262 ? 113.55475 26.54920 77.42688 1.000 23.68280 262 SER B N 1
ATOM 5019 C CA . SER B 1 262 ? 114.95599 26.83171 77.72729 1.000 23.40036 262 SER B CA 1
ATOM 5020 C C . SER B 1 262 ? 115.49439 26.08014 78.93854 1.000 23.39349 262 SER B C 1
ATOM 5021 O O . SER B 1 262 ? 116.71895 25.97859 79.08066 1.000 30.69291 262 SER B O 1
ATOM 5024 N N . THR B 1 263 ? 114.63357 25.53836 79.81074 1.000 22.21881 263 THR B N 1
ATOM 5025 C CA . THR B 1 263 ? 115.10901 24.81597 80.98994 1.000 23.30596 263 THR B CA 1
ATOM 5026 C C . THR B 1 263 ? 114.53357 23.41628 81.16610 1.000 27.61769 263 THR B C 1
ATOM 5027 O O . THR B 1 263 ? 115.11092 22.63841 81.93462 1.000 26.44219 263 THR B O 1
ATOM 5031 N N . ASN B 1 264 ? 113.41634 23.07278 80.54322 1.000 23.15050 264 ASN B N 1
ATOM 5032 C CA . ASN B 1 264 ? 112.93987 21.70607 80.74861 1.000 26.65917 264 ASN B CA 1
ATOM 5033 C C . ASN B 1 264 ? 113.81472 20.74966 79.94649 1.000 23.61458 264 ASN B C 1
ATOM 5034 O O . ASN B 1 264 ? 114.02887 20.97297 78.75050 1.000 27.90777 264 ASN B O 1
ATOM 5039 N N . PRO B 1 265 ? 114.35892 19.70052 80.57320 1.000 35.05651 265 PRO B N 1
ATOM 5040 C CA . PRO B 1 265 ? 115.37194 18.86875 79.90302 1.000 36.69970 265 PRO B CA 1
ATOM 5041 C C . PRO B 1 265 ? 114.83250 18.02202 78.76200 1.000 46.15857 265 PRO B C 1
ATOM 5042 O O . PRO B 1 265 ? 115.62066 17.33965 78.09522 1.000 51.16770 265 PRO B O 1
ATOM 5046 N N . ARG B 1 266 ? 113.52918 18.04454 78.50593 1.000 34.72513 266 ARG B N 1
ATOM 5047 C CA . ARG B 1 266 ? 112.98689 17.39063 77.32999 1.000 32.24009 266 ARG B CA 1
ATOM 5048 C C . ARG B 1 266 ? 112.90416 18.31088 76.12026 1.000 34.74795 266 ARG B C 1
ATOM 5049 O O . ARG B 1 266 ? 112.70102 17.81833 75.00456 1.000 34.96017 266 ARG B O 1
ATOM 5057 N N . SER B 1 267 ? 113.05133 19.62500 76.30208 1.000 32.72074 267 SER B N 1
ATOM 5058 C CA . SER B 1 267 ? 113.16126 20.51273 75.15451 1.000 28.81026 267 SER B CA 1
ATOM 5059 C C . SER B 1 267 ? 114.44818 20.19343 74.41390 1.000 26.15484 267 SER B C 1
ATOM 5060 O O . SER B 1 267 ? 115.52126 20.14120 75.02036 1.000 33.10234 267 SER B O 1
ATOM 5063 N N A PHE B 1 268 ? 114.34705 19.96219 73.10450 0.465 27.76018 268 PHE B N 1
ATOM 5064 N N B PHE B 1 268 ? 114.34480 19.97195 73.10237 0.535 27.73291 268 PHE B N 1
ATOM 5065 C CA A PHE B 1 268 ? 115.55591 19.66387 72.34873 0.465 31.74475 268 PHE B CA 1
ATOM 5066 C CA B PHE B 1 268 ? 115.54846 19.66892 72.33789 0.535 31.74732 268 PHE B CA 1
ATOM 5067 C C A PHE B 1 268 ? 116.48407 20.86708 72.28332 0.465 29.84105 268 PHE B C 1
ATOM 5068 C C B PHE B 1 268 ? 116.48666 20.86541 72.29834 0.535 29.83736 268 PHE B C 1
ATOM 5069 O O A PHE B 1 268 ? 117.69425 20.68897 72.11924 0.465 28.72451 268 PHE B O 1
ATOM 5070 O O B PHE B 1 268 ? 117.70171 20.68770 72.17029 0.535 28.69740 268 PHE B O 1
ATOM 5085 N N . PHE B 1 269 ? 115.94863 22.08216 72.45168 1.000 23.56981 269 PHE B N 1
ATOM 5086 C CA . PHE B 1 269 ? 116.79457 23.27249 72.43016 1.000 27.48322 269 PHE B CA 1
ATOM 5087 C C . PHE B 1 269 ? 117.83387 23.27576 73.55008 1.000 31.96932 269 PHE B C 1
ATOM 5088 O O . PHE B 1 269 ? 118.91802 23.85138 73.38945 1.000 28.06836 269 PHE B O 1
ATOM 5096 N N . THR B 1 270 ? 117.53207 22.64808 74.68582 1.000 23.71162 270 THR B N 1
ATOM 5097 C CA . THR B 1 270 ? 118.53660 22.55115 75.73797 1.000 31.67324 270 THR B CA 1
ATOM 5098 C C . THR B 1 270 ? 119.62086 21.53117 75.41635 1.000 29.59902 270 THR B C 1
ATOM 5099 O O . THR B 1 270 ? 120.67909 21.55716 76.05592 1.000 30.55346 270 THR B O 1
ATOM 5103 N N . ARG B 1 271 ? 119.38712 20.63873 74.44636 1.000 29.86588 271 ARG B N 1
ATOM 5104 C CA . ARG B 1 271 ? 120.26664 19.49899 74.19919 1.000 29.43249 271 ARG B CA 1
ATOM 5105 C C . ARG B 1 271 ? 121.23505 19.69568 73.04259 1.000 31.28341 271 ARG B C 1
ATOM 5106 O O . ARG B 1 271 ? 122.36804 19.21035 73.10698 1.000 35.36538 271 ARG B O 1
ATOM 5114 N N 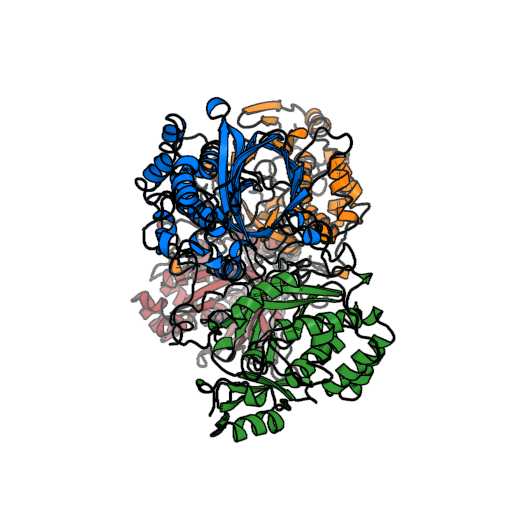A TYR B 1 272 ? 120.82017 20.38149 71.98048 0.504 28.50741 272 TYR B N 1
ATOM 5115 N N B TYR B 1 272 ? 120.82073 20.38279 71.98129 0.496 28.50852 272 TYR B N 1
ATOM 5116 C CA A TYR B 1 272 ? 121.58190 20.41328 70.74055 0.504 28.50060 272 TYR B CA 1
ATOM 5117 C CA B TYR B 1 272 ? 121.58233 20.41423 70.74138 0.496 28.50369 272 TYR B CA 1
ATOM 5118 C C A TYR B 1 272 ? 121.68227 21.83454 70.20168 0.504 27.06406 272 TYR B C 1
ATOM 5119 C C B TYR B 1 272 ? 121.68218 21.83486 70.20131 0.496 27.06716 272 TYR B C 1
ATOM 5120 O O A TYR B 1 272 ? 120.73560 22.62090 70.30507 0.504 29.19463 272 TYR B O 1
ATOM 5121 O O B TYR B 1 272 ? 120.73518 22.62096 70.30348 0.496 29.19532 272 TYR B O 1
ATOM 5138 N N . ILE B 1 273 ? 122.83635 22.13927 69.62077 1.000 30.37182 273 ILE B N 1
ATOM 5139 C CA . ILE B 1 273 ? 123.08911 23.42285 68.97859 1.000 27.96363 273 ILE B CA 1
ATOM 5140 C C . ILE B 1 273 ? 122.41586 23.43663 67.61679 1.000 32.89636 273 ILE B C 1
ATOM 5141 O O . ILE B 1 273 ? 122.53603 22.47457 66.84352 1.000 31.03139 273 ILE B O 1
ATOM 5146 N N . THR B 1 274 ? 121.73960 24.53898 67.29821 1.000 31.15219 274 THR B N 1
ATOM 5147 C CA . THR B 1 274 ? 121.14621 24.66907 65.98150 1.000 29.94681 274 THR B CA 1
ATOM 5148 C C . THR B 1 274 ? 121.14990 26.13559 65.54898 1.000 31.17236 274 THR B C 1
ATOM 5149 O O . THR B 1 274 ? 121.09656 27.05440 66.37528 1.000 21.56297 274 THR B O 1
ATOM 5153 N N . CYS B 1 275 ? 121.23960 26.33826 64.23464 1.000 25.57924 275 CYS B N 1
ATOM 5154 C CA . CYS B 1 275 ? 121.29036 27.68165 63.66368 1.000 27.02932 275 CYS B CA 1
ATOM 5155 C C . CYS B 1 275 ? 120.86461 27.59798 62.20758 1.000 28.31698 275 CYS B C 1
ATOM 5156 O O . CYS B 1 275 ? 121.41116 26.78993 61.45527 1.000 28.92009 275 CYS B O 1
ATOM 5159 N N . THR B 1 276 ? 119.90727 28.43736 61.80960 1.000 22.50629 276 THR B N 1
ATOM 5160 C CA . THR B 1 276 ? 119.39395 28.42306 60.44646 1.000 23.55559 276 THR B CA 1
ATOM 5161 C C . THR B 1 276 ? 119.28146 29.83932 59.89056 1.000 25.43917 276 THR B C 1
ATOM 5162 O O . THR B 1 276 ? 118.85375 30.76716 60.59267 1.000 23.13713 276 THR B O 1
ATOM 5166 N N . LYS B 1 277 ? 119.65101 29.99018 58.61983 1.000 22.76588 277 LYS B N 1
ATOM 5167 C CA . LYS B 1 277 ? 119.27927 31.14909 57.82190 1.000 21.68330 277 LYS B CA 1
ATOM 5168 C C . LYS B 1 277 ? 118.63593 30.66549 56.53803 1.000 20.43792 277 LYS B C 1
ATOM 5169 O O . LYS B 1 277 ? 119.07202 29.66636 55.96108 1.000 24.48385 277 LYS B O 1
ATOM 5175 N N . MET B 1 278 ? 117.59982 31.37331 56.09741 1.000 19.59401 278 MET B N 1
ATOM 5176 C CA . MET B 1 278 ? 116.94996 31.03640 54.84921 1.000 23.48351 278 MET B CA 1
ATOM 5177 C C . MET B 1 278 ? 117.76754 31.57883 53.67946 1.000 25.35506 278 MET B C 1
ATOM 5178 O O . MET B 1 278 ? 118.64244 32.43041 53.84878 1.000 20.46741 278 MET B O 1
ATOM 5183 N N . ILE B 1 279 ? 117.50775 31.03730 52.49225 1.000 23.33410 279 ILE B N 1
ATOM 5184 C CA . ILE B 1 279 ? 118.25276 31.38663 51.28573 1.000 27.77657 279 ILE B CA 1
ATOM 5185 C C . ILE B 1 279 ? 117.29630 32.05903 50.31556 1.000 27.20845 279 ILE B C 1
ATOM 5186 O O . ILE B 1 279 ? 116.23137 31.51440 50.00454 1.000 28.35084 279 ILE B O 1
ATOM 5191 N N . MET B 1 280 ? 117.68634 33.22274 49.82210 1.000 28.07457 280 MET B N 1
ATOM 5192 C CA . MET B 1 280 ? 116.85855 34.00745 48.92582 1.000 31.82869 280 MET B CA 1
ATOM 5193 C C . MET B 1 280 ? 117.39494 33.95598 47.50221 1.000 30.13828 280 MET B C 1
ATOM 5194 O O . MET B 1 280 ? 118.60500 33.87906 47.27805 1.000 34.60646 280 MET B O 1
ATOM 5199 N N . ASP B 1 281 ? 116.46785 33.97857 46.55061 1.000 33.04691 281 ASP B N 1
ATOM 5200 C CA . ASP B 1 281 ? 116.71721 34.47900 45.20023 1.000 37.61489 281 ASP B CA 1
ATOM 5201 C C . ASP B 1 281 ? 116.23700 35.92669 45.21388 1.000 33.66951 281 ASP B C 1
ATOM 5202 O O . ASP B 1 281 ? 115.03191 36.18998 45.16995 1.000 34.99073 281 ASP B O 1
ATOM 5207 N N . GLU B 1 282 ? 117.18045 36.86844 45.28926 1.000 34.02641 282 GLU B N 1
ATOM 5208 C CA . GLU B 1 282 ? 116.80241 38.25330 45.55838 1.000 31.70196 282 GLU B CA 1
ATOM 5209 C C . GLU B 1 282 ? 116.00340 38.85589 44.40731 1.000 32.19020 282 GLU B C 1
ATOM 5210 O O . GLU B 1 282 ? 114.99786 39.53936 44.63325 1.000 34.92731 282 GLU B O 1
ATOM 5216 N N . ASP B 1 283 ? 116.43010 38.62007 43.16412 1.000 34.65449 283 ASP B N 1
ATOM 5217 C CA . ASP B 1 283 ? 115.72204 39.21681 42.03713 1.000 33.89557 283 ASP B CA 1
ATOM 5218 C C . ASP B 1 283 ? 114.31677 38.64410 41.90308 1.000 41.34500 283 ASP B C 1
ATOM 5219 O O . ASP B 1 283 ? 113.36578 39.37475 41.59385 1.000 35.28428 283 ASP B O 1
ATOM 5224 N N . LYS B 1 284 ? 114.16145 37.34517 42.14954 1.000 35.96926 284 LYS B N 1
ATOM 5225 C CA . LYS B 1 284 ? 112.84709 36.72178 42.10273 1.000 34.53414 284 LYS B CA 1
ATOM 5226 C C . LYS B 1 284 ? 112.02230 37.01761 43.34924 1.000 34.90960 284 LYS B C 1
ATOM 5227 O O . LYS B 1 284 ? 110.82011 36.74264 43.34577 1.000 36.68912 284 LYS B O 1
ATOM 5233 N N . GLU B 1 285 ? 112.63899 37.58970 44.39321 1.000 33.40954 285 GLU B N 1
ATOM 5234 C CA . GLU B 1 285 ? 111.95301 37.98492 45.63239 1.000 33.23466 285 GLU B CA 1
ATOM 5235 C C . GLU B 1 285 ? 111.21339 36.81076 46.26518 1.000 32.18325 285 GLU B C 1
ATOM 5236 O O . GLU B 1 285 ? 110.08018 36.93945 46.73472 1.000 32.88031 285 GLU B O 1
ATOM 5242 N N . VAL B 1 286 ? 111.86772 35.65213 46.27491 1.000 30.12771 286 VAL B N 1
ATOM 5243 C CA . VAL B 1 286 ? 111.33926 34.44877 46.90072 1.000 30.93031 286 VAL B CA 1
ATOM 5244 C C . VAL B 1 286 ? 112.46552 33.78545 47.67676 1.000 34.90148 286 VAL B C 1
ATOM 5245 O O . VAL B 1 286 ? 113.64526 33.91010 47.33048 1.000 28.74462 286 VAL B O 1
ATOM 5249 N N . ILE B 1 287 ? 112.09475 33.08285 48.73008 1.000 27.05646 287 ILE B N 1
ATOM 5250 C CA . ILE B 1 287 ? 113.02752 32.23295 49.45472 1.000 28.36522 287 ILE B CA 1
ATOM 5251 C C . ILE B 1 287 ? 113.06071 30.88582 48.75318 1.000 31.30291 287 ILE B C 1
ATOM 5252 O O . ILE B 1 287 ? 112.02091 30.37984 48.31310 1.000 27.96409 287 ILE B O 1
ATOM 5257 N N . ILE B 1 288 ? 114.25050 30.31412 48.58956 1.000 26.59303 288 ILE B N 1
ATOM 5258 C CA . ILE B 1 288 ? 114.38409 29.08156 47.81936 1.000 28.55381 288 ILE B CA 1
ATOM 5259 C C . ILE B 1 288 ? 114.92629 27.91610 48.62741 1.000 29.93541 288 ILE B C 1
ATOM 5260 O O . ILE B 1 288 ? 114.94646 26.79105 48.11048 1.000 33.05647 288 ILE B O 1
ATOM 5265 N N . GLY B 1 289 ? 115.36188 28.12972 49.86455 1.000 28.59849 289 GLY B N 1
ATOM 5266 C CA . GLY B 1 289 ? 115.87170 27.03443 50.66433 1.000 28.45747 289 GLY B CA 1
ATOM 5267 C C . GLY B 1 289 ? 116.41285 27.54627 51.98395 1.000 32.69309 289 GLY B C 1
ATOM 5268 O O . GLY B 1 289 ? 116.02767 28.62099 52.44914 1.000 27.99063 289 GLY B O 1
ATOM 5269 N N . ASN B 1 290 ? 117.31993 26.76993 52.57402 1.000 29.69166 290 ASN B N 1
ATOM 5270 C CA . ASN B 1 290 ? 117.86058 27.16842 53.86594 1.000 34.33212 290 ASN B CA 1
ATOM 5271 C C . ASN B 1 290 ? 119.23828 26.55598 54.05595 1.000 32.38868 290 ASN B C 1
ATOM 5272 O O . ASN B 1 290 ? 119.57934 25.53557 53.45212 1.000 29.61123 290 ASN B O 1
ATOM 5277 N N . LEU B 1 291 ? 120.03062 27.21864 54.89126 1.000 23.84656 291 LEU B N 1
ATOM 5278 C CA . LEU B 1 291 ? 121.26799 26.68103 55.43902 1.000 26.32436 291 LEU B CA 1
ATOM 5279 C C . LEU B 1 291 ? 121.01869 26.39066 56.90965 1.000 25.03504 291 LEU B C 1
ATOM 5280 O O . LEU B 1 291 ? 120.53267 27.26502 57.62991 1.000 26.74504 291 LEU B O 1
ATOM 5285 N N . THR B 1 292 ? 121.31894 25.16993 57.35815 1.000 26.33072 292 THR B N 1
ATOM 5286 C CA . THR B 1 292 ? 121.00906 24.82898 58.74194 1.000 28.14656 292 THR B CA 1
ATOM 5287 C C . THR B 1 292 ? 122.15893 24.07341 59.38526 1.000 29.81336 292 THR B C 1
ATOM 5288 O O . THR B 1 292 ? 122.67816 23.10826 58.81990 1.000 32.65557 292 THR B O 1
ATOM 5292 N N . LEU B 1 293 ? 122.57917 24.55975 60.54538 1.000 34.88963 293 LEU B N 1
ATOM 5293 C CA . LEU B 1 293 ? 123.45747 23.81821 61.43231 1.000 29.30691 293 LEU B CA 1
ATOM 5294 C C . LEU B 1 293 ? 122.58217 23.09194 62.44352 1.000 30.99326 293 LEU B C 1
ATOM 5295 O O . LEU B 1 293 ? 121.77512 23.71638 63.13531 1.000 27.31595 293 LEU B O 1
ATOM 5300 N N . PHE B 1 294 ? 122.70718 21.77346 62.49383 1.000 34.69549 294 PHE B N 1
ATOM 5301 C CA . PHE B 1 294 ? 122.09470 20.97454 63.54381 1.000 32.92499 294 PHE B CA 1
ATOM 5302 C C . PHE B 1 294 ? 123.20665 20.13624 64.14029 1.000 37.00482 294 PHE B C 1
ATOM 5303 O O . PHE B 1 294 ? 123.83807 19.35044 63.42497 1.000 36.59652 294 PHE B O 1
ATOM 5311 N N . LYS B 1 295 ? 123.47771 20.34875 65.42982 1.000 33.80275 295 LYS B N 1
ATOM 5312 C CA . LYS B 1 295 ? 124.54086 19.64744 66.13934 1.000 42.07902 295 LYS B CA 1
ATOM 5313 C C . LYS B 1 295 ? 125.90059 19.99165 65.53831 1.000 43.12274 295 LYS B C 1
ATOM 5314 O O . LYS B 1 295 ? 126.45059 21.05737 65.83845 1.000 39.24118 295 LYS B O 1
ATOM 5320 N N . ASP B 1 296 ? 126.45537 19.12518 64.68483 1.000 31.05045 296 ASP B N 1
ATOM 5321 C CA . ASP B 1 296 ? 127.79237 19.35033 64.15814 1.000 32.69644 296 ASP B CA 1
ATOM 5322 C C . ASP B 1 296 ? 127.83535 19.55118 62.64678 1.000 35.93690 296 ASP B C 1
ATOM 5323 O O . ASP B 1 296 ? 128.92424 19.74148 62.09291 1.000 31.09835 296 ASP B O 1
ATOM 5328 N N . THR B 1 297 ? 126.69300 19.54610 61.96737 1.000 38.53281 297 THR B N 1
ATOM 5329 C CA . THR B 1 297 ? 126.66616 19.41233 60.51826 1.000 38.04709 297 THR B CA 1
ATOM 5330 C C . THR B 1 297 ? 125.82304 20.51176 59.89931 1.000 30.11708 297 THR B C 1
ATOM 5331 O O . THR B 1 297 ? 124.67964 20.72772 60.30891 1.000 26.79197 297 THR B O 1
ATOM 5335 N N . VAL B 1 298 ? 126.37558 21.17691 58.89584 1.000 29.07127 298 VAL B N 1
ATOM 5336 C CA . VAL B 1 298 ? 125.66059 22.20285 58.14865 1.000 32.93233 298 VAL B CA 1
ATOM 5337 C C . VAL B 1 298 ? 125.15868 21.58851 56.84970 1.000 29.53468 298 VAL B C 1
ATOM 5338 O O . VAL B 1 298 ? 125.93924 21.01302 56.08341 1.000 30.37529 298 VAL B O 1
ATOM 5342 N N . ARG B 1 299 ? 123.86275 21.72468 56.59327 1.000 29.49157 299 ARG B N 1
ATOM 5343 C CA . ARG B 1 299 ? 123.25964 21.25245 55.35934 1.000 30.46882 299 ARG B CA 1
ATOM 5344 C C . ARG B 1 299 ? 122.61312 22.41261 54.61650 1.000 34.38931 299 ARG B C 1
ATOM 5345 O O . ARG B 1 299 ? 122.03627 23.31729 55.22803 1.000 29.83463 299 ARG B O 1
ATOM 5353 N N . GLU B 1 300 ? 122.71811 22.37786 53.29522 1.000 30.91662 300 GLU B N 1
ATOM 5354 C CA . GLU B 1 300 ? 122.04222 23.32508 52.42441 1.000 31.93038 300 GLU B CA 1
ATOM 5355 C C . GLU B 1 300 ? 120.89538 22.60985 51.73334 1.000 34.07955 300 GLU B C 1
ATOM 5356 O O . GLU B 1 300 ? 121.10153 21.57334 51.09722 1.000 37.96411 300 GLU B O 1
ATOM 5362 N N . THR B 1 301 ? 119.69433 23.15013 51.87113 1.000 32.24663 301 THR B N 1
ATOM 5363 C CA . THR B 1 301 ? 118.52531 22.65347 51.16365 1.000 34.55249 301 THR B CA 1
ATOM 5364 C C . THR B 1 301 ? 118.08868 23.70995 50.15944 1.000 39.39087 301 THR B C 1
ATOM 5365 O O . THR B 1 301 ? 117.95917 24.88624 50.51074 1.000 33.56229 301 THR B O 1
ATOM 5369 N N . ILE B 1 302 ? 117.89641 23.29635 48.91040 1.000 32.39312 302 ILE B N 1
ATOM 5370 C CA . ILE B 1 302 ? 117.28676 24.13017 47.87714 1.000 40.66547 302 ILE B CA 1
ATOM 5371 C C . ILE B 1 302 ? 116.09714 23.35334 47.33508 1.000 40.62238 302 ILE B C 1
ATOM 5372 O O . ILE B 1 302 ? 116.27252 22.29057 46.72793 1.000 43.68062 302 ILE B O 1
ATOM 5377 N N . GLY B 1 303 ? 114.90150 23.88313 47.53217 1.000 37.33833 303 GLY B N 1
ATOM 5378 C CA . GLY B 1 303 ? 113.71461 23.15468 47.13626 1.000 44.20314 303 GLY B CA 1
ATOM 5379 C C . GLY B 1 303 ? 113.66847 21.83629 47.87606 1.000 48.80067 303 GLY B C 1
ATOM 5380 O O . GLY B 1 303 ? 113.71646 21.78993 49.10807 1.000 44.90163 303 GLY B O 1
ATOM 5381 N N . SER B 1 304 ? 113.61149 20.73965 47.12744 1.000 48.31277 304 SER B N 1
ATOM 5382 C CA . SER B 1 304 ? 113.55236 19.40954 47.71711 1.000 56.33642 304 SER B CA 1
ATOM 5383 C C . SER B 1 304 ? 114.91769 18.74462 47.81902 1.000 45.82054 304 SER B C 1
ATOM 5384 O O . SER B 1 304 ? 115.00759 17.61973 48.31848 1.000 53.28556 304 SER B O 1
ATOM 5387 N N . ASP B 1 305 ? 115.97994 19.41312 47.38419 1.000 44.28478 305 ASP B N 1
ATOM 5388 C CA . ASP B 1 305 ? 117.31079 18.82175 47.35882 1.000 43.44133 305 ASP B CA 1
ATOM 5389 C C . ASP B 1 305 ? 118.14394 19.34085 48.52491 1.000 50.47951 305 ASP B C 1
ATOM 5390 O O . ASP B 1 305 ? 118.23945 20.55451 48.73798 1.000 49.17358 305 ASP B O 1
ATOM 5395 N N . ARG B 1 306 ? 118.74394 18.41388 49.27085 1.000 45.11152 306 ARG B N 1
ATOM 5396 C CA . ARG B 1 306 ? 119.53927 18.71279 50.45095 1.000 46.73637 306 ARG B CA 1
ATOM 5397 C C . ARG B 1 306 ? 120.92122 18.09742 50.29687 1.000 51.16443 306 ARG B C 1
ATOM 5398 O O . ARG B 1 306 ? 121.05403 16.96675 49.82296 1.000 48.29458 306 ARG B O 1
ATOM 5406 N N . LYS B 1 307 ? 121.95180 18.84201 50.69143 1.000 36.27978 307 LYS B N 1
ATOM 5407 C CA . LYS B 1 307 ? 123.31302 18.33004 50.64500 1.000 47.59119 307 LYS B CA 1
ATOM 5408 C C . LYS B 1 307 ? 124.08892 18.81780 51.86104 1.000 49.16335 307 LYS B C 1
ATOM 5409 O O . LYS B 1 307 ? 123.76928 19.85618 52.44910 1.000 37.78796 307 LYS B O 1
ATOM 5415 N N . VAL B 1 308 ? 125.11341 18.05468 52.23009 1.000 41.45131 308 VAL B N 1
ATOM 5416 C CA . VAL B 1 308 ? 125.96714 18.40242 53.36059 1.000 44.61193 308 VAL B CA 1
ATOM 5417 C C . VAL B 1 308 ? 127.00613 19.42024 52.90130 1.000 39.50822 308 VAL B C 1
ATOM 5418 O O . VAL B 1 308 ? 127.74543 19.18495 51.93819 1.000 39.20079 308 VAL B O 1
ATOM 5422 N N . VAL B 1 309 ? 127.05838 20.55053 53.59275 1.000 38.71037 309 VAL B N 1
ATOM 5423 C CA . VAL B 1 309 ? 128.07074 21.57301 53.36398 1.000 44.95874 309 VAL B CA 1
ATOM 5424 C C . VAL B 1 309 ? 129.31148 21.31610 54.20639 1.000 43.28978 309 VAL B C 1
ATOM 5425 O O . VAL B 1 309 ? 130.43542 21.46112 53.72210 1.000 42.54821 309 VAL B O 1
ATOM 5429 N N . LYS B 1 310 ? 129.12631 20.95508 55.47948 1.000 41.53060 310 LYS B N 1
ATOM 5430 C CA . LYS B 1 310 ? 130.24947 20.77903 56.39374 1.000 39.13527 310 LYS B CA 1
ATOM 5431 C C . LYS B 1 310 ? 129.81021 19.96233 57.59709 1.000 40.32732 310 LYS B C 1
ATOM 5432 O O . LYS B 1 310 ? 128.75026 20.22782 58.17464 1.000 46.16133 310 LYS B O 1
ATOM 5435 N N . LYS B 1 311 ? 130.61934 18.97086 57.96567 1.000 49.40860 311 LYS B N 1
ATOM 5436 C CA . LYS B 1 311 ? 130.51156 18.28926 59.25331 1.000 49.63296 311 LYS B CA 1
ATOM 5437 C C . LYS B 1 311 ? 131.74668 18.69114 60.04783 1.000 55.86406 311 LYS B C 1
ATOM 5438 O O . LYS B 1 311 ? 132.86082 18.25148 59.73512 1.000 49.37633 311 LYS B O 1
ATOM 5444 N N . PHE B 1 312 ? 131.54995 19.55636 61.04496 1.000 49.58786 312 PHE B N 1
ATOM 5445 C CA . PHE B 1 312 ? 132.66771 20.09065 61.81065 1.000 46.58612 312 PHE B CA 1
ATOM 5446 C C . PHE B 1 312 ? 133.32639 18.99231 62.63575 1.000 45.25163 312 PHE B C 1
ATOM 5447 O O . PHE B 1 312 ? 132.65472 18.12163 63.19708 1.000 41.90381 312 PHE B O 1
ATOM 5455 N N . GLU B 1 313 ? 134.65292 19.04952 62.71597 1.000 42.97878 313 GLU B N 1
ATOM 5456 C CA . GLU B 1 313 ? 135.43295 18.06549 63.45265 1.000 58.13939 313 GLU B CA 1
ATOM 5457 C C . GLU B 1 313 ? 135.81330 18.52820 64.84552 1.000 51.97242 313 GLU B C 1
ATOM 5458 O O . GLU B 1 313 ? 135.94803 17.69413 65.74535 1.000 43.13707 313 GLU B O 1
ATOM 5464 N N . THR B 1 314 ? 135.99671 19.83567 65.03304 1.000 52.01494 314 THR B N 1
ATOM 5465 C CA . THR B 1 314 ? 136.50727 20.40146 66.27148 1.000 48.82484 314 THR B CA 1
ATOM 5466 C C . THR B 1 314 ? 135.67642 21.61314 66.65616 1.000 47.23704 314 THR B C 1
ATOM 5467 O O . THR B 1 314 ? 134.84974 22.10228 65.87886 1.000 41.79386 314 THR B O 1
ATOM 5471 N N . GLU B 1 315 ? 135.91956 22.10576 67.87368 1.000 48.62840 315 GLU B N 1
ATOM 5472 C CA . GLU B 1 315 ? 135.30959 23.36099 68.30020 1.000 38.98078 315 GLU B CA 1
ATOM 5473 C C . GLU B 1 315 ? 135.72570 24.50278 67.38898 1.000 40.35012 315 GLU B C 1
ATOM 5474 O O . GLU B 1 315 ? 134.88817 25.30495 66.95744 1.000 38.05418 315 GLU B O 1
ATOM 5480 N N . GLU B 1 316 ? 137.02139 24.58324 67.07999 1.000 36.27629 316 GLU B N 1
ATOM 5481 C CA . GLU B 1 316 ? 137.53322 25.67789 66.25856 1.000 43.38108 316 GLU B CA 1
ATOM 5482 C C . GLU B 1 316 ? 136.87514 25.69595 64.88532 1.000 37.89006 316 GLU B C 1
ATOM 5483 O O . GLU B 1 316 ? 136.56663 26.76736 64.35073 1.000 40.73425 316 GLU B O 1
ATOM 5485 N N . GLU B 1 317 ? 136.64868 24.51975 64.29716 1.000 42.56964 317 GLU B N 1
ATOM 5486 C CA . GLU B 1 317 ? 135.95835 24.47206 63.01345 1.000 40.73065 317 GLU B CA 1
ATOM 5487 C C . GLU B 1 317 ? 134.51844 24.94545 63.14348 1.000 36.00577 317 GLU B C 1
ATOM 5488 O O . GLU B 1 317 ? 134.03789 25.71740 62.30222 1.000 41.90391 317 GLU B O 1
ATOM 5494 N N . ARG B 1 318 ? 133.80606 24.50502 64.19114 1.000 34.05622 318 ARG B N 1
ATOM 5495 C CA . ARG B 1 318 ? 132.43602 24.99036 64.36930 1.000 30.52886 318 ARG B CA 1
ATOM 5496 C C . ARG B 1 318 ? 132.41569 26.49456 64.59281 1.000 33.45441 318 ARG B C 1
ATOM 5497 O O . ARG B 1 318 ? 131.58895 27.20223 64.01443 1.000 33.03200 318 ARG B O 1
ATOM 5505 N N . ILE B 1 319 ? 133.31833 27.00442 65.42659 1.000 35.27667 319 ILE B N 1
ATOM 5506 C CA . ILE B 1 319 ? 133.30941 28.43319 65.71601 1.000 32.91417 319 ILE B CA 1
ATOM 5507 C C . ILE B 1 319 ? 133.62969 29.23024 64.45895 1.000 34.44166 319 ILE B C 1
ATOM 5508 O O . ILE B 1 319 ? 132.98651 30.24693 64.17499 1.000 37.54543 319 ILE B O 1
ATOM 5513 N N . LYS B 1 320 ? 134.59652 28.76235 63.66028 1.000 36.40070 320 LYS B N 1
ATOM 5514 C CA . LYS B 1 320 ? 134.88970 29.44752 62.40173 1.000 32.47293 320 LYS B CA 1
ATOM 5515 C C . LYS B 1 320 ? 133.72676 29.33271 61.42063 1.000 33.48609 320 LYS B C 1
ATOM 5516 O O . LYS B 1 320 ? 133.43631 30.27599 60.67468 1.000 36.49515 320 LYS B O 1
ATOM 5522 N N . GLY B 1 321 ? 133.04140 28.18754 61.41261 1.000 38.51396 321 GLY B N 1
ATOM 5523 C CA . GLY B 1 321 ? 131.91519 28.01897 60.50891 1.000 35.71469 321 GLY B CA 1
ATOM 5524 C C . GLY B 1 321 ? 130.74818 28.92626 60.84643 1.000 31.33499 321 GLY B C 1
ATOM 5525 O O . GLY B 1 321 ? 130.07318 29.44178 59.94913 1.000 38.73200 321 GLY B O 1
ATOM 5526 N N . LEU B 1 322 ? 130.48379 29.12757 62.14132 1.000 27.15337 322 LEU B N 1
ATOM 5527 C CA . LEU B 1 322 ? 129.44771 30.07857 62.53985 1.000 27.67994 322 LEU B CA 1
ATOM 5528 C C . LEU B 1 322 ? 129.73964 31.46662 61.99209 1.000 25.19441 322 LEU B C 1
ATOM 5529 O O . LEU B 1 322 ? 128.82689 32.16806 61.54091 1.000 28.12552 322 LEU B O 1
ATOM 5534 N N . VAL B 1 323 ? 131.01086 31.87102 61.99518 1.000 30.02478 323 VAL B N 1
ATOM 5535 C CA . VAL B 1 323 ? 131.37043 33.16894 61.43585 1.000 32.63735 323 VAL B CA 1
ATOM 5536 C C . VAL B 1 323 ? 131.20773 33.15927 59.91805 1.000 30.96895 323 VAL B C 1
ATOM 5537 O O . VAL B 1 323 ? 130.49729 33.99311 59.35026 1.000 33.01141 323 VAL B O 1
ATOM 5541 N N . GLU B 1 324 ? 131.86316 32.21733 59.23896 1.000 34.12725 324 GLU B N 1
ATOM 5542 C CA . GLU B 1 324 ? 131.92574 32.28916 57.78102 1.000 30.08567 324 GLU B CA 1
ATOM 5543 C C . GLU B 1 324 ? 130.56422 32.00207 57.14528 1.000 36.59990 324 GLU B C 1
ATOM 5544 O O . GLU B 1 324 ? 130.13640 32.71897 56.23031 1.000 35.43142 324 GLU B O 1
ATOM 5550 N N . ILE B 1 325 ? 129.84920 30.99145 57.63529 1.000 31.95250 325 ILE B N 1
ATOM 5551 C CA . ILE B 1 325 ? 128.61616 30.56543 56.97784 1.000 31.18591 325 ILE B CA 1
ATOM 5552 C C . ILE B 1 325 ? 127.41375 31.37587 57.44783 1.000 33.65116 325 ILE B C 1
ATOM 5553 O O . ILE B 1 325 ? 126.54951 31.73544 56.64489 1.000 34.22257 325 ILE B O 1
ATOM 5558 N N . PHE B 1 326 ? 127.34060 31.68545 58.74157 1.000 30.66218 326 PHE B N 1
ATOM 5559 C CA . PHE B 1 326 ? 126.14329 32.26219 59.33563 1.000 23.76674 326 PHE B CA 1
ATOM 5560 C C . PHE B 1 326 ? 126.33471 33.67742 59.86979 1.000 21.71457 326 PHE B C 1
ATOM 5561 O O . PHE B 1 326 ? 125.36537 34.26776 60.35222 1.000 25.71835 326 PHE B O 1
ATOM 5569 N N . ASP B 1 327 ? 127.54352 34.23011 59.80611 1.000 24.43724 327 ASP B N 1
ATOM 5570 C CA . ASP B 1 327 ? 127.82563 35.54695 60.37427 1.000 25.85662 327 ASP B CA 1
ATOM 5571 C C . ASP B 1 327 ? 127.37401 35.60645 61.83433 1.000 26.07346 327 ASP B C 1
ATOM 5572 O O . ASP B 1 327 ? 126.83975 36.61144 62.30786 1.000 26.32033 327 ASP B O 1
ATOM 5577 N N . VAL B 1 328 ? 127.53413 34.48865 62.53661 1.000 23.19914 328 VAL B N 1
ATOM 5578 C CA . VAL B 1 328 ? 127.28759 34.40550 63.97041 1.000 23.97963 328 VAL B CA 1
ATOM 5579 C C . VAL B 1 328 ? 128.63934 34.50283 64.65741 1.000 24.93868 328 VAL B C 1
ATOM 5580 O O . VAL B 1 328 ? 129.45988 33.58612 64.56331 1.000 28.78289 328 VAL B O 1
ATOM 5584 N N . ASN B 1 329 ? 128.87135 35.62007 65.33681 1.000 25.02320 329 ASN B N 1
ATOM 5585 C CA . ASN B 1 329 ? 130.13627 35.91149 66.00490 1.000 23.88018 329 ASN B CA 1
ATOM 5586 C C . ASN B 1 329 ? 129.94614 35.80712 67.50978 1.000 28.99189 329 ASN B C 1
ATOM 5587 O O . ASN B 1 329 ? 128.96440 36.32878 68.04997 1.000 29.96016 329 ASN B O 1
ATOM 5592 N N . LEU B 1 330 ? 130.88623 35.15430 68.18308 1.000 26.23352 330 LEU B N 1
ATOM 5593 C CA . LEU B 1 330 ? 130.79130 34.88948 69.61071 1.000 30.23568 330 LEU B CA 1
ATOM 5594 C C . LEU B 1 330 ? 131.89093 35.63608 70.35333 1.000 36.69475 330 LEU B C 1
ATOM 5595 O O . LEU B 1 330 ? 133.02824 35.70370 69.87519 1.000 34.09762 330 LEU B O 1
ATOM 5600 N N . THR B 1 331 ? 131.55669 36.19468 71.52116 1.000 30.82699 331 THR B N 1
ATOM 5601 C CA . THR B 1 331 ? 132.59512 36.74399 72.38624 1.000 36.75637 331 THR B CA 1
ATOM 5602 C C . THR B 1 331 ? 133.45898 35.61248 72.93980 1.000 37.61992 331 THR B C 1
ATOM 5603 O O . THR B 1 331 ? 133.09820 34.43288 72.87824 1.000 37.26540 331 THR B O 1
ATOM 5607 N N . GLU B 1 332 ? 134.62308 35.97988 73.47829 1.000 39.57808 332 GLU B N 1
ATOM 5608 C CA . GLU B 1 332 ? 135.49355 34.96437 74.05906 1.000 36.66691 332 GLU B CA 1
ATOM 5609 C C . GLU B 1 332 ? 134.77692 34.20727 75.17087 1.000 43.08450 332 GLU B C 1
ATOM 5610 O O . GLU B 1 332 ? 134.83867 32.97142 75.23750 1.000 43.39516 332 GLU B O 1
ATOM 5616 N N . GLU B 1 333 ? 134.07047 34.93327 76.03870 1.000 35.51856 333 GLU B N 1
ATOM 5617 C CA . GLU B 1 333 ? 133.32459 34.28464 77.10655 1.000 43.00097 333 GLU B CA 1
ATOM 5618 C C . GLU B 1 333 ? 132.30361 33.30358 76.54684 1.000 44.94192 333 GLU B C 1
ATOM 5619 O O . GLU B 1 333 ? 132.13706 32.20121 77.07883 1.000 42.66307 333 GLU B O 1
ATOM 5625 N N . GLU B 1 334 ? 131.61472 33.68629 75.46814 1.000 33.64767 334 GLU B N 1
ATOM 5626 C CA . GLU B 1 334 ? 130.62464 32.79856 74.87197 1.000 33.17174 334 GLU B CA 1
ATOM 5627 C C . GLU B 1 334 ? 131.26999 31.52643 74.33598 1.000 39.15109 334 GLU B C 1
ATOM 5628 O O . GLU B 1 334 ? 130.76390 30.42285 74.57331 1.000 39.00705 334 GLU B O 1
ATOM 5634 N N . LYS B 1 335 ? 132.39736 31.65522 73.62765 1.000 33.22001 335 LYS B N 1
ATOM 5635 C CA . LYS B 1 335 ? 133.07366 30.47532 73.09324 1.000 42.02063 335 LYS B CA 1
ATOM 5636 C C . LYS B 1 335 ? 133.44992 29.50097 74.20085 1.000 46.92994 335 LYS B C 1
ATOM 5637 O O . LYS B 1 335 ? 133.32472 28.28081 74.03331 1.000 45.01158 335 LYS B O 1
ATOM 5643 N N . ASN B 1 336 ? 133.90561 30.02036 75.34067 1.000 40.08680 336 ASN B N 1
ATOM 5644 C CA . ASN B 1 336 ? 134.42420 29.18519 76.41353 1.000 46.45842 336 ASN B CA 1
ATOM 5645 C C . ASN B 1 336 ? 133.34783 28.67935 77.35563 1.000 43.45323 336 ASN B C 1
ATOM 5646 O O . ASN B 1 336 ? 133.65428 27.85911 78.22743 1.000 39.32319 336 ASN B O 1
ATOM 5651 N N . SER B 1 337 ? 132.11022 29.14284 77.20477 1.000 39.82406 337 SER B N 1
ATOM 5652 C CA . SER B 1 337 ? 131.01504 28.77623 78.09237 1.000 32.07353 337 SER B CA 1
ATOM 5653 C C . SER B 1 337 ? 130.28075 27.51779 77.65807 1.000 38.63958 337 SER B C 1
ATOM 5654 O O . SER B 1 337 ? 129.33613 27.10622 78.34334 1.000 38.41318 337 SER B O 1
ATOM 5657 N N . LEU B 1 338 ? 130.65055 26.91890 76.53475 1.000 36.12495 338 LEU B N 1
ATOM 5658 C CA . LEU B 1 338 ? 129.99797 25.68192 76.13035 1.000 40.27328 338 LEU B CA 1
ATOM 5659 C C . LEU B 1 338 ? 130.37996 24.58187 77.11560 1.000 46.18732 338 LEU B C 1
ATOM 5660 O O . LEU B 1 338 ? 131.56949 24.42132 77.41927 1.000 44.45409 338 LEU B O 1
ATOM 5665 N N . PRO B 1 339 ? 129.41424 23.83225 77.65827 1.000 36.38609 339 PRO B N 1
ATOM 5666 C CA . PRO B 1 339 ? 129.76569 22.72045 78.55338 1.000 42.81713 339 PRO B CA 1
ATOM 5667 C C . PRO B 1 339 ? 130.66760 21.71797 77.85006 1.000 55.07032 339 PRO B C 1
ATOM 5668 O O . PRO B 1 339 ? 130.54258 21.47617 76.64582 1.000 51.66504 339 PRO B O 1
ATOM 5672 N N . GLN B 1 340 ? 131.58618 21.12984 78.62674 1.000 51.51997 340 GLN B N 1
ATOM 5673 C CA . GLN B 1 340 ? 132.59944 20.24813 78.05323 1.000 58.99811 340 GLN B CA 1
ATOM 5674 C C . GLN B 1 340 ? 131.97569 19.06892 77.31508 1.000 58.69408 340 GLN B C 1
ATOM 5675 O O . GLN B 1 340 ? 132.54723 18.57742 76.33404 1.000 50.60169 340 GLN B O 1
ATOM 5681 N N . GLU B 1 341 ? 130.80198 18.61076 77.75844 1.000 61.40941 341 GLU B N 1
ATOM 5682 C CA . GLU B 1 341 ? 130.16791 17.45999 77.12489 1.000 65.82116 341 GLU B CA 1
ATOM 5683 C C . GLU B 1 341 ? 129.66212 17.77110 75.72296 1.000 65.18167 341 GLU B C 1
ATOM 5684 O O . GLU B 1 341 ? 129.46311 16.84370 74.93045 1.000 64.71776 341 GLU B O 1
ATOM 5686 N N . LYS B 1 342 ? 129.44979 19.04527 75.40020 1.000 61.72574 342 LYS B N 1
ATOM 5687 C CA . LYS B 1 342 ? 128.90447 19.44430 74.11117 1.000 55.16028 342 LYS B CA 1
ATOM 5688 C C . LYS B 1 342 ? 129.96924 19.90519 73.13062 1.000 55.04605 342 LYS B C 1
ATOM 5689 O O . LYS B 1 342 ? 129.62567 20.35199 72.03227 1.000 59.33667 342 LYS B O 1
ATOM 5695 N N . ARG B 1 343 ? 131.24285 19.80397 73.49139 1.000 55.36577 343 ARG B N 1
ATOM 5696 C CA . ARG B 1 343 ? 132.30910 20.26773 72.62166 1.000 55.71876 343 ARG B CA 1
ATOM 5697 C C . ARG B 1 343 ? 132.69687 19.19548 71.60718 1.000 58.85546 343 ARG B C 1
ATOM 5698 O O . ARG B 1 343 ? 132.48830 17.99425 71.81181 1.000 53.60793 343 ARG B O 1
ATOM 5706 N N . LEU B 1 344 ? 133.26576 19.65224 70.49590 1.000 54.22138 344 LEU B N 1
ATOM 5707 C CA . LEU B 1 344 ? 133.80949 18.75499 69.48894 1.000 57.42960 344 LEU B CA 1
ATOM 5708 C C . LEU B 1 344 ? 135.33194 18.68655 69.64222 1.000 61.54006 344 LEU B C 1
ATOM 5709 O O . LEU B 1 344 ? 135.97018 19.66420 70.04630 1.000 58.18444 344 LEU B O 1
ATOM 5715 N N . GLU C 1 5 ? 68.97430 69.65108 22.78279 1.000 38.81978 5 GLU C N 1
ATOM 5716 C CA . GLU C 1 5 ? 70.33865 69.81346 22.29421 1.000 37.05769 5 GLU C CA 1
ATOM 5717 C C . GLU C 1 5 ? 71.30429 68.98550 23.12590 1.000 34.59723 5 GLU C C 1
ATOM 5718 O O . GLU C 1 5 ? 71.05541 68.70145 24.29678 1.000 34.41928 5 GLU C O 1
ATOM 5724 N N . ASP C 1 6 ? 72.41709 68.61095 22.51778 1.000 35.16311 6 ASP C N 1
ATOM 5725 C CA . ASP C 1 6 ? 73.41655 67.85989 23.24826 1.000 32.93188 6 ASP C CA 1
ATOM 5726 C C . ASP C 1 6 ? 73.93599 68.68986 24.41656 1.000 32.88355 6 ASP C C 1
ATOM 5727 O O . ASP C 1 6 ? 74.08413 69.91132 24.29729 1.000 31.70441 6 ASP C O 1
ATOM 5732 N N . PRO C 1 7 ? 74.17270 68.07040 25.56351 1.000 31.69324 7 PRO C N 1
ATOM 5733 C CA . PRO C 1 7 ? 74.83024 68.77612 26.66546 1.000 30.05187 7 PRO C CA 1
ATOM 5734 C C . PRO C 1 7 ? 76.17528 69.33025 26.22003 1.000 33.89228 7 PRO C C 1
ATOM 5735 O O . PRO C 1 7 ? 76.87325 68.73241 25.40009 1.000 36.02571 7 PRO C O 1
ATOM 5739 N N . THR C 1 8 ? 76.52235 70.49989 26.74622 1.000 33.27918 8 THR C N 1
ATOM 5740 C CA . THR C 1 8 ? 77.86046 71.04973 26.59565 1.000 31.55889 8 THR C CA 1
ATOM 5741 C C . THR C 1 8 ? 78.65605 70.98928 27.88598 1.000 28.21015 8 THR C C 1
ATOM 5742 O O . THR C 1 8 ? 79.85845 71.26567 27.86819 1.000 33.16459 8 THR C O 1
ATOM 5746 N N . ALA C 1 9 ? 78.01535 70.64306 28.99868 1.000 28.66706 9 ALA C N 1
ATOM 5747 C CA . ALA C 1 9 ? 78.68802 70.48707 30.27600 1.000 29.05386 9 ALA C CA 1
ATOM 5748 C C . ALA C 1 9 ? 77.90479 69.47635 31.09874 1.000 29.72782 9 ALA C C 1
ATOM 5749 O O . ALA C 1 9 ? 76.67321 69.49314 31.10481 1.000 36.43559 9 ALA C O 1
ATOM 5751 N N . LEU C 1 10 ? 78.61967 68.58295 31.76220 1.000 30.23989 10 LEU C N 1
ATOM 5752 C CA . LEU C 1 10 ? 78.01472 67.60960 32.65379 1.000 25.90088 10 LEU C CA 1
ATOM 5753 C C . LEU C 1 10 ? 78.40273 67.95016 34.08270 1.000 28.91079 10 LEU C C 1
ATOM 5754 O O . LEU C 1 10 ? 79.29980 68.76363 34.32745 1.000 25.53073 10 LEU C O 1
ATOM 5759 N N . THR C 1 11 ? 77.69329 67.34234 35.02922 1.000 24.90640 11 THR C N 1
ATOM 5760 C CA . THR C 1 11 ? 77.94130 67.63820 36.43471 1.000 24.22868 11 THR C CA 1
ATOM 5761 C C . THR C 1 11 ? 79.35206 67.20532 36.80210 1.000 22.81234 11 THR C C 1
ATOM 5762 O O . THR C 1 11 ? 79.81631 66.14562 36.38998 1.000 25.25822 11 THR C O 1
ATOM 5766 N N . GLN C 1 12 ? 80.05730 68.04627 37.54889 1.000 21.40489 12 GLN C N 1
ATOM 5767 C CA . GLN C 1 12 ? 81.38789 67.66859 37.99212 1.000 21.62612 12 GLN C CA 1
ATOM 5768 C C . GLN C 1 12 ? 81.66537 68.29332 39.35140 1.000 26.06087 12 GLN C C 1
ATOM 5769 O O . GLN C 1 12 ? 80.90572 69.13066 39.84875 1.000 24.81237 12 GLN C O 1
ATOM 5775 N N A LEU C 1 13 ? 82.78159 67.88550 39.93906 0.509 23.87671 13 LEU C N 1
ATOM 5776 N N B LEU C 1 13 ? 82.76146 67.86504 39.95820 0.491 23.88669 13 LEU C N 1
ATOM 5777 C CA A LEU C 1 13 ? 83.30069 68.54484 41.12652 0.509 28.87530 13 LEU C CA 1
ATOM 5778 C CA B LEU C 1 13 ? 83.27044 68.56470 41.12749 0.491 28.87018 13 LEU C CA 1
ATOM 5779 C C A LEU C 1 13 ? 84.15233 69.72825 40.68118 0.509 26.69847 13 LEU C C 1
ATOM 5780 C C B LEU C 1 13 ? 84.12273 69.73504 40.65365 0.491 26.69531 13 LEU C C 1
ATOM 5781 O O A LEU C 1 13 ? 85.16231 69.52040 39.99510 0.509 25.29550 13 LEU C O 1
ATOM 5782 O O B LEU C 1 13 ? 85.10252 69.52121 39.92987 0.491 25.26728 13 LEU C O 1
ATOM 5791 N N . PRO C 1 14 ? 83.77517 70.96845 40.99960 1.000 26.83905 14 PRO C N 1
ATOM 5792 C CA . PRO C 1 14 ? 84.56443 72.11083 40.51995 1.000 24.04624 14 PRO C CA 1
ATOM 5793 C C . PRO C 1 14 ? 85.98431 72.05482 41.06189 1.000 25.40971 14 PRO C C 1
ATOM 5794 O O . PRO C 1 14 ? 86.24561 71.47563 42.11734 1.000 29.34180 14 PRO C O 1
ATOM 5798 N N . ASP C 1 15 ? 86.91013 72.63531 40.30841 1.000 28.68951 15 ASP C N 1
ATOM 5799 C CA . ASP C 1 15 ? 88.25404 72.83097 40.82699 1.000 33.64172 15 ASP C CA 1
ATOM 5800 C C . ASP C 1 15 ? 88.19421 73.63247 42.12549 1.000 35.68085 15 ASP C C 1
ATOM 5801 O O . ASP C 1 15 ? 87.24821 74.38311 42.38226 1.000 31.50207 15 ASP C O 1
ATOM 5806 N N . GLU C 1 16 ? 89.22876 73.45516 42.94944 1.000 30.29732 16 GLU C N 1
ATOM 5807 C CA . GLU C 1 16 ? 89.22276 74.00338 44.30210 1.000 41.67214 16 GLU C CA 1
ATOM 5808 C C . GLU C 1 16 ? 88.92025 75.49738 44.31025 1.000 39.58456 16 GLU C C 1
ATOM 5809 O O . GLU C 1 16 ? 88.14352 75.97663 45.14585 1.000 35.85701 16 GLU C O 1
ATOM 5815 N N . SER C 1 17 ? 89.50529 76.24854 43.37801 1.000 39.44058 17 SER C N 1
ATOM 5816 C CA . SER C 1 17 ? 89.30636 77.69348 43.37524 1.000 44.92559 17 SER C CA 1
ATOM 5817 C C . SER C 1 17 ? 87.87944 78.07984 43.01053 1.000 48.21989 17 SER C C 1
ATOM 5818 O O . SER C 1 17 ? 87.46399 79.20026 43.31297 1.000 39.41420 17 SER C O 1
ATOM 5821 N N . ALA C 1 18 ? 87.11205 77.17938 42.39534 1.000 41.74058 18 ALA C N 1
ATOM 5822 C CA . ALA C 1 18 ? 85.77105 77.50149 41.92415 1.000 35.36588 18 ALA C CA 1
ATOM 5823 C C . ALA C 1 18 ? 84.65973 76.95064 42.81292 1.000 32.00807 18 ALA C C 1
ATOM 5824 O O . ALA C 1 18 ? 83.48139 77.14528 42.49610 1.000 34.27129 18 ALA C O 1
ATOM 5826 N N . ARG C 1 19 ? 84.99333 76.28269 43.91313 1.000 33.84148 19 ARG C N 1
ATOM 5827 C CA . ARG C 1 19 ? 83.97540 75.63729 44.73721 1.000 36.15303 19 ARG C CA 1
ATOM 5828 C C . ARG C 1 19 ? 83.22696 76.64930 45.59592 1.000 36.39635 19 ARG C C 1
ATOM 5829 O O . ARG C 1 19 ? 83.77529 77.67807 45.99584 1.000 29.92077 19 ARG C O 1
ATOM 5837 N N . VAL C 1 20 ? 81.95817 76.34061 45.87790 1.000 39.21322 20 VAL C N 1
ATOM 5838 C CA . VAL C 1 20 ? 81.14946 77.18439 46.75399 1.000 36.32692 20 VAL C CA 1
ATOM 5839 C C . VAL C 1 20 ? 81.69028 77.11851 48.17645 1.000 33.38631 20 VAL C C 1
ATOM 5840 O O . VAL C 1 20 ? 81.92972 76.03600 48.72624 1.000 31.64899 20 VAL C O 1
ATOM 5844 N N . ARG C 1 21 ? 81.90421 78.28121 48.77272 1.000 30.94336 21 ARG C N 1
ATOM 5845 C CA . ARG C 1 21 ? 82.31041 78.38916 50.16359 1.000 34.60438 21 ARG C CA 1
ATOM 5846 C C . ARG C 1 21 ? 81.33426 79.32942 50.85541 1.000 28.20572 21 ARG C C 1
ATOM 5847 O O . ARG C 1 21 ? 81.08000 80.43103 50.36173 1.000 35.67517 21 ARG C O 1
ATOM 5855 N N . TYR C 1 22 ? 80.75040 78.88139 51.96056 1.000 21.86097 22 TYR C N 1
ATOM 5856 C CA . TYR C 1 22 ? 79.83582 79.73843 52.70060 1.000 23.90722 22 TYR C CA 1
ATOM 5857 C C . TYR C 1 22 ? 80.65832 80.71902 53.52369 1.000 27.67382 22 TYR C C 1
ATOM 5858 O O . TYR C 1 22 ? 81.63388 80.33155 54.17471 1.000 24.73711 22 TYR C O 1
ATOM 5867 N N . THR C 1 23 ? 80.29540 81.99496 53.45822 1.000 20.13856 23 THR C N 1
ATOM 5868 C CA . THR C 1 23 ? 81.05907 83.01464 54.17758 1.000 26.33035 23 THR C CA 1
ATOM 5869 C C . THR C 1 23 ? 80.82478 82.92402 55.68889 1.000 31.75425 23 THR C C 1
ATOM 5870 O O . THR C 1 23 ? 79.92013 82.22927 56.17354 1.000 26.19692 23 THR C O 1
ATOM 5874 N N A SER C 1 24 ? 81.65735 83.65475 56.43690 0.507 31.57609 24 SER C N 1
ATOM 5875 N N B SER C 1 24 ? 81.65348 83.65238 56.44303 0.493 31.58158 24 SER C N 1
ATOM 5876 C CA A SER C 1 24 ? 81.48076 83.72405 57.88464 0.507 35.61259 24 SER C CA 1
ATOM 5877 C CA B SER C 1 24 ? 81.46283 83.70323 57.89026 0.493 35.61080 24 SER C CA 1
ATOM 5878 C C A SER C 1 24 ? 80.07432 84.18313 58.24257 0.507 29.66358 24 SER C C 1
ATOM 5879 C C B SER C 1 24 ? 80.05935 84.17303 58.23966 0.493 29.66310 24 SER C C 1
ATOM 5880 O O A SER C 1 24 ? 79.45420 83.64359 59.16482 0.507 27.40690 24 SER C O 1
ATOM 5881 O O B SER C 1 24 ? 79.43000 83.63799 59.15848 0.493 27.41890 24 SER C O 1
ATOM 5886 N N . SER C 1 25 ? 79.54954 85.16580 57.50448 1.000 33.10261 25 SER C N 1
ATOM 5887 C CA . SER C 1 25 ? 78.20393 85.66847 57.75775 1.000 29.00300 25 SER C CA 1
ATOM 5888 C C . SER C 1 25 ? 77.14343 84.63275 57.41185 1.000 30.61159 25 SER C C 1
ATOM 5889 O O . SER C 1 25 ? 76.15168 84.48453 58.13718 1.000 29.39829 25 SER C O 1
ATOM 5892 N N . GLU C 1 26 ? 77.31814 83.92349 56.29603 1.000 26.49558 26 GLU C N 1
ATOM 5893 C CA . GLU C 1 26 ? 76.34541 82.90464 55.92745 1.000 22.83944 26 GLU C CA 1
ATOM 5894 C C . GLU C 1 26 ? 76.36405 81.74202 56.90334 1.000 26.17750 26 GLU C C 1
ATOM 5895 O O . GLU C 1 26 ? 75.33129 81.10511 57.12461 1.000 24.37190 26 GLU C O 1
ATOM 5901 N N . LEU C 1 27 ? 77.52675 81.45223 57.48756 1.000 20.74710 27 LEU C N 1
ATOM 5902 C CA . LEU C 1 27 ? 77.61037 80.38533 58.47551 1.000 28.97306 27 LEU C CA 1
ATOM 5903 C C . LEU C 1 27 ? 76.95288 80.81894 59.77465 1.000 33.35634 27 LEU C C 1
ATOM 5904 O O . LEU C 1 27 ? 76.27484 80.02302 60.43444 1.000 25.41775 27 LEU C O 1
ATOM 5909 N N . GLN C 1 28 ? 77.13666 82.08843 60.14733 1.000 26.83805 28 GLN C N 1
ATOM 5910 C CA . GLN C 1 28 ? 76.40378 82.63605 61.27867 1.000 31.04111 28 GLN C CA 1
ATOM 5911 C C 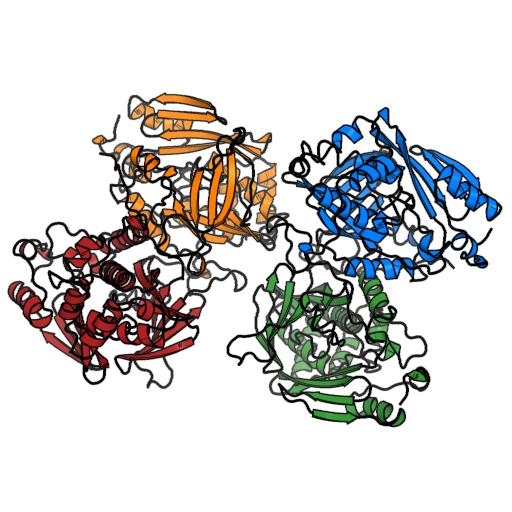. GLN C 1 28 ? 74.90023 82.55172 61.04899 1.000 29.46194 28 GLN C C 1
ATOM 5912 O O . GLN C 1 28 ? 74.14757 82.22249 61.97014 1.000 21.95112 28 GLN C O 1
ATOM 5918 N N . ASP C 1 29 ? 74.43578 82.84539 59.82757 1.000 23.95812 29 ASP C N 1
ATOM 5919 C CA . ASP C 1 29 ? 73.00285 82.71852 59.57029 1.000 24.52217 29 ASP C CA 1
ATOM 5920 C C . ASP C 1 29 ? 72.55864 81.26462 59.67726 1.000 29.52253 29 ASP C C 1
ATOM 5921 O O . ASP C 1 29 ? 71.42067 80.97293 60.06744 1.000 26.14111 29 ASP C O 1
ATOM 5926 N N . TYR C 1 30 ? 73.44728 80.34714 59.34262 1.000 18.30420 30 TYR C N 1
ATOM 5927 C CA . TYR C 1 30 ? 73.14202 78.93083 59.52011 1.000 29.80441 30 TYR C CA 1
ATOM 5928 C C . TYR C 1 30 ? 73.10419 78.55609 60.99989 1.000 25.25151 30 TYR C C 1
ATOM 5929 O O . TYR C 1 30 ? 72.24420 77.77779 61.41791 1.000 21.83953 30 TYR C O 1
ATOM 5938 N N . PHE C 1 31 ? 73.99276 79.13286 61.82019 1.000 23.18610 31 PHE C N 1
ATOM 5939 C CA . PHE C 1 31 ? 73.90438 78.87317 63.25444 1.000 21.00330 31 PHE C CA 1
ATOM 5940 C C . PHE C 1 31 ? 72.58351 79.35500 63.82150 1.000 28.63858 31 PHE C C 1
ATOM 5941 O O . PHE C 1 31 ? 72.06452 78.75406 64.76982 1.000 28.17640 31 PHE C O 1
ATOM 5949 N N . GLU C 1 32 ? 71.99955 80.40723 63.23105 1.000 21.58572 32 GLU C N 1
ATOM 5950 C CA . GLU C 1 32 ? 70.73389 80.92725 63.74293 1.000 29.71473 32 GLU C CA 1
ATOM 5951 C C . GLU C 1 32 ? 69.55047 80.09527 63.26779 1.000 31.99215 32 GLU C C 1
ATOM 5952 O O . GLU C 1 32 ? 68.56398 79.93316 64.00352 1.000 27.73311 32 GLU C O 1
ATOM 5958 N N . THR C 1 33 ? 69.62811 79.57572 62.03949 1.000 22.88798 33 THR C N 1
ATOM 5959 C CA . THR C 1 33 ? 68.62066 78.63480 61.56288 1.000 22.85222 33 THR C CA 1
ATOM 5960 C C . THR C 1 33 ? 68.64217 77.35061 62.38662 1.000 25.09613 33 THR C C 1
ATOM 5961 O O . THR C 1 33 ? 67.59957 76.72398 62.60540 1.000 29.74229 33 THR C O 1
ATOM 5965 N N . LEU C 1 34 ? 69.82444 76.94301 62.84408 1.000 24.56362 34 LEU C N 1
ATOM 5966 C CA . LEU C 1 34 ? 69.96105 75.83208 63.77648 1.000 21.91317 34 LEU C CA 1
ATOM 5967 C C . LEU C 1 34 ? 69.41005 76.15248 65.16266 1.000 27.65219 34 LEU C C 1
ATOM 5968 O O . LEU C 1 34 ? 69.29489 75.23836 65.97845 1.000 25.27108 34 LEU C O 1
ATOM 5973 N N . LYS C 1 35 ? 69.10544 77.42149 65.44984 1.000 22.47088 35 LYS C N 1
ATOM 5974 C CA . LYS C 1 35 ? 68.64177 77.86322 66.77284 1.000 28.76665 35 LYS C CA 1
ATOM 5975 C C . LYS C 1 35 ? 69.63851 77.50425 67.87698 1.000 30.09864 35 LYS C C 1
ATOM 5976 O O . LYS C 1 35 ? 69.25391 77.07980 68.97142 1.000 24.10544 35 LYS C O 1
ATOM 5982 N N . PHE C 1 36 ? 70.92586 77.67507 67.59042 1.000 25.06583 36 PHE C N 1
ATOM 5983 C CA . PHE C 1 36 ? 71.94603 77.50266 68.61494 1.000 25.80052 36 PHE C CA 1
ATOM 5984 C C . PHE C 1 36 ? 71.63968 78.38859 69.82388 1.000 25.56211 36 PHE C C 1
ATOM 5985 O O . PHE C 1 36 ? 71.32368 79.57331 69.66171 1.000 26.69542 36 PHE C O 1
ATOM 5993 N N . PRO C 1 37 ? 71.76451 77.87700 71.03634 1.000 27.36292 37 PRO C N 1
ATOM 5994 C CA . PRO C 1 37 ? 71.78194 78.75044 72.20902 1.000 28.11130 37 PRO C CA 1
ATOM 5995 C C . PRO C 1 37 ? 73.14126 79.43857 72.29321 1.000 27.63340 37 PRO C C 1
ATOM 5996 O O . PRO C 1 37 ? 74.03837 79.18907 71.49027 1.000 26.80528 37 PRO C O 1
ATOM 6000 N N . GLN C 1 38 ? 73.27805 80.32347 73.28629 1.000 27.51688 38 GLN C N 1
ATOM 6001 C CA . GLN C 1 38 ? 74.43379 81.21623 73.35046 1.000 24.92950 38 GLN C CA 1
ATOM 6002 C C . GLN C 1 38 ? 75.75415 80.46258 73.38981 1.000 29.71966 38 GLN C C 1
ATOM 6003 O O . GLN C 1 38 ? 76.72338 80.86868 72.73838 1.000 29.42790 38 GLN C O 1
ATOM 6009 N N . ARG C 1 39 ? 75.82324 79.37280 74.15903 1.000 34.75161 39 ARG C N 1
ATOM 6010 C CA . ARG C 1 39 ? 77.09525 78.67592 74.30915 1.000 28.28651 39 ARG C CA 1
ATOM 6011 C C . ARG C 1 39 ? 77.55927 78.06357 72.99561 1.000 31.66590 39 ARG C C 1
ATOM 6012 O O . ARG C 1 39 ? 78.76667 77.94036 72.76264 1.000 31.66836 39 ARG C O 1
ATOM 6020 N N . PHE C 1 40 ? 76.63479 77.69537 72.12008 1.000 29.56317 40 PHE C N 1
ATOM 6021 C CA . PHE C 1 40 ? 77.06385 77.10286 70.85838 1.000 31.82591 40 PHE C CA 1
ATOM 6022 C C . PHE C 1 40 ? 77.25335 78.14808 69.77106 1.000 34.05845 40 PHE C C 1
ATOM 6023 O O . PHE C 1 40 ? 78.07570 77.95035 68.87182 1.000 28.10842 40 PHE C O 1
ATOM 6031 N N . LEU C 1 41 ? 76.53990 79.27368 69.85447 1.000 29.74899 41 LEU C N 1
ATOM 6032 C CA . LEU C 1 41 ? 76.93233 80.43962 69.07561 1.000 28.36707 41 LEU C CA 1
ATOM 6033 C C . LEU C 1 41 ? 78.36709 80.82685 69.40135 1.000 34.73882 41 LEU C C 1
ATOM 6034 O O . LEU C 1 41 ? 79.18481 81.06495 68.50191 1.000 33.38612 41 LEU C O 1
ATOM 6039 N N . ASP C 1 42 ? 78.69668 80.87521 70.69349 1.000 32.12908 42 ASP C N 1
ATOM 6040 C CA . ASP C 1 42 ? 80.05968 81.20605 71.08301 1.000 36.25246 42 ASP C CA 1
ATOM 6041 C C . ASP C 1 42 ? 81.04220 80.17058 70.54496 1.000 34.52838 42 ASP C C 1
ATOM 6042 O O . ASP C 1 42 ? 82.09371 80.52042 69.99628 1.000 34.06614 42 ASP C O 1
ATOM 6047 N N . LEU C 1 43 ? 80.69717 78.89113 70.65727 1.000 33.37399 43 LEU C N 1
ATOM 6048 C CA . LEU C 1 43 ? 81.56160 77.84894 70.12142 1.000 31.19648 43 LEU C CA 1
ATOM 6049 C C . LEU C 1 43 ? 81.76880 78.02981 68.62209 1.000 29.14546 43 LEU C C 1
ATOM 6050 O O . LEU C 1 43 ? 82.90260 78.00493 68.13295 1.000 30.10780 43 LEU C O 1
ATOM 6055 N N . GLY C 1 44 ? 80.68167 78.22435 67.87605 1.000 30.06643 44 GLY C N 1
ATOM 6056 C CA . GLY C 1 44 ? 80.81268 78.42566 66.44393 1.000 26.03778 44 GLY C CA 1
ATOM 6057 C C . GLY C 1 44 ? 81.66264 79.63412 66.10346 1.000 36.38681 44 GLY C C 1
ATOM 6058 O O . GLY C 1 44 ? 82.51397 79.57980 65.20837 1.000 29.38140 44 GLY C O 1
ATOM 6059 N N . ASN C 1 45 ? 81.46078 80.74090 66.82177 1.000 28.79113 45 ASN C N 1
ATOM 6060 C CA . ASN C 1 45 ? 82.21152 81.93911 66.48156 1.000 31.85805 45 ASN C CA 1
ATOM 6061 C C . ASN C 1 45 ? 83.69058 81.77755 66.77682 1.000 31.96858 45 ASN C C 1
ATOM 6062 O O . ASN C 1 45 ? 84.52116 82.36687 66.07996 1.000 35.82975 45 ASN C O 1
ATOM 6067 N N . SER C 1 46 ? 84.05210 80.98594 67.78934 1.000 30.17766 46 SER C N 1
ATOM 6068 C CA . SER C 1 46 ? 85.47607 80.80513 68.03093 1.000 35.91296 46 SER C CA 1
ATOM 6069 C C . SER C 1 46 ? 86.13125 80.04352 66.88272 1.000 36.60637 46 SER C C 1
ATOM 6070 O O . SER C 1 46 ? 87.28691 80.32043 66.54267 1.000 36.05492 46 SER C O 1
ATOM 6073 N N . VAL C 1 47 ? 85.40342 79.11554 66.24810 1.000 30.72344 47 VAL C N 1
ATOM 6074 C CA . VAL C 1 47 ? 85.94833 78.42882 65.07720 1.000 31.84913 47 VAL C CA 1
ATOM 6075 C C . VAL C 1 47 ? 85.96892 79.35469 63.86617 1.000 30.83497 47 VAL C C 1
ATOM 6076 O O . VAL C 1 47 ? 86.93491 79.36314 63.09567 1.000 32.06061 47 VAL C O 1
ATOM 6080 N N . LEU C 1 48 ? 84.91982 80.15936 63.68549 1.000 32.30351 48 LEU C N 1
ATOM 6081 C CA . LEU C 1 48 ? 84.93850 81.16401 62.62621 1.000 37.87534 48 LEU C CA 1
ATOM 6082 C C . LEU C 1 48 ? 86.17641 82.04780 62.71950 1.000 45.13002 48 LEU C C 1
ATOM 6083 O O . LEU C 1 48 ? 86.75696 82.43058 61.69615 1.000 38.83242 48 LEU C O 1
ATOM 6088 N N . LYS C 1 49 ? 86.60200 82.37715 63.93694 1.000 35.12457 49 LYS C N 1
ATOM 6089 C CA . LYS C 1 49 ? 87.76042 83.24312 64.09739 1.000 37.67073 49 LYS C CA 1
ATOM 6090 C C . LYS C 1 49 ? 89.08097 82.49061 64.02633 1.000 39.59361 49 LYS C C 1
ATOM 6091 O O . LYS C 1 49 ? 90.11143 83.11125 63.74752 1.000 40.57678 49 LYS C O 1
ATOM 6097 N N . ASP C 1 50 ? 89.07741 81.17407 64.22780 1.000 34.26970 50 ASP C N 1
ATOM 6098 C CA . ASP C 1 50 ? 90.29747 80.36682 64.17281 1.000 39.28495 50 ASP C CA 1
ATOM 6099 C C . ASP C 1 50 ? 89.98371 79.02327 63.53148 1.000 41.36636 50 ASP C C 1
ATOM 6100 O O . ASP C 1 50 ? 89.76559 78.02045 64.22240 1.000 40.49738 50 ASP C O 1
ATOM 6105 N N . PRO C 1 51 ? 89.98530 78.95659 62.19768 1.000 37.61090 51 PRO C N 1
ATOM 6106 C CA . PRO C 1 51 ? 89.61549 77.69815 61.52712 1.000 34.02841 51 PRO C CA 1
ATOM 6107 C C . PRO C 1 51 ? 90.50725 76.53279 61.89208 1.000 34.21760 51 PRO C C 1
ATOM 6108 O O . PRO C 1 51 ? 90.08702 75.38311 61.73012 1.000 36.44310 51 PRO C O 1
ATOM 6112 N N . SER C 1 52 ? 91.72022 76.79144 62.38761 1.000 37.34465 52 SER C N 1
ATOM 6113 C CA . SER C 1 52 ? 92.60688 75.70814 62.79010 1.000 40.87200 52 SER C CA 1
ATOM 6114 C C . SER C 1 52 ? 91.98915 74.85033 63.88308 1.000 38.57403 52 SER C C 1
ATOM 6115 O O . SER C 1 52 ? 92.33202 73.66878 64.01266 1.000 36.70711 52 SER C O 1
ATOM 6118 N N . LEU C 1 53 ? 91.08891 75.42273 64.68242 1.000 31.63675 53 LEU C N 1
ATOM 6119 C CA . LEU C 1 53 ? 90.39169 74.63577 65.68949 1.000 35.22345 53 LEU C CA 1
ATOM 6120 C C . LEU C 1 53 ? 89.58297 73.50694 65.06316 1.000 35.86418 53 LEU C C 1
ATOM 6121 O O . LEU C 1 53 ? 89.33763 72.49465 65.72315 1.000 35.96597 53 LEU C O 1
ATOM 6126 N N . ALA C 1 54 ? 89.18525 73.64581 63.79603 1.000 35.94148 54 ALA C N 1
ATOM 6127 C CA . ALA C 1 54 ? 88.34926 72.63272 63.16682 1.000 34.05357 54 ALA C CA 1
ATOM 6128 C C . ALA C 1 54 ? 89.12001 71.37434 62.78894 1.000 31.04924 54 ALA C C 1
ATOM 6129 O O . ALA C 1 54 ? 88.49183 70.38700 62.40941 1.000 30.18894 54 ALA C O 1
ATOM 6131 N N . ARG C 1 55 ? 90.45000 71.38343 62.89108 1.000 35.07521 55 ARG C N 1
ATOM 6132 C CA . ARG C 1 55 ? 91.27468 70.22764 62.56834 1.000 33.65172 55 ARG C CA 1
ATOM 6133 C C . ARG C 1 55 ? 91.53130 69.31706 63.76130 1.000 40.17594 55 ARG C C 1
ATOM 6134 O O . ARG C 1 55 ? 92.04367 68.20820 63.57273 1.000 37.38876 55 ARG C O 1
ATOM 6142 N N . THR C 1 56 ? 91.20052 69.74954 64.97421 1.000 32.95556 56 THR C N 1
ATOM 6143 C CA . THR C 1 56 ? 91.52625 69.00653 66.18211 1.000 38.95739 56 THR C CA 1
ATOM 6144 C C . THR C 1 56 ? 90.27998 68.33961 66.74588 1.000 35.07111 56 THR C C 1
ATOM 6145 O O . THR C 1 56 ? 89.15840 68.81669 66.55827 1.000 38.83777 56 THR C O 1
ATOM 6149 N N . LYS C 1 57 ? 90.49422 67.23363 67.45479 1.000 39.58683 57 LYS C N 1
ATOM 6150 C CA . LYS C 1 57 ? 89.40411 66.60128 68.18427 1.000 43.05480 57 LYS C CA 1
ATOM 6151 C C . LYS C 1 57 ? 88.90986 67.50698 69.30658 1.000 39.87552 57 LYS C C 1
ATOM 6152 O O . LYS C 1 57 ? 87.70383 67.72080 69.46248 1.000 39.42986 57 LYS C O 1
ATOM 6158 N N . GLU C 1 58 ? 89.83810 68.07966 70.07944 1.000 46.97416 58 GLU C N 1
ATOM 6159 C CA . GLU C 1 58 ? 89.46119 68.78057 71.30431 1.000 45.54650 58 GLU C CA 1
ATOM 6160 C C . GLU C 1 58 ? 88.63375 70.02933 71.02532 1.000 41.39429 58 GLU C C 1
ATOM 6161 O O . GLU C 1 58 ? 87.75741 70.37835 71.82318 1.000 40.38044 58 GLU C O 1
ATOM 6167 N N . ASN C 1 59 ? 88.86506 70.70515 69.90559 1.000 42.09213 59 ASN C N 1
ATOM 6168 C CA . ASN C 1 59 ? 88.07342 71.88793 69.59399 1.000 36.81053 59 ASN C CA 1
ATOM 6169 C C . ASN C 1 59 ? 87.11926 71.70865 68.42071 1.000 37.61966 59 ASN C C 1
ATOM 6170 O O . ASN C 1 59 ? 86.11431 72.41922 68.34424 1.000 39.85998 59 ASN C O 1
ATOM 6175 N N . GLY C 1 60 ? 87.37740 70.76447 67.52644 1.000 27.44776 60 GLY C N 1
ATOM 6176 C CA . GLY C 1 60 ? 86.50391 70.59981 66.38764 1.000 33.20536 60 GLY C CA 1
ATOM 6177 C C . GLY C 1 60 ? 85.32959 69.68199 66.65345 1.000 31.96261 60 GLY C C 1
ATOM 6178 O O . GLY C 1 60 ? 84.24629 69.90118 66.11227 1.000 25.36491 60 GLY C O 1
ATOM 6179 N N . LEU C 1 61 ? 85.53266 68.64338 67.47091 1.000 27.78563 61 LEU C N 1
ATOM 6180 C CA . LEU C 1 61 ? 84.48035 67.66181 67.71970 1.000 22.73933 61 LEU C CA 1
ATOM 6181 C C . LEU C 1 61 ? 83.30071 68.24882 68.49314 1.000 27.61491 61 LEU C C 1
ATOM 6182 O O . LEU C 1 61 ? 82.15134 67.93513 68.15904 1.000 27.99687 61 LEU C O 1
ATOM 6187 N N . PRO C 1 62 ? 83.50852 69.08843 69.52555 1.000 32.05853 62 PRO C N 1
ATOM 6188 C CA . PRO C 1 62 ? 82.33129 69.63728 70.22267 1.000 22.14582 62 PRO C CA 1
ATOM 6189 C C . PRO C 1 62 ? 81.42628 70.47590 69.33811 1.000 31.84725 62 PRO C C 1
ATOM 6190 O O . PRO C 1 62 ? 80.19905 70.34329 69.43131 1.000 28.59707 62 PRO C O 1
ATOM 6194 N N . LEU C 1 63 ? 81.98283 71.34225 68.48557 1.000 28.78931 63 LEU C N 1
ATOM 6195 C CA . LEU C 1 63 ? 81.13224 72.09901 67.57067 1.000 29.70777 63 LEU C CA 1
ATOM 6196 C C . LEU C 1 63 ? 80.46938 71.16824 66.56351 1.000 22.88530 63 LEU C C 1
ATOM 6197 O O . LEU C 1 63 ? 79.30356 71.36285 66.19602 1.000 26.07097 63 LEU C O 1
ATOM 6202 N N . LEU C 1 64 ? 81.18964 70.13438 66.13191 1.000 23.56120 64 LEU C N 1
ATOM 6203 C CA . LEU C 1 64 ? 80.61012 69.16394 65.20599 1.000 22.64962 64 LEU C CA 1
ATOM 6204 C C . LEU C 1 64 ? 79.43787 68.42433 65.84385 1.000 25.09235 64 LEU C C 1
ATOM 6205 O O . LEU C 1 64 ? 78.40440 68.20999 65.19511 1.000 23.91918 64 LEU C O 1
ATOM 6210 N N . GLN C 1 65 ? 79.56860 68.04688 67.12059 1.000 24.17000 65 GLN C N 1
ATOM 6211 C CA . GLN C 1 65 ? 78.45946 67.41063 67.82702 1.000 27.82428 65 GLN C CA 1
ATOM 6212 C C . GLN C 1 65 ? 77.25014 68.33719 67.89045 1.000 23.51132 65 GLN C C 1
ATOM 6213 O O . GLN C 1 65 ? 76.12178 67.91659 67.62523 1.000 21.42593 65 GLN C O 1
ATOM 6219 N N . ALA C 1 66 ? 77.47896 69.61330 68.22324 1.000 24.57219 66 ALA C N 1
ATOM 6220 C CA . ALA C 1 66 ? 76.38714 70.57037 68.35258 1.000 21.46350 66 ALA C CA 1
ATOM 6221 C C . ALA C 1 66 ? 75.71197 70.81149 67.01075 1.000 21.57219 66 ALA C C 1
ATOM 6222 O O . ALA C 1 66 ? 74.47694 70.79937 66.91912 1.000 21.22033 66 ALA C O 1
ATOM 6224 N N . ILE C 1 67 ? 76.50979 71.03123 65.95623 1.000 17.31003 67 ILE C N 1
ATOM 6225 C CA . ILE C 1 67 ? 75.94958 71.26033 64.62160 1.000 19.20295 67 ILE C CA 1
ATOM 6226 C C . ILE C 1 67 ? 75.05794 70.09465 64.21029 1.000 21.68483 67 ILE C C 1
ATOM 6227 O O . ILE C 1 67 ? 73.90191 70.28772 63.80047 1.000 17.18514 67 ILE C O 1
ATOM 6232 N N . THR C 1 68 ? 75.57350 68.86106 64.32124 1.000 19.11062 68 THR C N 1
ATOM 6233 C CA . THR C 1 68 ? 74.79561 67.71253 63.85013 1.000 21.11866 68 THR C CA 1
ATOM 6234 C C . THR C 1 68 ? 73.51148 67.53991 64.65894 1.000 19.28675 68 THR C C 1
ATOM 6235 O O . THR C 1 68 ? 72.45869 67.19344 64.10173 1.000 18.36740 68 THR C O 1
ATOM 6239 N N . ARG C 1 69 ? 73.56835 67.81243 65.96449 1.000 18.38910 69 ARG C N 1
ATOM 6240 C CA . ARG C 1 69 ? 72.38997 67.61747 66.80608 1.000 21.00459 69 ARG C CA 1
ATOM 6241 C C . ARG C 1 69 ? 71.31434 68.64208 66.48724 1.000 20.03043 69 ARG C C 1
ATOM 6242 O O . ARG C 1 69 ? 70.14935 68.28767 66.29407 1.000 19.11762 69 ARG C O 1
ATOM 6250 N N . TYR C 1 70 ? 71.68376 69.92632 66.43354 1.000 20.55328 70 TYR C N 1
ATOM 6251 C CA . TYR C 1 70 ? 70.68667 70.93314 66.09200 1.000 19.30817 70 TYR C CA 1
ATOM 6252 C C . TYR C 1 70 ? 70.24152 70.81617 64.63819 1.000 15.71947 70 TYR C C 1
ATOM 6253 O O . TYR C 1 70 ? 69.08116 71.11603 64.32822 1.000 19.58100 70 TYR C O 1
ATOM 6262 N N . HIS C 1 71 ? 71.12446 70.37872 63.73652 1.000 17.02071 71 HIS C N 1
ATOM 6263 C CA . HIS C 1 71 ? 70.71493 70.22778 62.33714 1.000 20.21314 71 HIS C CA 1
ATOM 6264 C C . HIS C 1 71 ? 69.57818 69.20710 62.19671 1.000 20.25345 71 HIS C C 1
ATOM 6265 O O . HIS C 1 71 ? 68.54404 69.49210 61.58123 1.000 15.43367 71 HIS C O 1
ATOM 6272 N N . THR C 1 72 ? 69.72677 68.01862 62.77269 1.000 14.88576 72 THR C N 1
ATOM 6273 C CA . THR C 1 72 ? 68.66008 67.04317 62.53349 1.000 20.90565 72 THR C CA 1
ATOM 6274 C C . THR C 1 72 ? 67.38353 67.37301 63.29772 1.000 20.52414 72 THR C C 1
ATOM 6275 O O . THR C 1 72 ? 66.31634 66.87256 62.92536 1.000 19.78785 72 THR C O 1
ATOM 6279 N N . CYS C 1 73 ? 67.46316 68.23032 64.32390 1.000 19.45846 73 CYS C N 1
ATOM 6280 C CA . CYS C 1 73 ? 66.28785 68.68182 65.05128 1.000 20.56116 73 CYS C CA 1
ATOM 6281 C C . CYS C 1 73 ? 65.61753 69.89206 64.42030 1.000 20.26622 73 CYS C C 1
ATOM 6282 O O . CYS C 1 73 ? 64.44145 70.13751 64.68744 1.000 21.92995 73 CYS C O 1
ATOM 6285 N N . ASN C 1 74 ? 66.31526 70.65536 63.58185 1.000 20.60740 74 ASN C N 1
ATOM 6286 C CA . ASN C 1 74 ? 65.71981 71.86319 63.04918 1.000 16.00264 74 ASN C CA 1
ATOM 6287 C C . ASN C 1 74 ? 65.67389 71.94368 61.53219 1.000 19.26867 74 ASN C C 1
ATOM 6288 O O . ASN C 1 74 ? 64.91366 72.75566 61.00119 1.000 25.72390 74 ASN C O 1
ATOM 6293 N N . VAL C 1 75 ? 66.43138 71.12449 60.82079 1.000 21.27661 75 VAL C N 1
ATOM 6294 C CA . VAL C 1 75 ? 66.34044 71.03387 59.36352 1.000 27.89307 75 VAL C CA 1
ATOM 6295 C C . VAL C 1 75 ? 65.56778 69.76671 59.02558 1.000 22.09695 75 VAL C C 1
ATOM 6296 O O . VAL C 1 75 ? 66.01683 68.66680 59.38399 1.000 23.85114 75 VAL C O 1
ATOM 6300 N N . PRO C 1 76 ? 64.42094 69.85526 58.35087 1.000 21.24856 76 PRO C N 1
ATOM 6301 C CA . PRO C 1 76 ? 63.59943 68.65852 58.15671 1.000 23.36490 76 PRO C CA 1
ATOM 6302 C C . PRO C 1 76 ? 64.22771 67.68392 57.17336 1.000 22.69193 76 PRO C C 1
ATOM 6303 O O . PRO C 1 76 ? 64.83974 68.07300 56.17543 1.000 21.95374 76 PRO C O 1
ATOM 6307 N N . PHE C 1 77 ? 64.10178 66.40521 57.49644 1.000 23.85559 77 PHE C N 1
ATOM 6308 C CA . PHE C 1 77 ? 64.30299 65.33652 56.53101 1.000 22.05405 77 PHE C CA 1
ATOM 6309 C C . PHE C 1 77 ? 62.98219 65.16516 55.79734 1.000 18.40550 77 PHE C C 1
ATOM 6310 O O . PHE C 1 77 ? 62.00060 64.71494 56.38776 1.000 24.66784 77 PHE C O 1
ATOM 6318 N N . GLU C 1 78 ? 62.93812 65.56252 54.52611 1.000 21.42804 78 GLU C N 1
ATOM 6319 C CA . GLU C 1 78 ? 61.67122 65.68595 53.81248 1.000 19.78782 78 GLU C CA 1
ATOM 6320 C C . GLU C 1 78 ? 61.88249 65.38577 52.33291 1.000 18.47031 78 GLU C C 1
ATOM 6321 O O . GLU C 1 78 ? 62.97533 65.55805 51.80013 1.000 20.96957 78 GLU C O 1
ATOM 6327 N N . ASN C 1 79 ? 60.81990 64.91440 51.67417 1.000 23.09480 79 ASN C N 1
ATOM 6328 C CA . ASN C 1 79 ? 60.84410 64.62832 50.24364 1.000 22.70290 79 ASN C CA 1
ATOM 6329 C C . ASN C 1 79 ? 59.82876 65.47776 49.49492 1.000 22.42608 79 ASN C C 1
ATOM 6330 O O . ASN C 1 79 ? 59.41617 65.11223 48.39105 1.000 20.96260 79 ASN C O 1
ATOM 6335 N N . LEU C 1 80 ? 59.42342 66.61117 50.07439 1.000 24.50238 80 LEU C N 1
ATOM 6336 C CA . LEU C 1 80 ? 58.33855 67.39649 49.49654 1.000 24.10772 80 LEU C CA 1
ATOM 6337 C C . LEU C 1 80 ? 58.67406 67.92569 48.11040 1.000 23.10417 80 LEU C C 1
ATOM 6338 O O . LEU C 1 80 ? 57.75790 68.26156 47.35360 1.000 29.16483 80 LEU C O 1
ATOM 6343 N N . VAL C 1 81 ? 59.95439 67.99325 47.74175 1.000 21.61254 81 VAL C N 1
ATOM 6344 C CA . VAL C 1 81 ? 60.25884 68.51697 46.41673 1.000 25.39776 81 VAL C CA 1
ATOM 6345 C C . VAL C 1 81 ? 59.76275 67.57171 45.32067 1.000 31.33681 81 VAL C C 1
ATOM 6346 O O . VAL C 1 81 ? 59.55497 68.00476 44.18418 1.000 27.82363 81 VAL C O 1
ATOM 6350 N N . LEU C 1 82 ? 59.51771 66.30045 45.63894 1.000 25.27841 82 LEU C N 1
ATOM 6351 C CA . LEU C 1 82 ? 58.99256 65.34891 44.66394 1.000 23.68268 82 LEU C CA 1
ATOM 6352 C C . LEU C 1 82 ? 57.47234 65.35571 44.60144 1.000 32.04194 82 LEU C C 1
ATOM 6353 O O . LEU C 1 82 ? 56.89121 64.57953 43.83078 1.000 30.24988 82 LEU C O 1
ATOM 6358 N N . HIS C 1 83 ? 56.82020 66.21336 45.38931 1.000 27.78572 83 HIS C N 1
ATOM 6359 C CA . HIS C 1 83 ? 55.36895 66.20591 45.52024 1.000 27.52808 83 HIS C CA 1
ATOM 6360 C C . HIS C 1 83 ? 54.78320 67.61101 45.43090 1.000 31.39450 83 HIS C C 1
ATOM 6361 O O . HIS C 1 83 ? 54.13262 67.95565 44.43711 1.000 32.47512 83 HIS C O 1
ATOM 6368 N N . TYR C 1 84 ? 55.00384 68.42670 46.46129 1.000 31.66384 84 TYR C N 1
ATOM 6369 C CA . TYR C 1 84 ? 54.57779 69.82599 46.45590 1.000 30.33128 84 TYR C CA 1
ATOM 6370 C C . TYR C 1 84 ? 55.59760 70.69373 45.70949 1.000 34.05825 84 TYR C C 1
ATOM 6371 O O . TYR C 1 84 ? 56.20802 71.60814 46.26095 1.000 30.02920 84 TYR C O 1
ATOM 6380 N N . ASP C 1 85 ? 55.79631 70.38124 44.43019 1.000 30.69483 85 ASP C N 1
ATOM 6381 C CA . ASP C 1 85 ? 56.72299 71.18818 43.64479 1.000 33.41183 85 ASP C CA 1
ATOM 6382 C C . ASP C 1 85 ? 56.32803 71.12157 42.17979 1.000 37.37359 85 ASP C C 1
ATOM 6383 O O . ASP C 1 85 ? 55.90016 70.05469 41.71645 1.000 37.27036 85 ASP C O 1
ATOM 6388 N N . PRO C 1 86 ? 56.44014 72.22231 41.43226 1.000 38.85240 86 PRO C N 1
ATOM 6389 C CA . PRO C 1 86 ? 56.02279 72.18283 40.02281 1.000 40.93458 86 PRO C CA 1
ATOM 6390 C C . PRO C 1 86 ? 56.95702 71.39202 39.12492 1.000 42.69975 86 PRO C C 1
ATOM 6391 O O . PRO C 1 86 ? 56.51130 70.92308 38.07282 1.000 42.56627 86 PRO C O 1
ATOM 6395 N N . HIS C 1 87 ? 58.21918 71.20044 39.50263 1.000 36.54406 87 HIS C N 1
ATOM 6396 C CA . HIS C 1 87 ? 59.17316 70.51955 38.63678 1.000 38.51780 87 HIS C CA 1
ATOM 6397 C C . HIS C 1 87 ? 59.60987 69.15391 39.14630 1.000 41.37412 87 HIS C C 1
ATOM 6398 O O . HIS C 1 87 ? 59.93210 68.28779 38.32996 1.000 36.69220 87 HIS C O 1
ATOM 6405 N N A LYS C 1 88 ? 59.65629 68.95134 40.46784 0.557 32.49723 88 LYS C N 1
ATOM 6406 N N B LYS C 1 88 ? 59.62106 68.94305 40.46610 0.443 32.58494 88 LYS C N 1
ATOM 6407 C CA A LYS C 1 88 ? 59.94339 67.64162 41.06171 0.557 38.22602 88 LYS C CA 1
ATOM 6408 C CA B LYS C 1 88 ? 59.87306 67.62731 41.05991 0.443 38.17099 88 LYS C CA 1
ATOM 6409 C C A LYS C 1 88 ? 61.34504 67.15320 40.69320 0.557 38.43246 88 LYS C C 1
ATOM 6410 C C B LYS C 1 88 ? 61.26479 67.10729 40.70599 0.443 38.43790 88 LYS C C 1
ATOM 6411 O O A LYS C 1 88 ? 61.58167 65.95719 40.49516 0.557 34.60338 88 LYS C O 1
ATOM 6412 O O B LYS C 1 88 ? 61.47025 65.90602 40.50797 0.443 34.61238 88 LYS C O 1
ATOM 6423 N N A ILE C 1 89 ? 62.27951 68.09663 40.61212 0.557 34.67909 89 ILE C N 1
ATOM 6424 N N B ILE C 1 89 ? 62.22715 68.02090 40.62442 0.443 34.67829 89 ILE C N 1
ATOM 6425 C CA A ILE C 1 89 ? 63.68575 67.83249 40.32837 0.557 36.98282 89 ILE C CA 1
ATOM 6426 C CA B ILE C 1 89 ? 63.62190 67.66999 40.39849 0.443 36.91808 89 ILE C CA 1
ATOM 6427 C C A ILE C 1 89 ? 64.49760 68.20674 41.56304 0.557 35.19460 89 ILE C C 1
ATOM 6428 C C B ILE C 1 89 ? 64.44121 68.13744 41.59513 0.443 35.19820 89 ILE C C 1
ATOM 6429 O O A ILE C 1 89 ? 64.19157 69.19599 42.24047 0.557 34.25551 89 ILE C O 1
ATOM 6430 O O B ILE C 1 89 ? 64.10676 69.12294 42.26186 0.443 34.24269 89 ILE C O 1
ATOM 6439 N N . VAL C 1 90 ? 65.51716 67.40775 41.87013 1.000 32.12993 90 VAL C N 1
ATOM 6440 C CA . VAL C 1 90 ? 66.36952 67.63811 43.03309 1.000 31.17482 90 VAL C CA 1
ATOM 6441 C C . VAL C 1 90 ? 67.62601 68.37531 42.58800 1.000 37.40146 90 VAL C C 1
ATOM 6442 O O . VAL C 1 90 ? 68.36276 67.88785 41.72220 1.000 34.20781 90 VAL C O 1
ATOM 6446 N N . THR C 1 91 ? 67.90467 69.53494 43.18258 1.000 27.32113 91 THR C N 1
ATOM 6447 C CA . THR C 1 91 ? 69.20223 70.15722 42.95360 1.000 22.05561 91 THR C CA 1
ATOM 6448 C C . THR C 1 91 ? 70.16843 69.78556 44.07080 1.000 25.86189 91 THR C C 1
ATOM 6449 O O . THR C 1 91 ? 69.79330 69.71445 45.24865 1.000 30.37195 91 THR C O 1
ATOM 6453 N N . LEU C 1 92 ? 71.41305 69.52325 43.68464 1.000 23.91136 92 LEU C N 1
ATOM 6454 C CA . LEU C 1 92 ? 72.49912 69.29640 44.62539 1.000 24.35084 92 LEU C CA 1
ATOM 6455 C C . LEU C 1 92 ? 73.52220 70.42087 44.58443 1.000 23.45327 92 LEU C C 1
ATOM 6456 O O . LEU C 1 92 ? 74.63038 70.27345 45.11497 1.000 21.76202 92 LEU C O 1
ATOM 6461 N N . ASP C 1 93 ? 73.17378 71.53683 43.97681 1.000 22.47937 93 ASP C N 1
ATOM 6462 C CA . ASP C 1 93 ? 74.08413 72.66924 43.91196 1.000 22.70056 93 ASP C CA 1
ATOM 6463 C C . ASP C 1 93 ? 74.26993 73.27286 45.30007 1.000 19.31545 93 ASP C C 1
ATOM 6464 O O . ASP C 1 93 ? 73.28410 73.67105 45.92867 1.000 21.40698 93 ASP C O 1
ATOM 6469 N N . PRO C 1 94 ? 75.49538 73.37639 45.80497 1.000 22.91455 94 PRO C N 1
ATOM 6470 C CA . PRO C 1 94 ? 75.68202 73.86771 47.18566 1.000 23.12825 94 PRO C CA 1
ATOM 6471 C C . PRO C 1 94 ? 75.14073 75.27073 47.42712 1.000 24.04407 94 PRO C C 1
ATOM 6472 O O . PRO C 1 94 ? 74.72385 75.57273 48.55147 1.000 24.63788 94 PRO C O 1
ATOM 6476 N N . ALA C 1 95 ? 75.12410 76.14746 46.42003 1.000 22.47051 95 ALA C N 1
ATOM 6477 C CA . ALA C 1 95 ? 74.57739 77.47937 46.67419 1.000 24.08519 95 ALA C CA 1
ATOM 6478 C C . ALA C 1 95 ? 73.05802 77.43450 46.76792 1.000 30.30549 95 ALA C C 1
ATOM 6479 O O . ALA C 1 95 ? 72.46384 78.07744 47.64575 1.000 28.79168 95 ALA C O 1
ATOM 6481 N N . GLU C 1 96 ? 72.40787 76.68499 45.87145 1.000 22.77716 96 GLU C N 1
ATOM 6482 C CA . GLU C 1 96 ? 70.95687 76.55331 45.95285 1.000 22.69913 96 GLU C CA 1
ATOM 6483 C C . GLU C 1 96 ? 70.54013 75.79598 47.20593 1.000 22.53962 96 GLU C C 1
ATOM 6484 O O . GLU C 1 96 ? 69.48924 76.08965 47.79131 1.000 21.97682 96 GLU C O 1
ATOM 6490 N N . LEU C 1 97 ? 71.34245 74.81568 47.62077 1.000 24.54295 97 LEU C N 1
ATOM 6491 C CA . LEU C 1 97 ? 71.05734 74.11564 48.86971 1.000 21.30215 97 LEU C CA 1
ATOM 6492 C C . LEU C 1 97 ? 71.10804 75.07732 50.05533 1.000 25.33415 97 LEU C C 1
ATOM 6493 O O . LEU C 1 97 ? 70.25044 75.02454 50.94495 1.000 20.78433 97 LEU C O 1
ATOM 6498 N N . TYR C 1 98 ? 72.08680 75.98478 50.06420 1.000 21.34176 98 TYR C N 1
ATOM 6499 C CA . TYR C 1 98 ? 72.16483 76.96706 51.14152 1.000 22.68271 98 TYR C CA 1
ATOM 6500 C C . TYR C 1 98 ? 70.87927 77.77899 51.22335 1.000 27.48034 98 TYR C C 1
ATOM 6501 O O . TYR C 1 98 ? 70.30420 77.95653 52.30635 1.000 24.42866 98 TYR C O 1
ATOM 6510 N N . THR C 1 99 ? 70.40722 78.27457 50.08128 1.000 25.81807 99 THR C N 1
ATOM 6511 C CA . THR C 1 99 ? 69.17911 79.05532 50.09160 1.000 25.39649 99 THR C CA 1
ATOM 6512 C C . THR C 1 99 ? 68.00111 78.23041 50.59496 1.000 22.08618 99 THR C C 1
ATOM 6513 O O . THR C 1 99 ? 67.19542 78.71409 51.39895 1.000 27.31443 99 THR C O 1
ATOM 6517 N N A LYS C 1 100 ? 67.90797 76.97390 50.15395 0.525 24.91726 100 LYS C N 1
ATOM 6518 N N B LYS C 1 100 ? 67.89264 76.97321 50.15523 0.475 24.91626 100 LYS C N 1
ATOM 6519 C CA A LYS C 1 100 ? 66.79802 76.10937 50.54160 0.525 22.02372 100 LYS C CA 1
ATOM 6520 C CA B LYS C 1 100 ? 66.75896 76.14834 50.56635 0.475 22.03000 100 LYS C CA 1
ATOM 6521 C C A LYS C 1 100 ? 66.77906 75.87664 52.04488 0.525 24.99581 100 LYS C C 1
ATOM 6522 C C B LYS C 1 100 ? 66.77183 75.89085 52.06573 0.475 24.98524 100 LYS C C 1
ATOM 6523 O O A LYS C 1 100 ? 65.72727 75.96063 52.68870 0.525 23.33272 100 LYS C O 1
ATOM 6524 O O B LYS C 1 100 ? 65.72913 75.96433 52.72610 0.475 23.34567 100 LYS C O 1
ATOM 6535 N N . ILE C 1 101 ? 67.93914 75.58542 52.61780 1.000 17.73717 101 ILE C N 1
ATOM 6536 C CA . ILE C 1 101 ? 68.04107 75.18435 54.01750 1.000 21.00237 101 ILE C CA 1
ATOM 6537 C C . ILE C 1 101 ? 68.15114 76.37565 54.97030 1.000 26.18028 101 ILE C C 1
ATOM 6538 O O . ILE C 1 101 ? 67.53394 76.37044 56.03401 1.000 22.94668 101 ILE C O 1
ATOM 6543 N N . VAL C 1 102 ? 68.92809 77.40970 54.65191 1.000 24.74561 102 VAL C N 1
ATOM 6544 C CA . VAL C 1 102 ? 69.08161 78.51937 55.59807 1.000 26.78701 102 VAL C CA 1
ATOM 6545 C C . VAL C 1 102 ? 68.02440 79.58473 55.37371 1.000 28.14731 102 VAL C C 1
ATOM 6546 O O . VAL C 1 102 ? 67.36386 80.02129 56.32028 1.000 32.59251 102 VAL C O 1
ATOM 6550 N N . THR C 1 103 ? 67.84440 80.01717 54.12463 1.000 28.06593 103 THR C N 1
ATOM 6551 C CA . THR C 1 103 ? 66.94721 81.13542 53.85695 1.000 29.07324 103 THR C CA 1
ATOM 6552 C C . THR C 1 103 ? 65.48873 80.69773 53.89118 1.000 28.00141 103 THR C C 1
ATOM 6553 O O . THR C 1 103 ? 64.65023 81.36197 54.51465 1.000 29.12988 103 THR C O 1
ATOM 6557 N N . ARG C 1 104 ? 65.16803 79.58348 53.22172 1.000 20.89164 104 ARG C N 1
ATOM 6558 C CA . ARG C 1 104 ? 63.79615 79.10732 53.14672 1.000 24.93983 104 ARG C CA 1
ATOM 6559 C C . ARG C 1 104 ? 63.39671 78.23008 54.32548 1.000 24.13712 104 ARG C C 1
ATOM 6560 O O . ARG C 1 104 ? 62.20092 77.96827 54.50093 1.000 25.97164 104 ARG C O 1
ATOM 6568 N N . ARG C 1 105 ? 64.35865 77.78814 55.13384 1.000 25.54518 105 ARG C N 1
ATOM 6569 C CA . ARG C 1 105 ? 64.11075 76.87647 56.25344 1.000 28.11451 105 ARG C CA 1
ATOM 6570 C C . ARG C 1 105 ? 63.38713 75.61903 55.78302 1.000 25.37335 105 ARG C C 1
ATOM 6571 O O . ARG C 1 105 ? 62.44671 75.13435 56.41348 1.000 27.27760 105 ARG C O 1
ATOM 6579 N N . ARG C 1 106 ? 63.81181 75.10047 54.64362 1.000 23.72993 106 ARG C N 1
ATOM 6580 C CA . ARG C 1 106 ? 63.32677 73.82373 54.15391 1.000 23.41606 106 ARG C CA 1
ATOM 6581 C C . ARG C 1 106 ? 64.43218 72.79536 54.33325 1.000 26.57564 106 ARG C C 1
ATOM 6582 O O . ARG C 1 106 ? 65.50412 73.09050 54.86897 1.000 23.65636 106 ARG C O 1
ATOM 6590 N N . GLY C 1 107 ? 64.16337 71.57038 53.89608 1.000 23.95839 107 GLY C N 1
ATOM 6591 C CA . GLY C 1 107 ? 65.17688 70.54461 54.00227 1.000 20.09684 107 GLY C CA 1
ATOM 6592 C C . GLY C 1 107 ? 65.23348 69.63909 52.78738 1.000 24.32751 107 GLY C C 1
ATOM 6593 O O . GLY C 1 107 ? 65.02158 70.08126 51.65907 1.000 20.02808 107 GLY C O 1
ATOM 6594 N N . GLY C 1 108 ? 65.54559 68.37187 53.00910 1.000 17.02582 108 GLY C N 1
ATOM 6595 C CA . GLY C 1 108 ? 65.51416 67.39488 51.93548 1.000 19.50594 108 GLY C CA 1
ATOM 6596 C C . GLY C 1 108 ? 65.88977 66.02753 52.46764 1.000 24.39740 108 GLY C C 1
ATOM 6597 O O . GLY C 1 108 ? 65.65202 65.74803 53.64612 1.000 20.47869 108 GLY C O 1
ATOM 6598 N N . ARG C 1 109 ? 66.49158 65.18328 51.62538 1.000 21.23196 109 ARG C N 1
ATOM 6599 C CA . ARG C 1 109 ? 66.88883 63.82541 51.97905 1.000 24.03461 109 ARG C CA 1
ATOM 6600 C C . ARG C 1 109 ? 68.40104 63.79154 52.21102 1.000 22.03883 109 ARG C C 1
ATOM 6601 O O . ARG C 1 109 ? 69.00558 64.81881 52.52077 1.000 20.85392 109 ARG C O 1
ATOM 6609 N N . CYS C 1 110 ? 69.02323 62.61159 52.06727 1.000 18.71667 110 CYS C N 1
ATOM 6610 C CA . CYS C 1 110 ? 70.40910 62.47148 52.53133 1.000 22.43382 110 CYS C CA 1
ATOM 6611 C C . CYS C 1 110 ? 71.38481 63.31206 51.71503 1.000 19.51276 110 CYS C C 1
ATOM 6612 O O . CYS C 1 110 ? 72.29475 63.93304 52.27424 1.000 18.65388 110 CYS C O 1
ATOM 6615 N N . MET C 1 111 ? 71.21549 63.35541 50.39888 1.000 15.93454 111 MET C N 1
ATOM 6616 C CA . MET C 1 111 ? 72.16597 64.08538 49.57188 1.000 22.08003 111 MET C CA 1
ATOM 6617 C C . MET C 1 111 ? 72.01811 65.60211 49.73354 1.000 22.12960 111 MET C C 1
ATOM 6618 O O . MET C 1 111 ? 73.01627 66.31359 49.87791 1.000 20.27122 111 MET C O 1
ATOM 6623 N N . GLU C 1 112 ? 70.79343 66.11483 49.78307 1.000 19.85426 112 GLU C N 1
ATOM 6624 C CA . GLU C 1 112 ? 70.62089 67.54439 50.02383 1.000 21.93517 112 GLU C CA 1
ATOM 6625 C C . GLU C 1 112 ? 71.14273 67.95279 51.40489 1.000 27.79242 112 GLU C C 1
ATOM 6626 O O . GLU C 1 112 ? 71.86942 68.94464 51.53674 1.000 23.66965 112 GLU C O 1
ATOM 6632 N N . ASN C 1 113 ? 70.82616 67.17798 52.44144 1.000 19.48901 113 ASN C N 1
ATOM 6633 C CA . ASN C 1 113 ? 71.32279 67.51283 53.77219 1.000 17.47799 113 ASN C CA 1
ATOM 6634 C C . ASN C 1 113 ? 72.84629 67.42320 53.84706 1.000 20.57071 113 ASN C C 1
ATOM 6635 O O . ASN C 1 113 ? 73.50434 68.35076 54.33014 1.000 24.85416 113 ASN C O 1
ATOM 6640 N N . ASN C 1 114 ? 73.43870 66.33290 53.35978 1.000 19.28006 114 ASN C N 1
ATOM 6641 C CA . ASN C 1 114 ? 74.86760 66.15603 53.61145 1.000 18.23441 114 ASN C CA 1
ATOM 6642 C C . ASN C 1 114 ? 75.76413 66.85685 52.59643 1.000 15.82906 114 ASN C C 1
ATOM 6643 O O . ASN C 1 114 ? 76.91045 67.16548 52.92603 1.000 20.36688 114 ASN C O 1
ATOM 6648 N N . ILE C 1 115 ? 75.29087 67.14168 51.38304 1.000 18.87585 115 ILE C N 1
ATOM 6649 C CA . ILE C 1 115 ? 76.06763 68.03797 50.52846 1.000 17.55331 115 ILE C CA 1
ATOM 6650 C C . ILE C 1 115 ? 76.13545 69.41647 51.16633 1.000 22.45627 115 ILE C C 1
ATOM 6651 O O . ILE C 1 115 ? 77.20957 70.01924 51.27356 1.000 20.02483 115 ILE C O 1
ATOM 6656 N N . PHE C 1 116 ? 74.99109 69.91547 51.63935 1.000 21.89205 116 PHE C N 1
ATOM 6657 C CA . PHE C 1 116 ? 74.99019 71.20251 52.32485 1.000 23.41592 116 PHE C CA 1
ATOM 6658 C C . PHE C 1 116 ? 75.91331 71.17340 53.53322 1.000 20.96238 116 PHE C C 1
ATOM 6659 O O . PHE C 1 116 ? 76.69264 72.10374 53.75405 1.000 21.75001 116 PHE C O 1
ATOM 6667 N N . LEU C 1 117 ? 75.79578 70.13387 54.36585 1.000 19.70106 117 LEU C N 1
ATOM 6668 C CA . LEU C 1 117 ? 76.58437 70.10720 55.59386 1.000 19.58834 117 LEU C CA 1
ATOM 6669 C C . LEU C 1 117 ? 78.06902 69.98345 55.28968 1.000 17.35033 117 LEU C C 1
ATOM 6670 O O . LEU C 1 117 ? 78.89957 70.62788 55.94202 1.000 19.47924 117 LEU C O 1
ATOM 6675 N N . GLY C 1 118 ? 78.42638 69.18495 54.28381 1.000 18.12239 118 GLY C N 1
ATOM 6676 C CA . GLY C 1 118 ? 79.82116 69.10449 53.89979 1.000 17.28009 118 GLY C CA 1
ATOM 6677 C C . GLY C 1 118 ? 80.36815 70.45197 53.46418 1.000 17.80483 118 GLY C C 1
ATOM 6678 O O . GLY C 1 118 ? 81.47562 70.83232 53.84129 1.000 24.28945 118 GLY C O 1
ATOM 6679 N N . THR C 1 119 ? 79.58636 71.20128 52.69452 1.000 20.93140 119 THR C N 1
ATOM 6680 C CA . THR C 1 119 ? 80.02486 72.52186 52.26161 1.000 21.19573 119 THR C CA 1
ATOM 6681 C C . THR C 1 119 ? 80.19702 73.45028 53.45836 1.000 18.79091 119 THR C C 1
ATOM 6682 O O . THR C 1 119 ? 81.17286 74.20329 53.53462 1.000 23.91565 119 THR C O 1
ATOM 6686 N N . ALA C 1 120 ? 79.27027 73.38636 54.41444 1.000 17.73501 120 ALA C N 1
ATOM 6687 C CA . ALA C 1 120 ? 79.36866 74.23699 55.59626 1.000 20.10940 120 ALA C CA 1
ATOM 6688 C C . ALA C 1 120 ? 80.60634 73.89112 56.41573 1.000 22.23484 120 ALA C C 1
ATOM 6689 O O . ALA C 1 120 ? 81.34602 74.77987 56.84751 1.000 18.71508 120 ALA C O 1
ATOM 6691 N N . LEU C 1 121 ? 80.85205 72.59230 56.62764 1.000 22.59181 121 LEU C N 1
ATOM 6692 C CA . LEU C 1 121 ? 81.98138 72.14682 57.43861 1.000 15.69229 121 LEU C CA 1
ATOM 6693 C C . LEU C 1 121 ? 83.31512 72.49660 56.77967 1.000 17.31939 121 LEU C C 1
ATOM 6694 O O . LEU C 1 121 ? 84.24799 72.94577 57.45359 1.000 20.39304 121 LEU C O 1
ATOM 6699 N N . ARG C 1 122 ? 83.45222 72.26518 55.47448 1.000 19.10110 122 ARG C N 1
ATOM 6700 C CA . ARG C 1 122 ? 84.68438 72.69597 54.82077 1.000 26.14542 122 ARG C CA 1
ATOM 6701 C C . ARG C 1 122 ? 84.83968 74.20821 54.91128 1.000 24.19908 122 ARG C C 1
ATOM 6702 O O . ARG C 1 122 ? 85.94427 74.71219 55.11567 1.000 26.06706 122 ARG C O 1
ATOM 6710 N N . SER C 1 123 ? 83.73490 74.94272 54.80568 1.000 23.65930 123 SER C N 1
ATOM 6711 C CA . SER C 1 123 ? 83.81197 76.39392 54.93105 1.000 29.00580 123 SER C CA 1
ATOM 6712 C C . SER C 1 123 ? 84.24027 76.81009 56.32947 1.000 28.63750 123 SER C C 1
ATOM 6713 O O . SER C 1 123 ? 84.87021 77.86196 56.49934 1.000 28.97401 123 SER C O 1
ATOM 6716 N N . LEU C 1 124 ? 83.91558 76.00331 57.34003 1.000 23.36777 124 LEU C N 1
ATOM 6717 C CA . LEU C 1 124 ? 84.37195 76.28204 58.69843 1.000 27.45585 124 LEU C CA 1
ATOM 6718 C C . LEU C 1 124 ? 85.81256 75.85107 58.91404 1.000 30.29753 124 LEU C C 1
ATOM 6719 O O . LEU C 1 124 ? 86.42361 76.25031 59.90721 1.000 29.74967 124 LEU C O 1
ATOM 6724 N N . GLY C 1 125 ? 86.37351 75.06778 57.99786 1.000 23.88199 125 GLY C N 1
ATOM 6725 C CA . GLY C 1 125 ? 87.75222 74.63194 58.09326 1.000 23.11894 125 GLY C CA 1
ATOM 6726 C C . GLY C 1 125 ? 87.92425 73.14855 58.31852 1.000 26.38679 125 GLY C C 1
ATOM 6727 O O . GLY C 1 125 ? 89.06433 72.70309 58.47817 1.000 28.41898 125 GLY C O 1
ATOM 6728 N N . TYR C 1 126 ? 86.84072 72.37055 58.35006 1.000 21.11068 126 TYR C N 1
ATOM 6729 C CA . TYR C 1 126 ? 86.95189 70.92791 58.56973 1.000 24.58666 126 TYR C CA 1
ATOM 6730 C C . TYR C 1 126 ? 87.45460 70.21559 57.31468 1.000 25.79054 126 TYR C C 1
ATOM 6731 O O . TYR C 1 126 ? 87.21659 70.65621 56.19067 1.000 26.08618 126 TYR C O 1
ATOM 6740 N N . GLU C 1 127 ? 88.14920 69.09619 57.51580 1.000 27.22424 127 GLU C N 1
ATOM 6741 C CA . GLU C 1 127 ? 88.52043 68.20597 56.41671 1.000 30.20634 127 GLU C CA 1
ATOM 6742 C C . GLU C 1 127 ? 87.42445 67.16027 56.27339 1.000 29.92130 127 GLU C C 1
ATOM 6743 O O . GLU C 1 127 ? 87.16071 66.40911 57.21766 1.000 25.35354 127 GLU C O 1
ATOM 6749 N N . VAL C 1 128 ? 86.78119 67.12290 55.10006 1.000 25.00971 128 VAL C N 1
ATOM 6750 C CA . VAL C 1 128 ? 85.53804 66.39357 54.88842 1.000 21.03456 128 VAL C CA 1
ATOM 6751 C C . VAL C 1 128 ? 85.63290 65.61479 53.57852 1.000 26.05933 128 VAL C C 1
ATOM 6752 O O . VAL C 1 128 ? 85.90594 66.19942 52.52241 1.000 25.25020 128 VAL C O 1
ATOM 6756 N N . ARG C 1 129 ? 85.40138 64.30493 53.64721 1.000 23.56630 129 ARG C N 1
ATOM 6757 C CA . ARG C 1 129 ? 85.25235 63.46477 52.46179 1.000 16.18165 129 ARG C CA 1
ATOM 6758 C C . ARG C 1 129 ? 83.78733 63.08128 52.28855 1.000 23.39907 129 ARG C C 1
ATOM 6759 O O . ARG C 1 129 ? 83.14910 62.59637 53.23563 1.000 23.98747 129 ARG C O 1
ATOM 6767 N N . ASN C 1 130 ? 83.25496 63.30560 51.08208 1.000 18.89480 130 ASN C N 1
ATOM 6768 C CA . ASN C 1 130 ? 81.93260 62.81274 50.72082 1.000 17.06093 130 ASN C CA 1
ATOM 6769 C C . ASN C 1 130 ? 81.98873 61.31384 50.42293 1.000 20.68867 130 ASN C C 1
ATOM 6770 O O . ASN C 1 130 ? 82.79210 60.87519 49.59581 1.000 20.10994 130 ASN C O 1
ATOM 6775 N N . CYS C 1 131 ? 81.12973 60.53054 51.08135 1.000 21.41648 131 CYS C N 1
ATOM 6776 C CA . CYS C 1 131 ? 81.13930 59.07609 50.90851 1.000 18.82820 131 CYS C CA 1
ATOM 6777 C C . CYS C 1 131 ? 79.75314 58.58440 50.52593 1.000 23.19920 131 CYS C C 1
ATOM 6778 O O . CYS C 1 131 ? 78.78148 59.34112 50.53720 1.000 17.54132 131 CYS C O 1
ATOM 6781 N N . GLY C 1 132 ? 79.68200 57.29896 50.17350 1.000 19.21461 132 GLY C N 1
ATOM 6782 C CA . GLY C 1 132 ? 78.46389 56.71482 49.65596 1.000 16.78031 132 GLY C CA 1
ATOM 6783 C C . GLY C 1 132 ? 78.15765 55.39127 50.31874 1.000 16.45358 132 GLY C C 1
ATOM 6784 O O . GLY C 1 132 ? 79.04254 54.68536 50.80599 1.000 16.29359 132 GLY C O 1
ATOM 6785 N N . GLY C 1 133 ? 76.87142 55.06455 50.35665 1.000 17.70926 133 GLY C N 1
ATOM 6786 C CA . GLY C 1 133 ? 76.44193 53.84931 51.01557 1.000 17.98859 133 GLY C CA 1
ATOM 6787 C C . GLY C 1 133 ? 75.11539 53.33077 50.49740 1.000 15.65616 133 GLY C C 1
ATOM 6788 O O . GLY C 1 133 ? 74.50545 53.89815 49.59250 1.000 15.88890 133 GLY C O 1
ATOM 6789 N N . ARG C 1 134 ? 74.66272 52.24778 51.11402 1.000 14.17913 134 ARG C N 1
ATOM 6790 C CA . ARG C 1 134 ? 73.43084 51.56545 50.73291 1.000 16.24115 134 ARG C CA 1
ATOM 6791 C C . ARG C 1 134 ? 72.52429 51.41331 51.95246 1.000 12.57056 134 ARG C C 1
ATOM 6792 O O . ARG C 1 134 ? 72.96075 50.88035 52.97262 1.000 18.20337 134 ARG C O 1
ATOM 6800 N N . VAL C 1 135 ? 71.26375 51.83954 51.83852 1.000 20.35056 135 VAL C N 1
ATOM 6801 C CA . VAL C 1 135 ? 70.30766 51.67440 52.93162 1.000 16.75031 135 VAL C CA 1
ATOM 6802 C C . VAL C 1 135 ? 69.88020 50.21415 52.99278 1.000 21.55690 135 VAL C C 1
ATOM 6803 O O . VAL C 1 135 ? 69.66168 49.57134 51.95552 1.000 20.62976 135 VAL C O 1
ATOM 6807 N N . SER C 1 136 ? 69.78739 49.67163 54.20886 1.000 19.74569 136 SER C N 1
ATOM 6808 C CA . SER C 1 136 ? 69.35795 48.29012 54.37960 1.000 17.28274 136 SER C CA 1
ATOM 6809 C C . SER C 1 136 ? 67.88968 48.12994 54.01226 1.000 18.72658 136 SER C C 1
ATOM 6810 O O . SER C 1 136 ? 67.07081 49.01512 54.26456 1.000 19.48192 136 SER C O 1
ATOM 6813 N N . ARG C 1 137 ? 67.54914 46.97947 53.42898 1.000 21.51600 137 ARG C N 1
ATOM 6814 C CA . ARG C 1 137 ? 66.13868 46.66211 53.23996 1.000 25.35689 137 ARG C CA 1
ATOM 6815 C C . ARG C 1 137 ? 65.38218 46.49329 54.56373 1.000 19.27097 137 ARG C C 1
ATOM 6816 O O . ARG C 1 137 ? 64.14226 46.47094 54.55166 1.000 22.83865 137 ARG C O 1
ATOM 6824 N N . ALA C 1 138 ? 66.08724 46.38510 55.69419 1.000 19.91817 138 ALA C N 1
ATOM 6825 C CA . ALA C 1 138 ? 65.42507 46.37130 57.00172 1.000 19.83765 138 ALA C CA 1
ATOM 6826 C C . ALA C 1 138 ? 64.71570 47.69035 57.29961 1.000 27.66692 138 ALA C C 1
ATOM 6827 O O . ALA C 1 138 ? 63.80043 47.71645 58.13480 1.000 27.66609 138 ALA C O 1
ATOM 6829 N N . MET C 1 139 ? 65.09584 48.77438 56.61710 1.000 22.02489 139 MET C N 1
ATOM 6830 C CA . MET C 1 139 ? 64.44347 50.07172 56.74644 1.000 26.02965 139 MET C CA 1
ATOM 6831 C C . MET C 1 139 ? 63.31039 50.26862 55.74347 1.000 26.49471 139 MET C C 1
ATOM 6832 O O . MET C 1 139 ? 62.67446 51.32340 55.75330 1.000 27.35035 139 MET C O 1
ATOM 6837 N N . SER C 1 140 ? 63.04016 49.28679 54.89067 1.000 19.19726 140 SER C N 1
ATOM 6838 C CA . SER C 1 140 ? 62.04538 49.47310 53.84877 1.000 26.82948 140 SER C CA 1
ATOM 6839 C C . SER C 1 140 ? 60.66311 49.68694 54.46138 1.000 24.50194 140 SER C C 1
ATOM 6840 O O . SER C 1 140 ? 60.28918 48.98765 55.41315 1.000 22.73988 140 SER C O 1
ATOM 6843 N N . PRO C 1 141 ? 59.87860 50.63749 53.94089 1.000 26.42415 141 PRO C N 1
ATOM 6844 C CA . PRO C 1 141 ? 58.46978 50.74482 54.34667 1.000 24.09392 141 PRO C CA 1
ATOM 6845 C C . PRO C 1 141 ? 57.58121 49.68948 53.72520 1.000 27.37766 141 PRO C C 1
ATOM 6846 O O . PRO C 1 141 ? 56.38867 49.64482 54.04370 1.000 29.66444 141 PRO C O 1
ATOM 6850 N N . TYR C 1 142 ? 58.09886 48.87924 52.81247 1.000 25.46419 142 TYR C N 1
ATOM 6851 C CA . TYR C 1 142 ? 57.30928 47.81273 52.22237 1.000 22.46576 142 TYR C CA 1
ATOM 6852 C C . TYR C 1 142 ? 57.41204 46.59990 53.13160 1.000 29.34076 142 TYR C C 1
ATOM 6853 O O . TYR C 1 142 ? 58.53393 46.15353 53.41087 1.000 22.90877 142 TYR C O 1
ATOM 6862 N N . PRO C 1 143 ? 56.29753 46.07199 53.65581 1.000 31.39533 143 PRO C N 1
ATOM 6863 C CA . PRO C 1 143 ? 56.41318 45.03412 54.69885 1.000 33.96736 143 PRO C CA 1
ATOM 6864 C C . PRO C 1 143 ? 57.01827 43.72675 54.21699 1.000 29.31797 143 PRO C C 1
ATOM 6865 O O . PRO C 1 143 ? 57.78336 43.10333 54.96647 1.000 30.96366 143 PRO C O 1
ATOM 6869 N N . GLU C 1 144 ? 56.69699 43.27521 53.00072 1.000 27.24433 144 GLU C N 1
ATOM 6870 C CA . GLU C 1 144 ? 57.27447 42.01130 52.53615 1.000 33.50148 144 GLU C CA 1
ATOM 6871 C C . GLU C 1 144 ? 58.76674 42.13081 52.25761 1.000 31.22801 144 GLU C C 1
ATOM 6872 O O . GLU C 1 144 ? 59.49933 41.14312 52.39881 1.000 27.97876 144 GLU C O 1
ATOM 6878 N N . VAL C 1 145 ? 59.23796 43.31760 51.86080 1.000 26.38273 145 VAL C N 1
ATOM 6879 C CA . VAL C 1 145 ? 60.67090 43.51018 51.67025 1.000 27.76532 145 VAL C CA 1
ATOM 6880 C C . VAL C 1 145 ? 61.40260 43.42360 53.00646 1.000 28.83500 145 VAL C C 1
ATOM 6881 O O . VAL C 1 145 ? 62.46706 42.80128 53.10495 1.000 29.24947 145 VAL C O 1
ATOM 6885 N N . ARG C 1 146 ? 60.84980 44.05150 54.05316 1.000 30.39280 146 ARG C N 1
ATOM 6886 C CA . ARG C 1 146 ? 61.43342 43.92683 55.38806 1.000 32.11089 146 ARG C CA 1
ATOM 6887 C C . ARG C 1 146 ? 61.47709 42.47799 55.84728 1.000 31.47708 146 ARG C C 1
ATOM 6888 O O . ARG C 1 146 ? 62.46926 42.03628 56.43706 1.000 30.49926 146 ARG C O 1
ATOM 6896 N N A LYS C 1 147 ? 60.41125 41.71895 55.58600 0.555 32.33021 147 LYS C N 1
ATOM 6897 N N B LYS C 1 147 ? 60.40692 41.72458 55.59748 0.445 32.33703 147 LYS C N 1
ATOM 6898 C CA A LYS C 1 147 ? 60.32616 40.36708 56.13130 0.555 35.17175 147 LYS C CA 1
ATOM 6899 C CA B LYS C 1 147 ? 60.32978 40.36760 56.12645 0.445 35.16615 147 LYS C CA 1
ATOM 6900 C C A LYS C 1 147 ? 61.28691 39.41669 55.43408 0.555 37.25106 147 LYS C C 1
ATOM 6901 C C B LYS C 1 147 ? 61.32407 39.44644 55.43869 0.445 37.22193 147 LYS C C 1
ATOM 6902 O O A LYS C 1 147 ? 61.92053 38.57721 56.08653 0.555 37.50485 147 LYS C O 1
ATOM 6903 O O B LYS C 1 147 ? 62.01422 38.65803 56.09645 0.445 37.59763 147 LYS C O 1
ATOM 6914 N N . ASN C 1 148 ? 61.40437 39.52554 54.11200 1.000 37.33402 148 ASN C N 1
ATOM 6915 C CA . ASN C 1 148 ? 62.12398 38.53383 53.32966 1.000 27.01411 148 ASN C CA 1
ATOM 6916 C C . ASN C 1 148 ? 63.51472 38.96121 52.90573 1.000 30.10843 148 ASN C C 1
ATOM 6917 O O . ASN C 1 148 ? 64.30159 38.10551 52.48458 1.000 32.46643 148 ASN C O 1
ATOM 6922 N N . GLN C 1 149 ? 63.84480 40.25415 52.99680 1.000 24.51910 149 GLN C N 1
ATOM 6923 C CA . GLN C 1 149 ? 65.07650 40.72490 52.39026 1.000 23.77314 149 GLN C CA 1
ATOM 6924 C C . GLN C 1 149 ? 65.89059 41.56756 53.35557 1.000 20.80890 149 GLN C C 1
ATOM 6925 O O . GLN C 1 149 ? 66.69225 42.39031 52.90990 1.000 21.79152 149 GLN C O 1
ATOM 6931 N N A SER C 1 150 ? 65.70869 41.39084 54.66935 0.601 21.47044 150 SER C N 1
ATOM 6932 N N B SER C 1 150 ? 65.70514 41.36690 54.66640 0.399 21.51106 150 SER C N 1
ATOM 6933 C CA A SER C 1 150 ? 66.32427 42.32426 55.60946 0.601 22.40262 150 SER C CA 1
ATOM 6934 C CA B SER C 1 150 ? 66.30206 42.25550 55.65845 0.399 22.44576 150 SER C CA 1
ATOM 6935 C C A SER C 1 150 ? 67.84179 42.22254 55.65413 0.601 22.59374 150 SER C C 1
ATOM 6936 C C B SER C 1 150 ? 67.82348 42.21159 55.65594 0.399 22.60803 150 SER C C 1
ATOM 6937 O O A SER C 1 150 ? 68.48161 43.13379 56.17992 0.601 22.11522 150 SER C O 1
ATOM 6938 O O B SER C 1 150 ? 68.45021 43.15430 56.14531 0.399 22.10350 150 SER C O 1
ATOM 6943 N N . ALA C 1 151 ? 68.43038 41.15013 55.12806 1.000 18.01599 151 ALA C N 1
ATOM 6944 C CA . ALA C 1 151 ? 69.88603 41.05898 55.05107 1.000 25.20437 151 ALA C CA 1
ATOM 6945 C C . ALA C 1 151 ? 70.45351 41.72016 53.79411 1.000 24.07710 151 ALA C C 1
ATOM 6946 O O . ALA C 1 151 ? 71.67397 41.81226 53.65341 1.000 23.97188 151 ALA C O 1
ATOM 6948 N N . THR C 1 152 ? 69.61006 42.20711 52.89757 1.000 16.97907 152 THR C N 1
ATOM 6949 C CA . THR C 1 152 ? 70.08676 42.85232 51.68459 1.000 18.96497 152 THR C CA 1
ATOM 6950 C C . THR C 1 152 ? 70.07593 44.37378 51.82444 1.000 23.57309 152 THR C C 1
ATOM 6951 O O . THR C 1 152 ? 69.52708 44.94118 52.77400 1.000 21.13062 152 THR C O 1
ATOM 6955 N N . TYR C 1 153 ? 70.69772 45.02947 50.84570 1.000 18.28435 153 TYR C N 1
ATOM 6956 C CA . TYR C 1 153 ? 70.82249 46.47937 50.80517 1.000 19.40138 153 TYR C CA 1
ATOM 6957 C C . TYR C 1 153 ? 70.34710 47.00473 49.45388 1.000 21.01594 153 TYR C C 1
ATOM 6958 O O . TYR C 1 153 ? 70.39144 46.29975 48.44375 1.000 21.91916 153 TYR C O 1
ATOM 6967 N N . ASP C 1 154 ? 69.87297 48.24425 49.44976 1.000 18.84085 154 ASP C N 1
ATOM 6968 C CA . ASP C 1 154 ? 69.55433 48.91964 48.20342 1.000 19.79303 154 ASP C CA 1
ATOM 6969 C C . ASP C 1 154 ? 70.81815 49.12474 47.37571 1.000 15.33389 154 ASP C C 1
ATOM 6970 O O . ASP C 1 154 ? 71.93772 49.05087 47.87839 1.000 22.12193 154 ASP C O 1
ATOM 6975 N N . GLY C 1 155 ? 70.63403 49.38033 46.08430 1.000 17.95618 155 GLY C N 1
ATOM 6976 C CA . GLY C 1 155 ? 71.71926 49.95550 45.30924 1.000 16.29929 155 GLY C CA 1
ATOM 6977 C C . GLY C 1 155 ? 72.07816 51.33347 45.83641 1.000 21.19276 155 GLY C C 1
ATOM 6978 O O . GLY C 1 155 ? 71.24855 52.01570 46.42527 1.000 19.98111 155 GLY C O 1
ATOM 6979 N N . TRP C 1 156 ? 73.34431 51.72530 45.64833 1.000 14.77116 156 TRP C N 1
ATOM 6980 C CA . TRP C 1 156 ? 73.87646 52.99743 46.17289 1.000 14.73118 156 TRP C CA 1
ATOM 6981 C C . TRP C 1 156 ? 72.82833 54.09930 46.21911 1.000 17.15621 156 TRP C C 1
ATOM 6982 O O . TRP C 1 156 ? 72.33246 54.53261 45.17702 1.000 15.86393 156 TRP C O 1
ATOM 6993 N N . ASN C 1 157 ? 72.42531 54.49811 47.43527 1.000 14.51896 157 ASN C N 1
ATOM 6994 C CA . ASN C 1 157 ? 71.36390 55.48349 47.57875 1.000 19.86307 157 ASN C CA 1
ATOM 6995 C C . ASN C 1 157 ? 71.53406 56.30730 48.84679 1.000 20.99130 157 ASN C C 1
ATOM 6996 O O . ASN C 1 157 ? 70.58101 56.98296 49.24570 1.000 24.36514 157 ASN C O 1
ATOM 7001 N N . HIS C 1 158 ? 72.67806 56.25950 49.51593 1.000 18.55012 158 HIS C N 1
ATOM 7002 C CA . HIS C 1 158 ? 72.85065 57.04847 50.72695 1.000 16.23407 158 HIS C CA 1
ATOM 7003 C C . HIS C 1 158 ? 74.17214 57.79252 50.69505 1.000 16.06900 158 HIS C C 1
ATOM 7004 O O . HIS C 1 158 ? 75.16334 57.32343 50.13519 1.000 24.11632 158 HIS C O 1
ATOM 7011 N N . MET C 1 159 ? 74.16755 58.95275 51.32954 1.000 19.74089 159 MET C N 1
ATOM 7012 C CA . MET C 1 159 ? 75.32857 59.80518 51.45121 1.000 17.56952 159 MET C CA 1
ATOM 7013 C C . MET C 1 159 ? 75.65094 60.00296 52.92264 1.000 18.07848 159 MET C C 1
ATOM 7014 O O . MET C 1 159 ? 74.75081 60.26179 53.72144 1.000 19.81817 159 MET C O 1
ATOM 7019 N N . LEU C 1 160 ? 76.92783 59.88897 53.28127 1.000 15.89968 160 LEU C N 1
ATOM 7020 C CA . LEU C 1 160 ? 77.38513 60.38060 54.56744 1.000 21.09405 160 LEU C CA 1
ATOM 7021 C C . LEU C 1 160 ? 78.74305 61.03809 54.37874 1.000 20.61792 160 LEU C C 1
ATOM 7022 O O . LEU C 1 160 ? 79.37695 60.91933 53.32306 1.000 19.66901 160 LEU C O 1
ATOM 7027 N N . LEU C 1 161 ? 79.19245 61.71897 55.42917 1.000 19.86954 161 LEU C N 1
ATOM 7028 C CA . LEU C 1 161 ? 80.48353 62.38494 55.46087 1.000 19.87784 161 LEU C CA 1
ATOM 7029 C C . LEU C 1 161 ? 81.44375 61.64166 56.38122 1.000 23.41034 161 LEU C C 1
ATOM 7030 O O . LEU C 1 161 ? 81.03293 61.05563 57.38994 1.000 22.72658 161 LEU C O 1
ATOM 7035 N N . LEU C 1 162 ? 82.72393 61.66405 56.01018 1.000 15.59095 162 LEU C N 1
ATOM 7036 C CA . LEU C 1 162 ? 83.83094 61.37084 56.90739 1.000 23.40049 162 LEU C CA 1
ATOM 7037 C C . LEU C 1 162 ? 84.54923 62.68134 57.19043 1.000 24.29100 162 LEU C C 1
ATOM 7038 O O . LEU C 1 162 ? 84.89142 63.42147 56.25709 1.000 24.08636 162 LEU C O 1
ATOM 7043 N N . VAL C 1 163 ? 84.75265 62.97584 58.46891 1.000 22.35600 163 VAL C N 1
ATOM 7044 C CA . VAL C 1 163 ? 85.38807 64.21010 58.90720 1.000 20.69177 163 VAL C CA 1
ATOM 7045 C C . VAL C 1 163 ? 86.62796 63.83362 59.69769 1.000 24.57335 163 VAL C C 1
ATOM 7046 O O . VAL C 1 163 ? 86.54964 63.01585 60.62316 1.000 23.45483 163 VAL C O 1
ATOM 7050 N N . PHE C 1 164 ? 87.76864 64.43277 59.34877 1.000 24.89078 164 PHE C N 1
ATOM 7051 C CA . PHE C 1 164 ? 89.04193 64.04462 59.94114 1.000 23.57792 164 PHE C CA 1
ATOM 7052 C C . PHE C 1 164 ? 89.37964 64.98837 61.08851 1.000 33.78153 164 PHE C C 1
ATOM 7053 O O . PHE C 1 164 ? 89.54541 66.19548 60.87559 1.000 32.19317 164 PHE C O 1
ATOM 7061 N N . LEU C 1 165 ? 89.47048 64.44171 62.30269 1.000 27.02148 165 LEU C N 1
ATOM 7062 C CA . LEU C 1 165 ? 89.68837 65.23362 63.51074 1.000 28.47498 165 LEU C CA 1
ATOM 7063 C C . LEU C 1 165 ? 90.91753 64.70636 64.22726 1.000 33.77121 165 LEU C C 1
ATOM 7064 O O . LEU C 1 165 ? 90.93112 63.55660 64.67441 1.000 37.15065 165 LEU C O 1
ATOM 7069 N N . GLY C 1 166 ? 91.93736 65.54438 64.34709 1.000 44.62816 166 GLY C N 1
ATOM 7070 C CA . GLY C 1 166 ? 93.17260 65.10892 64.96720 1.000 41.07488 166 GLY C CA 1
ATOM 7071 C C . GLY C 1 166 ? 93.83123 64.00545 64.17170 1.000 46.93605 166 GLY C C 1
ATOM 7072 O O . GLY C 1 166 ? 94.50761 64.27040 63.17553 1.000 50.86686 166 GLY C O 1
ATOM 7073 N N . ASP C 1 167 ? 93.62066 62.75682 64.58605 1.000 38.91246 167 ASP C N 1
ATOM 7074 C CA . ASP C 1 167 ? 94.26448 61.62325 63.93940 1.000 42.34126 167 ASP C CA 1
ATOM 7075 C C . ASP C 1 167 ? 93.27664 60.54360 63.50759 1.000 38.61642 167 ASP C C 1
ATOM 7076 O O . ASP C 1 167 ? 93.70295 59.42836 63.19269 1.000 50.03506 167 ASP C O 1
ATOM 7081 N N . GLU C 1 168 ? 91.97681 60.84165 63.47262 1.000 39.52570 168 GLU C N 1
ATOM 7082 C CA . GLU C 1 168 ? 90.95089 59.82484 63.27750 1.000 40.45360 168 GLU C CA 1
ATOM 7083 C C . GLU C 1 168 ? 89.80646 60.38425 62.44795 1.000 32.87041 168 GLU C C 1
ATOM 7084 O O . GLU C 1 168 ? 89.46577 61.56568 62.54224 1.000 29.36752 168 GLU C O 1
ATOM 7090 N N . TRP C 1 169 ? 89.20658 59.51347 61.64855 1.000 35.44685 169 TRP C N 1
ATOM 7091 C CA . TRP C 1 169 ? 88.01605 59.85448 60.89151 1.000 26.04913 169 TRP C CA 1
ATOM 7092 C C . TRP C 1 169 ? 86.76795 59.59882 61.72815 1.000 31.04077 169 TRP C C 1
ATOM 7093 O O . TRP C 1 169 ? 86.71532 58.66698 62.54378 1.000 23.07378 169 TRP C O 1
ATOM 7104 N N . TYR C 1 170 ? 85.76087 60.44427 61.50383 1.000 28.60934 170 TYR C N 1
ATOM 7105 C CA . TYR C 1 170 ? 84.44907 60.36434 62.13322 1.000 28.70863 170 TYR C CA 1
ATOM 7106 C C . TYR C 1 170 ? 83.38622 60.32105 61.04643 1.000 27.27991 170 TYR C C 1
ATOM 7107 O O . TYR C 1 170 ? 83.45596 61.08026 60.07801 1.000 24.86614 170 TYR C O 1
ATOM 7116 N N . GLY C 1 171 ? 82.42145 59.42063 61.19417 1.000 22.56702 171 GLY C N 1
ATOM 7117 C CA . GLY C 1 171 ? 81.26829 59.43340 60.31680 1.000 17.46390 171 GLY C CA 1
ATOM 7118 C C . GLY C 1 171 ? 80.31039 60.52430 60.75803 1.000 19.23862 171 GLY C C 1
ATOM 7119 O O . GLY C 1 171 ? 80.06180 60.72554 61.94529 1.000 21.91988 171 GLY C O 1
ATOM 7120 N N . VAL C 1 172 ? 79.78774 61.25001 59.78861 1.000 19.79359 172 VAL C N 1
ATOM 7121 C CA . VAL C 1 172 ? 78.87002 62.34395 60.07277 1.000 21.86574 172 VAL C CA 1
ATOM 7122 C C . VAL C 1 172 ? 77.72768 62.22837 59.09350 1.000 18.08980 172 VAL C C 1
ATOM 7123 O O . VAL C 1 172 ? 77.95039 62.06967 57.88702 1.000 21.52584 172 VAL C O 1
ATOM 7127 N N . ASP C 1 173 ? 76.50754 62.30017 59.60585 1.000 19.61903 173 ASP C N 1
ATOM 7128 C CA . ASP C 1 173 ? 75.33171 62.06473 58.77524 1.000 16.36560 173 ASP C CA 1
ATOM 7129 C C . ASP C 1 173 ? 74.18589 62.86120 59.37488 1.000 18.18617 173 ASP C C 1
ATOM 7130 O O . ASP C 1 173 ? 73.70479 62.50641 60.44799 1.000 17.75322 173 ASP C O 1
ATOM 7135 N N . VAL C 1 174 ? 73.71665 63.90433 58.68364 1.000 22.62538 174 VAL C N 1
ATOM 7136 C CA . VAL C 1 174 ? 72.52366 64.59081 59.16742 1.000 17.04975 174 VAL C CA 1
ATOM 7137 C C . VAL C 1 174 ? 71.38239 64.42775 58.17825 1.000 19.29491 174 VAL C C 1
ATOM 7138 O O . VAL C 1 174 ? 70.48893 65.26949 58.11265 1.000 15.51256 174 VAL C O 1
ATOM 7142 N N . GLY C 1 175 ? 71.38037 63.34372 57.41308 1.000 21.35962 175 GLY C N 1
ATOM 7143 C CA . GLY C 1 175 ? 70.38366 63.26490 56.37243 1.000 19.28129 175 GLY C CA 1
ATOM 7144 C C . GLY C 1 175 ? 69.67420 61.93806 56.31117 1.000 22.37980 175 GLY C C 1
ATOM 7145 O O . GLY C 1 175 ? 69.54102 61.36578 55.23510 1.000 23.32459 175 GLY C O 1
ATOM 7146 N N . MET C 1 176 ? 69.20145 61.42992 57.44931 1.000 17.30746 176 MET C N 1
ATOM 7147 C CA . MET C 1 176 ? 68.45258 60.18167 57.40381 1.000 23.93791 176 MET C CA 1
ATOM 7148 C C . MET C 1 176 ? 67.33576 60.17360 58.43622 1.000 20.57125 176 MET C C 1
ATOM 7149 O O . MET C 1 176 ? 66.90762 59.09447 58.85549 1.000 24.27976 176 MET C O 1
ATOM 7154 N N . GLY C 1 177 ? 66.87071 61.34607 58.86370 1.000 21.73847 177 GLY C N 1
ATOM 7155 C CA . GLY C 1 177 ? 65.79641 61.40332 59.83972 1.000 20.43302 177 GLY C CA 1
ATOM 7156 C C . GLY C 1 177 ? 66.11505 60.57949 61.07014 1.000 14.98509 177 GLY C C 1
ATOM 7157 O O . GLY C 1 177 ? 67.25375 60.54602 61.54955 1.000 21.95311 177 GLY C O 1
ATOM 7158 N N . SER C 1 178 ? 65.10568 59.88823 61.57761 1.000 20.33033 178 SER C N 1
ATOM 7159 C CA . SER C 1 178 ? 65.27055 59.13253 62.81625 1.000 22.59232 178 SER C CA 1
ATOM 7160 C C . SER C 1 178 ? 66.01611 57.82204 62.62948 1.000 24.56423 178 SER C C 1
ATOM 7161 O O . SER C 1 178 ? 66.39707 57.20931 63.62981 1.000 23.56619 178 SER C O 1
ATOM 7164 N N . MET C 1 179 ? 66.21643 57.35367 61.39357 1.000 20.55631 179 MET C N 1
ATOM 7165 C CA . MET C 1 179 ? 67.02221 56.15276 61.19753 1.000 20.31172 179 MET C CA 1
ATOM 7166 C C . MET C 1 179 ? 68.51390 56.38673 61.34318 1.000 20.69951 179 MET C C 1
ATOM 7167 O O . MET C 1 179 ? 69.25850 55.42893 61.60487 1.000 22.01093 179 MET C O 1
ATOM 7172 N N . GLY C 1 180 ? 68.96649 57.62588 61.17847 1.000 18.10556 180 GLY C N 1
ATOM 7173 C CA . GLY C 1 180 ? 70.37354 57.93339 61.18167 1.000 13.37112 180 GLY C CA 1
ATOM 7174 C C . GLY C 1 180 ? 71.02140 57.78631 62.54116 1.000 25.77157 180 GLY C C 1
ATOM 7175 O O . GLY C 1 180 ? 70.35922 57.74440 63.57992 1.000 20.36882 180 GLY C O 1
ATOM 7176 N N . PRO C 1 181 ? 72.35211 57.70456 62.54545 1.000 14.39853 181 PRO C N 1
ATOM 7177 C CA . PRO C 1 181 ? 73.07792 57.59343 63.81162 1.000 19.41230 181 PRO C CA 1
ATOM 7178 C C . PRO C 1 181 ? 72.92350 58.81588 64.69612 1.000 23.02439 181 PRO C C 1
ATOM 7179 O O . PRO C 1 181 ? 72.96534 58.68318 65.92586 1.000 23.50034 181 PRO C O 1
ATOM 7183 N N . ASN C 1 182 ? 72.72234 59.99888 64.11028 1.000 21.03152 182 ASN C N 1
ATOM 7184 C CA . ASN C 1 182 ? 72.34166 61.19065 64.87041 1.000 21.37266 182 ASN C CA 1
ATOM 7185 C C . ASN C 1 182 ? 73.36941 61.55813 65.93106 1.000 20.62387 182 ASN C C 1
ATOM 7186 O O . ASN C 1 182 ? 73.02587 62.07657 66.99213 1.000 19.61685 182 ASN C O 1
ATOM 7191 N N . LEU C 1 183 ? 74.64506 61.30384 65.62520 1.000 24.94864 183 LEU C N 1
ATOM 7192 C CA . LEU C 1 183 ? 75.81738 61.54912 66.44558 1.000 30.00557 183 LEU C CA 1
ATOM 7193 C C . LEU C 1 183 ? 76.98321 61.42166 65.48922 1.000 22.42038 183 LEU C C 1
ATOM 7194 O O . LEU C 1 183 ? 76.94540 60.53539 64.62743 1.000 20.93119 183 LEU C O 1
ATOM 7199 N N . PRO C 1 184 ? 78.02151 62.24351 65.60189 1.000 23.41998 184 PRO C N 1
ATOM 7200 C CA . PRO C 1 184 ? 79.27353 61.92468 64.90035 1.000 21.90534 184 PRO C CA 1
ATOM 7201 C C . PRO C 1 184 ? 79.88108 60.67851 65.53450 1.000 28.03636 184 PRO C C 1
ATOM 7202 O O . PRO C 1 184 ? 80.00493 60.60043 66.75394 1.000 25.94016 184 PRO C O 1
ATOM 7206 N N . PHE C 1 185 ? 80.22865 59.69122 64.71159 1.000 23.28206 185 PHE C N 1
ATOM 7207 C CA . PHE C 1 185 ? 80.77098 58.46331 65.28516 1.000 22.80129 185 PHE C CA 1
ATOM 7208 C C . PHE C 1 185 ? 82.20467 58.23505 64.82494 1.000 23.30680 185 PHE C C 1
ATOM 7209 O O . PHE C 1 185 ? 82.51561 58.45507 63.64925 1.000 21.58598 185 PHE C O 1
ATOM 7217 N N . PRO C 1 186 ? 83.10084 57.79651 65.71518 1.000 27.18356 186 PRO C N 1
ATOM 7218 C CA . PRO C 1 186 ? 84.45261 57.45523 65.26392 1.000 24.50555 186 PRO C CA 1
ATOM 7219 C C . PRO C 1 186 ? 84.38584 56.27985 64.31249 1.000 23.62356 186 PRO C C 1
ATOM 7220 O O . PRO C 1 186 ? 83.59980 55.34879 64.50126 1.000 29.32438 186 PRO C O 1
ATOM 7224 N N . LEU C 1 187 ? 85.17679 56.35465 63.24869 1.000 23.27722 187 LEU C N 1
ATOM 7225 C CA . LEU C 1 187 ? 85.17194 55.30305 62.23766 1.000 23.31830 187 LEU C CA 1
ATOM 7226 C C . LEU C 1 187 ? 86.02939 54.17590 62.80022 1.000 26.03564 187 LEU C C 1
ATOM 7227 O O . LEU C 1 187 ? 87.21273 54.02903 62.48865 1.000 26.22694 187 LEU C O 1
ATOM 7232 N N . GLN C 1 188 ? 85.41577 53.40757 63.70285 1.000 29.49216 188 GLN C N 1
ATOM 7233 C CA . GLN C 1 188 ? 86.09610 52.40793 64.52380 1.000 29.44362 188 GLN C CA 1
ATOM 7234 C C . GLN C 1 188 ? 85.30543 51.11686 64.45952 1.000 24.90394 188 GLN C C 1
ATOM 7235 O O . GLN C 1 188 ? 84.12650 51.09819 64.82561 1.000 22.66112 188 GLN C O 1
ATOM 7241 N N . ASP C 1 189 ? 85.94381 50.04799 64.01084 1.000 24.73454 189 ASP C N 1
ATOM 7242 C CA . ASP C 1 189 ? 85.30239 48.73702 64.01171 1.000 31.03262 189 ASP C CA 1
ATOM 7243 C C . ASP C 1 189 ? 84.86844 48.36952 65.42822 1.000 28.00006 189 ASP C C 1
ATOM 7244 O O . ASP C 1 189 ? 85.70316 48.22040 66.32716 1.000 31.18618 189 ASP C O 1
ATOM 7249 N N . GLY C 1 190 ? 83.56382 48.23311 65.63658 1.000 23.07783 190 GLY C N 1
ATOM 7250 C CA . GLY C 1 190 ? 83.03651 47.86486 66.94050 1.000 29.18685 190 GLY C CA 1
ATOM 7251 C C . GLY C 1 190 ? 82.59618 49.01863 67.82210 1.000 26.54190 190 GLY C C 1
ATOM 7252 O O . GLY C 1 190 ? 82.21671 48.78249 68.97590 1.000 26.21314 190 GLY C O 1
ATOM 7253 N N . PHE C 1 191 ? 82.61917 50.25610 67.32543 1.000 24.08831 191 PHE C N 1
ATOM 7254 C CA . PHE C 1 191 ? 82.14582 51.36052 68.14028 1.000 22.98971 191 PHE C CA 1
ATOM 7255 C C . PHE C 1 191 ? 80.66698 51.17016 68.45769 1.000 28.11196 191 PHE C C 1
ATOM 7256 O O . PHE C 1 191 ? 79.86858 50.81606 67.58657 1.000 27.13603 191 PHE C O 1
ATOM 7264 N N . GLU C 1 192 ? 80.30209 51.41345 69.71277 1.000 22.91778 192 GLU C N 1
ATOM 7265 C CA . GLU C 1 192 ? 78.91114 51.34738 70.14071 1.000 35.49395 192 GLU C CA 1
ATOM 7266 C C . GLU C 1 192 ? 78.61169 52.54903 71.02207 1.000 25.96305 192 GLU C C 1
ATOM 7267 O O . GLU C 1 192 ? 79.47131 53.00730 71.77460 1.000 27.63048 192 GLU C O 1
ATOM 7273 N N . SER C 1 193 ? 77.38702 53.06153 70.91992 1.000 22.59077 193 SER C N 1
ATOM 7274 C CA . SER C 1 193 ? 76.97717 54.16454 71.77236 1.000 25.99995 193 SER C CA 1
ATOM 7275 C C . SER C 1 193 ? 75.46191 54.17742 71.90785 1.000 24.35745 193 SER C C 1
ATOM 7276 O O . SER C 1 193 ? 74.73152 53.80941 70.98590 1.000 23.47616 193 SER C O 1
ATOM 7279 N N . LEU C 1 194 ? 75.00458 54.63712 73.06178 1.000 22.90113 194 LEU C N 1
ATOM 7280 C CA . LEU C 1 194 ? 73.62153 55.06443 73.17657 1.000 23.31571 194 LEU C CA 1
ATOM 7281 C C . LEU C 1 194 ? 73.40042 56.22645 72.22098 1.000 24.17487 194 LEU C C 1
ATOM 7282 O O . LEU C 1 194 ? 74.25347 57.10537 72.11167 1.000 24.61915 194 LEU C O 1
ATOM 7287 N N . SER C 1 195 ? 72.26876 56.21828 71.50342 1.000 22.03844 195 SER C N 1
ATOM 7288 C CA . SER C 1 195 ? 71.91458 57.33476 70.62245 1.000 21.84519 195 SER C CA 1
ATOM 7289 C C . SER C 1 195 ? 70.40110 57.35815 70.44588 1.000 22.86335 195 SER C C 1
ATOM 7290 O O . SER C 1 195 ? 69.86447 56.54734 69.68318 1.000 20.81809 195 SER C O 1
ATOM 7293 N N . ILE C 1 196 ? 69.73625 58.31271 71.11427 1.000 21.70139 196 ILE C N 1
ATOM 7294 C CA . ILE C 1 196 ? 68.27800 58.44032 71.22328 1.000 20.68779 196 ILE C CA 1
ATOM 7295 C C . ILE C 1 196 ? 67.78423 57.30007 72.09950 1.000 25.59022 196 ILE C C 1
ATOM 7296 O O . ILE C 1 196 ? 67.29746 56.28288 71.59514 1.000 24.35806 196 ILE C O 1
ATOM 7301 N N . ALA C 1 197 ? 67.90384 57.47090 73.41028 1.000 20.67094 197 ALA C N 1
ATOM 7302 C CA . ALA C 1 197 ? 67.62460 56.38892 74.34685 1.000 23.94153 197 ALA C CA 1
ATOM 7303 C C . ALA C 1 197 ? 66.22918 55.81737 74.09129 1.000 23.35525 197 ALA C C 1
ATOM 7304 O O . ALA C 1 197 ? 65.29341 56.57620 73.79100 1.000 25.64357 197 ALA C O 1
ATOM 7306 N N . PRO C 1 198 ? 66.04395 54.49097 74.19097 1.000 24.32791 198 PRO C N 1
ATOM 7307 C CA . PRO C 1 198 ? 67.00672 53.45919 74.61116 1.000 24.28595 198 PRO C CA 1
ATOM 7308 C C . PRO C 1 198 ? 67.87672 52.93044 73.46543 1.000 25.51811 198 PRO C C 1
ATOM 7309 O O . PRO C 1 198 ? 68.72224 52.05313 73.67239 1.000 26.07124 198 PRO C O 1
ATOM 7313 N N . ARG C 1 199 ? 67.69362 53.46508 72.26063 1.000 21.85553 199 ARG C N 1
ATOM 7314 C CA . ARG C 1 199 ? 68.38989 52.94964 71.08180 1.000 24.85739 199 ARG C CA 1
ATOM 7315 C C . ARG C 1 199 ? 69.90224 53.02726 71.25785 1.000 26.51295 199 ARG C C 1
ATOM 7316 O O . ARG C 1 199 ? 70.43205 53.99766 71.81079 1.000 23.67876 199 ARG C O 1
ATOM 7324 N N . GLU C 1 200 ? 70.59429 51.98076 70.80189 1.000 24.62892 200 GLU C N 1
ATOM 7325 C CA . GLU C 1 200 ? 72.04026 51.98975 70.64442 1.000 20.10873 200 GLU C CA 1
ATOM 7326 C C . GLU C 1 200 ? 72.38054 51.92101 69.16014 1.000 26.33610 200 GLU C C 1
ATOM 7327 O O . GLU C 1 200 ? 71.59705 51.41825 68.35337 1.000 21.63464 200 GLU C O 1
ATOM 7333 N N . ILE C 1 201 ? 73.55169 52.44072 68.80701 1.000 23.12629 201 ILE C N 1
ATOM 7334 C CA . ILE C 1 201 ? 74.08005 52.33926 67.45397 1.000 19.55373 201 ILE C CA 1
ATOM 7335 C C . ILE C 1 201 ? 75.39921 51.59560 67.52253 1.000 21.70138 201 ILE C C 1
ATOM 7336 O O . ILE C 1 201 ? 76.08661 51.60177 68.54700 1.000 25.21959 201 ILE C O 1
ATOM 7341 N N . ARG C 1 202 ? 75.76081 50.96365 66.41164 1.000 22.88847 202 ARG C N 1
ATOM 7342 C CA . ARG C 1 202 ? 76.99178 50.19662 66.34245 1.000 20.73836 202 ARG C CA 1
ATOM 7343 C C . ARG C 1 202 ? 77.56668 50.33857 64.94613 1.000 23.28650 202 ARG C C 1
ATOM 7344 O O . ARG C 1 202 ? 76.81892 50.36375 63.97061 1.000 20.09014 202 ARG C O 1
ATOM 7352 N N A ILE C 1 203 ? 78.89685 50.40079 64.88006 0.806 21.22857 203 ILE C N 1
ATOM 7353 N N B ILE C 1 203 ? 78.88001 50.45625 64.82751 0.194 21.31535 203 ILE C N 1
ATOM 7354 C CA A ILE C 1 203 ? 79.67437 50.41364 63.64447 0.806 21.57270 203 ILE C CA 1
ATOM 7355 C CA B ILE C 1 203 ? 79.50436 50.36316 63.51674 0.194 21.79555 203 ILE C CA 1
ATOM 7356 C C A ILE C 1 203 ? 80.54143 49.16106 63.61888 0.806 23.79548 203 ILE C C 1
ATOM 7357 C C B ILE C 1 203 ? 80.51120 49.22348 63.55258 0.194 23.72936 203 ILE C C 1
ATOM 7358 O O A ILE C 1 203 ? 81.31110 48.92659 64.56020 0.806 24.27678 203 ILE C O 1
ATOM 7359 O O B ILE C 1 203 ? 81.28031 49.08482 64.51255 0.194 24.17176 203 ILE C O 1
ATOM 7368 N N . GLN C 1 204 ? 80.45095 48.37711 62.53103 1.000 21.74899 204 GLN C N 1
ATOM 7369 C CA . GLN C 1 204 ? 81.30150 47.20046 62.37604 1.000 26.24229 204 GLN C CA 1
ATOM 7370 C C . GLN C 1 204 ? 81.84462 47.13871 60.95971 1.000 26.29510 204 GLN C C 1
ATOM 7371 O O . GLN C 1 204 ? 81.14273 47.48105 60.01068 1.000 22.34823 204 GLN C O 1
ATOM 7377 N N . LYS C 1 205 ? 83.08275 46.66905 60.82090 1.000 22.59858 205 LYS C N 1
ATOM 7378 C CA . LYS C 1 205 ? 83.66599 46.37287 59.51557 1.000 26.09827 205 LYS C CA 1
ATOM 7379 C C . LYS C 1 205 ? 83.47899 44.87921 59.25380 1.000 28.41797 205 LYS C C 1
ATOM 7380 O O . LYS C 1 205 ? 84.04702 44.04705 59.96460 1.000 24.04715 205 LYS C O 1
ATOM 7386 N N . ARG C 1 206 ? 82.65792 44.53351 58.26287 1.000 21.65734 206 ARG C N 1
ATOM 7387 C CA . ARG C 1 206 ? 82.33656 43.12527 58.05663 1.000 26.46235 206 ARG C CA 1
ATOM 7388 C C . ARG C 1 206 ? 81.86055 42.91315 56.62686 1.000 22.33231 206 ARG C C 1
ATOM 7389 O O . ARG C 1 206 ? 81.49105 43.85924 55.93063 1.000 23.01676 206 ARG C O 1
ATOM 7397 N N . SER C 1 207 ? 81.87787 41.65253 56.19367 1.000 22.56782 207 SER C N 1
ATOM 7398 C CA . SER C 1 207 ? 81.28227 41.32255 54.90589 1.000 19.66090 207 SER C CA 1
ATOM 7399 C C . SER C 1 207 ? 79.76494 41.37845 55.02725 1.000 27.60896 207 SER C C 1
ATOM 7400 O O . SER C 1 207 ? 79.19688 41.12865 56.09397 1.000 26.52675 207 SER C O 1
ATOM 7403 N N . ILE C 1 208 ? 79.11077 41.77108 53.95354 1.000 24.81608 208 ILE C N 1
ATOM 7404 C CA . ILE C 1 208 ? 77.66188 41.75956 53.93378 1.000 16.62428 208 ILE C CA 1
ATOM 7405 C C . ILE C 1 208 ? 77.20074 40.42575 53.37070 1.000 17.86323 208 ILE C C 1
ATOM 7406 O O . ILE C 1 208 ? 77.96222 39.69932 52.73602 1.000 24.50514 208 ILE C O 1
ATOM 7411 N N A SER C 1 209 ? 75.92652 40.09656 53.60167 0.518 22.68545 209 SER C N 1
ATOM 7412 N N B SER C 1 209 ? 75.92028 40.12968 53.60604 0.482 22.70850 209 SER C N 1
ATOM 7413 C CA A SER C 1 209 ? 75.42753 38.77855 53.22062 0.518 22.47877 209 SER C CA 1
ATOM 7414 C CA B SER C 1 209 ? 75.33862 38.84637 53.23285 0.482 22.46247 209 SER C CA 1
ATOM 7415 C C A SER C 1 209 ? 75.44610 38.57045 51.71096 0.518 24.39175 209 SER C C 1
ATOM 7416 C C B SER C 1 209 ? 75.43961 38.59259 51.73430 0.482 24.40491 209 SER C C 1
ATOM 7417 O O A SER C 1 209 ? 75.64786 37.44410 51.24810 0.518 24.30039 209 SER C O 1
ATOM 7418 O O B SER C 1 209 ? 75.69206 37.46348 51.30229 0.482 24.29534 209 SER C O 1
ATOM 7423 N N . GLU C 1 210 ? 75.23537 39.63059 50.93126 1.000 24.99319 210 GLU C N 1
ATOM 7424 C CA . GLU C 1 210 ? 75.19887 39.51581 49.48057 1.000 26.53539 210 GLU C CA 1
ATOM 7425 C C . GLU C 1 210 ? 76.61481 39.59200 48.92202 1.000 20.95395 210 GLU C C 1
ATOM 7426 O O . GLU C 1 210 ? 77.24522 40.65420 48.96601 1.000 23.62999 210 GLU C O 1
ATOM 7432 N N . THR C 1 211 ? 77.09689 38.48348 48.36994 1.000 21.76600 211 THR C N 1
ATOM 7433 C CA . THR C 1 211 ? 78.43110 38.42049 47.79311 1.000 23.57467 211 THR C CA 1
ATOM 7434 C C . THR C 1 211 ? 78.54523 37.21143 46.86478 1.000 22.23035 211 THR C C 1
ATOM 7435 O O . THR C 1 211 ? 77.92933 36.16397 47.09401 1.000 21.80902 211 THR C O 1
ATOM 7439 N N . HIS C 1 212 ? 79.34308 37.37731 45.81458 1.000 19.41727 212 HIS C N 1
ATOM 7440 C CA . HIS C 1 212 ? 79.72973 36.26862 44.95755 1.000 23.26323 212 HIS C CA 1
ATOM 7441 C C . HIS C 1 212 ? 80.97636 35.55074 45.44564 1.000 21.97107 212 HIS C C 1
ATOM 7442 O O . HIS C 1 212 ? 81.34671 34.52857 44.86038 1.000 25.57444 212 HIS C O 1
ATOM 7449 N N . ALA C 1 213 ? 81.62643 36.05971 46.48956 1.000 23.97508 213 ALA C N 1
ATOM 7450 C CA . ALA C 1 213 ? 82.82210 35.41897 47.01918 1.000 22.06920 213 ALA C CA 1
ATOM 7451 C C . ALA C 1 213 ? 82.49164 34.01033 47.49330 1.000 29.33426 213 ALA C C 1
ATOM 7452 O O . ALA C 1 213 ? 81.51254 33.79839 48.21370 1.000 34.06253 213 ALA C O 1
ATOM 7454 N N . THR C 1 214 ? 83.29364 33.03894 47.05957 1.000 27.10357 214 THR C N 1
ATOM 7455 C CA . THR C 1 214 ? 83.04694 31.64922 47.42152 1.000 31.92900 214 THR C CA 1
ATOM 7456 C C . THR C 1 214 ? 83.65638 31.28261 48.76457 1.000 34.11210 214 THR C C 1
ATOM 7457 O O . THR C 1 214 ? 83.39881 30.18354 49.26669 1.000 36.55864 214 THR C O 1
ATOM 7461 N N . GLY C 1 215 ? 84.45333 32.16940 49.34842 1.000 29.33360 215 GLY C N 1
ATOM 7462 C CA . GLY C 1 215 ? 85.08041 31.92135 50.62287 1.000 34.85429 215 GLY C CA 1
ATOM 7463 C C . GLY C 1 215 ? 85.73454 33.17199 51.18108 1.000 40.41321 215 GLY C C 1
ATOM 7464 O O . GLY C 1 215 ? 85.83202 34.20808 50.50745 1.000 29.15516 215 GLY C O 1
ATOM 7465 N N . PRO C 1 216 ? 86.21366 33.08976 52.42738 1.000 37.62583 216 PRO C N 1
ATOM 7466 C CA . PRO C 1 216 ? 86.79501 34.27884 53.07037 1.000 38.42213 216 PRO C CA 1
ATOM 7467 C C . PRO C 1 216 ? 88.02169 34.81205 52.35813 1.000 28.85743 216 PRO C C 1
ATOM 7468 O O . PRO C 1 216 ? 88.30349 36.01118 52.45553 1.000 32.65485 216 PRO C O 1
ATOM 7472 N N . SER C 1 217 ? 88.75290 33.96247 51.63624 1.000 35.99118 217 SER C N 1
ATOM 7473 C CA . SER C 1 217 ? 89.94855 34.40889 50.92986 1.000 42.07241 217 SER C CA 1
ATOM 7474 C C . SER C 1 217 ? 89.65144 35.47774 49.88924 1.000 37.74182 217 SER C C 1
ATOM 7475 O O . SER C 1 217 ? 90.56304 36.21553 49.49882 1.000 45.98357 217 SER C O 1
ATOM 7478 N N . HIS C 1 218 ? 88.40397 35.58538 49.43906 1.000 33.85284 218 HIS C N 1
ATOM 7479 C CA . HIS C 1 218 ? 88.04084 36.48965 48.36186 1.000 26.38499 218 HIS C CA 1
ATOM 7480 C C . HIS C 1 218 ? 86.97039 37.47910 48.78325 1.000 26.89304 218 HIS C C 1
ATOM 7481 O O . HIS C 1 218 ? 86.47953 38.24808 47.94252 1.000 27.09993 218 HIS C O 1
ATOM 7488 N N . ALA C 1 219 ? 86.59476 37.47898 50.05448 1.000 28.70995 219 ALA C N 1
ATOM 7489 C CA . ALA C 1 219 ? 85.53665 38.34828 50.53823 1.000 25.74277 219 ALA C CA 1
ATOM 7490 C C . ALA C 1 219 ? 86.03850 39.78190 50.68955 1.000 27.51720 219 ALA C C 1
ATOM 7491 O O . ALA C 1 219 ? 87.23209 40.03142 50.86665 1.000 31.91601 219 ALA C O 1
ATOM 7493 N N . THR C 1 220 ? 85.11499 40.72383 50.58268 1.000 23.00816 220 THR C N 1
ATOM 7494 C CA . THR C 1 220 ? 85.35774 42.11575 50.92093 1.000 18.01546 220 THR C CA 1
ATOM 7495 C C . THR C 1 220 ? 84.55030 42.45647 52.16213 1.000 24.39544 220 THR C C 1
ATOM 7496 O O . THR C 1 220 ? 83.60024 41.75897 52.52161 1.000 22.87714 220 THR C O 1
ATOM 7500 N N . LYS C 1 221 ? 84.94310 43.53864 52.81497 1.000 25.76618 221 LYS C N 1
ATOM 7501 C CA . LYS C 1 221 ? 84.24579 44.02223 53.99044 1.000 25.40123 221 LYS C CA 1
ATOM 7502 C C . LYS C 1 221 ? 83.80705 45.45083 53.74311 1.000 26.67830 221 LYS C C 1
ATOM 7503 O O . LYS C 1 221 ? 84.46880 46.20242 53.02048 1.000 25.20106 221 LYS C O 1
ATOM 7509 N N A MET C 1 222 ? 82.69798 45.81908 54.35871 0.451 21.77928 222 MET C N 1
ATOM 7510 N N B MET C 1 222 ? 82.64820 45.80095 54.30850 0.549 21.76636 222 MET C N 1
ATOM 7511 C CA A MET C 1 222 ? 82.22806 47.18821 54.33718 0.451 26.74476 222 MET C CA 1
ATOM 7512 C CA B MET C 1 222 ? 82.10084 47.15297 54.31459 0.549 26.86624 222 MET C CA 1
ATOM 7513 C C A MET C 1 222 ? 82.03757 47.67160 55.76128 0.451 21.54575 222 MET C C 1
ATOM 7514 C C B MET C 1 222 ? 82.02882 47.66164 55.74915 0.549 21.54411 222 MET C C 1
ATOM 7515 O O A MET C 1 222 ? 81.97334 46.87967 56.70535 0.451 21.16174 222 MET C O 1
ATOM 7516 O O B MET C 1 222 ? 82.02611 46.87674 56.70062 0.549 21.16650 222 MET C O 1
ATOM 7525 N N . TRP C 1 223 ? 81.91706 48.98700 55.89975 1.000 16.87391 223 TRP C N 1
ATOM 7526 C CA . TRP C 1 223 ? 81.50188 49.56306 57.17076 1.000 18.86267 223 TRP C CA 1
ATOM 7527 C C . TRP C 1 223 ? 79.99834 49.39367 57.27633 1.000 22.73935 223 TRP C C 1
ATOM 7528 O O . TRP C 1 223 ? 79.26204 49.85023 56.39372 1.000 19.65015 223 TRP C O 1
ATOM 7539 N N . CYS C 1 224 ? 79.53487 48.76153 58.35010 1.000 18.45211 224 CYS C N 1
ATOM 7540 C CA . CYS C 1 224 ? 78.10782 48.54288 58.53526 1.000 22.67501 224 CYS C CA 1
ATOM 7541 C C . CYS C 1 224 ? 77.64022 49.28900 59.77099 1.000 20.36876 224 CYS C C 1
ATOM 7542 O O . CYS C 1 224 ? 78.23568 49.15293 60.84118 1.000 20.97649 224 CYS C O 1
ATOM 7545 N N . TYR C 1 225 ? 76.56502 50.04937 59.61268 1.000 17.17717 225 TYR C N 1
ATOM 7546 C CA . TYR C 1 225 ? 75.94542 50.81024 60.69203 1.000 22.87366 225 TYR C CA 1
ATOM 7547 C C . TYR C 1 225 ? 74.64487 50.10379 61.05978 1.000 25.50213 225 TYR C C 1
ATOM 7548 O O . TYR C 1 225 ? 73.74202 50.00015 60.22513 1.000 19.60967 225 TYR C O 1
ATOM 7557 N N . ASP C 1 226 ? 74.56684 49.58789 62.29035 1.000 20.10746 226 ASP C N 1
ATOM 7558 C CA . ASP C 1 226 ? 73.39315 48.89403 62.80419 1.000 23.52813 226 ASP C CA 1
ATOM 7559 C C . ASP C 1 226 ? 72.86664 49.60920 64.04862 1.000 21.46235 226 ASP C C 1
ATOM 7560 O O . ASP C 1 226 ? 73.58565 50.37397 64.69965 1.000 22.97107 226 ASP C O 1
ATOM 7565 N N . VAL C 1 227 ? 71.60468 49.34044 64.39501 1.000 17.19604 227 VAL C N 1
ATOM 7566 C CA . VAL C 1 227 ? 71.01024 49.88625 65.61125 1.000 18.36237 227 VAL C CA 1
ATOM 7567 C C . VAL C 1 227 ? 70.43573 48.74449 66.42733 1.000 24.19976 227 VAL C C 1
ATOM 7568 O O . VAL C 1 227 ? 70.08074 47.68821 65.89558 1.000 19.61470 227 VAL C O 1
ATOM 7572 N N . CYS C 1 228 ? 70.35084 48.96520 67.73451 1.000 25.30719 228 CYS C N 1
ATOM 7573 C CA . CYS C 1 228 ? 69.62233 48.08383 68.64216 1.000 21.69241 228 CYS C CA 1
ATOM 7574 C C . CYS C 1 228 ? 68.53826 48.91348 69.31006 1.000 26.01194 228 CYS C C 1
ATOM 7575 O O . CYS C 1 228 ? 68.82929 49.73559 70.18674 1.000 27.71392 228 CYS C O 1
ATOM 7578 N N . TYR C 1 229 ? 67.29233 48.69964 68.88592 1.000 25.14129 229 TYR C N 1
ATOM 7579 C CA . TYR C 1 229 ? 66.18607 49.49866 69.39869 1.000 28.74617 229 TYR C CA 1
ATOM 7580 C C . TYR C 1 229 ? 65.94524 49.26978 70.88452 1.000 29.17886 229 TYR C C 1
ATOM 7581 O O . TYR C 1 229 ? 65.58313 50.21311 71.60271 1.000 34.75117 229 TYR C O 1
ATOM 7590 N N A ASN C 1 230 ? 66.13427 48.04836 71.37146 0.494 27.81293 230 ASN C N 1
ATOM 7591 N N B ASN C 1 230 ? 66.13856 48.03940 71.35813 0.506 27.80517 230 ASN C N 1
ATOM 7592 C CA A ASN C 1 230 ? 65.82962 47.71256 72.76340 0.494 31.62183 230 ASN C CA 1
ATOM 7593 C CA B ASN C 1 230 ? 65.82712 47.65080 72.73398 0.506 31.62804 230 ASN C CA 1
ATOM 7594 C C A ASN C 1 230 ? 66.95740 46.87569 73.34722 0.494 30.33418 230 ASN C C 1
ATOM 7595 C C B ASN C 1 230 ? 66.99661 46.85110 73.29253 0.506 30.34611 230 ASN C C 1
ATOM 7596 O O A ASN C 1 230 ? 66.86975 45.64608 73.43296 0.494 32.01164 230 ASN C O 1
ATOM 7597 O O B ASN C 1 230 ? 66.97043 45.61373 73.30321 0.506 31.97667 230 ASN C O 1
ATOM 7606 N N . PRO C 1 231 ? 68.04019 47.52961 73.78117 1.000 30.96412 231 PRO C N 1
ATOM 7607 C CA . PRO C 1 231 ? 69.18521 46.78986 74.32694 1.000 25.74642 231 PRO C CA 1
ATOM 7608 C C . PRO C 1 231 ? 68.88555 46.08831 75.64391 1.000 33.47784 231 PRO C C 1
ATOM 7609 O O . PRO C 1 231 ? 69.74309 45.34203 76.12120 1.000 32.33791 231 PRO C O 1
ATOM 7613 N N . ALA C 1 232 ? 67.71715 46.32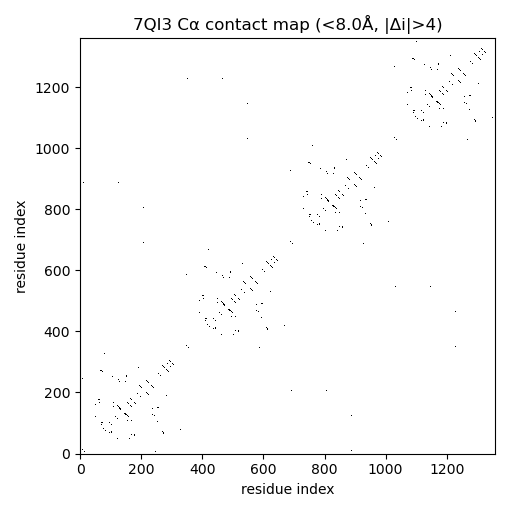110 76.25529 1.000 33.61138 232 ALA C N 1
ATOM 7614 C CA . ALA C 1 232 ? 67.36784 45.65187 77.50444 1.000 39.49198 232 ALA C CA 1
ATOM 7615 C C . ALA C 1 232 ? 66.87682 44.22810 77.28943 1.000 48.01144 232 ALA C C 1
ATOM 7616 O O . ALA C 1 232 ? 66.78079 43.46915 78.26310 1.000 46.76738 232 ALA C O 1
ATOM 7618 N N . GLU C 1 233 ? 66.55063 43.85773 76.05189 1.000 40.61791 233 GLU C N 1
ATOM 7619 C CA . GLU C 1 233 ? 66.18791 42.48005 75.75547 1.000 45.85359 233 GLU C CA 1
ATOM 7620 C C . GLU C 1 233 ? 67.32635 41.54751 76.15911 1.000 49.13470 233 GLU C C 1
ATOM 7621 O O . GLU C 1 233 ? 68.50399 41.91612 76.12027 1.000 51.04009 233 GLU C O 1
ATOM 7627 N N . SER C 1 234 ? 66.96058 40.33145 76.57803 1.000 55.62111 234 SER C N 1
ATOM 7628 C CA . SER C 1 234 ? 67.95686 39.37977 77.06750 1.000 59.90529 234 SER C CA 1
ATOM 7629 C C . SER C 1 234 ? 69.02410 39.09323 76.01433 1.000 63.62670 234 SER C C 1
ATOM 7630 O O . SER C 1 234 ? 70.21664 39.00823 76.33398 1.000 60.71514 234 SER C O 1
ATOM 7633 N N . LYS C 1 235 ? 68.61544 38.95663 74.75348 1.000 55.12470 235 LYS C N 1
ATOM 7634 C CA . LYS C 1 235 ? 69.51702 38.75819 73.62193 1.000 53.39719 235 LYS C CA 1
ATOM 7635 C C . LYS C 1 235 ? 69.37715 39.96671 72.70183 1.000 45.54278 235 LYS C C 1
ATOM 7636 O O . LYS C 1 235 ? 68.32182 40.15904 72.09079 1.000 49.71944 235 LYS C O 1
ATOM 7642 N N . LYS C 1 236 ? 70.42456 40.79198 72.61736 1.000 40.67442 236 LYS C N 1
ATOM 7643 C CA . LYS C 1 236 ? 70.35933 41.99671 71.79065 1.000 42.12896 236 LYS C CA 1
ATOM 7644 C C . LYS C 1 236 ? 70.14473 41.63258 70.33041 1.000 41.35138 236 LYS C C 1
ATOM 7645 O O . LYS C 1 236 ? 70.84724 40.78207 69.77319 1.000 40.49681 236 LYS C O 1
ATOM 7651 N N . THR C 1 237 ? 69.18127 42.29320 69.70649 1.000 38.92389 237 THR C N 1
ATOM 7652 C CA . THR C 1 237 ? 68.95642 42.18379 68.27448 1.000 34.88995 237 THR C CA 1
ATOM 7653 C C . THR C 1 237 ? 69.47746 43.44629 67.60183 1.000 31.71529 237 THR C C 1
ATOM 7654 O O . THR C 1 237 ? 69.08892 44.55808 67.97348 1.000 29.43926 237 THR C O 1
ATOM 7658 N N . TRP C 1 238 ? 70.36335 43.27902 66.62727 1.000 26.69006 238 TRP C N 1
ATOM 7659 C CA . TRP C 1 238 ? 70.89677 44.40822 65.88208 1.000 28.49296 238 TRP C CA 1
ATOM 7660 C C . TRP C 1 238 ? 70.22322 44.47615 64.51974 1.000 24.54696 238 TRP C C 1
ATOM 7661 O O . TRP C 1 238 ? 70.17664 43.47970 63.79689 1.000 31.47503 238 TRP C O 1
ATOM 7672 N N . THR C 1 239 ? 69.66220 45.63322 64.19831 1.000 22.89440 239 THR C N 1
ATOM 7673 C CA . THR C 1 239 ? 68.96098 45.82542 62.93835 1.000 22.65032 239 THR C CA 1
ATOM 7674 C C . THR C 1 239 ? 69.85962 46.59783 61.98815 1.000 23.26423 239 THR C C 1
ATOM 7675 O O . THR C 1 239 ? 70.30445 47.69946 62.34837 1.000 20.18902 239 THR C O 1
ATOM 7679 N N . PRO C 1 240 ? 70.16346 46.08667 60.79342 1.000 23.09412 240 PRO C N 1
ATOM 7680 C CA . PRO C 1 240 ? 71.03238 46.83884 59.88201 1.000 16.73096 240 PRO C CA 1
ATOM 7681 C C . PRO C 1 240 ? 70.32803 48.07647 59.34819 1.000 18.84492 240 PRO C C 1
ATOM 7682 O O . PRO C 1 240 ? 69.12041 48.05328 59.08607 1.000 17.94125 240 PRO C O 1
ATOM 7686 N N . VAL C 1 241 ? 71.09290 49.16465 59.18942 1.000 16.84009 241 VAL C N 1
ATOM 7687 C CA . VAL C 1 241 ? 70.54106 50.43200 58.70683 1.000 20.08876 241 VAL C CA 1
ATOM 7688 C C . VAL C 1 241 ? 71.18808 50.84992 57.38724 1.000 19.01350 241 VAL C C 1
ATOM 7689 O O . VAL C 1 241 ? 70.49180 51.11771 56.40246 1.000 19.49518 241 VAL C O 1
ATOM 7693 N N . TYR C 1 242 ? 72.51145 50.94524 57.35596 1.000 17.43644 242 TYR C N 1
ATOM 7694 C CA . TYR C 1 242 ? 73.14191 51.13437 56.05882 1.000 17.75070 242 TYR C CA 1
ATOM 7695 C C . TYR C 1 242 ? 74.58565 50.66566 56.12680 1.000 15.56033 242 TYR C C 1
ATOM 7696 O O . TYR C 1 242 ? 75.12244 50.40587 57.20689 1.000 19.10272 242 TYR C O 1
ATOM 7705 N N . CYS C 1 243 ? 75.17029 50.44978 54.94663 1.000 14.02337 243 CYS C N 1
ATOM 7706 C CA . CYS C 1 243 ? 76.57410 50.10017 54.82607 1.000 18.71104 243 CYS C CA 1
ATOM 7707 C C . CYS C 1 243 ? 77.22476 51.08456 53.86853 1.000 17.86549 243 CYS C C 1
ATOM 7708 O O . CYS C 1 243 ? 76.53754 51.70514 53.05972 1.000 20.05350 243 CYS C O 1
ATOM 7711 N N . PHE C 1 244 ? 78.54404 51.24226 53.97591 1.000 19.34401 244 PHE C N 1
ATOM 7712 C CA . PHE C 1 244 ? 79.23276 52.25108 53.18114 1.000 19.31860 244 PHE C CA 1
ATOM 7713 C C . PHE C 1 244 ? 80.70990 51.89086 53.06322 1.000 21.36507 244 PHE C C 1
ATOM 7714 O O . PHE C 1 244 ? 81.22167 51.01814 53.76495 1.000 17.52014 244 PHE C O 1
ATOM 7722 N N A THR C 1 245 ? 81.38234 52.55553 52.13316 0.632 19.16849 245 THR C N 1
ATOM 7723 N N B THR C 1 245 ? 81.39071 52.57478 52.16184 0.368 19.09570 245 THR C N 1
ATOM 7724 C CA A THR C 1 245 ? 82.82655 52.43873 51.95629 0.632 18.20735 245 THR C CA 1
ATOM 7725 C CA B THR C 1 245 ? 82.83510 52.44649 52.05830 0.368 18.22239 245 THR C CA 1
ATOM 7726 C C A THR C 1 245 ? 83.46139 53.79763 52.24099 0.632 19.69138 245 THR C C 1
ATOM 7727 C C B THR C 1 245 ? 83.46716 53.81587 52.25653 0.368 19.69361 245 THR C C 1
ATOM 7728 O O A THR C 1 245 ? 82.76558 54.77987 52.49053 0.632 22.59809 245 THR C O 1
ATOM 7729 O O B THR C 1 245 ? 82.77860 54.81776 52.45119 0.368 22.54328 245 THR C O 1
ATOM 7736 N N . GLU C 1 246 ? 84.79226 53.85003 52.18161 1.000 18.99215 246 GLU C N 1
ATOM 7737 C CA . GLU C 1 246 ? 85.54616 55.08302 52.34195 1.000 17.31154 246 GLU C CA 1
ATOM 7738 C C . GLU C 1 246 ? 85.82871 55.77951 51.00997 1.000 18.06401 246 GLU C C 1
ATOM 7739 O O . GLU C 1 246 ? 86.40754 56.87207 51.00363 1.000 20.99119 246 GLU C O 1
ATOM 7745 N N . THR C 1 247 ? 85.42518 55.17232 49.89866 1.000 21.85152 247 THR C N 1
ATOM 7746 C CA . THR C 1 247 ? 85.61078 55.75432 48.57949 1.000 22.75513 247 THR C CA 1
ATOM 7747 C C . THR C 1 247 ? 85.01633 57.15309 48.52646 1.000 19.56008 247 THR C C 1
ATOM 7748 O O . THR C 1 247 ? 83.89149 57.37111 48.97665 1.000 17.54683 247 THR C O 1
ATOM 7752 N N . GLU C 1 248 ? 85.76111 58.09718 47.95057 1.000 21.06323 248 GLU C N 1
ATOM 7753 C CA . GLU C 1 248 ? 85.22386 59.44051 47.77929 1.000 19.13418 248 GLU C CA 1
ATOM 7754 C C . GLU C 1 248 ? 84.17919 59.43410 46.67417 1.000 20.08159 248 GLU C C 1
ATOM 7755 O O . GLU C 1 248 ? 84.47163 59.05191 45.54139 1.000 23.25796 248 GLU C O 1
ATOM 7761 N N . PHE C 1 249 ? 82.95774 59.83859 47.00666 1.000 16.16799 249 PHE C N 1
ATOM 7762 C CA . PHE C 1 249 ? 81.90300 59.96092 46.01403 1.000 15.08223 249 PHE C CA 1
ATOM 7763 C C . PHE C 1 249 ? 81.89013 61.38037 45.45940 1.000 20.83792 249 PHE C C 1
ATOM 7764 O O . PHE C 1 249 ? 82.25858 62.33745 46.14803 1.000 18.82709 249 PHE C O 1
ATOM 7772 N N . LEU C 1 250 ? 81.46177 61.50684 44.21053 1.000 19.29789 250 LEU C N 1
ATOM 7773 C CA . LEU C 1 250 ? 81.49341 62.76329 43.47741 1.000 19.03540 250 LEU C CA 1
ATOM 7774 C C . LEU C 1 250 ? 80.09526 63.34180 43.33191 1.000 21.16924 250 LEU C C 1
ATOM 7775 O O . LEU C 1 250 ? 79.10606 62.61053 43.42897 1.000 19.15455 250 LEU C O 1
ATOM 7780 N N . PRO C 1 251 ? 79.96701 64.66107 43.08046 1.000 23.98652 251 PRO C N 1
ATOM 7781 C CA . PRO C 1 251 ? 78.62494 65.21541 42.83882 1.000 18.95721 251 PRO C CA 1
ATOM 7782 C C . PRO C 1 251 ? 77.84534 64.44071 41.78936 1.000 20.87889 251 PRO C C 1
ATOM 7783 O O . PRO C 1 251 ? 76.65483 64.18165 41.98642 1.000 17.80952 251 PRO C O 1
ATOM 7787 N N . GLN C 1 252 ? 78.49648 64.00309 40.70525 1.000 19.50524 252 GLN C N 1
ATOM 7788 C CA . GLN C 1 252 ? 77.76683 63.28801 39.66592 1.000 17.23701 252 GLN C CA 1
ATOM 7789 C C . GLN C 1 252 ? 77.38523 61.85756 40.08410 1.000 19.20853 252 GLN C C 1
ATOM 7790 O O . GLN C 1 252 ? 76.40704 61.31728 39.54872 1.000 19.29546 252 GLN C O 1
ATOM 7796 N N . ASP C 1 253 ? 78.13127 61.22076 41.00573 1.000 18.09777 253 ASP C N 1
ATOM 7797 C CA . ASP C 1 253 ? 77.65894 59.95261 41.58675 1.000 17.12868 253 ASP C CA 1
ATOM 7798 C C . ASP C 1 253 ? 76.33631 60.16369 42.31864 1.000 19.19669 253 ASP C C 1
ATOM 7799 O O . ASP C 1 253 ? 75.38592 59.39873 42.13925 1.000 18.12857 253 ASP C O 1
ATOM 7804 N N . TYR C 1 254 ? 76.27618 61.18474 43.18885 1.000 19.50707 254 TYR C N 1
ATOM 7805 C CA . TYR C 1 254 ? 75.03535 61.47501 43.89509 1.000 21.35889 254 TYR C CA 1
ATOM 7806 C C . TYR C 1 254 ? 73.92327 61.79250 42.93074 1.000 16.84610 254 TYR C C 1
ATOM 7807 O O . TYR C 1 254 ? 72.76052 61.47718 43.19711 1.000 21.52209 254 TYR C O 1
ATOM 7816 N N . GLU C 1 255 ? 74.26373 62.41540 41.80213 1.000 16.93419 255 GLU C N 1
ATOM 7817 C CA . GLU C 1 255 ? 73.25689 62.70891 40.80207 1.000 18.13371 255 GLU C CA 1
ATOM 7818 C C . GLU C 1 255 ? 72.64890 61.42476 40.25586 1.000 21.38547 255 GLU C C 1
ATOM 7819 O O . GLU C 1 255 ? 71.43292 61.35228 40.04459 1.000 19.08087 255 GLU C O 1
ATOM 7825 N N . VAL C 1 256 ? 73.48451 60.40525 40.02472 1.000 15.98500 256 VAL C N 1
ATOM 7826 C CA . VAL C 1 256 ? 72.98138 59.09664 39.58098 1.000 21.01792 256 VAL C CA 1
ATOM 7827 C C . VAL C 1 256 ? 72.09489 58.48018 40.66119 1.000 16.67134 256 VAL C C 1
ATOM 7828 O O . VAL C 1 256 ? 70.97486 58.02337 40.39778 1.000 21.73977 256 VAL C O 1
ATOM 7832 N N . MET C 1 257 ? 72.60821 58.43976 41.88754 1.000 21.28263 257 MET C N 1
ATOM 7833 C CA . MET C 1 257 ? 71.89329 57.82104 42.99986 1.000 20.61616 257 MET C CA 1
ATOM 7834 C C . MET C 1 257 ? 70.55383 58.50047 43.23903 1.000 23.24785 257 MET C C 1
ATOM 7835 O O . MET C 1 257 ? 69.53014 57.83099 43.40714 1.000 20.35022 257 MET C O 1
ATOM 7840 N N . SER C 1 258 ? 70.55392 59.83751 43.25436 1.000 19.95886 258 SER C N 1
ATOM 7841 C CA . SER C 1 258 ? 69.33964 60.61010 43.49158 1.000 24.01213 258 SER C CA 1
ATOM 7842 C C . SER C 1 258 ? 68.33648 60.46701 42.35549 1.000 22.91017 258 SER C C 1
ATOM 7843 O O . SER C 1 258 ? 67.12798 60.47450 42.60167 1.000 19.47565 258 SER C O 1
ATOM 7846 N N . TRP C 1 259 ? 68.80654 60.37775 41.10530 1.000 20.92188 259 TRP C N 1
ATOM 7847 C CA . TRP C 1 259 ? 67.89952 60.13437 39.98721 1.000 23.06291 259 TRP C CA 1
ATOM 7848 C C . TRP C 1 259 ? 67.08457 58.86375 40.20216 1.000 24.14011 259 TRP C C 1
ATOM 7849 O O . TRP C 1 259 ? 65.87158 58.83550 39.94926 1.000 21.27272 259 TRP C O 1
ATOM 7860 N N . PHE C 1 260 ? 67.73447 57.79192 40.65745 1.000 19.46512 260 PHE C N 1
ATOM 7861 C CA . PHE C 1 260 ? 66.99080 56.56154 40.91524 1.000 20.18974 260 PHE C CA 1
ATOM 7862 C C . PHE C 1 260 ? 65.97204 56.75811 42.04100 1.000 24.36039 260 PHE C C 1
ATOM 7863 O O . PHE C 1 260 ? 64.78260 56.48748 41.86262 1.000 22.62820 260 PHE C O 1
ATOM 7871 N N . THR C 1 261 ? 66.41206 57.25658 43.20359 1.000 22.11495 261 THR C N 1
ATOM 7872 C CA . THR C 1 261 ? 65.46289 57.38639 44.30763 1.000 21.70213 261 THR C CA 1
ATOM 7873 C C . THR C 1 261 ? 64.39297 58.43070 44.03430 1.000 23.71456 261 THR C C 1
ATOM 7874 O O . THR C 1 261 ? 63.35535 58.41295 44.70124 1.000 28.51799 261 THR C O 1
ATOM 7878 N N . SER C 1 262 ? 64.60859 59.32895 43.06161 1.000 26.09677 262 SER C N 1
ATOM 7879 C CA . SER C 1 262 ? 63.64612 60.38190 42.76070 1.000 27.81281 262 SER C CA 1
ATOM 7880 C C . SER C 1 262 ? 62.76750 60.09848 41.55104 1.000 21.23826 262 SER C C 1
ATOM 7881 O O . SER C 1 262 ? 61.74465 60.76650 41.39106 1.000 28.79522 262 SER C O 1
ATOM 7884 N N . THR C 1 263 ? 63.14247 59.15817 40.67914 1.000 20.58255 263 THR C N 1
ATOM 7885 C CA . THR C 1 263 ? 62.34825 58.86264 39.49438 1.000 25.90346 263 THR C CA 1
ATOM 7886 C C . THR C 1 263 ? 62.01430 57.39374 39.29897 1.000 26.49879 263 THR C C 1
ATOM 7887 O O . THR C 1 263 ? 61.11686 57.09649 38.50150 1.000 28.63718 263 THR C O 1
ATOM 7891 N N . ASN C 1 264 ? 62.69562 56.46534 39.95547 1.000 24.02322 264 ASN C N 1
ATOM 7892 C CA . ASN C 1 264 ? 62.28966 55.07735 39.73107 1.000 25.30661 264 ASN C CA 1
ATOM 7893 C C . ASN C 1 264 ? 61.02113 54.78995 40.52833 1.000 28.97210 264 ASN C C 1
ATOM 7894 O O . ASN C 1 264 ? 60.97687 55.07372 41.72738 1.000 32.66846 264 ASN C O 1
ATOM 7899 N N . PRO C 1 265 ? 59.96982 54.25621 39.89849 1.000 31.53020 265 PRO C N 1
ATOM 7900 C CA . PRO C 1 265 ? 58.67596 54.11262 40.59777 1.000 30.62159 265 PRO C CA 1
ATOM 7901 C C . PRO C 1 265 ? 58.70120 53.15750 41.78032 1.000 39.75142 265 PRO C C 1
ATOM 7902 O O . PRO C 1 265 ? 57.72825 53.12327 42.54527 1.000 42.05533 265 PRO C O 1
ATOM 7906 N N . ARG C 1 266 ? 59.75969 52.38077 41.96300 1.000 30.38433 266 ARG C N 1
ATOM 7907 C CA . ARG C 1 266 ? 59.81843 51.50997 43.12185 1.000 35.29707 266 ARG C CA 1
ATOM 7908 C C . ARG C 1 266 ? 60.45582 52.18280 44.32421 1.000 35.90053 266 ARG C C 1
ATOM 7909 O O . ARG C 1 266 ? 60.47054 51.59436 45.41440 1.000 25.22585 266 AR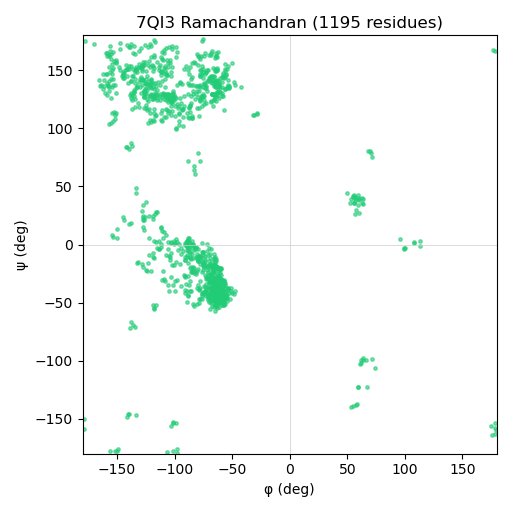G C O 1
ATOM 7917 N N . SER C 1 267 ? 60.95414 53.40654 44.15024 1.000 33.87440 267 SER C N 1
ATOM 7918 C CA . SER C 1 267 ? 61.39585 54.21886 45.27278 1.000 32.28987 267 SER C CA 1
ATOM 7919 C C . SER C 1 267 ? 60.17763 54.74370 46.02251 1.000 26.08118 267 SER C C 1
ATOM 7920 O O . SER C 1 267 ? 59.30086 55.37495 45.42351 1.000 26.07369 267 SER C O 1
ATOM 7923 N N . PHE C 1 268 ? 60.11119 54.47847 47.32723 1.000 26.65697 268 PHE C N 1
ATOM 7924 C CA . PHE C 1 268 ? 58.94386 54.91571 48.08158 1.000 29.88800 268 PHE C CA 1
ATOM 7925 C C . PHE C 1 268 ? 58.85250 56.43416 48.13627 1.000 20.59704 268 PHE C C 1
ATOM 7926 O O . PHE C 1 268 ? 57.75112 56.97064 48.27222 1.000 22.77654 268 PHE C O 1
ATOM 7934 N N . PHE C 1 269 ? 59.98418 57.12391 47.98771 1.000 26.38862 269 PHE C N 1
ATOM 7935 C CA . PHE C 1 269 ? 60.01038 58.58459 48.01059 1.000 25.09171 269 PHE C CA 1
ATOM 7936 C C . PHE C 1 269 ? 59.21915 59.20313 46.87356 1.000 25.84447 269 PHE C C 1
ATOM 7937 O O . PHE C 1 269 ? 58.74122 60.33638 47.00372 1.000 25.34797 269 PHE C O 1
ATOM 7945 N N . THR C 1 270 ? 59.10549 58.50475 45.73969 1.000 21.73518 270 THR C N 1
ATOM 7946 C CA . THR C 1 270 ? 58.25234 58.99594 44.66730 1.000 25.01719 270 THR C CA 1
ATOM 7947 C C . THR C 1 270 ? 56.77609 58.79372 44.96311 1.000 27.96310 270 THR C C 1
ATOM 7948 O O . THR C 1 270 ? 55.93648 59.42175 44.30974 1.000 27.89123 270 THR C O 1
ATOM 7952 N N . ARG C 1 271 ? 56.43872 57.94659 45.93482 1.000 28.64972 271 ARG C N 1
ATOM 7953 C CA . ARG C 1 271 ? 55.05871 57.52632 46.16842 1.000 27.26970 271 ARG C CA 1
ATOM 7954 C C . ARG C 1 271 ? 54.38791 58.23735 47.33115 1.000 28.33207 271 ARG C C 1
ATOM 7955 O O . ARG C 1 271 ? 53.17562 58.46964 47.28806 1.000 35.47989 271 ARG C O 1
ATOM 7963 N N . TYR C 1 272 ? 55.13067 58.55446 48.38871 1.000 26.77851 272 TYR C N 1
ATOM 7964 C CA . TYR C 1 272 ? 54.52794 59.03067 49.62719 1.000 33.75014 272 TYR C CA 1
ATOM 7965 C C . TYR C 1 272 ? 55.27786 60.23860 50.16314 1.000 28.01211 272 TYR C C 1
ATOM 7966 O O . TYR C 1 272 ? 56.49337 60.36102 50.00143 1.000 27.98915 272 TYR C O 1
ATOM 7975 N N . ILE C 1 273 ? 54.52501 61.10860 50.82431 1.000 28.48461 273 ILE C N 1
ATOM 7976 C CA . ILE C 1 273 ? 55.04897 62.32659 51.43318 1.000 27.65686 273 ILE C CA 1
ATOM 7977 C C . ILE C 1 273 ? 55.61349 61.99673 52.80535 1.000 31.69117 273 ILE C C 1
ATOM 7978 O O . ILE C 1 273 ? 54.95429 61.32956 53.61200 1.000 29.71440 273 ILE C O 1
ATOM 7983 N N . THR C 1 274 ? 56.82016 62.47767 53.09518 1.000 26.74002 274 THR C N 1
ATOM 7984 C CA . THR C 1 274 ? 57.36941 62.24296 54.42224 1.000 25.98470 274 THR C CA 1
ATOM 7985 C C . THR C 1 274 ? 58.20089 63.43009 54.88742 1.000 25.99236 274 THR C C 1
ATOM 7986 O O . THR C 1 274 ? 58.85073 64.09928 54.07989 1.000 21.26810 274 THR C O 1
ATOM 7990 N N . CYS C 1 275 ? 58.16097 63.69074 56.19817 1.000 24.14043 275 CYS C N 1
ATOM 7991 C CA . CYS C 1 275 ? 58.85910 64.83070 56.78605 1.000 24.29325 275 CYS C CA 1
ATOM 7992 C C . CYS C 1 275 ? 59.15270 64.56735 58.26052 1.000 24.07581 275 CYS C C 1
ATOM 7993 O O . CYS C 1 275 ? 58.23899 64.26021 59.03207 1.000 24.82823 275 CYS C O 1
ATOM 7996 N N . THR C 1 276 ? 60.42375 64.69935 58.64520 1.000 24.12670 276 THR C N 1
ATOM 7997 C CA . THR C 1 276 ? 60.88945 64.36447 59.98576 1.000 22.03408 276 THR C CA 1
ATOM 7998 C C . THR C 1 276 ? 61.78662 65.45383 60.55064 1.000 22.39085 276 THR C C 1
ATOM 7999 O O . THR C 1 276 ? 62.69485 65.94263 59.86426 1.000 22.20403 276 THR C O 1
ATOM 8003 N N . LYS C 1 277 ? 61.54169 65.81182 61.80603 1.000 21.68198 277 LYS C N 1
ATOM 8004 C CA . LYS C 1 277 ? 62.51352 66.52521 62.61801 1.000 22.65639 277 LYS C CA 1
ATOM 8005 C C . LYS C 1 277 ? 62.74916 65.75367 63.90499 1.000 22.18279 277 LYS C C 1
ATOM 8006 O O . LYS C 1 277 ? 61.81264 65.22334 64.50629 1.000 24.08661 277 LYS C O 1
ATOM 8012 N N . MET C 1 278 ? 64.00440 65.68475 64.31888 1.000 15.34894 278 MET C N 1
ATOM 8013 C CA . MET C 1 278 ? 64.33203 65.06110 65.58396 1.000 19.26252 278 MET C CA 1
ATOM 8014 C C . MET C 1 278 ? 63.92938 65.98606 66.74313 1.000 21.74003 278 MET C C 1
ATOM 8015 O O . MET C 1 278 ? 63.69740 67.17728 66.55656 1.000 22.11298 278 MET C O 1
ATOM 8020 N N . ILE C 1 279 ? 63.82261 65.41631 67.94483 1.000 19.16532 279 ILE C N 1
ATOM 8021 C CA . ILE C 1 279 ? 63.39037 66.15266 69.13652 1.000 21.11862 279 ILE C CA 1
ATOM 8022 C C . ILE C 1 279 ? 64.53973 66.15389 70.12740 1.000 24.65583 279 ILE C C 1
ATOM 8023 O O . ILE C 1 279 ? 65.06448 65.08812 70.46653 1.000 26.22552 279 ILE C O 1
ATOM 8028 N N . MET C 1 280 ? 64.90300 67.33489 70.62013 1.000 24.36939 280 MET C N 1
ATOM 8029 C CA . MET C 1 280 ? 66.05097 67.48594 71.50075 1.000 29.43156 280 MET C CA 1
ATOM 8030 C C . MET C 1 280 ? 65.61649 67.74017 72.93796 1.000 26.84858 280 MET C C 1
ATOM 8031 O O . MET C 1 280 ? 64.58920 68.37537 73.19477 1.000 26.95487 280 MET C O 1
ATOM 8036 N N . ASP C 1 281 ? 66.40540 67.22020 73.86995 1.000 27.22182 281 ASP C N 1
ATOM 8037 C CA . ASP C 1 281 ? 66.47651 67.75860 75.22777 1.000 36.30944 281 ASP C CA 1
ATOM 8038 C C . ASP C 1 281 ? 67.71639 68.63963 75.23838 1.000 31.29959 281 ASP C C 1
ATOM 8039 O O . ASP C 1 281 ? 68.83744 68.14048 75.36555 1.000 29.58860 281 ASP C O 1
ATOM 8044 N N . GLU C 1 282 ? 67.51384 69.95436 75.10316 1.000 30.24550 282 GLU C N 1
ATOM 8045 C CA . GLU C 1 282 ? 68.64790 70.83840 74.85848 1.000 30.01663 282 GLU C CA 1
ATOM 8046 C C . GLU C 1 282 ? 69.60397 70.86260 76.04008 1.000 29.44174 282 GLU C C 1
ATOM 8047 O O . GLU C 1 282 ? 70.82511 70.86238 75.85269 1.000 26.08776 282 GLU C O 1
ATOM 8053 N N . ASP C 1 283 ? 69.07025 70.92242 77.26512 1.000 29.56421 283 ASP C N 1
ATOM 805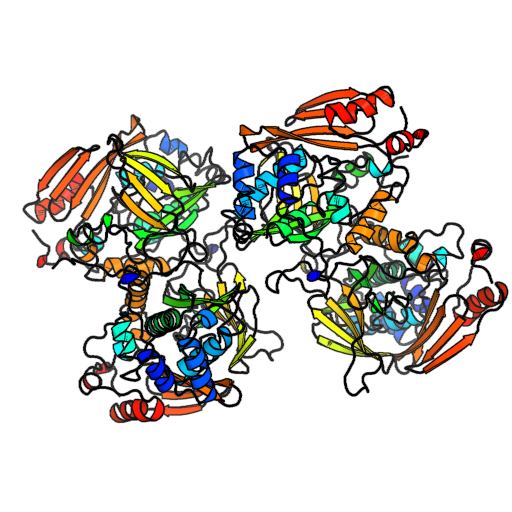4 C CA . ASP C 1 283 ? 69.94374 71.04024 78.42317 1.000 32.35711 283 ASP C CA 1
ATOM 8055 C C . ASP C 1 283 ? 70.76789 69.77597 78.61657 1.000 31.57200 283 ASP C C 1
ATOM 8056 O O . ASP C 1 283 ? 71.95200 69.85120 78.96689 1.000 34.90182 283 ASP C O 1
ATOM 8061 N N . LYS C 1 284 ? 70.17497 68.60807 78.35649 1.000 30.11079 284 LYS C N 1
ATOM 8062 C CA . LYS C 1 284 ? 70.92429 67.35736 78.41400 1.000 29.36993 284 LYS C CA 1
ATOM 8063 C C . LYS C 1 284 ? 71.74727 67.09469 77.15808 1.000 29.35732 284 LYS C C 1
ATOM 8064 O O . LYS C 1 284 ? 72.55199 66.16033 77.15622 1.000 24.25534 284 LYS C O 1
ATOM 8070 N N . GLU C 1 285 ? 71.57384 67.89733 76.10858 1.000 24.80276 285 GLU C N 1
ATOM 8071 C CA . GLU C 1 285 ? 72.40295 67.83313 74.90029 1.000 28.15704 285 GLU C CA 1
ATOM 8072 C C . GLU C 1 285 ? 72.32195 66.45947 74.23671 1.000 31.20536 285 GLU C C 1
ATOM 8073 O O . GLU C 1 285 ? 73.32158 65.89986 73.77654 1.000 22.95626 285 GLU C O 1
ATOM 8079 N N . VAL C 1 286 ? 71.10782 65.92179 74.17331 1.000 26.71672 286 VAL C N 1
ATOM 8080 C CA . VAL C 1 286 ? 70.84132 64.63383 73.55028 1.000 23.85858 286 VAL C CA 1
ATOM 8081 C C . VAL C 1 286 ? 69.53546 64.74946 72.78084 1.000 29.23410 286 VAL C C 1
ATOM 8082 O O . VAL C 1 286 ? 68.66726 65.56786 73.10804 1.000 24.50657 286 VAL C O 1
ATOM 8086 N N . ILE C 1 287 ? 69.40560 63.91984 71.74145 1.000 20.82257 287 ILE C N 1
ATOM 8087 C CA . ILE C 1 287 ? 68.14861 63.75490 71.02679 1.000 26.67922 287 ILE C CA 1
ATOM 8088 C C . ILE C 1 287 ? 67.35575 62.66916 71.73466 1.000 26.39190 287 ILE C C 1
ATOM 8089 O O . ILE C 1 287 ? 67.91837 61.64586 72.14550 1.000 27.47817 287 ILE C O 1
ATOM 8094 N N . ILE C 1 288 ? 66.05508 62.89434 71.90380 1.000 23.73052 288 ILE C N 1
ATOM 8095 C CA . ILE C 1 288 ? 65.21300 61.98620 72.67464 1.000 27.11622 288 ILE C CA 1
ATOM 8096 C C . ILE C 1 288 ? 64.08816 61.37581 71.85765 1.000 29.15977 288 ILE C C 1
ATOM 8097 O O . ILE C 1 288 ? 63.41908 60.45400 72.35393 1.000 28.83032 288 ILE C O 1
ATOM 8102 N N . GLY C 1 289 ? 63.84117 61.85192 70.64308 1.000 22.85741 289 GLY C N 1
ATOM 8103 C CA . GLY C 1 289 ? 62.79456 61.27070 69.82779 1.000 22.00874 289 GLY C CA 1
ATOM 8104 C C . GLY C 1 289 ? 62.72359 61.94711 68.48152 1.000 22.50168 289 GLY C C 1
ATOM 8105 O O . GLY C 1 289 ? 63.69657 62.55435 68.03631 1.000 21.82876 289 GLY C O 1
ATOM 8106 N N . ASN C 1 290 ? 61.56408 61.83355 67.82766 1.000 20.46614 290 ASN C N 1
ATOM 8107 C CA . ASN C 1 290 ? 61.37826 62.43203 66.51359 1.000 21.94149 290 ASN C CA 1
ATOM 8108 C C . ASN C 1 290 ? 59.90230 62.73780 66.29039 1.000 23.69304 290 ASN C C 1
ATOM 8109 O O . ASN C 1 290 ? 59.02417 62.07322 66.84861 1.000 23.21746 290 ASN C O 1
ATOM 8114 N N . LEU C 1 291 ? 59.63860 63.74866 65.46785 1.000 21.64766 291 LEU C N 1
ATOM 8115 C CA . LEU C 1 291 ? 58.31014 63.99341 64.91068 1.000 22.29039 291 LEU C CA 1
ATOM 8116 C C . LEU C 1 291 ? 58.34069 63.59040 63.44230 1.000 23.03108 291 LEU C C 1
ATOM 8117 O O . LEU C 1 291 ? 59.22117 64.03368 62.70043 1.000 22.50684 291 LEU C O 1
ATOM 8122 N N . THR C 1 292 ? 57.39241 62.75689 63.01281 1.000 23.13687 292 THR C N 1
ATOM 8123 C CA . THR C 1 292 ? 57.44321 62.28563 61.63015 1.000 23.15233 292 THR C CA 1
ATOM 8124 C C . THR C 1 292 ? 56.06590 62.35292 60.99683 1.000 25.57144 292 THR C C 1
ATOM 8125 O O . THR C 1 292 ? 55.09962 61.84638 61.56112 1.000 23.41165 292 THR C O 1
ATOM 8129 N N . LEU C 1 293 ? 55.97871 62.99444 59.84054 1.000 25.42087 293 LEU C N 1
ATOM 8130 C CA . LEU C 1 293 ? 54.80175 62.90657 58.99118 1.000 29.55984 293 LEU C CA 1
ATOM 8131 C C . LEU C 1 293 ? 55.07642 61.82387 57.95876 1.000 24.19925 293 LEU C C 1
ATOM 8132 O O . LEU C 1 293 ? 56.11271 61.85112 57.28898 1.000 26.36893 293 LEU C O 1
ATOM 8137 N N . PHE C 1 294 ? 54.18074 60.85038 57.86866 1.000 24.33834 294 PHE C N 1
ATOM 8138 C CA . PHE C 1 294 ? 54.24002 59.83201 56.82546 1.000 27.64126 294 PHE C CA 1
ATOM 8139 C C . PHE C 1 294 ? 52.85426 59.74937 56.21901 1.000 34.19211 294 PHE C C 1
ATOM 8140 O O . PHE C 1 294 ? 51.89501 59.43178 56.92585 1.000 29.49092 294 PHE C O 1
ATOM 8148 N N . LYS C 1 295 ? 52.75253 60.05470 54.92362 1.000 27.40354 295 LYS C N 1
ATOM 8149 C CA . LYS C 1 295 ? 51.47719 60.10975 54.21962 1.000 31.94792 295 LYS C CA 1
ATOM 8150 C C . LYS C 1 295 ? 50.59902 61.19637 54.83622 1.000 34.22736 295 LYS C C 1
ATOM 8151 O O . LYS C 1 295 ? 50.78625 62.38173 54.54081 1.000 37.40214 295 LYS C O 1
ATOM 8157 N N . ASP C 1 296 ? 49.66499 60.82902 55.70873 1.000 29.09024 296 ASP C N 1
ATOM 8158 C CA . ASP C 1 296 ? 48.71418 61.79071 56.24722 1.000 29.78154 296 ASP C CA 1
ATOM 8159 C C . ASP C 1 296 ? 48.80378 61.96228 57.75693 1.000 29.58549 296 ASP C C 1
ATOM 8160 O O . ASP C 1 296 ? 48.00643 62.72159 58.33019 1.000 32.79688 296 ASP C O 1
ATOM 8165 N N . THR C 1 297 ? 49.74534 61.29846 58.41849 1.000 30.10706 297 THR C N 1
ATOM 8166 C CA . THR C 1 297 ? 49.70225 61.17644 59.86748 1.000 33.86346 297 THR C CA 1
ATOM 8167 C C . THR C 1 297 ? 51.01867 61.64019 60.45800 1.000 28.74418 297 THR C C 1
ATOM 8168 O O . THR C 1 297 ? 52.08373 61.24593 59.97784 1.000 23.61844 297 THR C O 1
ATOM 8172 N N . VAL C 1 298 ? 50.93975 62.48192 61.48929 1.000 25.57581 298 VAL C N 1
ATOM 8173 C CA . VAL C 1 298 ? 52.11397 62.92112 62.23373 1.000 32.83307 298 VAL C CA 1
ATOM 8174 C C . VAL C 1 298 ? 52.17328 62.12269 63.52345 1.000 26.84418 298 VAL C C 1
ATOM 8175 O O . VAL C 1 298 ? 51.18039 62.03135 64.25510 1.000 28.38202 298 VAL C O 1
ATOM 8179 N N . ARG C 1 299 ? 53.32960 61.55691 63.81255 1.000 22.48749 299 ARG C N 1
ATOM 8180 C CA . ARG C 1 299 ? 53.50497 60.82057 65.04708 1.000 28.76529 299 ARG C CA 1
ATOM 8181 C C . ARG C 1 299 ? 54.72725 61.34748 65.76627 1.000 32.50041 299 ARG C C 1
ATOM 8182 O O . ARG C 1 299 ? 55.74302 61.67034 65.13568 1.000 27.01578 299 ARG C O 1
ATOM 8190 N N . GLU C 1 300 ? 54.61110 61.41712 67.08826 1.000 27.16631 300 GLU C N 1
ATOM 8191 C CA . GLU C 1 300 ? 55.69918 61.78175 67.97482 1.000 28.69618 300 GLU C CA 1
ATOM 8192 C C . GLU C 1 300 ? 56.19288 60.53241 68.68179 1.000 30.04005 300 GLU C C 1
ATOM 8193 O O . GLU C 1 300 ? 55.42166 59.85512 69.37054 1.000 32.83731 300 GLU C O 1
ATOM 8199 N N . THR C 1 301 ? 57.47267 60.24215 68.52302 1.000 26.97804 301 THR C N 1
ATOM 8200 C CA . THR C 1 301 ? 58.12512 59.15205 69.22639 1.000 28.07611 301 THR C CA 1
ATOM 8201 C C . THR C 1 301 ? 59.10879 59.74949 70.21448 1.000 31.33087 301 THR C C 1
ATOM 8202 O O . THR C 1 301 ? 59.91724 60.60255 69.84531 1.000 31.14102 301 THR C O 1
ATOM 8206 N N A ILE C 1 302 ? 59.02128 59.31487 71.46858 0.582 27.01294 302 ILE C N 1
ATOM 8207 N N B ILE C 1 302 ? 59.01626 59.33169 71.47250 0.418 27.07263 302 ILE C N 1
ATOM 8208 C CA A ILE C 1 302 ? 59.95668 59.70089 72.51891 0.582 31.82252 302 ILE C CA 1
ATOM 8209 C CA B ILE C 1 302 ? 59.97826 59.71152 72.49999 0.418 31.80996 302 ILE C CA 1
ATOM 8210 C C A ILE C 1 302 ? 60.47787 58.40679 73.12184 0.582 33.28684 302 ILE C C 1
ATOM 8211 C C B ILE C 1 302 ? 60.48227 58.41788 73.11575 0.418 33.28531 302 ILE C C 1
ATOM 8212 O O A ILE C 1 302 ? 59.73917 57.70865 73.82705 0.582 33.16644 302 ILE C O 1
ATOM 8213 O O B ILE C 1 302 ? 59.73701 57.73496 73.82871 0.418 33.19589 302 ILE C O 1
ATOM 8222 N N . GLY C 1 303 ? 61.73341 58.07781 72.83922 1.000 28.25358 303 GLY C N 1
ATOM 8223 C CA . GLY C 1 303 ? 62.24425 56.79664 73.27562 1.000 35.46319 303 GLY C CA 1
ATOM 8224 C C . GLY C 1 303 ? 61.49469 55.70539 72.54316 1.000 38.57954 303 GLY C C 1
ATOM 8225 O O . GLY C 1 303 ? 61.39979 55.71014 71.31175 1.000 33.07325 303 GLY C O 1
ATOM 8226 N N A SER C 1 304 ? 60.93282 54.77356 73.30756 0.576 39.68423 304 SER C N 1
ATOM 8227 N N B SER C 1 304 ? 60.93452 54.76224 73.29749 0.424 39.68269 304 SER C N 1
ATOM 8228 C CA A SER C 1 304 ? 60.20666 53.64078 72.75317 0.576 43.87393 304 SER C CA 1
ATOM 8229 C CA B SER C 1 304 ? 60.20051 53.64605 72.71678 0.424 43.83610 304 SER C CA 1
ATOM 8230 C C A SER C 1 304 ? 58.70722 53.88560 72.65738 0.576 43.09287 304 SER C C 1
ATOM 8231 C C B SER C 1 304 ? 58.69789 53.87708 72.67421 0.424 43.10197 304 SER C C 1
ATOM 8232 O O A SER C 1 304 ? 57.98390 53.01832 72.15704 0.576 47.71531 304 SER C O 1
ATOM 8233 O O B SER C 1 304 ? 57.96096 52.98966 72.23395 0.424 47.68273 304 SER C O 1
ATOM 8238 N N . ASP C 1 305 ? 58.22582 55.03774 73.11085 1.000 38.16474 305 ASP C N 1
ATOM 8239 C CA . ASP C 1 305 ? 56.80423 55.34708 73.11354 1.000 42.13450 305 ASP C CA 1
ATOM 8240 C C . ASP C 1 305 ? 56.45894 56.22142 71.91583 1.000 42.52483 305 ASP C C 1
ATOM 8241 O O . ASP C 1 305 ? 57.14043 57.21262 71.64230 1.000 39.46707 305 ASP C O 1
ATOM 8246 N N . ARG C 1 306 ? 55.40035 55.84834 71.21211 1.000 34.99059 306 ARG C N 1
ATOM 8247 C CA . ARG C 1 306 ? 54.96564 56.52363 70.00489 1.000 38.13987 306 ARG C CA 1
ATOM 8248 C C . ARG C 1 306 ? 53.48963 56.86394 70.14202 1.000 44.42918 306 ARG C C 1
ATOM 8249 O O . ARG C 1 306 ? 52.70356 56.05283 70.63591 1.000 39.55918 306 ARG C O 1
ATOM 8257 N N . LYS C 1 307 ? 53.11578 58.06936 69.72468 1.000 30.01023 307 LYS C N 1
ATOM 8258 C CA . LYS C 1 307 ? 51.71830 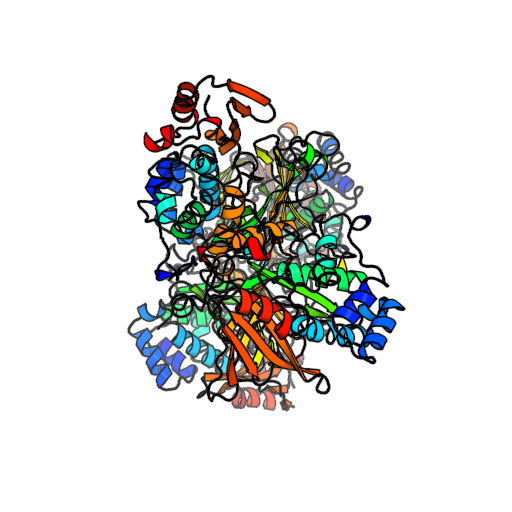58.46670 69.74367 1.000 38.21884 307 LYS C CA 1
ATOM 8259 C C . LYS C 1 307 ? 51.40456 59.27970 68.49618 1.000 31.41587 307 LYS C C 1
ATOM 8260 O O . LYS C 1 307 ? 52.27561 59.95389 67.93893 1.000 30.73886 307 LYS C O 1
ATOM 8266 N N . VAL C 1 308 ? 50.14861 59.20750 68.06860 1.000 30.35151 308 VAL C N 1
ATOM 8267 C CA . VAL C 1 308 ? 49.67645 59.99060 66.93612 1.000 32.63979 308 VAL C CA 1
ATOM 8268 C C . VAL C 1 308 ? 49.42233 61.42152 67.39044 1.000 30.71694 308 VAL C C 1
ATOM 8269 O O . VAL C 1 308 ? 48.68110 61.66771 68.35273 1.000 33.87563 308 VAL C O 1
ATOM 8273 N N . VAL C 1 309 ? 50.04820 62.36692 66.70455 1.000 34.17571 309 VAL C N 1
ATOM 8274 C CA . VAL C 1 309 ? 49.80016 63.78544 66.94066 1.000 34.44471 309 VAL C CA 1
ATOM 8275 C C . VAL C 1 309 ? 48.64123 64.28995 66.08814 1.000 33.49833 309 VAL C C 1
ATOM 8276 O O . VAL C 1 309 ? 47.77347 65.01000 66.57830 1.000 35.61397 309 VAL C O 1
ATOM 8280 N N . LYS C 1 310 ? 48.60649 63.92145 64.80611 1.000 35.80210 310 LYS C N 1
ATOM 8281 C CA . LYS C 1 310 ? 47.55843 64.38310 63.90337 1.000 35.99731 310 LYS C CA 1
ATOM 8282 C C . LYS C 1 310 ? 47.43283 63.41713 62.73734 1.000 33.08591 310 LYS C C 1
ATOM 8283 O O . LYS C 1 310 ? 48.44298 62.98614 62.17614 1.000 34.34432 310 LYS C O 1
ATOM 8289 N N . LYS C 1 311 ? 46.19871 63.07666 62.38349 1.000 33.81086 311 LYS C N 1
ATOM 8290 C CA . LYS C 1 311 ? 45.87890 62.43798 61.11068 1.000 36.31181 311 LYS C CA 1
ATOM 8291 C C . LYS C 1 311 ? 45.15364 63.49477 60.28879 1.000 43.15274 311 LYS C C 1
ATOM 8292 O O . LYS C 1 311 ? 44.02357 63.87444 60.61816 1.000 43.58213 311 LYS C O 1
ATOM 8298 N N . PHE C 1 312 ? 45.81406 63.99451 59.24497 1.000 39.85907 312 PHE C N 1
ATOM 8299 C CA . PHE C 1 312 ? 45.25864 65.10469 58.48214 1.000 35.66531 312 PHE C CA 1
ATOM 8300 C C . PHE C 1 312 ? 44.08820 64.63727 57.62874 1.000 38.85127 312 PHE C C 1
ATOM 8301 O O . PHE C 1 312 ? 44.15824 63.60351 56.95665 1.000 47.41226 312 PHE C O 1
ATOM 8309 N N . GLU C 1 313 ? 43.00894 65.41904 57.65712 1.000 45.97248 313 GLU C N 1
ATOM 8310 C CA . GLU C 1 313 ? 41.79455 65.11444 56.91388 1.000 52.61987 313 GLU C CA 1
ATOM 8311 C C . GLU C 1 313 ? 41.78907 65.72017 55.51992 1.000 54.05559 313 GLU C C 1
ATOM 8312 O O . GLU C 1 313 ? 41.23603 65.11862 54.59152 1.000 52.25803 313 GLU C O 1
ATOM 8318 N N . THR C 1 314 ? 42.38539 66.89855 55.35661 1.000 49.72239 314 THR C N 1
ATOM 8319 C CA . THR C 1 314 ? 42.31106 67.64918 54.11375 1.000 49.78094 314 THR C CA 1
ATOM 8320 C C . THR C 1 314 ? 43.69248 68.16766 53.74808 1.000 46.05735 314 THR C C 1
ATOM 8321 O O . THR C 1 314 ? 44.60478 68.20841 54.58152 1.000 35.27648 314 THR C O 1
ATOM 8325 N N . GLU C 1 315 ? 43.82487 68.57926 52.48239 1.000 36.61961 315 GLU C N 1
ATOM 8326 C CA . GLU C 1 315 ? 45.02983 69.27444 52.04028 1.000 43.74893 315 GLU C CA 1
ATOM 8327 C C . GLU C 1 315 ? 45.31300 70.48948 52.91153 1.000 45.72870 315 GLU C C 1
ATOM 8328 O O . GLU C 1 315 ? 46.45243 70.70858 53.33696 1.000 40.48327 315 GLU C O 1
ATOM 8334 N N . GLU C 1 316 ? 44.27886 71.28794 53.19364 1.000 37.17880 316 GLU C N 1
ATOM 8335 C CA . GLU C 1 316 ? 44.46832 72.48208 54.00986 1.000 43.12009 316 GLU C CA 1
ATOM 8336 C C . GLU C 1 316 ? 45.02561 72.12641 55.38237 1.000 39.13935 316 GLU C C 1
ATOM 8337 O O . GLU C 1 316 ? 45.91630 72.81357 55.89623 1.000 38.07928 316 GLU C O 1
ATOM 8343 N N . GLU C 1 317 ? 44.51528 71.05191 55.99159 1.000 36.31532 317 GLU C N 1
ATOM 8344 C CA . GLU C 1 317 ? 45.02229 70.63481 57.29493 1.000 37.84123 317 GLU C CA 1
ATOM 8345 C C . GLU C 1 317 ? 46.48446 70.21031 57.20802 1.000 39.43931 317 GLU C C 1
ATOM 8346 O O . GLU C 1 317 ? 47.30026 70.59232 58.05711 1.000 38.59910 317 GLU C O 1
ATOM 8352 N N . ARG C 1 318 ? 46.83895 69.42058 56.18842 1.000 32.94518 318 ARG C N 1
ATOM 8353 C CA . ARG C 1 318 ? 48.22818 68.98617 56.06091 1.000 34.48742 318 ARG C CA 1
ATOM 8354 C C . ARG C 1 318 ? 49.15469 70.17086 55.82464 1.000 35.95772 318 ARG C C 1
ATOM 8355 O O . ARG C 1 318 ? 50.25709 70.22385 56.38029 1.000 30.21633 318 ARG C O 1
ATOM 8363 N N . ILE C 1 319 ? 48.71945 71.13753 55.01865 1.000 34.10249 319 ILE C N 1
ATOM 8364 C CA . ILE C 1 319 ? 49.56473 72.28780 54.72152 1.000 35.35160 319 ILE C CA 1
ATOM 8365 C C . ILE C 1 319 ? 49.77718 73.12763 55.97758 1.000 39.30998 319 ILE C C 1
ATOM 8366 O O . ILE C 1 319 ? 50.91058 73.47937 56.32299 1.000 31.41255 319 ILE C O 1
ATOM 8371 N N . LYS C 1 320 ? 48.69275 73.44470 56.69102 1.000 33.08366 320 LYS C N 1
ATOM 8372 C CA . LYS C 1 320 ? 48.83036 74.14909 57.96272 1.000 35.81380 320 LYS C CA 1
ATOM 8373 C C . LYS C 1 320 ? 49.66420 73.34402 58.95965 1.000 36.20912 320 LYS C C 1
ATOM 8374 O O . LYS C 1 320 ? 50.46219 73.91167 59.71621 1.000 37.72741 320 LYS C O 1
ATOM 8380 N N . GLY C 1 321 ? 49.52068 72.01642 58.95656 1.000 38.17066 321 GLY C N 1
ATOM 8381 C CA . GLY C 1 321 ? 50.32083 71.19377 59.85120 1.000 29.75080 321 GLY C CA 1
ATOM 8382 C C . GLY C 1 321 ? 51.80487 71.23871 59.54136 1.000 30.46180 321 GLY C C 1
ATOM 8383 O O . GLY C 1 321 ? 52.63285 71.20600 60.45518 1.000 33.73923 321 GLY C O 1
ATOM 8384 N N . LEU C 1 322 ? 52.16419 71.31763 58.25819 1.000 29.27907 322 LEU C N 1
ATOM 8385 C CA . LEU C 1 322 ? 53.57261 71.46410 57.88898 1.000 25.08722 322 LEU C CA 1
ATOM 8386 C C . LEU C 1 322 ? 54.14397 72.77240 58.41934 1.000 27.15717 322 LEU C C 1
ATOM 8387 O O . LEU C 1 322 ? 55.27504 72.81357 58.91337 1.000 26.26437 322 LEU C O 1
ATOM 8392 N N . VAL C 1 323 ? 53.37550 73.85461 58.33278 1.000 25.47779 323 VAL C N 1
ATOM 8393 C CA . VAL C 1 323 ? 53.83332 75.11592 58.89747 1.000 30.14193 323 VAL C CA 1
ATOM 8394 C C . VAL C 1 323 ? 53.95276 75.00866 60.41289 1.000 30.39644 323 VAL C C 1
ATOM 8395 O O . VAL C 1 323 ? 55.02251 75.22800 60.98438 1.000 32.21519 323 VAL C O 1
ATOM 8399 N N . GLU C 1 324 ? 52.85945 74.65052 61.08603 1.000 30.23374 324 GLU C N 1
ATOM 8400 C CA . GLU C 1 324 ? 52.82988 74.77941 62.54163 1.000 30.55097 324 GLU C CA 1
ATOM 8401 C C . GLU C 1 324 ? 53.72222 73.74956 63.22979 1.000 32.74687 324 GLU C C 1
ATOM 8402 O O . GLU C 1 324 ? 54.35915 74.05706 64.24165 1.000 31.05591 324 GLU C O 1
ATOM 8408 N N . ILE C 1 325 ? 53.79085 72.52941 62.70349 1.000 32.28477 325 ILE C N 1
ATOM 8409 C CA . ILE C 1 325 ? 54.54855 71.47541 63.37216 1.000 30.63580 325 ILE C CA 1
ATOM 8410 C C . ILE C 1 325 ? 55.99590 71.42378 62.89256 1.000 34.67939 325 ILE C C 1
ATOM 8411 O O . ILE C 1 325 ? 56.91415 71.19091 63.68692 1.000 34.08647 325 ILE C O 1
ATOM 8416 N N . PHE C 1 326 ? 56.23427 71.62244 61.59664 1.000 27.22673 326 PHE C N 1
ATOM 8417 C CA . PHE C 1 326 ? 57.56305 71.43369 61.03459 1.000 21.44517 326 PHE C CA 1
ATOM 8418 C C . PHE C 1 326 ? 58.21995 72.71252 60.53386 1.000 27.83088 326 PHE C C 1
ATOM 8419 O O . PHE C 1 326 ? 59.38125 72.65856 60.10166 1.000 26.01916 326 PHE C O 1
ATOM 8427 N N . ASP C 1 327 ? 57.52785 73.84832 60.57528 1.000 23.15984 327 ASP C N 1
ATOM 8428 C CA . ASP C 1 327 ? 58.07152 75.08254 60.02149 1.000 24.90392 327 ASP C CA 1
ATOM 8429 C C . ASP C 1 327 ? 58.49662 74.83944 58.58093 1.000 27.09015 327 ASP C C 1
ATOM 8430 O O . ASP C 1 327 ? 59.55670 75.27912 58.14207 1.000 29.40865 327 ASP C O 1
ATOM 8435 N N . VAL C 1 328 ? 57.68731 74.05753 57.86659 1.000 25.76186 328 VAL C N 1
ATOM 8436 C CA . VAL C 1 328 ? 57.85347 73.82989 56.43808 1.000 25.81469 328 VAL C CA 1
ATOM 8437 C C . VAL C 1 328 ? 56.81373 74.66842 55.71041 1.000 24.58789 328 VAL C C 1
ATOM 8438 O O . VAL C 1 328 ? 55.60722 74.39296 55.77667 1.000 27.86233 328 VAL C O 1
ATOM 8442 N N . ASN C 1 329 ? 57.29671 75.67441 54.99843 1.000 23.87606 329 ASN C N 1
ATOM 8443 C CA . ASN C 1 329 ? 56.47129 76.69294 54.36005 1.000 31.15752 329 ASN C CA 1
ATOM 8444 C C . ASN C 1 329 ? 56.52530 76.47903 52.85612 1.000 30.42375 329 ASN C C 1
ATOM 8445 O O . ASN C 1 329 ? 57.60988 76.33525 52.28832 1.000 31.46175 329 ASN C O 1
ATOM 8450 N N . LEU C 1 330 ? 55.36384 76.43536 52.21822 1.000 31.44514 330 LEU C N 1
ATOM 8451 C CA . LEU C 1 330 ? 55.27180 76.18906 50.78825 1.000 33.31136 330 LEU C CA 1
ATOM 8452 C C . LEU C 1 330 ? 54.80269 77.44898 50.07297 1.000 31.44478 330 LEU C C 1
ATOM 8453 O O . LEU C 1 330 ? 53.92889 78.16382 50.56900 1.000 38.04995 330 LEU C O 1
ATOM 8458 N N . THR C 1 331 ? 55.38251 77.72123 48.90828 1.000 31.85856 331 THR C N 1
ATOM 8459 C CA . THR C 1 331 ? 54.82320 78.75798 48.05421 1.000 34.33922 331 THR C CA 1
ATOM 8460 C C . THR C 1 331 ? 53.46329 78.31685 47.51316 1.000 39.72777 331 THR C C 1
ATOM 8461 O O . THR C 1 331 ? 53.07803 77.14332 47.58382 1.000 36.27307 331 THR C O 1
ATOM 8465 N N . GLU C 1 332 ? 52.73443 79.28229 46.94919 1.000 34.92191 332 GLU C N 1
ATOM 8466 C CA . GLU C 1 332 ? 51.46290 78.96332 46.31142 1.000 41.85488 332 GLU C CA 1
ATOM 8467 C C . GLU C 1 332 ? 51.64597 77.94211 45.19419 1.000 43.28017 332 GLU C C 1
ATOM 8468 O O . GLU C 1 332 ? 50.83832 77.01473 45.05056 1.000 40.50319 332 GLU C O 1
ATOM 8474 N N A GLU C 1 333 ? 52.69888 78.08690 44.39015 0.549 35.82484 333 GLU C N 1
ATOM 8475 N N B GLU C 1 333 ? 52.71081 78.09708 44.40169 0.451 35.85608 333 GLU C N 1
ATOM 8476 C CA A GLU C 1 333 ? 52.88824 77.14477 43.29319 0.549 37.66995 333 GLU C CA 1
ATOM 8477 C CA B GLU C 1 333 ? 52.96547 77.18414 43.29241 0.451 37.68785 333 GLU C CA 1
ATOM 8478 C C A GLU C 1 333 ? 53.19321 75.74522 43.81534 0.549 39.05217 333 GLU C C 1
ATOM 8479 C C B GLU C 1 333 ? 53.23212 75.76941 43.79456 0.451 39.05080 333 GLU C C 1
ATOM 8480 O O A GLU C 1 333 ? 52.75622 74.74842 43.22661 0.549 39.88682 333 GLU C O 1
ATOM 8481 O O B GLU C 1 333 ? 52.80398 74.78786 43.17443 0.451 39.88573 333 GLU C O 1
ATOM 8492 N N . GLU C 1 334 ? 53.92739 75.64787 44.92639 1.000 35.95026 334 GLU C N 1
ATOM 8493 C CA . GLU C 1 334 ? 54.26373 74.33486 45.46155 1.000 35.73968 334 GLU C CA 1
ATOM 8494 C C . GLU C 1 334 ? 53.02563 73.62564 45.99718 1.000 34.77670 334 GLU C C 1
ATOM 8495 O O . GLU C 1 334 ? 52.85868 72.41871 45.78892 1.000 37.45956 334 GLU C O 1
ATOM 8501 N N . LYS C 1 335 ? 52.13204 74.36017 46.66600 1.000 39.48629 335 LYS C N 1
ATOM 8502 C CA . LYS C 1 335 ? 50.91228 73.74081 47.17607 1.000 43.65404 335 LYS C CA 1
ATOM 8503 C C . LYS C 1 335 ? 50.06215 73.18450 46.04397 1.000 43.58256 335 LYS C C 1
ATOM 8504 O O . LYS C 1 335 ? 49.51756 72.07912 46.14869 1.000 52.17481 335 LYS C O 1
ATOM 8510 N N . ASN C 1 336 ? 49.92902 73.94160 44.95992 1.000 42.62554 336 ASN C N 1
ATOM 8511 C CA . ASN C 1 336 ? 49.04724 73.57499 43.86199 1.000 44.52770 336 ASN C CA 1
ATOM 8512 C C . ASN C 1 336 ? 49.69608 72.61045 42.88581 1.000 44.40874 336 ASN C C 1
ATOM 8513 O O . ASN C 1 336 ? 49.05393 72.22599 41.90403 1.000 45.93845 336 ASN C O 1
ATOM 8518 N N . SER C 1 337 ? 50.94838 72.22406 43.12279 1.000 37.28010 337 SER C N 1
ATOM 8519 C CA . SER C 1 337 ? 51.63440 71.29463 42.24263 1.000 43.19259 337 SER C CA 1
ATOM 8520 C C . SER C 1 337 ? 51.48731 69.84735 42.68004 1.000 43.00061 337 SER C C 1
ATOM 8521 O O . SER C 1 337 ? 51.94116 68.95124 41.95624 1.000 42.82500 337 SER C O 1
ATOM 8524 N N . LEU C 1 338 ? 50.87901 69.59650 43.83468 1.000 34.48032 338 LEU C N 1
ATOM 8525 C CA . LEU C 1 338 ? 50.67967 68.22333 44.27640 1.000 40.12311 338 LEU C CA 1
ATOM 8526 C C . LEU C 1 338 ? 49.71974 67.51645 43.32621 1.000 48.92212 338 LEU C C 1
ATOM 8527 O O . LEU C 1 338 ? 48.60193 68.00895 43.11257 1.000 42.30251 338 LEU C O 1
ATOM 8532 N N . PRO C 1 339 ? 50.10352 66.38548 42.72955 1.000 38.66955 339 PRO C N 1
ATOM 8533 C CA . PRO C 1 339 ? 49.17262 65.67365 41.84464 1.000 44.58206 339 PRO C CA 1
ATOM 8534 C C . PRO C 1 339 ? 47.87087 65.35641 42.56490 1.000 51.06979 339 PRO C C 1
ATOM 8535 O O . PRO C 1 339 ? 47.85218 65.10692 43.77231 1.000 48.39514 339 PRO C O 1
ATOM 8539 N N . GLN C 1 340 ? 46.77379 65.36961 41.80000 1.000 47.96255 340 GLN C N 1
ATOM 8540 C CA . GLN C 1 340 ? 45.44551 65.21342 42.38619 1.000 53.00834 340 GLN C CA 1
ATOM 8541 C C . GLN C 1 340 ? 45.31862 63.90625 43.16358 1.000 55.36770 340 GLN C C 1
ATOM 8542 O O . GLN C 1 340 ? 44.69762 63.86976 44.23335 1.000 60.17005 340 GLN C O 1
ATOM 8548 N N . GLU C 1 341 ? 45.90452 62.82265 42.64719 1.000 60.85153 341 GLU C N 1
ATOM 8549 C CA . GLU C 1 341 ? 45.76262 61.51189 43.27686 1.000 68.46677 341 GLU C CA 1
ATOM 8550 C C . GLU C 1 341 ? 46.49521 61.40476 44.60734 1.000 63.81515 341 GLU C C 1
ATOM 8551 O O . GLU C 1 341 ? 46.33805 60.39235 45.29691 1.000 70.42668 341 GLU C O 1
ATOM 8553 N N . LYS C 1 342 ? 47.29226 62.40541 44.97688 1.000 60.61421 342 LYS C N 1
ATOM 8554 C CA . LYS C 1 342 ? 47.99120 62.42071 46.25238 1.000 61.82723 342 LYS C CA 1
ATOM 8555 C C . LYS C 1 342 ? 47.37924 63.39341 47.25059 1.000 57.68461 342 LYS C C 1
ATOM 8556 O O . LYS C 1 342 ? 47.89722 63.52271 48.36521 1.000 58.88894 342 LYS C O 1
ATOM 8562 N N . ARG C 1 343 ? 46.29470 64.07211 46.88860 1.000 53.75879 343 ARG C N 1
ATOM 8563 C CA . ARG C 1 343 ? 45.69902 65.06466 47.76628 1.000 58.24143 343 ARG C CA 1
ATOM 8564 C C . ARG C 1 343 ? 44.79597 64.40478 48.80451 1.000 58.00564 343 ARG C C 1
ATOM 8565 O O . ARG C 1 343 ? 44.28786 63.29595 48.61420 1.000 55.54142 343 ARG C O 1
ATOM 8573 N N . LEU C 1 344 ? 44.60735 65.10551 49.92034 1.000 59.72036 344 LEU C N 1
ATOM 8574 C CA . LEU C 1 344 ? 43.62280 64.70371 50.91895 1.000 60.67675 344 LEU C CA 1
ATOM 8575 C C . LEU C 1 344 ? 42.33693 65.49341 50.70566 1.000 56.33033 344 LEU C C 1
ATOM 8576 O O . LEU C 1 344 ? 42.37220 66.58526 50.13941 1.000 69.67177 344 LEU C O 1
ATOM 8582 N N . GLU D 1 5 ? 118.86123 10.36163 77.28683 1.000 38.12892 5 GLU D N 1
ATOM 8583 C CA . GLU D 1 5 ? 118.33141 9.85338 76.02560 1.000 37.90377 5 GLU D CA 1
ATOM 8584 C C . GLU D 1 5 ? 117.20949 10.74278 75.51613 1.000 35.44157 5 GLU D C 1
ATOM 8585 O O . GLU D 1 5 ? 116.51554 11.38737 76.29722 1.000 31.79246 5 GLU D O 1
ATOM 8591 N N . ASP D 1 6 ? 117.01005 10.75497 74.20586 1.000 32.47577 6 ASP D N 1
ATOM 8592 C CA . ASP D 1 6 ? 115.91662 11.53812 73.65321 1.000 33.97404 6 ASP D CA 1
ATOM 8593 C C . ASP D 1 6 ? 114.57317 10.96377 74.09632 1.000 31.09165 6 ASP D C 1
ATOM 8594 O O . ASP D 1 6 ? 114.42570 9.74339 74.21886 1.000 29.21263 6 ASP D O 1
ATOM 8599 N N . PRO D 1 7 ? 113.58318 11.81501 74.34979 1.000 30.99567 7 PRO D N 1
ATOM 8600 C CA . PRO D 1 7 ? 112.22884 11.31849 74.61444 1.000 32.98792 7 PRO D CA 1
ATOM 8601 C C . PRO D 1 7 ? 111.71046 10.49950 73.44624 1.000 37.98219 7 PRO D C 1
ATOM 8602 O O . PRO D 1 7 ? 111.97760 10.80553 72.28451 1.000 32.96372 7 PRO D O 1
ATOM 8606 N N . THR D 1 8 ? 110.95375 9.45566 73.76531 1.000 38.89668 8 THR D N 1
ATOM 8607 C CA . THR D 1 8 ? 110.22538 8.70464 72.75700 1.000 41.55759 8 THR D CA 1
ATOM 8608 C C . THR D 1 8 ? 108.73553 9.00877 72.76693 1.000 33.77567 8 THR D C 1
ATOM 8609 O O . THR D 1 8 ? 108.02395 8.59460 71.84516 1.000 35.29883 8 THR D O 1
ATOM 8613 N N . ALA D 1 9 ? 108.25201 9.72333 73.77749 1.000 30.29880 9 ALA D N 1
ATOM 8614 C CA . ALA D 1 9 ? 106.85830 10.12710 73.84287 1.000 28.81299 9 ALA D CA 1
ATOM 8615 C C . ALA D 1 9 ? 106.78227 11.40137 74.66788 1.000 31.79744 9 ALA D C 1
ATOM 8616 O O . ALA D 1 9 ? 107.45128 11.51743 75.69472 1.000 33.32380 9 ALA D O 1
ATOM 8618 N N . LEU D 1 10 ? 105.98806 12.35534 74.21082 1.000 24.84754 10 LEU D N 1
ATOM 8619 C CA . LEU D 1 10 ? 105.77595 13.59113 74.95268 1.000 25.60545 10 LEU D CA 1
ATOM 8620 C C . LEU D 1 10 ? 104.37552 13.56266 75.53785 1.000 28.33383 10 LEU D C 1
ATOM 8621 O O . LEU D 1 10 ? 103.56581 12.69774 75.19424 1.000 25.22527 10 LEU D O 1
ATOM 8626 N N . THR D 1 11 ? 104.09847 14.51174 76.44083 1.000 24.93611 11 THR D N 1
ATOM 8627 C CA . THR D 1 11 ? 102.78395 14.57796 77.06711 1.000 18.09715 11 THR D CA 1
ATOM 8628 C C . THR D 1 11 ? 101.72972 14.93203 76.02864 1.000 23.28706 11 THR D C 1
ATOM 8629 O O . THR D 1 11 ? 101.93178 15.80757 75.18516 1.000 22.56806 11 THR D O 1
ATOM 8633 N N . GLN D 1 12 ? 100.60125 14.23844 76.07641 1.000 21.03419 12 GLN D N 1
ATOM 8634 C CA . GLN D 1 12 ? 99.52948 14.53055 75.14171 1.000 21.76248 12 GLN D CA 1
ATOM 8635 C C . GLN D 1 12 ? 98.20297 14.26480 75.82946 1.000 27.54626 12 GLN D C 1
ATOM 8636 O O . GLN D 1 12 ? 98.14728 13.67499 76.91132 1.000 26.53547 12 GLN D O 1
ATOM 8642 N N . LEU D 1 13 ? 97.13862 14.72035 75.18797 1.000 24.32050 13 LEU D N 1
ATOM 8643 C CA . LEU D 1 13 ? 95.79136 14.29492 75.53492 1.000 28.03342 13 LEU D CA 1
ATOM 8644 C C . LEU D 1 13 ? 95.52809 12.92848 74.89921 1.000 33.57127 13 LEU D C 1
ATOM 8645 O O . LEU D 1 13 ? 95.55662 12.81704 73.66958 1.000 28.38078 13 LEU D O 1
ATOM 8650 N N . PRO D 1 14 ? 95.29470 11.87297 75.68132 1.000 27.25075 14 PRO D N 1
ATOM 8651 C CA . PRO D 1 14 ? 95.04415 10.55397 75.07615 1.000 26.67871 14 PRO D CA 1
ATOM 8652 C C . PRO D 1 14 ? 93.77859 10.55231 74.23211 1.000 26.99254 14 PRO D C 1
ATOM 8653 O O . PRO D 1 14 ? 92.82371 11.27868 74.50989 1.000 28.10817 14 PRO D O 1
ATOM 8657 N N . ASP D 1 15 ? 93.77120 9.70596 73.19544 1.000 30.52875 15 ASP D N 1
ATOM 8658 C CA . ASP D 1 15 ? 92.53655 9.45894 72.46148 1.000 30.96092 15 ASP D CA 1
ATOM 8659 C C . ASP D 1 15 ? 91.43468 9.02678 73.42680 1.000 37.77315 15 ASP D C 1
ATOM 8660 O O . ASP D 1 15 ? 91.69870 8.47225 74.49917 1.000 30.71519 15 ASP D O 1
ATOM 8665 N N . GLU D 1 16 ? 90.18878 9.29750 73.03226 1.000 39.86898 16 GLU D N 1
ATOM 8666 C CA . GLU D 1 16 ? 89.04964 9.11938 73.92722 1.000 45.07407 16 GLU D CA 1
ATOM 8667 C C . GLU D 1 16 ? 88.99940 7.71409 74.52514 1.000 42.14964 16 GLU D C 1
ATOM 8668 O O . GLU D 1 16 ? 88.66771 7.54392 75.70515 1.000 38.09289 16 GLU D O 1
ATOM 8674 N N . SER D 1 17 ? 89.34635 6.69520 73.73623 1.000 37.63380 17 SER D N 1
ATOM 8675 C CA . SER D 1 17 ? 89.28991 5.33157 74.25114 1.000 44.71882 17 SER D CA 1
ATOM 8676 C C . SER D 1 17 ? 90.41018 5.02069 75.23481 1.000 40.88081 17 SER D C 1
ATOM 8677 O O . SER D 1 17 ? 90.32942 4.00647 75.93199 1.000 43.61773 17 SER D O 1
ATOM 8680 N N . ALA D 1 18 ? 91.44417 5.85245 75.31675 1.000 36.14181 18 ALA D N 1
ATOM 8681 C CA . ALA D 1 18 ? 92.54537 5.61563 76.24239 1.000 33.59164 18 ALA D CA 1
ATOM 8682 C C . ALA D 1 18 ? 92.50087 6.50310 77.48275 1.000 35.09954 18 ALA D C 1
ATOM 8683 O O . ALA D 1 18 ? 93.40338 6.40851 78.32254 1.000 39.12799 18 ALA D O 1
ATOM 8685 N N . ARG D 1 19 ? 91.48601 7.35243 77.62753 1.000 32.03516 19 ARG D N 1
ATOM 8686 C CA . ARG D 1 19 ? 91.48604 8.34389 78.70141 1.000 33.57512 19 ARG D CA 1
ATOM 8687 C C . ARG D 1 19 ? 91.11414 7.71387 80.03822 1.000 31.42535 19 ARG D C 1
ATOM 8688 O O . ARG D 1 19 ? 90.28765 6.80084 80.10200 1.000 31.40315 19 ARG D O 1
ATOM 8696 N N . VAL D 1 20 ? 91.72537 8.22130 81.11271 1.000 37.07770 20 VAL D N 1
ATOM 8697 C CA . VAL D 1 20 ? 91.39481 7.74529 82.45350 1.000 38.47089 20 VAL D CA 1
ATOM 8698 C C . VAL D 1 20 ? 89.95030 8.08478 82.76506 1.000 32.13604 20 VAL D C 1
ATOM 8699 O O . VAL D 1 20 ? 89.50739 9.22864 82.59033 1.000 27.71060 20 VAL D O 1
ATOM 8703 N N . ARG D 1 21 ? 89.20363 7.07805 83.20415 1.000 32.69880 21 ARG D N 1
ATOM 8704 C CA . ARG D 1 21 ? 87.83927 7.24314 83.68106 1.000 30.94424 21 ARG D CA 1
ATOM 8705 C C . ARG D 1 21 ? 87.76706 6.67062 85.08853 1.000 28.63196 21 ARG D C 1
ATOM 8706 O O . ARG D 1 21 ? 88.24100 5.55369 85.32969 1.000 37.27342 21 ARG D O 1
ATOM 8714 N N . TYR D 1 22 ? 87.20564 7.43546 86.01836 1.000 23.03532 22 TYR D N 1
ATOM 8715 C CA . TYR D 1 22 ? 87.05521 6.95277 87.38616 1.000 20.73478 22 TYR D CA 1
ATOM 8716 C C . TYR D 1 22 ? 85.77921 6.12254 87.47286 1.000 25.04149 22 TYR D C 1
ATOM 8717 O O . TYR D 1 22 ? 84.71532 6.55648 87.01361 1.000 28.29109 22 TYR D O 1
ATOM 8726 N N . THR D 1 23 ? 85.88920 4.91413 88.02071 1.000 22.13232 23 THR D N 1
ATOM 8727 C CA . THR D 1 23 ? 84.73650 4.01739 88.07598 1.000 28.83390 23 THR D CA 1
ATOM 8728 C C . THR D 1 23 ? 83.67811 4.57131 89.02708 1.000 32.58717 23 THR D C 1
ATOM 8729 O O . THR D 1 23 ? 83.92135 5.51020 89.79208 1.000 24.18420 23 THR D O 1
ATOM 8733 N N A SER D 1 24 ? 82.48054 3.97993 88.96662 0.387 29.99368 24 SER D N 1
ATOM 8734 N N B SER D 1 24 ? 82.48771 3.96108 88.97934 0.613 29.98904 24 SER D N 1
ATOM 8735 C CA A SER D 1 24 ? 81.42260 4.37466 89.89291 0.387 32.51981 24 SER D CA 1
ATOM 8736 C CA B SER D 1 24 ? 81.44185 4.30772 89.93996 0.613 32.61183 24 SER D CA 1
ATOM 8737 C C A SER D 1 24 ? 81.83385 4.13965 91.33959 0.387 30.55272 24 SER D C 1
ATOM 8738 C C B SER D 1 24 ? 81.93475 4.13274 91.37113 0.613 30.59868 24 SER D C 1
ATOM 8739 O O A SER D 1 24 ? 81.43306 4.89817 92.22876 0.387 30.40798 24 SER D O 1
ATOM 8740 O O B SER D 1 24 ? 81.69449 4.99175 92.22698 0.613 30.55833 24 SER D O 1
ATOM 8745 N N A SER D 1 25 ? 82.63522 3.10186 91.59372 0.387 29.21098 25 SER D N 1
ATOM 8746 N N B SER D 1 25 ? 82.64093 3.03086 91.64409 0.613 29.16950 25 SER D N 1
ATOM 8747 C CA A SER D 1 25 ? 83.14035 2.87781 92.94335 0.387 30.20435 25 SER D CA 1
ATOM 8748 C CA B SER D 1 25 ? 83.20209 2.81731 92.97506 0.613 30.21952 25 SER D CA 1
ATOM 8749 C C A SER D 1 25 ? 84.19519 3.91185 93.31621 0.387 28.92656 25 SER D C 1
ATOM 8750 C C B SER D 1 25 ? 84.20914 3.90381 93.32525 0.613 28.90723 25 SER D C 1
ATOM 8751 O O A SER D 1 25 ? 84.20047 4.42318 94.44275 0.387 29.63372 25 SER D O 1
ATOM 8752 O O B SER D 1 25 ? 84.19179 4.45160 94.43491 0.613 29.63665 25 SER D O 1
ATOM 8757 N N . GLU D 1 26 ? 85.10116 4.22635 92.38686 1.000 26.53616 26 GLU D N 1
ATOM 8758 C CA . GLU D 1 26 ? 86.08429 5.27595 92.63679 1.000 28.84933 26 GLU D CA 1
ATOM 8759 C C . GLU D 1 26 ? 85.40900 6.62362 92.87109 1.000 26.88958 26 GLU D C 1
ATOM 8760 O O . GLU D 1 26 ? 85.86715 7.42815 93.69500 1.000 21.47299 26 GLU D O 1
ATOM 8766 N N . LEU D 1 27 ? 84.30547 6.87959 92.16809 1.000 24.65201 27 LEU D N 1
ATOM 8767 C CA . LEU D 1 27 ? 83.57595 8.12628 92.37074 1.000 22.20659 27 LEU D CA 1
ATOM 8768 C C . LEU D 1 27 ? 82.88714 8.13610 93.72937 1.000 29.04818 27 LEU D C 1
ATOM 8769 O O . LEU D 1 27 ? 82.88091 9.15615 94.42601 1.000 23.12257 27 LEU D O 1
ATOM 8774 N N . GLN D 1 28 ? 82.30197 7.00545 94.12061 1.000 25.01657 28 GLN D N 1
ATOM 8775 C CA . GLN D 1 28 ? 81.73703 6.89194 95.46159 1.000 29.45865 28 GLN D CA 1
ATOM 8776 C C . GLN D 1 28 ? 82.79358 7.14066 96.53262 1.000 27.53658 28 GLN D C 1
ATOM 8777 O O . GLN D 1 28 ? 82.51521 7.78431 97.54986 1.000 27.14876 28 GLN D O 1
ATOM 8783 N N . ASP D 1 29 ? 84.01338 6.63910 96.32452 1.000 25.91290 29 ASP D N 1
ATOM 8784 C CA . ASP D 1 29 ? 85.07055 6.87516 97.29907 1.000 26.73825 29 ASP D CA 1
ATOM 8785 C C . ASP D 1 29 ? 85.42149 8.35911 97.36207 1.000 26.68512 29 ASP D C 1
ATOM 8786 O O . ASP D 1 29 ? 85.67849 8.89993 98.44462 1.000 22.54317 29 ASP D O 1
ATOM 8791 N N . TYR D 1 30 ? 85.39319 9.03904 96.21246 1.000 24.23001 30 TYR D N 1
ATOM 8792 C CA . TYR D 1 30 ? 85.57963 10.48938 96.20101 1.000 24.45219 30 TYR D CA 1
ATOM 8793 C C . TYR D 1 30 ? 84.49558 11.18835 97.02178 1.000 21.81774 30 TYR D C 1
ATOM 8794 O O . TYR D 1 30 ? 84.79544 12.07026 97.83997 1.000 21.96611 30 TYR D O 1
ATOM 8803 N N . PHE D 1 31 ? 83.23299 10.77317 96.85327 1.000 20.29261 31 PHE D N 1
ATOM 8804 C CA . PHE D 1 31 ? 82.14584 11.35534 97.63979 1.000 23.65438 31 PHE D CA 1
ATOM 8805 C C . PHE D 1 31 ? 82.37934 11.18009 99.13557 1.000 29.47235 31 PHE D C 1
ATOM 8806 O O . PHE D 1 31 ? 82.04444 12.06749 99.93447 1.000 28.64703 31 PHE D O 1
ATOM 8814 N N . GLU D 1 32 ? 82.96516 10.05208 99.53890 1.000 24.08497 32 GLU D N 1
ATOM 8815 C CA . GLU D 1 32 ? 83.26640 9.86969 100.95679 1.000 29.34281 32 GLU D CA 1
ATOM 8816 C C . GLU D 1 32 ? 84.44868 10.73476 101.37940 1.000 30.15778 32 GLU D C 1
ATOM 8817 O O . GLU D 1 32 ? 84.44661 11.29548 102.48148 1.000 27.05475 32 GLU D O 1
ATOM 8823 N N . THR D 1 33 ? 85.44415 10.89493 100.49574 1.000 22.63171 33 THR D N 1
ATOM 8824 C CA . THR D 1 33 ? 86.54654 11.81265 100.76729 1.000 19.44494 33 THR D CA 1
ATOM 8825 C C . THR D 1 33 ? 86.04811 13.24666 100.89959 1.000 26.29942 33 THR D C 1
ATOM 8826 O O . THR D 1 33 ? 86.58128 14.02352 101.69917 1.000 27.59390 33 THR D O 1
ATOM 8830 N N . LEU D 1 34 ? 85.01945 13.61298 100.12360 1.000 21.78431 34 LEU D N 1
ATOM 8831 C CA . LEU D 1 34 ? 84.39001 14.91824 100.27600 1.000 22.38118 34 LEU D CA 1
ATOM 8832 C C . LEU D 1 34 ? 83.64616 15.04625 101.59850 1.000 24.26628 34 LEU D C 1
ATOM 8833 O O . LEU D 1 34 ? 83.28955 16.16284 101.98305 1.000 25.48957 34 LEU D O 1
ATOM 8838 N N . LYS D 1 35 ? 83.38863 13.93407 102.28205 1.000 24.16793 35 LYS D N 1
ATOM 8839 C CA . LYS D 1 35 ? 82.56876 13.94717 103.49275 1.000 30.43522 35 LYS D CA 1
ATOM 8840 C C . LYS D 1 35 ? 81.14162 14.41720 103.19471 1.000 28.46992 35 LYS D C 1
ATOM 8841 O O . LYS D 1 35 ? 80.53480 15.15006 103.97593 1.000 24.92866 35 LYS D O 1
ATOM 8847 N N . PHE D 1 36 ? 80.59904 13.97642 102.06187 1.000 28.83197 36 PHE D N 1
ATOM 8848 C CA . PHE D 1 36 ? 79.20760 14.25840 101.72007 1.000 24.64755 36 PHE D CA 1
ATOM 8849 C C . PHE D 1 36 ? 78.27185 13.77419 102.83056 1.000 31.70829 36 PHE D C 1
ATOM 8850 O O . PHE D 1 36 ? 78.41014 12.63603 103.29926 1.000 29.08800 36 PHE D O 1
ATOM 8858 N N . PRO D 1 37 ? 77.30406 14.57997 103.25669 1.000 30.65363 37 PRO D N 1
ATOM 8859 C CA . PRO D 1 37 ? 76.21104 14.04019 104.07493 1.000 28.67541 37 PRO D CA 1
ATOM 8860 C C . PRO D 1 37 ? 75.29577 13.17685 103.22440 1.000 28.96856 37 PRO D C 1
ATOM 8861 O O . PRO D 1 37 ? 75.48484 13.07479 102.00897 1.000 27.66429 37 PRO D O 1
ATOM 8865 N N A GLN D 1 38 ? 74.28857 12.57384 103.85284 0.545 31.00739 38 GLN D N 1
ATOM 8866 N N B GLN D 1 38 ? 74.28229 12.57105 103.84741 0.455 31.02003 38 GLN D N 1
ATOM 8867 C CA A GLN D 1 38 ? 73.47780 11.56923 103.17303 0.545 31.60152 38 GLN D CA 1
ATOM 8868 C CA B GLN D 1 38 ? 73.48883 11.55636 103.15815 0.455 31.60945 38 GLN D CA 1
ATOM 8869 C C A GLN D 1 38 ? 72.75754 12.14292 101.95696 0.545 33.55890 38 GLN D C 1
ATOM 8870 C C B GLN D 1 38 ? 72.73865 12.13288 101.95870 0.455 33.54833 38 GLN D C 1
ATOM 8871 O O A GLN D 1 38 ? 72.67160 11.48504 100.91301 0.545 28.90918 38 GLN D O 1
ATOM 8872 O O B GLN D 1 38 ? 72.61638 11.46794 100.92355 0.455 28.95978 38 GLN D O 1
ATOM 8883 N N . ARG D 1 39 ? 72.23485 13.36825 102.07108 1.000 34.49789 39 ARG D N 1
ATOM 8884 C CA . ARG D 1 39 ? 71.44633 13.93763 100.97868 1.000 33.46302 39 ARG D CA 1
ATOM 8885 C C . ARG D 1 39 ? 72.28414 14.16644 99.72537 1.000 33.53970 39 ARG D C 1
ATOM 8886 O O . ARG D 1 39 ? 71.75552 14.11405 98.61021 1.000 31.41474 39 ARG D O 1
ATOM 8894 N N . PHE D 1 40 ? 73.58100 14.40730 99.87475 1.000 34.41915 40 PHE D N 1
ATOM 8895 C CA . PHE D 1 40 ? 74.41251 14.57734 98.69292 1.000 34.57954 40 PHE D CA 1
ATOM 8896 C C . PHE D 1 40 ? 75.01826 13.26277 98.21917 1.000 33.23389 40 PHE D C 1
ATOM 8897 O O . PHE D 1 40 ? 75.24295 13.10018 97.01582 1.000 30.98125 40 PHE D O 1
ATOM 8905 N N . LEU D 1 41 ? 75.24461 12.30371 99.12596 1.000 28.13671 41 LEU D N 1
ATOM 8906 C CA . LEU D 1 41 ? 75.50955 10.93239 98.69593 1.000 27.65845 41 LEU D CA 1
ATOM 8907 C C . LEU D 1 41 ? 74.38287 10.41756 97.81292 1.000 31.35127 41 LEU D C 1
ATOM 8908 O O . LEU D 1 41 ? 74.62594 9.79928 96.77169 1.000 35.27493 41 LEU D O 1
ATOM 8913 N N . ASP D 1 42 ? 73.13519 10.65580 98.22797 1.000 31.88339 42 ASP D N 1
ATOM 8914 C CA . ASP D 1 42 ? 71.98656 10.22735 97.43683 1.000 36.04291 42 ASP D CA 1
ATOM 8915 C C . ASP D 1 42 ? 71.93481 10.95049 96.09673 1.000 35.69509 42 ASP D C 1
ATOM 8916 O O . ASP D 1 42 ? 71.70767 10.32766 95.05213 1.000 41.23287 42 ASP D O 1
ATOM 8921 N N . LEU D 1 43 ? 72.14319 12.26571 96.10449 1.000 33.41739 43 LEU D N 1
ATOM 8922 C CA . LEU D 1 43 ? 72.19373 13.01345 94.85299 1.000 36.13752 43 LEU D CA 1
ATOM 8923 C C . LEU D 1 43 ? 73.29122 12.47481 93.93912 1.000 37.67558 43 LEU D C 1
ATOM 8924 O O . LEU D 1 43 ? 73.06316 12.22663 92.74726 1.000 31.28965 43 LEU D O 1
ATOM 8929 N N . GLY D 1 44 ? 74.49370 12.28283 94.48579 1.000 32.83644 44 GLY D N 1
ATOM 8930 C CA . GLY D 1 44 ? 75.57782 11.74648 93.68010 1.000 30.53953 44 GLY D CA 1
ATOM 8931 C C . GLY D 1 44 ? 75.25171 10.37117 93.13473 1.000 32.28727 44 GLY D C 1
ATOM 8932 O O . GLY D 1 44 ? 75.53821 10.06335 91.97411 1.000 36.42147 44 GLY D O 1
ATOM 8933 N N . ASN D 1 45 ? 74.61242 9.53657 93.95150 1.000 32.78848 45 ASN D N 1
ATOM 8934 C CA . ASN D 1 45 ? 74.28532 8.19658 93.49413 1.000 38.12390 45 ASN D CA 1
ATOM 8935 C C . ASN D 1 45 ? 73.21667 8.21573 92.41236 1.000 37.45912 45 ASN D C 1
ATOM 8936 O O . ASN D 1 45 ? 73.21631 7.34865 91.53421 1.000 37.67297 45 ASN D O 1
ATOM 8941 N N . SER D 1 46 ? 72.29683 9.17741 92.45248 1.000 33.58233 46 SER D N 1
ATOM 8942 C CA . SER D 1 46 ? 71.31776 9.23766 91.37492 1.000 42.38250 46 SER D CA 1
ATOM 8943 C C . SER D 1 46 ? 71.98687 9.56433 90.04259 1.000 34.33960 46 SER D C 1
ATOM 8944 O O . SER D 1 46 ? 71.53664 9.09715 88.99470 1.000 35.37113 46 SER D O 1
ATOM 8947 N N . VAL D 1 47 ? 73.08145 10.32175 90.06184 1.000 33.93616 47 VAL D N 1
ATOM 8948 C CA . VAL D 1 47 ? 73.79812 10.59556 88.81966 1.000 35.54942 47 VAL D CA 1
ATOM 8949 C C . VAL D 1 47 ? 74.65187 9.40117 88.40905 1.000 38.18425 47 VAL D C 1
ATOM 8950 O O . VAL D 1 47 ? 74.76377 9.08608 87.21921 1.000 33.94627 47 VAL D O 1
ATOM 8954 N N . LEU D 1 48 ? 75.26078 8.71155 89.37561 1.000 39.13580 48 LEU D N 1
ATOM 8955 C CA . LEU D 1 48 ? 75.96138 7.47056 89.05825 1.000 41.88498 48 LEU D CA 1
ATOM 8956 C C . LEU D 1 48 ? 75.05241 6.48481 88.32877 1.000 44.12532 48 LEU D C 1
ATOM 8957 O O . LEU D 1 48 ? 75.48867 5.79048 87.40410 1.000 40.68522 48 LEU D O 1
ATOM 8962 N N . LYS D 1 49 ? 73.78215 6.41618 88.72070 1.000 37.03934 49 LYS D N 1
ATOM 8963 C CA . LYS D 1 49 ? 72.86856 5.48568 88.06431 1.000 39.70418 49 LYS D CA 1
ATOM 8964 C C . LYS D 1 49 ? 72.31339 6.03769 86.75339 1.000 41.37218 49 LYS D C 1
ATOM 8965 O O . LYS D 1 49 ? 71.92981 5.25362 85.87873 1.000 40.32081 49 LYS D O 1
ATOM 8968 N N . ASP D 1 50 ? 72.25466 7.36294 86.59304 1.000 40.72664 50 ASP D N 1
ATOM 8969 C CA . ASP D 1 50 ? 71.69607 7.97863 85.38619 1.000 33.92292 50 ASP D CA 1
ATOM 8970 C C . ASP D 1 50 ? 72.58819 9.13103 84.95321 1.000 40.69294 50 ASP D C 1
ATOM 8971 O O . ASP D 1 50 ? 72.33571 10.29491 85.28924 1.000 42.29765 50 ASP D O 1
ATOM 8976 N N . PRO D 1 51 ? 73.64015 8.84383 84.18695 1.000 36.49572 51 PRO D N 1
ATOM 8977 C CA . PRO D 1 51 ? 74.57266 9.90921 83.79065 1.000 37.84015 51 PRO D CA 1
ATOM 8978 C C . PRO D 1 51 ? 73.94182 11.01204 82.96049 1.000 40.36826 51 PRO D C 1
ATOM 8979 O O . PRO D 1 51 ? 74.49976 12.11510 82.91676 1.000 39.44321 51 PRO D O 1
ATOM 8983 N N . SER D 1 52 ? 72.80018 10.76436 82.30876 1.000 42.81805 52 SER D N 1
ATOM 8984 C CA . SER D 1 52 ? 72.15974 11.82447 81.53583 1.000 40.55417 52 SER D CA 1
ATOM 8985 C C . SER D 1 52 ? 71.75568 13.00576 82.41117 1.000 41.42337 52 SER D C 1
ATOM 8986 O O . SER D 1 52 ? 71.61878 14.12467 81.89936 1.000 40.05970 52 SER D O 1
ATOM 8989 N N . LEU D 1 53 ? 71.57591 12.78374 83.71748 1.000 39.85872 53 LEU D N 1
ATOM 8990 C CA . LEU D 1 53 ? 71.25597 13.87992 84.62672 1.000 40.98464 53 LEU D CA 1
ATOM 8991 C C . LEU D 1 53 ? 72.36036 14.92792 84.66509 1.000 37.60341 53 LEU D C 1
ATOM 8992 O O . LEU D 1 53 ? 72.08918 16.09766 84.95351 1.000 39.40724 53 LEU D O 1
ATOM 8997 N N . ALA D 1 54 ? 73.60611 14.53438 84.38334 1.000 36.90401 54 ALA D N 1
ATOM 8998 C CA . ALA D 1 54 ? 74.71798 15.47843 84.43080 1.000 34.96582 54 ALA D CA 1
ATOM 8999 C C . ALA D 1 54 ? 74.72098 16.45004 83.25561 1.000 33.89511 54 ALA D C 1
ATOM 9000 O O . ALA D 1 54 ? 75.49280 17.41449 83.27358 1.000 36.74922 54 ALA D O 1
ATOM 9002 N N . ARG D 1 55 ? 73.87977 16.22526 82.25008 1.000 33.30508 55 ARG D N 1
ATOM 9003 C CA . ARG D 1 55 ? 73.79161 17.10086 81.08759 1.000 34.74977 55 ARG D CA 1
ATOM 9004 C C . ARG D 1 55 ? 72.79917 18.24438 81.25785 1.000 42.49321 55 ARG D C 1
ATOM 9005 O O . ARG D 1 55 ? 72.78174 19.14898 80.41971 1.000 42.44017 55 ARG D O 1
ATOM 9013 N N . THR D 1 56 ? 71.96608 18.22551 82.29412 1.000 40.03386 56 THR D N 1
ATOM 9014 C CA . THR D 1 56 ? 70.93992 19.23998 82.48678 1.000 41.86894 56 THR D CA 1
ATOM 9015 C C . THR D 1 56 ? 71.30639 20.15890 83.64438 1.000 44.29405 56 THR D C 1
ATOM 9016 O O . THR D 1 56 ? 71.97920 19.75154 84.59437 1.000 45.86135 56 THR D O 1
ATOM 9020 N N . LYS D 1 57 ? 70.85159 21.40845 83.56477 1.000 38.78946 57 LYS D N 1
ATOM 9021 C CA . LYS D 1 57 ? 71.01761 22.30393 84.70393 1.000 49.44043 57 LYS D CA 1
ATOM 9022 C C . LYS D 1 57 ? 70.20403 21.81514 85.89893 1.000 48.68921 57 LYS D C 1
ATOM 9023 O O . LYS D 1 57 ? 70.71334 21.75579 87.02479 1.000 48.51002 57 LYS D O 1
ATOM 9025 N N . GLU D 1 58 ? 68.95312 21.40467 85.65903 1.000 45.02591 58 GLU D N 1
ATOM 9026 C CA . GLU D 1 58 ? 68.03591 21.09075 86.75492 1.000 53.87876 58 GLU D CA 1
ATOM 9027 C C . GLU D 1 58 ? 68.57725 19.98560 87.65392 1.000 53.43787 58 GLU D C 1
ATOM 9028 O O . GLU D 1 58 ? 68.40507 20.02966 88.87791 1.000 55.46971 58 GLU D O 1
ATOM 9030 N N . ASN D 1 59 ? 69.22451 18.98203 87.07431 1.000 49.70022 59 ASN D N 1
ATOM 9031 C CA . ASN D 1 59 ? 69.79134 17.90766 87.87622 1.000 52.39928 59 ASN D CA 1
ATOM 9032 C C . ASN D 1 59 ? 71.30445 17.97490 87.99841 1.000 49.94223 59 ASN D C 1
ATOM 9033 O O . ASN D 1 59 ? 71.83973 17.65948 89.06634 1.000 53.62930 59 ASN D O 1
ATOM 9038 N N . GLY D 1 60 ? 72.00306 18.41931 86.94967 1.000 41.43054 60 GLY D N 1
ATOM 9039 C CA . GLY D 1 60 ? 73.45368 18.45645 86.99652 1.000 42.28854 60 GLY D CA 1
ATOM 9040 C C . GLY D 1 60 ? 74.02684 19.54596 87.87582 1.000 35.60880 60 GLY D C 1
ATOM 9041 O O . GLY D 1 60 ? 75.07990 19.35028 88.48656 1.000 34.17654 60 GLY D O 1
ATOM 9042 N N . LEU D 1 61 ? 73.36963 20.70469 87.94347 1.000 29.55329 61 LEU D N 1
ATOM 9043 C CA . LEU D 1 61 ? 73.93128 21.83087 88.68209 1.000 31.35877 61 LEU D CA 1
ATOM 9044 C C . LEU D 1 61 ? 73.89792 21.61137 90.19613 1.000 30.29743 61 LEU D C 1
ATOM 9045 O O . LEU D 1 61 ? 74.89351 21.92193 90.86389 1.000 29.56745 61 LEU D O 1
ATOM 9050 N N . PRO D 1 62 ? 72.79277 21.12014 90.78790 1.000 30.01671 62 PRO D N 1
ATOM 9051 C CA . PRO D 1 62 ? 72.82236 20.84124 92.23940 1.000 34.43542 62 PRO D CA 1
ATOM 9052 C C . PRO D 1 62 ? 73.99327 19.97533 92.67210 1.000 31.24519 62 PRO D C 1
ATOM 9053 O O . PRO D 1 62 ? 74.68046 20.31897 93.64251 1.000 29.69712 62 PRO D O 1
ATOM 9057 N N . LEU D 1 63 ? 74.25659 18.86827 91.96602 1.000 32.13361 63 LEU D N 1
ATOM 9058 C CA . LEU D 1 63 ? 75.38015 18.01485 92.34353 1.000 29.20012 63 LEU D CA 1
ATOM 9059 C C . LEU D 1 63 ? 76.70796 18.72327 92.11958 1.000 30.67442 63 LEU D C 1
ATOM 9060 O O . LEU D 1 63 ? 77.64030 18.58453 92.92230 1.000 22.60378 63 LEU D O 1
ATOM 9065 N N . LEU D 1 64 ? 76.81210 19.47697 91.02271 1.000 29.68292 64 LEU D N 1
ATOM 9066 C CA . LEU D 1 64 ? 78.01419 20.25301 90.75775 1.000 26.34026 64 LEU D CA 1
ATOM 9067 C C . LEU D 1 64 ? 78.26944 21.25656 91.87235 1.000 24.21268 64 LEU D C 1
ATOM 9068 O O . LEU D 1 64 ? 79.41356 21.43638 92.31010 1.000 29.22768 64 LEU D O 1
ATOM 9073 N N A GLN D 1 65 ? 77.21485 21.91061 92.35760 0.680 26.94364 65 GLN D N 1
ATOM 9074 N N B GLN D 1 65 ? 77.21236 21.91842 92.34688 0.320 26.99901 65 GLN D N 1
ATOM 9075 C CA A GLN D 1 65 ? 77.38027 22.86452 93.44942 0.680 27.66874 65 GLN D CA 1
ATOM 9076 C CA B GLN D 1 65 ? 77.35215 22.86276 93.45079 0.320 27.66755 65 GLN D CA 1
ATOM 9077 C C A GLN D 1 65 ? 77.88976 22.17154 94.70656 0.680 27.45931 65 GLN D C 1
ATOM 9078 C C B GLN D 1 65 ? 77.88511 22.16989 94.69741 0.320 27.42873 65 GLN D C 1
ATOM 9079 O O A GLN D 1 65 ? 78.84134 22.63681 95.34660 0.680 24.20637 65 GLN D O 1
ATOM 9080 O O B GLN D 1 65 ? 78.84150 22.63933 95.32595 0.320 24.31014 65 GLN D O 1
ATOM 9091 N N . ALA D 1 66 ? 77.26707 21.04725 95.07014 1.000 26.93134 66 ALA D N 1
ATOM 9092 C CA . ALA D 1 66 ? 77.69930 20.30284 96.24658 1.000 28.63024 66 ALA D CA 1
ATOM 9093 C C . ALA D 1 66 ? 79.13769 19.83878 96.10133 1.000 24.17873 66 ALA D C 1
ATOM 9094 O O . ALA D 1 66 ? 79.94504 19.99419 97.02299 1.000 22.69324 66 ALA D O 1
ATOM 9096 N N . ILE D 1 67 ? 79.47652 19.26204 94.94292 1.000 25.73726 67 ILE D N 1
ATOM 9097 C CA . ILE D 1 67 ? 80.82874 18.74502 94.73073 1.000 25.25965 67 ILE D CA 1
ATOM 9098 C C . ILE D 1 67 ? 81.86442 19.84640 94.93736 1.000 22.05177 67 ILE D C 1
ATOM 9099 O O . ILE D 1 67 ? 82.86346 19.65816 95.64748 1.000 22.63951 67 ILE D O 1
ATOM 9104 N N . THR D 1 68 ? 81.63943 21.01706 94.32789 1.000 21.01377 68 THR D N 1
ATOM 9105 C CA . THR D 1 68 ? 82.62451 22.09683 94.42212 1.000 21.71571 68 THR D CA 1
ATOM 9106 C C . THR D 1 68 ? 82.73039 22.63724 95.84516 1.000 21.78341 68 THR D C 1
ATOM 9107 O O . THR D 1 68 ? 83.83682 22.89835 96.32981 1.000 22.08040 68 THR D O 1
ATOM 9111 N N . ARG D 1 69 ? 81.60342 22.77167 96.54687 1.000 19.52092 69 ARG D N 1
ATOM 9112 C CA . ARG D 1 69 ? 81.66129 23.29692 97.90754 1.000 20.78173 69 ARG D CA 1
ATOM 9113 C C . ARG D 1 69 ? 82.41224 22.34048 98.83649 1.000 25.52361 69 ARG D C 1
ATOM 9114 O O . ARG D 1 69 ? 83.30985 22.75349 99.57479 1.000 21.50711 69 ARG D O 1
ATOM 9122 N N . TYR D 1 70 ? 82.08465 21.04651 98.79299 1.000 19.91804 70 TYR D N 1
ATOM 9123 C CA . TYR D 1 70 ? 82.77303 20.10803 99.67650 1.000 23.01143 70 TYR D CA 1
ATOM 9124 C C . TYR D 1 70 ? 84.22602 19.92014 99.28397 1.000 22.57941 70 TYR D C 1
ATOM 9125 O O . TYR D 1 70 ? 85.07626 19.71183 100.15466 1.000 24.43346 70 TYR D O 1
ATOM 9134 N N . HIS D 1 71 ? 84.53612 20.01572 97.98969 1.000 24.18333 71 HIS D N 1
ATOM 9135 C CA . HIS D 1 71 ? 85.91505 19.82071 97.54748 1.000 21.82124 71 HIS D CA 1
ATOM 9136 C C . HIS D 1 71 ? 86.85747 20.86217 98.15495 1.000 19.38092 71 HIS D C 1
ATOM 9137 O O . HIS D 1 71 ? 87.89161 20.51505 98.73599 1.000 17.92676 71 HIS D O 1
ATOM 9144 N N . THR D 1 72 ? 86.54728 22.14989 98.00188 1.000 17.22676 72 THR D N 1
ATOM 9145 C CA . THR D 1 72 ? 87.48969 23.14981 98.51259 1.000 20.85356 72 THR D CA 1
ATOM 9146 C C . THR D 1 72 ? 87.50469 23.20457 100.03300 1.000 19.72091 72 THR D C 1
ATOM 9147 O O . THR D 1 72 ? 88.46946 23.70900 100.61415 1.000 17.65904 72 THR D O 1
ATOM 9151 N N . CYS D 1 73 ? 86.46932 22.67517 100.69018 1.000 19.68640 73 CYS D N 1
ATOM 9152 C CA . CYS D 1 73 ? 86.48792 22.59119 102.13930 1.000 20.41798 73 CYS D CA 1
ATOM 9153 C C . CYS D 1 73 ? 87.22437 21.36483 102.64896 1.000 19.24852 73 CYS D C 1
ATOM 9154 O O . CYS D 1 73 ? 87.65380 21.36872 103.80452 1.000 25.40679 73 CYS D O 1
ATOM 9157 N N . ASN D 1 74 ? 87.37594 20.31087 101.83049 1.000 20.95092 74 ASN D N 1
ATOM 9158 C CA . ASN D 1 74 ? 88.00750 19.08872 102.31198 1.000 24.05736 74 ASN D CA 1
ATOM 9159 C C . ASN D 1 74 ? 89.26203 18.66022 101.55920 1.000 24.87458 74 ASN D C 1
ATOM 9160 O O . ASN D 1 74 ? 90.05894 17.90258 102.12312 1.000 26.81656 74 ASN D O 1
ATOM 9165 N N . VAL D 1 75 ? 89.45383 19.08969 100.32108 1.000 20.17569 75 VAL D N 1
ATOM 9166 C CA . VAL D 1 75 ? 90.67821 18.82067 99.56981 1.000 20.54182 75 VAL D CA 1
ATOM 9167 C C . VAL D 1 75 ? 91.58069 20.03395 99.73190 1.000 20.36347 75 VAL D C 1
ATOM 9168 O O . VAL D 1 75 ? 91.17876 21.13905 99.34649 1.000 20.88189 75 VAL D O 1
ATOM 9172 N N . PRO D 1 76 ? 92.77887 19.89350 100.29734 1.000 22.28735 76 PRO D N 1
ATOM 9173 C CA . PRO D 1 76 ? 93.59832 21.08543 100.55206 1.000 25.14233 76 PRO D CA 1
ATOM 9174 C C . PRO D 1 76 ? 94.13644 21.70688 99.26792 1.000 21.33898 76 PRO D C 1
ATOM 9175 O O . PRO D 1 76 ? 94.51179 21.01689 98.31337 1.000 19.34902 76 PRO D O 1
ATOM 9179 N N . PHE D 1 77 ? 94.15018 23.03270 99.25134 1.000 20.00870 77 PHE D N 1
ATOM 9180 C CA . PHE D 1 77 ? 94.92903 23.78873 98.27885 1.000 23.18203 77 PHE D CA 1
ATOM 9181 C C . PHE D 1 77 ? 96.31319 23.96210 98.89131 1.000 22.98430 77 PHE D C 1
ATOM 9182 O O . PHE D 1 77 ? 96.47046 24.66577 99.89554 1.000 27.67826 77 PHE D O 1
ATOM 9190 N N . GLU D 1 78 ? 97.30558 23.28621 98.32924 1.000 18.53237 78 GLU D N 1
ATOM 9191 C CA . GLU D 1 78 ? 98.59670 23.16649 99.00111 1.000 19.98880 78 GLU D CA 1
ATOM 9192 C C . GLU D 1 78 ? 99.70558 23.02888 97.97019 1.000 19.28827 78 GLU D C 1
ATOM 9193 O O . GLU D 1 78 ? 99.48909 22.56799 96.84726 1.000 20.27351 78 GLU D O 1
ATOM 9199 N N . ASN D 1 79 ? 100.91810 23.38783 98.38271 1.000 20.60354 79 ASN D N 1
ATOM 9200 C CA . ASN D 1 79 ? 102.08701 23.21848 97.52926 1.000 22.80590 79 ASN D CA 1
ATOM 9201 C C . ASN D 1 79 ? 103.14809 22.34936 98.19418 1.000 21.74541 79 ASN D C 1
ATOM 9202 O O . ASN D 1 79 ? 104.33101 22.45137 97.84950 1.000 19.91631 79 ASN D O 1
ATOM 9207 N N . LEU D 1 80 ? 102.75965 21.48040 99.13345 1.000 21.12708 80 LEU D N 1
ATOM 9208 C CA . LEU D 1 80 ? 103.79328 20.77355 99.89423 1.000 22.66675 80 LEU D CA 1
ATOM 9209 C C . LEU D 1 80 ? 104.64596 19.86408 99.01507 1.000 19.84583 80 LEU D C 1
ATOM 9210 O O . LEU D 1 80 ? 105.76794 19.51427 99.41125 1.000 28.41883 80 LEU D O 1
ATOM 9215 N N . VAL D 1 81 ? 104.16707 19.48618 97.82608 1.000 19.48552 81 VAL D N 1
ATOM 9216 C CA . VAL D 1 81 ? 104.98895 18.63661 96.96351 1.000 21.93719 81 VAL D CA 1
ATOM 9217 C C . VAL D 1 81 ? 106.27838 19.33765 96.53451 1.000 25.49454 81 VAL D C 1
ATOM 9218 O O . VAL D 1 81 ? 107.23615 18.67305 96.13596 1.000 27.46630 81 VAL D O 1
ATOM 9222 N N . LEU D 1 82 ? 106.33355 20.66766 96.60394 1.000 21.63626 82 LEU D N 1
ATOM 9223 C CA . LEU D 1 82 ? 107.55544 21.40390 96.28310 1.000 23.08624 82 LEU D CA 1
ATOM 9224 C C . LEU D 1 82 ? 108.46804 21.57475 97.48676 1.000 31.06592 82 LEU D C 1
ATOM 9225 O O . LEU D 1 82 ? 109.50524 22.23747 97.37158 1.000 32.82465 82 LEU D O 1
ATOM 9230 N N . HIS D 1 83 ? 108.10545 21.00931 98.63603 1.000 24.93622 83 HIS D N 1
ATOM 9231 C CA . HIS D 1 83 ? 108.83057 21.28564 99.86796 1.000 28.28028 83 HIS D CA 1
ATOM 9232 C C . HIS D 1 83 ? 109.03914 20.01704 100.68893 1.000 25.89618 83 HIS D C 1
ATOM 9233 O O . HIS D 1 83 ? 110.17701 19.56161 100.84547 1.000 35.31109 83 HIS D O 1
ATOM 9240 N N . TYR D 1 84 ? 107.95708 19.43182 101.20302 1.000 24.34431 84 TYR D N 1
ATOM 9241 C CA . TYR D 1 84 ? 108.02545 18.14039 101.89572 1.000 27.80453 84 TYR D CA 1
ATOM 9242 C C . TYR D 1 84 ? 107.86730 17.00703 100.87723 1.000 29.61645 84 TYR D C 1
ATOM 9243 O O . TYR D 1 84 ? 106.84280 16.32213 100.80122 1.000 32.85522 84 TYR D O 1
ATOM 9252 N N . ASP D 1 85 ? 108.91532 16.82290 100.06645 1.000 29.34999 85 ASP D N 1
ATOM 9253 C CA . ASP D 1 85 ? 108.87656 15.80027 99.01937 1.000 34.29554 85 ASP D CA 1
ATOM 9254 C C . ASP D 1 85 ? 110.28507 15.54911 98.50898 1.000 36.67415 85 ASP D C 1
ATOM 9255 O O . ASP D 1 85 ? 111.03067 16.51576 98.28690 1.000 34.66312 85 ASP D O 1
ATOM 9260 N N . PRO D 1 86 ? 110.68189 14.28893 98.31167 1.000 40.71271 86 PRO D N 1
ATOM 9261 C CA . PRO D 1 86 ? 112.05915 14.02025 97.86474 1.000 42.01063 86 PRO D CA 1
ATOM 9262 C C . PRO D 1 86 ? 112.35470 14.48033 96.44384 1.000 44.75038 86 PRO D C 1
ATOM 9263 O O . PRO D 1 86 ? 113.51856 14.76344 96.13799 1.000 40.50409 86 PRO D O 1
ATOM 9267 N N . HIS D 1 87 ? 111.35362 14.58543 95.57298 1.000 39.65908 87 HIS D N 1
ATOM 9268 C CA . HIS D 1 87 ? 111.59205 14.88742 94.16667 1.000 38.93619 87 HIS D CA 1
ATOM 9269 C C . HIS D 1 87 ? 111.11170 16.26150 93.74035 1.000 36.27200 87 HIS D C 1
ATOM 9270 O O . HIS D 1 87 ? 111.68934 16.84042 92.81995 1.000 36.22448 87 HIS D O 1
ATOM 9277 N N . LYS D 1 88 ? 110.05646 16.77636 94.36586 1.000 33.48811 88 LYS D N 1
ATOM 9278 C CA . LYS D 1 88 ? 109.59389 18.14706 94.14208 1.000 32.08578 88 LYS D CA 1
ATOM 9279 C C . LYS D 1 88 ? 109.14832 18.36153 92.70008 1.000 35.59024 88 LYS D C 1
ATOM 9280 O O . LYS D 1 88 ? 109.33358 19.43709 92.12595 1.000 30.59329 88 LYS D O 1
ATOM 9286 N N . ILE D 1 89 ? 108.55136 17.33360 92.10493 1.000 30.47450 89 ILE D N 1
ATOM 9287 C CA . ILE D 1 89 ? 107.97411 17.47554 90.77430 1.000 41.41437 89 ILE D CA 1
ATOM 9288 C C . ILE D 1 89 ? 106.47814 17.20682 90.85948 1.000 33.32755 89 ILE D C 1
ATOM 9289 O O . ILE D 1 89 ? 106.00615 16.43801 91.70391 1.000 25.79824 89 ILE D O 1
ATOM 9294 N N . VAL D 1 90 ? 105.73112 17.86219 89.98097 1.000 25.95675 90 VAL D N 1
ATOM 9295 C CA . VAL D 1 90 ? 104.27155 17.81027 89.98554 1.000 29.91661 90 VAL D CA 1
ATOM 9296 C C . VAL D 1 90 ? 103.81510 16.82955 88.91991 1.000 35.24872 90 VAL D C 1
ATOM 9297 O O . VAL D 1 90 ? 104.14033 16.99311 87.73620 1.000 31.34017 90 VAL D O 1
ATOM 9301 N N . THR D 1 91 ? 103.03052 15.83543 89.31529 1.000 28.22381 91 THR D N 1
ATOM 9302 C CA . THR D 1 91 ? 102.38554 15.00359 88.32314 1.000 20.96821 91 THR D CA 1
ATOM 9303 C C . THR D 1 91 ? 100.99305 15.54454 88.04184 1.000 26.33991 91 THR D C 1
ATOM 9304 O O . THR D 1 91 ? 100.26867 15.96211 88.95131 1.000 28.30256 91 THR D O 1
ATOM 9308 N N . LEU D 1 92 ? 100.63238 15.56497 86.76707 1.000 19.77786 92 LEU D N 1
ATOM 9309 C CA . LEU D 1 92 ? 99.26586 15.86348 86.37329 1.000 20.33972 92 LEU D CA 1
ATOM 9310 C C . LEU D 1 92 ? 98.54569 14.63235 85.83470 1.000 22.32618 92 LEU D C 1
ATOM 9311 O O . LEU D 1 92 ? 97.45728 14.75701 85.28010 1.000 19.96199 92 LEU D O 1
ATOM 9316 N N . ASP D 1 93 ? 99.11973 13.44755 85.98437 1.000 20.21342 93 ASP D N 1
ATOM 9317 C CA . ASP D 1 93 ? 98.44924 12.23379 85.51537 1.000 21.56919 93 ASP D CA 1
ATOM 9318 C C . ASP D 1 93 ? 97.12184 12.05148 86.25551 1.000 23.14128 93 ASP D C 1
ATOM 9319 O O . ASP D 1 93 ? 97.10498 12.04638 87.48882 1.000 21.34169 93 ASP D O 1
ATOM 9324 N N . PRO D 1 94 ? 95.99829 11.90619 85.55037 1.000 25.08514 94 PRO D N 1
ATOM 9325 C CA . PRO D 1 94 ? 94.70664 11.80297 86.25869 1.000 21.61496 94 PRO D CA 1
ATOM 9326 C C . PRO D 1 94 ? 94.58074 10.56890 87.15544 1.000 26.99115 94 PRO D C 1
ATOM 9327 O O . PRO D 1 94 ? 93.87291 10.62155 88.16982 1.000 23.91636 94 PRO D O 1
ATOM 9331 N N . ALA D 1 95 ? 95.25041 9.46315 86.83546 1.000 24.36086 95 ALA D N 1
ATOM 9332 C CA . ALA D 1 95 ? 95.22539 8.32316 87.75092 1.000 29.10810 95 ALA D CA 1
ATOM 9333 C C . ALA D 1 95 ? 96.03536 8.60858 89.01473 1.000 27.48716 95 ALA D C 1
ATOM 9334 O O . ALA D 1 95 ? 95.57945 8.32592 90.12895 1.000 25.40232 95 ALA D O 1
ATOM 9336 N N . GLU D 1 96 ? 97.24395 9.15610 88.86644 1.000 26.21262 96 GLU D N 1
ATOM 9337 C CA . GLU D 1 96 ? 98.04131 9.48170 90.04663 1.000 27.62282 96 GLU D CA 1
ATOM 9338 C C . GLU D 1 96 ? 97.38646 10.56861 90.88133 1.000 23.42903 96 GLU D C 1
ATOM 9339 O O . GLU D 1 96 ? 97.51489 10.56671 92.11283 1.000 22.31009 96 GLU D O 1
ATOM 9345 N N . LEU D 1 97 ? 96.68461 11.49942 90.23478 1.000 22.96604 97 LEU D N 1
ATOM 9346 C CA . LEU D 1 97 ? 95.96998 12.52543 90.98503 1.000 24.87638 97 LEU D CA 1
ATOM 9347 C C . LEU D 1 97 ? 94.81839 11.91807 91.78338 1.000 24.54800 97 LEU D C 1
ATOM 9348 O O . LEU D 1 97 ? 94.53335 12.35523 92.90458 1.000 17.95376 97 LEU D O 1
ATOM 9353 N N . TYR D 1 98 ? 94.15158 10.90848 91.22526 1.000 26.18274 98 TYR D N 1
ATOM 9354 C CA . TYR D 1 98 ? 93.11160 10.22406 91.98025 1.000 23.91327 98 TYR D CA 1
ATOM 9355 C C . TYR D 1 98 ? 93.68445 9.64315 93.26554 1.000 27.70659 98 TYR D C 1
ATOM 9356 O O . TYR D 1 98 ? 93.12362 9.82277 94.34970 1.000 24.18507 98 TYR D O 1
ATOM 9365 N N . THR D 1 99 ? 94.81486 8.94277 93.16015 1.000 24.37728 99 THR D N 1
ATOM 9366 C CA . THR D 1 99 ? 95.41414 8.34692 94.34575 1.000 28.12285 99 THR D CA 1
ATOM 9367 C C . THR D 1 99 ? 95.77868 9.41278 95.37245 1.000 22.40046 99 THR D C 1
ATOM 9368 O O . THR D 1 99 ? 95.52860 9.23760 96.57093 1.000 22.75389 99 THR D O 1
ATOM 9372 N N A LYS D 1 100 ? 96.32429 10.54367 94.91786 0.554 24.26639 100 LYS D N 1
ATOM 9373 N N B LYS D 1 100 ? 96.34835 10.53139 94.91161 0.446 24.27195 100 LYS D N 1
ATOM 9374 C CA A LYS D 1 100 ? 96.77361 11.57803 95.84693 0.554 21.86139 100 LYS D CA 1
ATOM 9375 C CA B LYS D 1 100 ? 96.77430 11.60142 95.81182 0.446 21.88022 100 LYS D CA 1
ATOM 9376 C C A LYS D 1 100 ? 95.60233 12.20753 96.58375 0.554 24.75644 100 LYS D C 1
ATOM 9377 C C B LYS D 1 100 ? 95.59620 12.18057 96.57636 0.446 24.73463 100 LYS D C 1
ATOM 9378 O O A LYS D 1 100 ? 95.65006 12.38923 97.80516 0.554 24.84149 100 LYS D O 1
ATOM 9379 O O B LYS D 1 100 ? 95.63245 12.30259 97.80573 0.446 24.82828 100 LYS D O 1
ATOM 9390 N N . ILE D 1 101 ? 94.54480 12.55390 95.85310 1.000 19.43042 101 ILE D N 1
ATOM 9391 C CA . ILE D 1 101 ? 93.43732 13.28245 96.44283 1.000 23.67259 101 ILE D CA 1
ATOM 9392 C C . ILE D 1 101 ? 92.48532 12.34891 97.17454 1.000 25.32895 101 ILE D C 1
ATOM 9393 O O . ILE D 1 101 ? 92.09503 12.62160 98.31462 1.000 23.66408 101 ILE D O 1
ATOM 9398 N N . VAL D 1 102 ? 92.10850 11.22604 96.55937 1.000 22.60771 102 VAL D N 1
ATOM 9399 C CA . VAL D 1 102 ? 91.12379 10.36171 97.20887 1.000 23.75539 102 VAL D CA 1
ATOM 9400 C C . VAL D 1 102 ? 91.79429 9.43772 98.21999 1.000 24.95645 102 VAL D C 1
ATOM 9401 O O . VAL D 1 102 ? 91.40228 9.39550 99.39046 1.000 29.80630 102 VAL D O 1
ATOM 9405 N N . THR D 1 103 ? 92.82168 8.69940 97.79993 1.000 27.13401 103 THR D N 1
ATOM 9406 C CA . THR D 1 103 ? 93.40575 7.67553 98.67112 1.000 26.17230 103 THR D CA 1
ATOM 9407 C C . THR D 1 103 ? 94.28035 8.29217 99.75902 1.000 26.31546 103 THR D C 1
ATOM 9408 O O . THR D 1 103 ? 94.17168 7.92696 100.93550 1.000 31.00796 103 THR D O 1
ATOM 9412 N N . ARG D 1 104 ? 95.15940 9.22350 99.38806 1.000 24.64334 104 ARG D N 1
ATOM 9413 C CA . ARG D 1 104 ? 96.07786 9.82366 100.34692 1.000 24.09421 104 ARG D CA 1
ATOM 9414 C C . ARG D 1 104 ? 95.47681 11.01661 101.07030 1.000 25.70033 104 ARG D C 1
ATOM 9415 O O . ARG D 1 104 ? 96.05904 11.47788 102.05823 1.000 25.13910 104 ARG D O 1
ATOM 9423 N N . ARG D 1 105 ? 94.32268 11.50693 100.61598 1.000 24.92857 105 ARG D N 1
ATOM 9424 C CA . ARG D 1 105 ? 93.68612 12.68437 101.19810 1.000 26.32608 105 ARG D CA 1
ATOM 9425 C C . ARG D 1 105 ? 94.65039 13.86608 101.19006 1.000 27.51821 105 ARG D C 1
ATOM 9426 O O . ARG D 1 105 ? 94.68033 14.67812 102.11668 1.000 25.46911 105 ARG D O 1
ATOM 9434 N N . ARG D 1 106 ? 95.46734 13.94774 100.14557 1.000 22.18415 106 ARG D N 1
ATOM 9435 C CA . ARG D 1 106 ? 96.31601 15.10391 99.93559 1.000 23.62679 106 ARG D CA 1
ATOM 9436 C C . ARG D 1 106 ? 95.62395 16.03913 98.93240 1.000 24.00959 106 ARG D C 1
ATOM 9437 O O . ARG D 1 106 ? 94.47670 15.80840 98.51685 1.000 19.26886 106 ARG D O 1
ATOM 9445 N N . GLY D 1 107 ? 96.30877 17.11953 98.55473 1.000 25.63839 107 GLY D N 1
ATOM 9446 C CA . GLY D 1 107 ? 95.75291 18.06664 97.60339 1.000 22.96242 107 GLY D CA 1
ATOM 9447 C C . GLY D 1 107 ? 96.80751 18.58461 96.64363 1.000 22.12009 107 GLY D C 1
ATOM 9448 O O . GLY D 1 107 ? 97.77659 17.88867 96.32523 1.000 19.10824 107 GLY D O 1
ATOM 9449 N N . GLY D 1 108 ? 96.63604 19.81989 96.20268 1.000 22.82521 108 GLY D N 1
ATOM 9450 C CA . GLY D 1 108 ? 97.59699 20.43495 95.31320 1.000 18.03629 108 GLY D CA 1
ATOM 9451 C C . GLY D 1 108 ? 97.12865 21.82459 94.94475 1.000 23.47325 108 GLY D C 1
ATOM 9452 O O . GLY D 1 108 ? 96.33139 22.43365 95.65834 1.000 20.90760 108 GLY D O 1
ATOM 9453 N N . ARG D 1 109 ? 97.62881 22.32473 93.81789 1.000 22.02012 109 ARG D N 1
ATOM 9454 C CA . ARG D 1 109 ? 97.27843 23.67243 93.38620 1.000 19.38982 109 ARG D CA 1
ATOM 9455 C C . ARG D 1 109 ? 96.21946 23.60660 92.28820 1.000 19.50494 109 ARG D C 1
ATOM 9456 O O . ARG D 1 109 ? 95.44384 22.64399 92.24403 1.000 19.13618 109 ARG D O 1
ATOM 9464 N N . CYS D 1 110 ? 96.15994 24.60667 91.40076 1.000 16.93212 110 CYS D N 1
ATOM 9465 C CA . CYS D 1 110 ? 94.99359 24.70050 90.52441 1.000 18.56401 110 CYS D CA 1
ATOM 9466 C C . CYS D 1 110 ? 94.95797 23.55945 89.51625 1.000 17.66457 110 CYS D C 1
ATOM 9467 O O . CYS D 1 110 ? 93.88926 23.01511 89.23261 1.000 20.80988 110 CYS D O 1
ATOM 9470 N N . MET D 1 111 ? 96.10392 23.19086 88.95645 1.000 15.56724 111 MET D N 1
ATOM 9471 C CA . MET D 1 111 ? 96.06426 22.18237 87.90734 1.000 19.44967 111 MET D CA 1
ATOM 9472 C C . MET D 1 111 ? 95.85731 20.77969 88.48317 1.000 19.58756 111 MET D C 1
ATOM 9473 O O . MET D 1 111 ? 95.05557 20.00977 87.94947 1.000 23.30321 111 MET D O 1
ATOM 9478 N N . GLU D 1 112 ? 96.51848 20.44312 89.59471 1.000 18.62463 112 GLU D N 1
ATOM 9479 C CA . GLU D 1 112 ? 96.21934 19.17410 90.25898 1.000 21.03411 112 GLU D CA 1
ATOM 9480 C C . GLU D 1 112 ? 94.74389 19.06592 90.65475 1.000 24.73544 112 GLU D C 1
ATOM 9481 O O . GLU D 1 112 ? 94.11124 18.02530 90.43199 1.000 20.92146 112 GLU D O 1
ATOM 9487 N N . ASN D 1 113 ? 94.16697 20.13023 91.22005 1.000 19.55693 113 ASN D N 1
ATOM 9488 C CA . ASN D 1 113 ? 92.76990 20.05853 91.65439 1.000 20.74093 113 ASN D CA 1
ATOM 9489 C C . ASN D 1 113 ? 91.80709 19.96573 90.47666 1.000 23.93981 113 ASN D C 1
ATOM 9490 O O . ASN D 1 113 ? 90.87683 19.14843 90.48558 1.000 18.96051 113 ASN D O 1
ATOM 9495 N N . ASN D 1 114 ? 91.97219 20.83072 89.47388 1.000 19.13267 114 ASN D N 1
ATOM 9496 C CA . ASN D 1 114 ? 90.95555 20.90637 88.43417 1.000 20.49756 114 ASN D CA 1
ATOM 9497 C C . ASN D 1 114 ? 91.13408 19.83740 87.35806 1.000 16.40986 114 ASN D C 1
ATOM 9498 O O . ASN D 1 114 ? 90.15136 19.47754 86.70140 1.000 17.20433 114 ASN D O 1
ATOM 9503 N N . ILE D 1 115 ? 92.34995 19.32333 87.15433 1.000 16.89389 115 ILE D N 1
ATOM 9504 C CA . ILE D 1 115 ? 92.48822 18.15646 86.28197 1.000 15.24418 115 ILE D CA 1
ATOM 9505 C C . ILE D 1 115 ? 91.76979 16.97234 86.91318 1.000 22.37190 115 ILE D C 1
ATOM 9506 O O . ILE D 1 115 ? 91.00372 16.25041 86.25370 1.000 17.77962 115 ILE D O 1
ATOM 9511 N N . PHE D 1 116 ? 91.96345 16.78922 88.21767 1.000 22.50926 116 PHE D N 1
ATOM 9512 C CA . PHE D 1 116 ? 91.26178 15.72061 88.90992 1.000 22.20824 116 PHE D CA 1
ATOM 9513 C C . PHE D 1 116 ? 89.75878 15.92378 88.81315 1.000 21.84822 116 PHE D C 1
ATOM 9514 O O . PHE D 1 116 ? 89.01069 14.99367 88.48934 1.000 17.36604 116 PHE D O 1
ATOM 9522 N N . LEU D 1 117 ? 89.29605 17.13736 89.12524 1.000 21.76047 117 LEU D N 1
ATOM 9523 C CA . LEU D 1 117 ? 87.86527 17.38669 89.13688 1.000 20.83284 117 LEU D CA 1
ATOM 9524 C C . LEU D 1 117 ? 87.27384 17.22824 87.73864 1.000 19.21229 117 LEU D C 1
ATOM 9525 O O . LEU D 1 117 ? 86.21234 16.61885 87.57360 1.000 22.12328 117 LEU D O 1
ATOM 9530 N N . GLY D 1 118 ? 87.96163 17.74528 86.71434 1.000 20.56930 118 GLY D N 1
ATOM 9531 C CA . GLY D 1 118 ? 87.51135 17.51421 85.35159 1.000 20.67424 118 GLY D CA 1
ATOM 9532 C C . GLY D 1 118 ? 87.36273 16.03594 85.03228 1.000 18.75207 118 GLY D C 1
ATOM 9533 O O . GLY D 1 118 ? 86.36282 15.60484 84.45863 1.000 21.60657 118 GLY D O 1
ATOM 9534 N N . THR D 1 119 ? 88.34830 15.23649 85.41988 1.000 19.28144 119 THR D N 1
ATOM 9535 C CA . THR D 1 119 ? 88.25641 13.80190 85.17984 1.000 19.91409 119 THR D CA 1
ATOM 9536 C C . THR D 1 119 ? 87.05384 13.20979 85.90477 1.000 21.97691 119 THR D C 1
ATOM 9537 O O . THR D 1 119 ? 86.30140 12.41368 85.33434 1.000 21.61021 119 THR D O 1
ATOM 9541 N N . ALA D 1 120 ? 86.85382 13.59804 87.15964 1.000 19.83230 120 ALA D N 1
ATOM 9542 C CA . ALA D 1 120 ? 85.72377 13.07705 87.92212 1.000 22.45899 120 ALA D CA 1
ATOM 9543 C C . ALA D 1 120 ? 84.40328 13.49470 87.29009 1.000 21.43557 120 ALA D C 1
ATOM 9544 O O . ALA D 1 120 ? 83.49356 12.67448 87.14427 1.000 19.84120 120 ALA D O 1
ATOM 9546 N N . LEU D 1 121 ? 84.28830 14.76383 86.89059 1.000 22.31944 121 LEU D N 1
ATOM 9547 C CA . LEU D 1 121 ? 83.04443 15.24027 86.29692 1.000 20.57915 121 LEU D CA 1
ATOM 9548 C C . LEU D 1 121 ? 82.76618 14.55170 84.96785 1.000 22.99608 121 LEU D C 1
ATOM 9549 O O . LEU D 1 121 ? 81.62804 14.14701 84.70283 1.000 26.05095 121 LEU D O 1
ATOM 9554 N N . ARG D 1 122 ? 83.78324 14.40229 84.11481 1.000 18.48694 122 ARG D N 1
ATOM 9555 C CA . ARG D 1 122 ? 83.54972 13.68888 82.86424 1.000 23.10574 122 ARG D CA 1
ATOM 9556 C C . ARG D 1 122 ? 83.16325 12.24327 83.13936 1.000 27.43894 122 ARG D C 1
ATOM 9557 O O . ARG D 1 122 ? 82.26803 11.69428 82.48408 1.000 23.29512 122 ARG D O 1
ATOM 9565 N N . SER D 1 123 ? 83.81385 11.62065 84.12692 1.000 24.17491 123 SER D N 1
ATOM 9566 C CA . SER D 1 123 ? 83.44361 10.26667 84.52040 1.000 24.60208 123 SER D CA 1
ATOM 9567 C C . SER D 1 123 ? 82.00056 10.18748 84.98586 1.000 24.98717 123 SER D C 1
ATOM 9568 O O . SER D 1 123 ? 81.35817 9.14435 84.81443 1.000 27.75340 123 SER D O 1
ATOM 9571 N N . LEU D 1 124 ? 81.46934 11.26577 85.57170 1.000 27.14886 124 LEU D N 1
ATOM 9572 C CA . LEU D 1 124 ? 80.06631 11.30171 85.98247 1.000 23.11347 124 LEU D CA 1
ATOM 9573 C C . LEU D 1 124 ? 79.12234 11.60297 84.83223 1.000 28.19695 124 LEU D C 1
ATOM 9574 O O . LEU D 1 124 ? 77.90815 11.46713 85.00192 1.000 31.45091 124 LEU D O 1
ATOM 9579 N N . GLY D 1 125 ? 79.63957 12.00005 83.67342 1.000 30.79594 125 GLY D N 1
ATOM 9580 C CA . GLY D 1 125 ? 78.80555 12.28721 82.52103 1.000 29.59672 125 GLY D CA 1
ATOM 9581 C C . GLY D 1 125 ? 78.68145 13.75533 82.17330 1.000 31.75798 125 GLY D C 1
ATOM 9582 O O . GLY D 1 125 ? 77.94984 14.08495 81.23276 1.000 32.94831 125 GLY D O 1
ATOM 9583 N N . TYR D 1 126 ? 79.35076 14.64773 82.90122 1.000 22.00825 126 TYR D N 1
ATOM 9584 C CA . TYR D 1 126 ? 79.33495 16.06629 82.55181 1.000 29.45409 126 TYR D CA 1
ATOM 9585 C C . TYR D 1 126 ? 80.16384 16.34156 81.30003 1.000 30.39703 126 TYR D C 1
ATOM 9586 O O . TYR D 1 126 ? 81.18367 15.69419 81.04662 1.000 23.67452 126 TYR D O 1
ATOM 9595 N N . GLU D 1 127 ? 79.73691 17.34364 80.53006 1.000 27.39104 127 GLU D N 1
ATOM 9596 C CA . GLU D 1 127 ? 80.54275 17.86630 79.43086 1.000 27.54471 127 GLU D CA 1
ATOM 9597 C C . GLU D 1 127 ? 81.46507 18.94989 79.98136 1.000 31.63965 127 GLU D C 1
ATOM 9598 O O . GLU D 1 127 ? 80.98922 19.97035 80.49469 1.000 25.89717 127 GLU D O 1
ATOM 9604 N N . VAL D 1 128 ? 82.78039 18.73172 79.89111 1.000 23.79406 128 VAL D N 1
ATOM 9605 C CA . VAL D 1 128 ? 83.75316 19.59606 80.55389 1.000 23.63557 128 VAL D CA 1
ATOM 9606 C C . VAL D 1 128 ? 84.86919 19.97566 79.58339 1.000 25.68043 128 VAL D C 1
ATOM 9607 O O . VAL D 1 128 ? 85.40884 19.12136 78.87104 1.000 28.32846 128 VAL D O 1
ATOM 9611 N N . ARG D 1 129 ? 85.23997 21.25121 79.58849 1.000 26.74261 129 ARG D N 1
ATOM 9612 C CA . ARG D 1 129 ? 86.37136 21.75130 78.81739 1.000 21.64597 129 ARG D CA 1
ATOM 9613 C C . ARG D 1 129 ? 87.41800 22.30491 79.77137 1.000 22.86376 129 ARG D C 1
ATOM 9614 O O . ARG D 1 129 ? 87.09270 23.10655 80.65364 1.000 22.76029 129 ARG D O 1
ATOM 9622 N N . ASN D 1 130 ? 88.66736 21.87020 79.59717 1.000 19.49803 130 ASN D N 1
ATOM 9623 C CA . ASN D 1 130 ? 89.79120 22.41833 80.34533 1.000 17.34384 130 ASN D CA 1
ATOM 9624 C C . ASN D 1 130 ? 90.19981 23.77310 79.75743 1.000 19.80304 130 ASN D C 1
ATOM 9625 O O . ASN D 1 130 ? 90.51108 23.85273 78.57179 1.000 17.23500 130 ASN D O 1
ATOM 9630 N N . CYS D 1 131 ? 90.22694 24.82752 80.58188 1.000 18.13265 131 CYS D N 1
ATOM 9631 C CA . CYS D 1 131 ? 90.57118 26.17687 80.13154 1.000 19.66248 131 CYS D CA 1
ATOM 9632 C C . CYS D 1 131 ? 91.74402 26.72073 80.93660 1.000 18.51569 131 CYS D C 1
ATOM 9633 O O . CYS D 1 131 ? 92.15278 26.14527 81.95174 1.000 18.99615 131 CYS D O 1
ATOM 9636 N N . GLY D 1 132 ? 92.28015 27.85093 80.48080 1.000 17.61676 132 GLY D N 1
ATOM 9637 C CA . GLY D 1 132 ? 93.47397 28.41905 81.07937 1.000 16.26505 132 GLY D CA 1
ATOM 9638 C C . GLY D 1 132 ? 93.30323 29.90295 81.31349 1.000 16.78392 132 GLY D C 1
ATOM 9639 O O . GLY D 1 132 ? 92.55200 30.57620 80.61518 1.000 21.35787 132 GLY D O 1
ATOM 9640 N N . GLY D 1 133 ? 93.99611 30.40268 82.33426 1.000 19.37288 133 GLY D N 1
ATOM 9641 C CA . GLY D 1 133 ? 93.84291 31.78911 82.71782 1.000 23.82859 133 GLY D CA 1
ATOM 9642 C C . GLY D 1 133 ? 95.08935 32.36411 83.35452 1.000 19.94197 133 GLY D C 1
ATOM 9643 O O . GLY D 1 133 ? 96.11214 31.69414 83.47361 1.000 16.42950 133 GLY D O 1
ATOM 9644 N N . ARG D 1 134 ? 94.99835 33.63335 83.77013 1.000 15.49976 134 ARG D N 1
ATOM 9645 C CA . ARG D 1 134 ? 96.12975 34.34636 84.35270 1.000 18.01066 134 ARG D CA 1
ATOM 9646 C C . ARG D 1 134 ? 95.71009 34.91210 85.69742 1.000 14.95165 134 ARG D C 1
ATOM 9647 O O . ARG D 1 134 ? 94.67189 35.57129 85.78558 1.000 20.35072 134 ARG D O 1
ATOM 9655 N N . VAL D 1 135 ? 96.51586 34.67377 86.73358 1.000 19.61182 135 VAL D N 1
ATOM 9656 C CA . VAL D 1 135 ? 96.21878 35.23538 88.05161 1.000 15.70156 135 VAL D CA 1
ATOM 9657 C C . VAL D 1 135 ? 96.64246 36.69502 88.09442 1.000 20.60128 135 VAL D C 1
ATOM 9658 O O . VAL D 1 135 ? 97.71124 37.07557 87.59259 1.000 21.53977 135 VAL D O 1
ATOM 9662 N N . SER D 1 136 ? 95.78057 37.52626 88.67436 1.000 20.20622 136 SER D N 1
ATOM 9663 C CA . SER D 1 136 ? 96.06718 38.94750 88.81547 1.000 19.87111 136 SER D CA 1
ATOM 9664 C C . SER D 1 136 ? 97.23564 39.18243 89.76603 1.000 23.33028 136 SER D C 1
ATOM 9665 O O . SER D 1 136 ? 97.38290 38.49855 90.78779 1.000 23.00987 136 SER D O 1
ATOM 9668 N N . ARG D 1 137 ? 98.08126 40.16014 89.42434 1.000 22.43154 137 ARG D N 1
ATOM 9669 C CA . ARG D 1 137 ? 99.13469 40.54440 90.35406 1.000 23.10916 137 ARG D CA 1
ATOM 9670 C C . ARG D 1 137 ? 98.57491 41.15613 91.63675 1.000 25.73867 137 ARG D C 1
ATOM 9671 O O . ARG D 1 137 ? 99.32093 41.28708 92.61327 1.000 23.77094 137 ARG D O 1
ATOM 9679 N N . ALA D 1 138 ? 97.28660 41.50826 91.66517 1.000 21.03845 138 ALA D N 1
ATOM 9680 C CA . ALA D 1 138 ? 96.66723 41.96692 92.90861 1.000 30.89241 138 ALA D CA 1
ATOM 9681 C C . ALA D 1 138 ? 96.62341 40.87939 93.97938 1.000 26.48655 138 ALA D C 1
ATOM 9682 O O . ALA D 1 138 ? 96.43947 41.19456 95.16342 1.000 29.02693 138 ALA D O 1
ATOM 9684 N N . MET D 1 139 ? 96.74464 39.61682 93.58454 1.000 20.62563 139 MET D N 1
ATOM 9685 C CA . MET D 1 139 ? 96.80089 38.47697 94.49546 1.000 23.91719 139 MET D CA 1
ATOM 9686 C C . MET D 1 139 ? 98.22235 38.13661 94.93181 1.000 28.19775 139 MET D C 1
ATOM 9687 O O . MET D 1 139 ? 98.40417 37.19481 95.70660 1.000 29.23152 139 MET D O 1
ATOM 9692 N N . SER D 1 140 ? 99.22639 38.86048 94.44334 1.000 20.51081 140 SER D N 1
ATOM 9693 C CA . SER D 1 140 ? 100.61317 38.53114 94.75338 1.000 32.04599 140 SER D CA 1
ATOM 9694 C C . SER D 1 140 ? 100.91145 38.68185 96.24825 1.000 35.08204 140 SER D C 1
ATOM 9695 O O . SER D 1 140 ? 100.48079 39.65893 96.88252 1.000 27.26861 140 SER D O 1
ATOM 9698 N N . PRO D 1 141 ? 101.67628 37.75591 96.83724 1.000 29.01314 141 PRO D N 1
ATOM 9699 C CA . PRO D 1 141 ? 102.16450 37.96281 98.21277 1.000 29.56054 141 PRO D CA 1
ATOM 9700 C C . PRO D 1 141 ? 103.29891 38.96400 98.30940 1.000 31.67648 141 PRO D C 1
ATOM 9701 O O . PRO D 1 141 ? 103.72294 39.28650 99.42417 1.000 34.36679 141 PRO D O 1
ATOM 9705 N N . TYR D 1 142 ? 103.82473 39.44027 97.18360 1.000 31.12381 142 TYR D N 1
ATOM 9706 C CA . TYR D 1 142 ? 104.91968 40.39396 97.19196 1.000 25.66896 142 TYR D CA 1
ATOM 9707 C C . TYR D 1 142 ? 104.32551 41.79143 97.28942 1.000 34.68665 142 TYR D C 1
ATOM 9708 O O . TYR D 1 142 ? 103.63662 42.22536 96.35263 1.000 24.95893 142 TYR D O 1
ATOM 9717 N N . PRO D 1 143 ? 104.54427 42.52177 98.38952 1.000 37.86731 143 PRO D N 1
ATOM 9718 C CA . PRO D 1 143 ? 103.80606 43.78255 98.58886 1.000 31.81214 143 PRO D CA 1
ATOM 9719 C C . PRO D 1 143 ? 104.02735 44.83064 97.50838 1.000 28.92556 143 PRO D C 1
ATOM 9720 O O . PRO D 1 143 ? 103.07407 45.53313 97.14119 1.000 31.39933 143 PRO D O 1
ATOM 9724 N N A GLU D 1 144 ? 105.24835 44.98594 96.99746 0.539 27.74243 144 GLU D N 1
ATOM 9725 N N B GLU D 1 144 ? 105.25868 44.96664 97.00024 0.461 27.77613 144 GLU D N 1
ATOM 9726 C CA A GLU D 1 144 ? 105.44527 46.00966 95.98031 0.539 28.72042 144 GLU D CA 1
ATOM 9727 C CA B GLU D 1 144 ? 105.52671 45.96965 95.97347 0.461 28.75857 144 GLU D CA 1
ATOM 9728 C C A GLU D 1 144 ? 104.81909 45.61622 94.65009 0.539 29.88041 144 GLU D C 1
ATOM 9729 C C B GLU D 1 144 ? 104.84638 45.61136 94.65648 0.461 29.89248 144 GLU D C 1
ATOM 9730 O O A GLU D 1 144 ? 104.47533 46.50063 93.85804 0.539 29.40490 144 GLU D O 1
ATOM 9731 O O B GLU D 1 144 ? 104.49806 46.50613 93.87753 0.461 29.42314 144 GLU D O 1
ATOM 9742 N N . VAL D 1 145 ? 104.64002 44.31653 94.40094 1.000 25.26827 145 VAL D N 1
ATOM 9743 C CA . VAL D 1 145 ? 103.95190 43.87823 93.18918 1.000 26.91366 145 VAL D CA 1
ATOM 9744 C C . VAL D 1 145 ? 102.46634 44.21648 93.27195 1.000 30.38729 145 VAL D C 1
ATOM 9745 O O . VAL D 1 145 ? 101.88495 44.76303 92.32549 1.000 28.12236 145 VAL D O 1
ATOM 9749 N N . ARG D 1 146 ? 101.83570 43.91503 94.41546 1.000 27.29626 146 ARG D N 1
ATOM 9750 C CA . ARG D 1 146 ? 100.45734 44.34528 94.64241 1.000 33.44458 146 ARG D CA 1
ATOM 9751 C C . ARG D 1 146 ? 100.30266 45.85161 94.48335 1.000 35.36943 146 ARG D C 1
ATOM 9752 O O . ARG D 1 146 ? 99.31596 46.31983 93.90463 1.000 32.37035 146 ARG D O 1
ATOM 9760 N N A LYS D 1 147 ? 101.26353 46.63091 94.98788 0.528 32.49106 147 LYS D N 1
ATOM 9761 N N B LYS D 1 147 ? 101.27060 46.62432 94.98415 0.472 32.49672 147 LYS D N 1
ATOM 9762 C CA A LYS D 1 147 ? 101.07966 48.08021 95.02930 0.528 37.08110 147 LYS D CA 1
ATOM 9763 C CA B LYS D 1 147 ? 101.10428 48.07349 95.04089 0.472 37.05814 147 LYS D CA 1
ATOM 9764 C C A LYS D 1 147 ? 101.21537 48.70387 93.64775 0.528 35.50936 147 LYS D C 1
ATOM 9765 C C B LYS D 1 147 ? 101.22464 48.70389 93.66107 0.472 35.49598 147 LYS D C 1
ATOM 9766 O O A LYS D 1 147 ? 100.40886 49.55675 93.26012 0.528 36.06339 147 LYS D O 1
ATOM 9767 O O B LYS D 1 147 ? 100.41407 49.55820 93.28609 0.472 36.03726 147 LYS D O 1
ATOM 9778 N N . ASN D 1 148 ? 102.23573 48.30209 92.89387 1.000 34.75358 148 ASN D N 1
ATOM 9779 C CA . ASN D 1 148 ? 102.53158 48.94931 91.62712 1.000 32.01843 148 ASN D CA 1
ATOM 9780 C C . ASN D 1 148 ? 102.00233 48.20795 90.40296 1.000 32.14317 148 ASN D C 1
ATOM 9781 O O . ASN D 1 148 ? 101.91294 48.81512 89.32933 1.000 33.12044 148 ASN D O 1
ATOM 9786 N N . GLN D 1 149 ? 101.63140 46.92770 90.52464 1.000 26.33970 149 GLN D N 1
ATOM 9787 C CA . GLN D 1 149 ? 101.31545 46.13011 89.34303 1.000 31.26003 149 GLN D CA 1
ATOM 9788 C C . GLN D 1 149 ? 99.94511 45.47850 89.42260 1.000 27.07995 149 GLN D C 1
ATOM 9789 O O . GLN D 1 149 ? 99.71422 44.46610 88.74769 1.000 26.49001 149 GLN D O 1
ATOM 9795 N N . SER D 1 150 ? 99.02948 46.03444 90.22683 1.000 24.99170 150 SER D N 1
ATOM 9796 C CA . SER D 1 150 ? 97.75081 45.37690 90.45185 1.000 20.13903 150 SER D CA 1
ATOM 9797 C C . SER D 1 150 ? 96.89189 45.26856 89.19772 1.000 24.77210 150 SER D C 1
ATOM 9798 O O . SER D 1 150 ? 96.00394 44.41248 89.14880 1.000 27.69855 150 SER D O 1
ATOM 9801 N N . ALA D 1 151 ? 97.11554 46.10775 88.19223 1.000 25.28418 151 ALA D N 1
ATOM 9802 C CA . ALA D 1 151 ? 96.30279 46.01845 86.98845 1.000 29.51703 151 ALA D CA 1
ATOM 9803 C C . ALA D 1 151 ? 96.79825 44.94666 86.02844 1.000 32.94645 151 ALA D C 1
ATOM 9804 O O . ALA D 1 151 ? 96.13397 44.69600 85.01551 1.000 30.88177 151 ALA D O 1
ATOM 9806 N N . THR D 1 152 ? 97.91114 44.28572 86.34762 1.000 21.10992 152 THR D N 1
ATOM 9807 C CA . THR D 1 152 ? 98.55232 43.31629 85.47168 1.000 23.76704 152 THR D CA 1
ATOM 9808 C C . THR D 1 152 ? 98.24703 41.88331 85.91470 1.000 25.35154 152 THR D C 1
ATOM 9809 O O . THR D 1 152 ? 97.72677 41.63214 87.00960 1.000 23.29660 152 THR D O 1
ATOM 9813 N N . TYR D 1 153 ? 98.58833 40.93775 85.03853 1.000 22.53656 153 TYR D N 1
ATOM 9814 C CA . TYR D 1 153 ? 98.36961 39.51533 85.27208 1.000 17.66987 153 TYR D CA 1
ATOM 9815 C C . TYR D 1 153 ? 99.65852 38.72300 85.04243 1.000 20.19505 153 TYR D C 1
ATOM 9816 O O . TYR D 1 153 ? 100.51621 39.11957 84.24943 1.000 26.36291 153 TYR D O 1
ATOM 9825 N N . ASP D 1 154 ? 99.79247 37.59823 85.75740 1.000 17.66740 154 ASP D N 1
ATOM 9826 C CA . ASP D 1 154 ? 100.89125 36.66876 85.53002 1.000 21.26279 154 ASP D CA 1
ATOM 9827 C C . ASP D 1 154 ? 100.79757 36.08319 84.11837 1.000 18.38744 154 ASP D C 1
ATOM 9828 O O . ASP D 1 154 ? 99.74485 36.09389 83.49028 1.000 16.81834 154 ASP D O 1
ATOM 9833 N N . GLY D 1 155 ? 101.90639 35.53398 83.63148 1.000 16.63769 155 GLY D N 1
ATOM 9834 C CA . GLY D 1 155 ? 101.82188 34.64470 82.48334 1.000 18.41806 155 GLY D CA 1
ATOM 9835 C C . GLY D 1 155 ? 101.00804 33.40480 82.81282 1.000 22.55749 155 GLY D C 1
ATOM 9836 O O . GLY D 1 155 ? 100.95717 32.96880 83.96466 1.000 17.35988 155 GLY D O 1
ATOM 9837 N N . TRP D 1 156 ? 100.34345 32.84704 81.79068 1.000 19.76103 156 TRP D N 1
ATOM 9838 C CA . TRP D 1 156 ? 99.44426 31.69057 81.94552 1.000 15.92448 156 TRP D CA 1
ATOM 9839 C C . TRP D 1 156 ? 99.82711 30.78528 83.10615 1.000 15.60310 156 TRP D C 1
ATOM 9840 O O . TRP D 1 156 ? 100.91325 30.20528 83.10724 1.000 15.48597 156 TRP D O 1
ATOM 9851 N N . ASN D 1 157 ? 98.98613 30.73643 84.14446 1.000 17.69632 157 ASN D N 1
ATOM 9852 C CA . ASN D 1 157 ? 99.34862 29.97728 85.33889 1.000 20.19601 157 ASN D CA 1
ATOM 9853 C C . ASN D 1 157 ? 98.12175 29.51249 86.11603 1.000 19.61569 157 ASN D C 1
ATOM 9854 O O . ASN D 1 157 ? 98.25090 29.00622 87.22981 1.000 24.38550 157 ASN D O 1
ATOM 9859 N N . HIS D 1 158 ? 96.92884 29.67887 85.56898 1.000 18.23760 158 HIS D N 1
ATOM 9860 C CA . HIS D 1 158 ? 95.74837 29.19207 86.26273 1.000 25.82079 158 HIS D CA 1
ATOM 9861 C C . HIS D 1 158 ? 94.94287 28.25708 85.37204 1.000 24.01927 158 HIS D C 1
ATOM 9862 O O . HIS D 1 158 ? 94.93222 28.39668 84.14992 1.000 23.55365 158 HIS D O 1
ATOM 9869 N N . MET D 1 159 ? 94.27009 27.29148 86.00002 1.000 21.16090 159 MET D N 1
ATOM 9870 C CA . MET D 1 159 ? 93.37188 26.38608 85.30162 1.000 19.18000 159 MET D CA 1
ATOM 9871 C C . MET D 1 159 ? 91.97642 26.49483 85.89281 1.000 20.21880 159 MET D C 1
ATOM 9872 O O . MET D 1 159 ? 91.81559 26.55688 87.10980 1.000 19.46568 159 MET D O 1
ATOM 9877 N N . LEU D 1 160 ? 90.97083 26.51396 85.03149 1.000 20.39656 160 LEU D N 1
ATOM 9878 C CA . LEU D 1 160 ? 89.59774 26.34313 85.46614 1.000 21.86667 160 LEU D CA 1
ATOM 9879 C C . LEU D 1 160 ? 88.86229 25.49769 84.43538 1.000 22.51218 160 LEU D C 1
ATOM 9880 O O . LEU D 1 160 ? 89.37866 25.20675 83.35172 1.000 20.23140 160 LEU D O 1
ATOM 9885 N N . LEU D 1 161 ? 87.63771 25.10868 84.78375 1.000 20.50184 161 LEU D N 1
ATOM 9886 C CA . LEU D 1 161 ? 86.79726 24.29230 83.92667 1.000 20.37620 161 LEU D CA 1
ATOM 9887 C C . LEU D 1 161 ? 85.60699 25.09023 83.43055 1.000 24.11835 161 LEU D C 1
ATOM 9888 O O . LEU D 1 161 ? 85.07935 25.95930 84.13540 1.000 24.37265 161 LEU D O 1
ATOM 9893 N N . LEU D 1 162 ? 85.15639 24.74383 82.23086 1.000 21.86795 162 LEU D N 1
ATOM 9894 C CA . LEU D 1 162 ? 83.84728 25.13695 81.73162 1.000 23.36252 162 LEU D CA 1
ATOM 9895 C C . LEU D 1 162 ? 83.00000 23.87617 81.62547 1.000 23.15320 162 LEU D C 1
ATOM 9896 O O . LEU D 1 162 ? 83.40004 22.90089 80.97901 1.000 26.24889 162 LEU D O 1
ATOM 9901 N N . VAL D 1 163 ? 81.84831 23.88850 82.27952 1.000 21.74034 163 VAL D N 1
ATOM 9902 C CA . VAL D 1 163 ? 80.94698 22.74986 82.32939 1.000 23.29205 163 VAL D CA 1
ATOM 9903 C C . VAL D 1 163 ? 79.65484 23.17132 81.65040 1.000 33.29292 163 VAL D C 1
ATOM 9904 O O . VAL D 1 163 ? 79.07677 24.20624 82.00703 1.000 25.58486 163 VAL D O 1
ATOM 9908 N N . PHE D 1 164 ? 79.20008 22.37843 80.67846 1.000 25.86833 164 PHE D N 1
ATOM 9909 C CA . PHE D 1 164 ? 78.03525 22.74254 79.87690 1.000 32.49048 164 PHE D CA 1
ATOM 9910 C C . PHE D 1 164 ? 76.79049 22.07919 80.45406 1.000 31.63280 164 PHE D C 1
ATOM 9911 O O . PHE D 1 164 ? 76.63670 20.85526 80.37816 1.000 33.96816 164 PHE D O 1
ATOM 9919 N N . LEU D 1 165 ? 75.88617 22.89161 80.99291 1.000 36.01800 165 LEU D N 1
ATOM 9920 C CA . LEU D 1 165 ? 74.67302 22.40601 81.63724 1.000 32.27559 165 LEU D CA 1
ATOM 9921 C C . LEU D 1 165 ? 73.46234 22.92994 80.87758 1.000 43.19826 165 LEU D C 1
ATOM 9922 O O . LEU D 1 165 ? 73.23496 24.14340 80.82528 1.000 43.92417 165 LEU D O 1
ATOM 9927 N N . GLY D 1 166 ? 72.68668 22.02123 80.29820 1.000 46.01664 166 GLY D N 1
ATOM 9928 C CA . GLY D 1 166 ? 71.51951 22.42433 79.53890 1.000 50.13253 166 GLY D CA 1
ATOM 9929 C C . GLY D 1 166 ? 71.88689 23.18778 78.28417 1.000 46.39199 166 GLY D C 1
ATOM 9930 O O . GLY D 1 166 ? 72.25399 22.58770 77.27265 1.000 52.32333 166 GLY D O 1
ATOM 9931 N N . ASP D 1 167 ? 71.81149 24.51766 78.34179 1.000 55.23027 167 ASP D N 1
ATOM 9932 C CA . ASP D 1 167 ? 72.12276 25.35173 77.18901 1.000 56.30714 167 ASP D CA 1
ATOM 9933 C C . ASP D 1 167 ? 73.16073 26.42352 77.49447 1.000 52.69527 167 ASP D C 1
ATOM 9934 O O . ASP D 1 167 ? 73.33140 27.34050 76.68752 1.000 50.41650 167 ASP D O 1
ATOM 9939 N N . GLU D 1 168 ? 73.84882 26.34887 78.63391 1.000 41.41804 168 GLU D N 1
ATOM 9940 C CA . GLU D 1 168 ? 74.80748 27.38330 79.00120 1.000 48.60529 168 GLU D CA 1
ATOM 9941 C C . GLU D 1 168 ? 76.03282 26.77475 79.66649 1.000 41.89467 168 GLU D C 1
ATOM 9942 O O . GLU D 1 168 ? 75.96242 25.72647 80.31912 1.000 34.40057 168 GLU D O 1
ATOM 9948 N N . TRP D 1 169 ? 77.15696 27.46005 79.48793 1.000 35.62716 169 TRP D N 1
ATOM 9949 C CA . TRP D 1 169 ? 78.41922 27.08847 80.10188 1.000 38.53326 169 TRP D CA 1
ATOM 9950 C C . TRP D 1 169 ? 78.52853 27.68293 81.49825 1.000 36.49693 169 TRP D C 1
ATOM 9951 O O . TRP D 1 169 ? 78.10288 28.81822 81.73907 1.000 32.17629 169 TRP D O 1
ATOM 9962 N N . TYR D 1 170 ? 79.12160 26.90907 82.40765 1.000 29.09716 170 TYR D N 1
ATOM 9963 C CA . TYR D 1 170 ? 79.41868 27.33533 83.76534 1.000 24.91522 170 TYR D CA 1
ATOM 9964 C C . TYR D 1 170 ? 80.91762 27.27812 84.00696 1.000 24.48087 170 TYR D C 1
ATOM 9965 O O . TYR D 1 170 ? 81.59180 26.33862 83.57786 1.000 26.42304 170 TYR D O 1
ATOM 9974 N N . GLY D 1 171 ? 81.43109 28.29068 84.69446 1.000 25.60176 171 GLY D N 1
ATOM 9975 C CA . GLY D 1 171 ? 82.78340 28.23187 85.18687 1.000 23.18028 171 GLY D CA 1
ATOM 9976 C C . GLY D 1 171 ? 82.82720 27.44441 86.48277 1.000 24.78076 171 GLY D C 1
ATOM 9977 O O . GLY D 1 171 ? 81.97865 27.60387 87.36018 1.000 26.64193 171 GLY D O 1
ATOM 9978 N N . VAL D 1 172 ? 83.83524 26.57913 86.59026 1.000 24.14052 172 VAL D N 1
ATOM 9979 C CA . VAL D 1 172 ? 84.01811 25.70720 87.74661 1.000 23.44461 172 VAL D CA 1
ATOM 9980 C C . VAL D 1 172 ? 85.49638 25.68456 88.09635 1.000 23.58783 172 VAL D C 1
ATOM 9981 O O . VAL D 1 172 ? 86.33904 25.43408 87.22768 1.000 19.62945 172 VAL D O 1
ATOM 9985 N N . ASP D 1 173 ? 85.80432 25.90680 89.37152 1.000 18.95807 173 ASP D N 1
ATOM 9986 C CA . ASP D 1 173 ? 87.18466 26.07177 89.82379 1.000 21.59037 173 ASP D CA 1
ATOM 9987 C C . ASP D 1 173 ? 87.23217 25.66564 91.29110 1.000 26.78484 173 ASP D C 1
ATOM 9988 O O . ASP D 1 173 ? 86.61685 26.33690 92.12805 1.000 22.62977 173 ASP D O 1
ATOM 9993 N N . VAL D 1 174 ? 87.93546 24.56576 91.59577 1.000 24.30313 174 VAL D N 1
ATOM 9994 C CA . VAL D 1 174 ? 88.15406 24.12002 92.97495 1.000 19.00197 174 VAL D CA 1
ATOM 9995 C C . VAL D 1 174 ? 89.64383 24.15896 93.26204 1.000 19.31132 174 VAL D C 1
ATOM 9996 O O . VAL D 1 174 ? 90.15354 23.39977 94.09812 1.000 21.95687 174 VAL D O 1
ATOM 10000 N N . GLY D 1 175 ? 90.35988 25.02075 92.55006 1.000 19.20159 175 GLY D N 1
ATOM 10001 C CA . GLY D 1 175 ? 91.80499 24.97422 92.61570 1.000 18.73557 175 GLY D CA 1
ATOM 10002 C C . GLY D 1 175 ? 92.47359 26.29152 92.94363 1.000 22.89664 175 GLY D C 1
ATOM 10003 O O . GLY D 1 175 ? 93.57652 26.55231 92.47026 1.000 19.99441 175 GLY D O 1
ATOM 10004 N N . MET D 1 176 ? 91.84152 27.12993 93.76554 1.000 22.96832 176 MET D N 1
ATOM 10005 C CA . MET D 1 176 ? 92.46313 28.41228 94.07631 1.000 19.60133 176 MET D CA 1
ATOM 10006 C C . MET D 1 176 ? 92.30348 28.80716 95.53904 1.000 24.10313 176 MET D C 1
ATOM 10007 O O . MET D 1 176 ? 92.49343 29.98260 95.87588 1.000 21.43670 176 MET D O 1
ATOM 10012 N N . GLY D 1 177 ? 91.97742 27.86120 96.41270 1.000 19.32028 177 GLY D N 1
ATOM 10013 C CA . GLY D 1 177 ? 91.88053 28.19158 97.82503 1.000 21.93477 177 GLY D CA 1
ATOM 10014 C C . GLY D 1 177 ? 90.86948 29.29451 98.03200 1.000 18.41690 177 GLY D C 1
ATOM 10015 O O . GLY D 1 177 ? 89.80902 29.32750 97.39697 1.000 25.39632 177 GLY D O 1
ATOM 10016 N N . SER D 1 178 ? 91.21202 30.23917 98.89428 1.000 17.61240 178 SER D N 1
ATOM 10017 C CA . SER D 1 178 ? 90.22071 31.23414 99.27915 1.000 24.02701 178 SER D CA 1
ATOM 10018 C C . SER D 1 178 ? 90.04265 32.34311 98.24592 1.000 23.10336 178 SER D C 1
ATOM 10019 O O . SER D 1 178 ? 89.05708 33.07897 98.32903 1.000 26.84023 178 SER D O 1
ATOM 10022 N N . MET D 1 179 ? 90.94806 32.48127 97.26926 1.000 25.36008 179 MET D N 1
ATOM 10023 C CA . MET D 1 179 ? 90.74792 33.50994 96.24857 1.000 23.85186 179 MET D CA 1
ATOM 10024 C C . MET D 1 179 ? 89.74646 33.08858 95.17767 1.000 25.16851 179 MET D C 1
ATOM 10025 O O . MET D 1 179 ? 89.18119 33.95455 94.48405 1.000 20.72964 179 MET D O 1
ATOM 10030 N N . GLY D 1 180 ? 89.51156 31.78908 95.02536 1.000 20.43783 180 GLY D N 1
ATOM 10031 C CA . GLY D 1 180 ? 88.69587 31.29481 93.94414 1.000 18.09271 180 GLY D CA 1
ATOM 10032 C C . GLY D 1 180 ? 87.23803 31.67717 94.09071 1.000 21.83206 180 GLY D C 1
ATOM 10033 O O . GLY D 1 180 ? 86.76741 32.03250 95.17620 1.000 24.53521 180 GLY D O 1
ATOM 10034 N N . PRO D 1 181 ? 86.48210 31.57712 92.99705 1.000 26.67922 181 PRO D N 1
ATOM 10035 C CA . PRO D 1 181 ? 85.05725 31.94589 93.06207 1.000 20.94315 181 PRO D CA 1
ATOM 10036 C C . PRO D 1 181 ? 84.26278 31.09048 94.02864 1.000 22.77853 181 PRO D C 1
ATOM 10037 O O . PRO D 1 181 ? 83.26672 31.57595 94.59489 1.000 27.22703 181 PRO D O 1
ATOM 10041 N N . ASN D 1 182 ? 84.65411 29.82143 94.20117 1.000 25.58774 182 ASN D N 1
ATOM 10042 C CA . ASN D 1 182 ? 84.10558 28.93466 95.23256 1.000 22.05820 182 ASN D CA 1
ATOM 10043 C C . ASN D 1 182 ? 82.60679 28.72806 95.07082 1.000 23.84224 182 ASN D C 1
ATOM 10044 O O . ASN D 1 182 ? 81.89465 28.44800 96.04184 1.000 22.35742 182 ASN D O 1
ATOM 10049 N N . LEU D 1 183 ? 82.14211 28.85932 93.82381 1.000 30.90128 183 LEU D N 1
ATOM 10050 C CA . LEU D 1 183 ? 80.78560 28.64684 93.34612 1.000 28.31883 183 LEU D CA 1
ATOM 10051 C C . LEU D 1 183 ? 80.91758 28.31485 91.87337 1.000 25.88728 183 LEU D C 1
ATOM 10052 O O . LEU D 1 183 ? 81.78375 28.89840 91.20751 1.000 31.92976 183 LEU D O 1
ATOM 10057 N N . PRO D 1 184 ? 80.11024 27.40760 91.32997 1.000 24.14102 184 PRO D N 1
ATOM 10058 C CA . PRO D 1 184 ? 79.96862 27.35617 89.87014 1.000 28.92494 184 PRO D CA 1
ATOM 10059 C C . PRO D 1 184 ? 79.29696 28.64117 89.42282 1.000 27.28954 184 PRO D C 1
ATOM 10060 O O . PRO D 1 184 ? 78.29530 29.05074 90.00315 1.000 35.56043 184 PRO D O 1
ATOM 10064 N N . PHE D 1 185 ? 79.89100 29.31545 88.44247 1.000 31.66541 185 PHE D N 1
ATOM 10065 C CA . PHE D 1 185 ? 79.30394 30.56796 87.98677 1.000 27.73228 185 PHE D CA 1
ATOM 10066 C C . PHE D 1 185 ? 78.92151 30.46212 86.51726 1.000 25.46957 185 PHE D C 1
ATOM 10067 O O . PHE D 1 185 ? 79.69995 29.93882 85.71507 1.000 25.93419 185 PHE D O 1
ATOM 10075 N N . PRO D 1 186 ? 77.73547 30.92670 86.13063 1.000 31.66550 186 PRO D N 1
ATOM 10076 C CA . PRO D 1 186 ? 77.40733 30.94633 84.70407 1.000 34.33221 186 PRO D CA 1
ATOM 10077 C C . PRO D 1 186 ? 78.38082 31.84502 83.96542 1.000 34.51646 186 PRO D C 1
ATOM 10078 O O . PRO D 1 186 ? 78.76556 32.90981 84.45786 1.000 32.82069 186 PRO D O 1
ATOM 10082 N N . LEU D 1 187 ? 78.80995 31.38378 82.78995 1.000 27.79940 187 LEU D N 1
ATOM 10083 C CA . LEU D 1 187 ? 79.67842 32.17623 81.92641 1.000 31.56868 187 LEU D CA 1
ATOM 10084 C C . LEU D 1 187 ? 78.84077 33.28138 81.30275 1.000 36.86345 187 LEU D C 1
ATOM 10085 O O . LEU D 1 187 ? 78.46732 33.21066 80.12909 1.000 31.48090 187 LEU D O 1
ATOM 10090 N N A GLN D 1 188 ? 78.50158 34.29580 82.09798 0.510 33.58943 188 GLN D N 1
ATOM 10091 N N B GLN D 1 188 ? 78.56815 34.31857 82.09468 0.490 33.57705 188 GLN D N 1
ATOM 10092 C CA A GLN D 1 188 ? 77.63630 35.37789 81.64704 0.510 34.75000 188 GLN D CA 1
ATOM 10093 C CA B GLN D 1 188 ? 77.64225 35.38192 81.72064 0.490 34.77273 188 GLN D CA 1
ATOM 10094 C C A GLN D 1 188 ? 78.27792 36.71740 81.97662 0.510 34.77508 188 GLN D C 1
ATOM 10095 C C B GLN D 1 188 ? 78.29569 36.73000 81.99574 0.490 34.76698 188 GLN D C 1
ATOM 10096 O O A GLN D 1 188 ? 78.68243 36.95720 83.11958 0.510 34.35188 188 GLN D O 1
ATOM 10097 O O B GLN D 1 188 ? 78.74258 36.98650 83.11954 0.490 34.33363 188 GLN D O 1
ATOM 10108 N N . ASP D 1 189 ? 78.37024 37.57848 80.96718 1.000 33.31908 189 ASP D N 1
ATOM 10109 C CA . ASP D 1 189 ? 78.88262 38.93145 81.14415 1.000 28.38469 189 ASP D CA 1
ATOM 10110 C C . ASP D 1 189 ? 78.00250 39.69701 82.12176 1.000 34.45678 189 ASP D C 1
ATOM 10111 O O . ASP D 1 189 ? 76.80308 39.87523 81.88203 1.000 36.11115 189 ASP D O 1
ATOM 10116 N N . GLY D 1 190 ? 78.58736 40.13394 83.23137 1.000 29.92606 190 GLY D N 1
ATOM 10117 C CA . GLY D 1 190 ? 77.85015 40.85459 84.25141 1.000 27.44024 190 GLY D CA 1
ATOM 10118 C C . GLY D 1 190 ? 77.39326 40.04135 85.44742 1.000 30.63879 190 GLY D C 1
ATOM 10119 O O . GLY D 1 190 ? 76.82035 40.62072 86.37294 1.000 36.75762 190 GLY D O 1
ATOM 10120 N N . PHE D 1 191 ? 77.63369 38.72816 85.47489 1.000 31.84886 191 PHE D N 1
ATOM 10121 C CA . PHE D 1 191 ? 77.17545 37.91551 86.60131 1.000 34.51138 191 PHE D CA 1
ATOM 10122 C C . PHE D 1 191 ? 77.85318 38.34217 87.89907 1.000 35.31135 191 PHE D C 1
ATOM 10123 O O . PHE D 1 191 ? 79.07849 38.48200 87.96232 1.000 34.83264 191 PHE D O 1
ATOM 10131 N N . GLU D 1 192 ? 77.04571 38.52982 88.94076 1.000 30.97185 192 GLU D N 1
ATOM 10132 C CA . GLU D 1 192 ? 77.52877 38.82239 90.28058 1.000 38.11201 192 GLU D CA 1
ATOM 10133 C C . GLU D 1 192 ? 76.77839 37.95155 91.27574 1.000 33.75641 192 GLU D C 1
ATOM 10134 O O . GLU D 1 192 ? 75.61935 37.59131 91.05876 1.000 35.93270 192 GLU D O 1
ATOM 10140 N N . SER D 1 193 ? 77.44537 37.62811 92.37761 1.000 31.15916 193 SER D N 1
ATOM 10141 C CA . SER D 1 193 ? 76.85328 36.77597 93.39366 1.000 32.29447 193 SER D CA 1
ATOM 10142 C C . SER D 1 193 ? 77.63000 36.95579 94.68496 1.000 34.82646 193 SER D C 1
ATOM 10143 O O . SER D 1 193 ? 78.85327 37.10464 94.66286 1.000 30.73543 193 SER D O 1
ATOM 10146 N N . LEU D 1 194 ? 76.90972 36.95798 95.80133 1.000 38.92780 194 LEU D N 1
ATOM 10147 C CA . LEU D 1 194 ? 77.55631 36.73939 97.08467 1.000 37.40440 194 LEU D CA 1
ATOM 10148 C C . LEU D 1 194 ? 78.25783 35.38832 97.05656 1.000 33.21468 194 LEU D C 1
ATOM 10149 O O . LEU D 1 194 ? 77.70241 34.39885 96.57466 1.000 34.67648 194 LEU D O 1
ATOM 10154 N N . SER D 1 195 ? 79.49330 35.35304 97.54977 1.000 25.01021 195 SER D N 1
ATOM 10155 C CA . SER D 1 195 ? 80.23010 34.09378 97.65334 1.000 28.89348 195 SER D CA 1
ATOM 10156 C C . SER D 1 195 ? 81.23692 34.23409 98.78230 1.000 29.95429 195 SER D C 1
ATOM 10157 O O . SER D 1 195 ? 82.26290 34.90026 98.60571 1.000 28.41302 195 SER D O 1
ATOM 10160 N N . ILE D 1 196 ? 80.94345 33.58056 99.91924 1.000 29.86602 196 ILE D N 1
ATOM 10161 C CA . ILE D 1 196 ? 81.69437 33.67378 101.17273 1.000 28.86696 196 ILE D CA 1
ATOM 10162 C C . ILE D 1 196 ? 81.43878 35.05180 101.76010 1.000 28.38579 196 ILE D C 1
ATOM 10163 O O . ILE D 1 196 ? 82.28727 35.94780 101.65145 1.000 26.78585 196 ILE D O 1
ATOM 10168 N N . ALA D 1 197 ? 80.26763 35.21065 102.38988 1.000 30.28364 197 ALA D N 1
ATOM 10169 C CA . ALA D 1 197 ? 79.81185 36.50032 102.89010 1.000 34.58495 197 ALA D CA 1
ATOM 10170 C C . ALA D 1 197 ? 80.91638 37.18525 103.69330 1.000 30.09789 197 ALA D C 1
ATOM 10171 O O . ALA D 1 197 ? 81.63335 36.52359 104.44967 1.000 28.83478 197 ALA D O 1
ATOM 10173 N N . PRO D 1 198 ? 81.09057 38.50358 103.54895 1.000 34.36033 198 PRO D N 1
ATOM 10174 C CA . PRO D 1 198 ? 80.31931 39.41833 102.69977 1.000 33.62855 198 PRO D CA 1
ATOM 10175 C C . PRO D 1 198 ? 80.85402 39.52061 101.27374 1.000 32.44645 198 PRO D C 1
ATOM 10176 O O . PRO D 1 198 ? 80.35396 40.33313 100.49793 1.000 33.49085 198 PRO D O 1
ATOM 10180 N N . ARG D 1 199 ? 81.85370 38.72237 100.89974 1.000 31.92258 199 ARG D N 1
ATOM 10181 C CA . ARG D 1 199 ? 82.48737 38.87975 99.59399 1.000 33.25272 199 ARG D CA 1
ATOM 10182 C C . ARG D 1 199 ? 81.50222 38.61744 98.45993 1.000 32.55863 199 ARG D C 1
ATOM 10183 O O . ARG D 1 199 ? 80.69748 37.68193 98.51469 1.000 33.37547 199 ARG D O 1
ATOM 10191 N N . GLU D 1 200 ? 81.57369 39.45544 97.42742 1.000 31.83694 200 GLU D N 1
ATOM 10192 C CA . GLU D 1 200 ? 80.89381 39.22590 96.16306 1.000 27.60953 200 GLU D CA 1
ATOM 10193 C C . GLU D 1 200 ? 81.90188 38.88446 95.07131 1.000 31.03218 200 GLU D C 1
ATOM 10194 O O . GLU D 1 200 ? 83.07220 39.28783 95.12633 1.000 27.33170 200 GLU D O 1
ATOM 10200 N N . ILE D 1 201 ? 81.44160 38.11466 94.08514 1.000 25.40761 201 ILE D N 1
ATOM 10201 C CA . ILE D 1 201 ? 82.25400 37.76604 92.92746 1.000 25.72095 201 ILE D CA 1
ATOM 10202 C C . ILE D 1 201 ? 81.55592 38.31599 91.69918 1.000 26.93756 201 ILE D C 1
ATOM 10203 O O . ILE D 1 201 ? 80.33503 38.49023 91.69208 1.000 28.86722 201 ILE D O 1
ATOM 10208 N N . ARG D 1 202 ? 82.33451 38.59017 90.65586 1.000 24.69534 202 ARG D N 1
ATOM 10209 C CA . ARG D 1 202 ? 81.78663 39.16261 89.43625 1.000 25.57474 202 ARG D CA 1
ATOM 10210 C C . ARG D 1 202 ? 82.51469 38.58841 88.23434 1.000 24.53660 202 ARG D C 1
ATOM 10211 O O . ARG D 1 202 ? 83.72540 38.34965 88.28667 1.000 26.26207 202 ARG D O 1
ATOM 10219 N N . ILE D 1 203 ? 81.77437 38.37417 87.15480 1.000 25.53410 203 ILE D N 1
ATOM 10220 C CA . ILE D 1 203 ? 82.33720 37.92063 85.89094 1.000 26.31563 203 ILE D CA 1
ATOM 10221 C C . ILE D 1 203 ? 82.00287 38.95804 84.83422 1.000 29.33452 203 ILE D C 1
ATOM 10222 O O . ILE D 1 203 ? 80.83670 39.33442 84.67941 1.000 30.83821 203 ILE D O 1
ATOM 10227 N N . GLN D 1 204 ? 83.02510 39.41351 84.10971 1.000 24.88669 204 GLN D N 1
ATOM 10228 C CA . GLN D 1 204 ? 82.87503 40.45135 83.09802 1.000 29.19585 204 GLN D CA 1
ATOM 10229 C C . GLN D 1 204 ? 83.69853 40.06964 81.88582 1.000 30.60365 204 GLN D C 1
ATOM 10230 O O . GLN D 1 204 ? 84.81025 39.54971 82.02488 1.000 26.09964 204 GLN D O 1
ATOM 10236 N N . LYS D 1 205 ? 83.14691 40.33013 80.70484 1.000 28.21286 205 LYS D N 1
ATOM 10237 C CA . LYS D 1 205 ? 83.85863 40.17295 79.44390 1.000 32.45606 205 LYS D CA 1
ATOM 10238 C C . LYS D 1 205 ? 84.39791 41.54963 79.06843 1.000 33.41503 205 LYS D C 1
ATOM 10239 O O . LYS D 1 205 ? 83.63112 42.42541 78.65930 1.000 33.16623 205 LYS D O 1
ATOM 10245 N N . ARG D 1 206 ? 85.70916 41.74075 79.20883 1.000 27.16014 206 ARG D N 1
ATOM 10246 C CA . ARG D 1 206 ? 86.30000 43.06586 79.06806 1.000 32.55897 206 ARG D CA 1
ATOM 10247 C C . ARG D 1 206 ? 87.76375 42.94959 78.66554 1.000 34.96555 206 ARG D C 1
ATOM 10248 O O . ARG D 1 206 ? 88.40427 41.91454 78.87054 1.000 31.16870 206 ARG D O 1
ATOM 10256 N N . SER D 1 207 ? 88.28747 44.03930 78.09839 1.000 30.56578 207 SER D N 1
ATOM 10257 C CA . SER D 1 207 ? 89.71641 44.13808 77.83113 1.000 25.32585 207 SER D CA 1
ATOM 10258 C C . SER D 1 207 ? 90.49455 44.28850 79.13459 1.000 31.67241 207 SER D C 1
ATOM 10259 O O . SER D 1 207 ? 90.00525 44.86058 80.10922 1.000 31.50701 207 SER D O 1
ATOM 10262 N N . ILE D 1 208 ? 91.72826 43.78914 79.14158 1.000 28.51216 208 ILE D N 1
ATOM 10263 C CA . ILE D 1 208 ? 92.60197 43.95106 80.28922 1.000 26.74637 208 ILE D CA 1
ATOM 10264 C C . ILE D 1 208 ? 93.55598 45.10244 80.02142 1.000 24.14788 208 ILE D C 1
ATOM 10265 O O . ILE D 1 208 ? 93.78742 45.49838 78.87745 1.000 25.20498 208 ILE D O 1
ATOM 10270 N N . SER D 1 209 ? 94.14395 45.62559 81.10579 1.000 28.22322 209 SER D N 1
ATOM 10271 C CA . SER D 1 209 ? 94.93688 46.85153 81.03186 1.000 29.22973 209 SER D CA 1
ATOM 10272 C C . SER D 1 209 ? 96.14969 46.70082 80.11805 1.000 25.17379 209 SER D C 1
ATOM 10273 O O . SER D 1 209 ? 96.52463 47.64589 79.41565 1.000 29.74834 209 SER D O 1
ATOM 10276 N N . GLU D 1 210 ? 96.79108 45.53744 80.13148 1.000 23.30120 210 GLU D N 1
ATOM 10277 C CA . GLU D 1 210 ? 98.00392 45.31089 79.34513 1.000 28.33231 210 GLU D CA 1
ATOM 10278 C C . GLU D 1 210 ? 97.61633 44.90854 77.92872 1.000 27.67352 210 GLU D C 1
ATOM 10279 O O . GLU D 1 210 ? 97.11931 43.79704 77.70868 1.000 22.95539 210 GLU D O 1
ATOM 10285 N N . THR D 1 211 ? 97.84000 45.80665 76.96988 1.000 26.62963 211 THR D N 1
ATOM 10286 C CA . THR D 1 211 ? 97.55583 45.49627 75.57786 1.000 28.45004 211 THR D CA 1
ATOM 10287 C C . THR D 1 211 ? 98.42663 46.34491 74.65850 1.000 26.52673 211 THR D C 1
ATOM 10288 O O . THR D 1 211 ? 98.74459 47.49637 74.96554 1.000 27.15904 211 THR D O 1
ATOM 10292 N N . HIS D 1 212 ? 98.80113 45.77114 73.51410 1.000 24.94211 212 HIS D N 1
ATOM 10293 C CA . HIS D 1 212 ? 99.44044 46.55245 72.47025 1.000 23.84119 212 HIS D CA 1
ATOM 10294 C C . HIS D 1 212 ? 98.42636 47.20081 71.54007 1.000 32.01451 212 HIS D C 1
ATOM 10295 O O . HIS D 1 212 ? 98.82295 47.93445 70.62661 1.000 28.84584 212 HIS D O 1
ATOM 10302 N N . ALA D 1 213 ? 97.13602 46.94875 71.74150 1.000 32.27340 213 ALA D N 1
ATOM 10303 C CA . ALA D 1 213 ? 96.13231 47.58018 70.90064 1.000 33.76037 213 ALA D CA 1
ATOM 10304 C C . ALA D 1 213 ? 96.25309 49.09174 71.01266 1.000 31.93790 213 ALA D C 1
ATOM 10305 O O . ALA D 1 213 ? 96.34351 49.63581 72.11617 1.000 35.96583 213 ALA D O 1
ATOM 10307 N N . THR D 1 214 ? 96.30207 49.76730 69.86294 1.000 30.44130 214 THR D N 1
ATOM 10308 C CA . THR D 1 214 ? 96.36767 51.22388 69.84594 1.000 36.53836 214 THR D CA 1
ATOM 10309 C C . THR D 1 214 ? 95.00420 51.86993 70.01947 1.000 41.00431 214 THR D C 1
ATOM 10310 O O . THR D 1 214 ? 94.92673 53.09651 70.04644 1.000 37.86131 214 THR D O 1
ATOM 10314 N N . GLY D 1 215 ? 93.93866 51.08023 70.10662 1.000 41.36127 215 GLY D N 1
ATOM 10315 C CA . GLY D 1 215 ? 92.59488 51.60029 70.18648 1.000 38.36977 215 GLY D CA 1
ATOM 10316 C C . GLY D 1 215 ? 91.58044 50.47480 70.19485 1.000 37.90273 215 GLY D C 1
ATOM 10317 O O . GLY D 1 215 ? 91.89988 49.32238 69.88735 1.000 37.74724 215 GLY D O 1
ATOM 10318 N N . PRO D 1 216 ? 90.32532 50.79395 70.52057 1.000 48.33424 216 PRO D N 1
ATOM 10319 C CA . PRO D 1 216 ? 89.32549 49.72873 70.72167 1.000 38.43849 216 PRO D CA 1
ATOM 10320 C C . PRO D 1 216 ? 89.04669 48.89004 69.47798 1.000 40.01441 216 PRO D C 1
ATOM 10321 O O . PRO D 1 216 ? 88.59124 47.74613 69.61553 1.000 43.03279 216 PRO D O 1
ATOM 10325 N N A SER D 1 217 ? 89.31265 49.41530 68.27559 0.468 40.24442 217 SER D N 1
ATOM 10326 N N B SER D 1 217 ? 89.32082 49.40564 68.27790 0.532 40.25760 217 SER D N 1
ATOM 10327 C CA A SER D 1 217 ? 89.07487 48.64502 67.05581 0.468 38.60170 217 SER D CA 1
ATOM 10328 C CA B SER D 1 217 ? 89.05097 48.63194 67.06965 0.532 38.60771 217 SER D CA 1
ATOM 10329 C C A SER D 1 217 ? 89.82424 47.31845 67.05585 0.468 40.84253 217 SER D C 1
ATOM 10330 C C B SER D 1 217 ? 89.83207 47.32093 67.03545 0.532 40.86135 217 SER D C 1
ATOM 10331 O O A SER D 1 217 ? 89.32521 46.32679 66.51258 0.468 41.96599 217 SER D O 1
ATOM 10332 O O B SER D 1 217 ? 89.36063 46.33902 66.45146 0.532 42.00140 217 SER D O 1
ATOM 10337 N N . HIS D 1 218 ? 91.01451 47.27612 67.65166 1.000 33.70601 218 HIS D N 1
ATOM 10338 C CA . HIS D 1 218 ? 91.86725 46.08979 67.61387 1.000 34.55621 218 HIS D CA 1
ATOM 10339 C C . HIS D 1 218 ? 92.04856 45.43762 68.98213 1.000 35.74666 218 HIS D C 1
ATOM 10340 O O . HIS D 1 218 ? 92.88984 44.54156 69.12831 1.000 30.53395 218 HIS D O 1
ATOM 10347 N N . ALA D 1 219 ? 91.27239 45.85169 69.97598 1.000 28.68635 219 ALA D N 1
ATOM 10348 C CA . ALA D 1 219 ? 91.37211 45.32202 71.32537 1.000 43.11991 219 ALA D CA 1
ATOM 10349 C C . ALA D 1 219 ? 90.70501 43.95527 71.42602 1.000 34.86919 219 ALA D C 1
ATOM 10350 O O . ALA D 1 219 ? 89.74929 43.65576 70.70833 1.000 39.81382 219 ALA D O 1
ATOM 10352 N N . THR D 1 220 ? 91.21826 43.12204 72.32672 1.000 29.18273 220 THR D N 1
ATOM 10353 C CA . THR D 1 220 ? 90.59384 41.84754 72.64321 1.000 27.29862 220 THR D CA 1
ATOM 10354 C C . THR D 1 220 ? 89.96497 41.91541 74.02609 1.000 35.37950 220 THR D C 1
ATOM 10355 O O . THR D 1 220 ? 90.40487 42.67298 74.89510 1.000 34.83329 220 THR D O 1
ATOM 10359 N N . LYS D 1 221 ? 88.94276 41.09931 74.22827 1.000 30.78211 221 LYS D N 1
ATOM 10360 C CA . LYS D 1 221 ? 88.28653 41.00838 75.51463 1.000 23.39498 221 LYS D CA 1
ATOM 10361 C C . LYS D 1 221 ? 88.54006 39.62907 76.09221 1.000 32.31344 221 LYS D C 1
ATOM 10362 O O . LYS D 1 221 ? 88.72889 38.64938 75.36245 1.000 32.57556 221 LYS D O 1
ATOM 10366 N N A MET D 1 222 ? 88.58807 39.58310 77.42099 0.569 26.82960 222 MET D N 1
ATOM 10367 N N B MET D 1 222 ? 88.54953 39.54931 77.41004 0.431 26.88210 222 MET D N 1
ATOM 10368 C CA A MET D 1 222 ? 88.78048 38.37128 78.20269 0.569 28.67174 222 MET D CA 1
ATOM 10369 C CA B MET D 1 222 ? 88.60532 38.24551 78.03484 0.431 28.31517 222 MET D CA 1
ATOM 10370 C C A MET D 1 222 ? 87.65265 38.23194 79.21475 0.569 25.28577 222 MET D C 1
ATOM 10371 C C B MET D 1 222 ? 87.70837 38.21903 79.24742 0.431 25.33685 222 MET D C 1
ATOM 10372 O O A MET D 1 222 ? 86.99630 39.21176 79.56921 0.569 29.77345 222 MET D O 1
ATOM 10373 O O B MET D 1 222 ? 87.28319 39.25281 79.76466 0.431 28.80617 222 MET D O 1
ATOM 10382 N N . TRP D 1 223 ? 87.43445 37.00177 79.68409 1.000 28.69163 223 TRP D N 1
ATOM 10383 C CA . TRP D 1 223 ? 86.61519 36.79735 80.85956 1.000 28.06697 223 TRP D CA 1
ATOM 10384 C C . TRP D 1 223 ? 87.42412 37.20511 82.07541 1.000 26.81931 223 TRP D C 1
ATOM 10385 O O . TRP D 1 223 ? 88.55286 36.75880 82.26000 1.000 25.23813 223 TRP D O 1
ATOM 10396 N N . CYS D 1 224 ? 86.86660 38.07671 82.89224 1.000 25.08278 224 CYS D N 1
ATOM 10397 C CA . CYS D 1 224 ? 87.59386 38.60135 84.03296 1.000 20.27986 224 CYS D CA 1
ATOM 10398 C C . CYS D 1 224 ? 86.79204 38.30226 85.28021 1.000 21.48096 224 CYS D C 1
ATOM 10399 O O . CYS D 1 224 ? 85.62784 38.69987 85.37596 1.000 27.32335 224 CYS D O 1
ATOM 10402 N N . TYR D 1 225 ? 87.42068 37.60785 86.21557 1.000 18.93789 225 TYR D N 1
ATOM 10403 C CA . TYR D 1 225 ? 86.83562 37.26166 87.50744 1.000 19.42691 225 TYR D CA 1
ATOM 10404 C C . TYR D 1 225 ? 87.41253 38.21200 88.55167 1.000 22.60991 225 TYR D C 1
ATOM 10405 O O . TYR D 1 225 ? 88.62420 38.18362 88.81462 1.000 22.28773 225 TYR D O 1
ATOM 10414 N N . ASP D 1 226 ? 86.55244 39.05341 89.12468 1.000 23.73394 226 ASP D N 1
ATOM 10415 C CA . ASP D 1 226 ? 86.89788 40.01423 90.16458 1.000 24.93456 226 ASP D CA 1
ATOM 10416 C C . ASP D 1 226 ? 86.12288 39.68458 91.43152 1.000 26.27780 226 ASP D C 1
ATOM 10417 O O . ASP D 1 226 ? 85.07891 39.02624 91.38957 1.000 27.54497 226 ASP D O 1
ATOM 10422 N N . VAL D 1 227 ? 86.60792 40.20729 92.56194 1.000 24.82344 227 VAL D N 1
ATOM 10423 C CA . VAL D 1 227 ? 85.87685 40.12254 93.81730 1.000 26.34439 227 VAL D CA 1
ATOM 10424 C C . VAL D 1 227 ? 85.74538 41.50717 94.43010 1.000 27.20416 227 VAL D C 1
ATOM 10425 O O . VAL D 1 227 ? 86.51478 42.42724 94.13601 1.000 23.94683 227 VAL D O 1
ATOM 10429 N N . CYS D 1 228 ? 84.73687 41.64116 95.28807 1.000 29.40483 228 CYS D N 1
ATOM 10430 C CA . CYS D 1 228 ? 84.54448 42.82421 96.12345 1.000 31.36426 228 CYS D CA 1
ATOM 10431 C C . CYS D 1 228 ? 84.51080 42.32802 97.56183 1.000 33.69692 228 CYS D C 1
ATOM 10432 O O . CYS D 1 228 ? 83.51546 41.74270 97.99727 1.000 36.27514 228 CYS D O 1
ATOM 10435 N N . TYR D 1 229 ? 85.59624 42.55337 98.29698 1.000 33.14983 229 TYR D N 1
ATOM 10436 C CA . TYR D 1 229 ? 85.68221 42.01039 99.64735 1.000 36.07765 229 TYR D CA 1
ATOM 10437 C C . TYR D 1 229 ? 84.65995 42.64041 100.58178 1.000 39.77325 229 TYR D C 1
ATOM 10438 O O . TYR D 1 229 ? 84.17497 41.97110 101.50375 1.000 40.00439 229 TYR D O 1
ATOM 10447 N N . ASN D 1 230 ? 84.29650 43.89875 100.34633 1.000 36.37489 230 ASN D N 1
ATOM 10448 C CA . ASN D 1 230 ? 83.43165 44.65217 101.25433 1.000 39.11490 230 ASN D CA 1
ATOM 10449 C C . ASN D 1 230 ? 82.44761 45.47504 100.44417 1.000 39.63895 230 ASN D C 1
ATOM 10450 O O . ASN D 1 230 ? 82.64288 46.67559 100.22125 1.000 41.77506 230 ASN D O 1
ATOM 10455 N N . PRO D 1 231 ? 81.35646 44.85485 99.99040 1.000 39.97996 231 PRO D N 1
ATOM 10456 C CA . PRO D 1 231 ? 80.34628 45.59151 99.22005 1.000 39.11222 231 PRO D CA 1
ATOM 10457 C C . PRO D 1 231 ? 79.51470 46.55415 100.05227 1.000 46.69200 231 PRO D C 1
ATOM 10458 O O . PRO D 1 231 ? 78.60971 47.19348 99.50671 1.000 42.32229 231 PRO D O 1
ATOM 10462 N N . ALA D 1 232 ? 79.76264 46.66412 101.35359 1.000 43.07800 232 ALA D N 1
ATOM 10463 C CA . ALA D 1 232 ? 79.06797 47.66077 102.15411 1.000 55.03299 232 ALA D CA 1
ATOM 10464 C C . ALA D 1 232 ? 79.69207 49.04342 102.03005 1.000 54.38202 232 ALA D C 1
ATOM 10465 O O . ALA D 1 232 ? 79.09224 50.02033 102.49332 1.000 60.91603 232 ALA D O 1
ATOM 10467 N N . GLU D 1 233 ? 80.87124 49.14753 101.42188 1.000 57.04076 233 GLU D N 1
ATOM 10468 C CA . GLU D 1 233 ? 81.52344 50.43863 101.27774 1.000 58.65294 233 GLU D CA 1
ATOM 10469 C C . GLU D 1 233 ? 80.69531 51.34333 100.37074 1.000 65.82431 233 GLU D C 1
ATOM 10470 O O . GLU D 1 233 ? 79.96865 50.87835 99.48676 1.000 60.80786 233 GLU D O 1
ATOM 10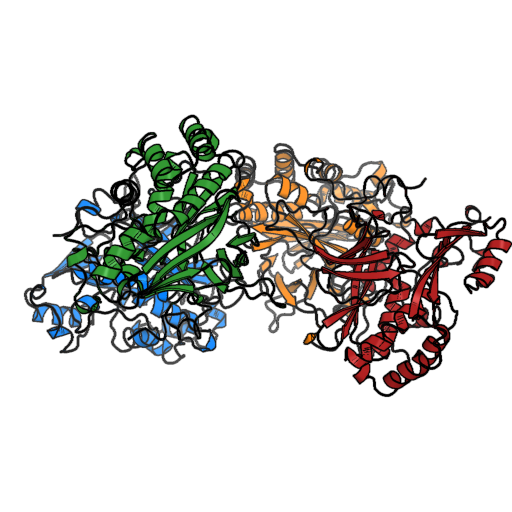476 N N . SER D 1 234 ? 80.79678 52.65464 100.61388 1.000 62.32602 234 SER D N 1
ATOM 10477 C CA . SER D 1 234 ? 80.00554 53.61615 99.85127 1.000 62.38898 234 SER D CA 1
ATOM 10478 C C . SER D 1 234 ? 80.30722 53.52539 98.35960 1.000 59.97896 234 SER D C 1
ATOM 10479 O O . SER D 1 234 ? 79.39022 53.55722 97.52983 1.000 63.33333 234 SER D O 1
ATOM 10482 N N . LYS D 1 235 ? 81.58281 53.40765 98.00120 1.000 55.05031 235 LYS D N 1
ATOM 10483 C CA . LYS D 1 235 ? 82.00898 53.16673 96.62668 1.000 60.81489 235 LYS D CA 1
ATOM 10484 C C . LYS D 1 235 ? 82.58821 51.76078 96.54870 1.000 56.22458 235 LYS D C 1
ATOM 10485 O O . LYS D 1 235 ? 83.60673 51.47473 97.18754 1.000 58.45905 235 LYS D O 1
ATOM 10491 N N . LYS D 1 236 ? 81.94483 50.88572 95.77643 1.000 46.84035 236 LYS D N 1
ATOM 10492 C CA . LYS D 1 236 ? 82.41949 49.50934 95.67775 1.000 41.31705 236 LYS D CA 1
ATOM 10493 C C . LYS D 1 236 ? 83.77777 49.44569 94.99218 1.000 43.35287 236 LYS D C 1
ATOM 10494 O O . LYS D 1 236 ? 83.97129 50.00229 93.90834 1.000 51.96170 236 LYS D O 1
ATOM 10500 N N . THR D 1 237 ? 84.71115 48.74539 95.61836 1.000 41.60133 237 THR D N 1
ATOM 10501 C CA . THR D 1 237 ? 86.00984 48.46164 95.02767 1.000 42.42514 237 THR D CA 1
ATOM 10502 C C . THR D 1 237 ? 86.05661 47.00569 94.57534 1.000 40.85012 237 THR D C 1
ATOM 10503 O O . THR D 1 237 ? 85.77729 46.09380 95.36368 1.000 38.38458 237 THR D O 1
ATOM 10507 N N . TRP D 1 238 ? 86.40105 46.78767 93.30967 1.000 32.35444 238 TRP D N 1
ATOM 10508 C CA . TRP D 1 238 ? 86.51483 45.44532 92.75333 1.000 33.34163 238 TRP D CA 1
ATOM 10509 C C . TRP D 1 238 ? 87.98482 45.10806 92.56117 1.000 38.71515 238 TRP D C 1
ATOM 10510 O O . TRP D 1 238 ? 88.72283 45.86299 91.91585 1.000 39.61393 238 TRP D O 1
ATOM 10521 N N . THR D 1 239 ? 88.40356 43.98039 93.13625 1.000 28.79281 239 THR D N 1
ATOM 10522 C CA . THR D 1 239 ? 89.79037 43.54457 93.09247 1.000 24.88287 239 THR D CA 1
ATOM 10523 C C . THR D 1 239 ? 89.92894 42.43019 92.06908 1.000 22.15804 239 THR D C 1
ATOM 10524 O O . THR D 1 239 ? 89.22632 41.41543 92.18767 1.000 22.50114 239 THR D O 1
ATOM 10528 N N . PRO D 1 240 ? 90.77701 42.55405 91.04870 1.000 27.30875 240 PRO D N 1
ATOM 10529 C CA . PRO D 1 240 ? 90.87441 41.47280 90.06205 1.000 20.09105 240 PRO D CA 1
ATOM 10530 C C . PRO D 1 240 ? 91.54233 40.24753 90.66072 1.000 21.35407 240 PRO D C 1
ATOM 10531 O O . PRO D 1 240 ? 92.47003 40.35400 91.46894 1.000 23.49799 240 PRO D O 1
ATOM 10535 N N . VAL D 1 241 ? 91.06733 39.07033 90.25216 1.000 17.69483 241 VAL D N 1
ATOM 10536 C CA . VAL D 1 241 ? 91.61569 37.80605 90.73473 1.000 20.46973 241 VAL D CA 1
ATOM 10537 C C . VAL D 1 241 ? 92.21947 36.98869 89.59737 1.000 20.81431 241 VAL D C 1
ATOM 10538 O O . VAL D 1 241 ? 93.38976 36.59633 89.66461 1.000 16.15065 241 VAL D O 1
ATOM 10542 N N . TYR D 1 242 ? 91.44584 36.72619 88.54874 1.000 16.85410 242 TYR D N 1
ATOM 10543 C CA . TYR D 1 242 ? 92.07032 36.14256 87.36585 1.000 19.01006 242 TYR D CA 1
ATOM 10544 C C . TYR D 1 242 ? 91.26764 36.44091 86.11134 1.000 19.37426 242 TYR D C 1
ATOM 10545 O O . TYR D 1 242 ? 90.11878 36.89495 86.16783 1.000 24.64513 242 TYR D O 1
ATOM 10554 N N . CYS D 1 243 ? 91.92392 36.24642 84.96675 1.000 15.77120 243 CYS D N 1
ATOM 10555 C CA . CYS D 1 243 ? 91.26926 36.37683 83.67405 1.000 19.34323 243 CYS D CA 1
ATOM 10556 C C . CYS D 1 243 ? 91.53165 35.10766 82.88322 1.000 20.41734 243 CYS D C 1
ATOM 10557 O O . CYS D 1 243 ? 92.53429 34.43093 83.11259 1.000 20.36034 243 CYS D O 1
ATOM 10560 N N . PHE D 1 244 ? 90.63912 34.78601 81.94419 1.000 22.30886 244 PHE D N 1
ATOM 10561 C CA . PHE D 1 244 ? 90.78969 33.55257 81.17386 1.000 17.92092 244 PHE D CA 1
ATOM 10562 C C . PHE D 1 244 ? 90.06287 33.65937 79.83047 1.000 21.04474 244 PHE D C 1
ATOM 10563 O O . PHE D 1 244 ? 89.32915 34.61172 79.56922 1.000 21.04418 244 PHE D O 1
ATOM 10571 N N . THR D 1 245 ? 90.29597 32.67210 78.96115 1.000 24.92064 245 THR D N 1
ATOM 10572 C CA . THR D 1 245 ? 89.57203 32.54274 77.69622 1.000 21.71954 245 THR D CA 1
ATOM 10573 C C . THR D 1 245 ? 88.87219 31.19201 77.64207 1.000 22.10104 245 THR D C 1
ATOM 10574 O O . THR D 1 245 ? 89.08513 30.31891 78.48729 1.000 21.48947 245 THR D O 1
ATOM 10578 N N . GLU D 1 246 ? 88.05262 31.02246 76.60337 1.000 22.98328 246 GLU D N 1
ATOM 10579 C CA . GLU D 1 246 ? 87.35373 29.77142 76.34284 1.000 24.26220 246 GLU D CA 1
ATOM 10580 C C . GLU D 1 246 ? 88.21212 28.74967 75.59868 1.000 24.44369 246 GLU D C 1
ATOM 10581 O O . GLU D 1 246 ? 87.75237 27.62587 75.39028 1.000 21.65351 246 GLU D O 1
ATOM 10587 N N . THR D 1 247 ? 89.42860 29.11221 75.19670 1.000 24.56014 247 THR D N 1
ATOM 10588 C CA . THR D 1 247 ? 90.30778 28.18152 74.49687 1.000 21.90117 247 THR D CA 1
ATOM 10589 C C . THR D 1 247 ? 90.46976 26.90459 75.30349 1.000 20.21113 247 THR D C 1
ATOM 10590 O O . THR D 1 247 ? 90.62247 26.94617 76.52556 1.000 19.62079 247 THR D O 1
ATOM 10594 N N . GLU D 1 248 ? 90.42995 25.75872 74.61882 1.000 22.35075 248 GLU D N 1
ATOM 10595 C CA . GLU D 1 248 ? 90.65493 24.49431 75.30183 1.000 17.80226 248 GLU D CA 1
ATOM 10596 C C . GLU D 1 248 ? 92.15036 24.31003 75.51941 1.000 23.42102 248 GLU D C 1
ATOM 10597 O O . GLU D 1 248 ? 92.92346 24.23657 74.55828 1.000 25.31417 248 GLU D O 1
ATOM 10603 N N . PHE D 1 249 ? 92.55951 24.24327 76.77764 1.000 15.60529 249 PHE D N 1
ATOM 10604 C CA . PHE D 1 249 ? 93.94185 23.94637 77.10392 1.000 21.73567 249 PHE D CA 1
ATOM 10605 C C . PHE D 1 249 ? 94.13789 22.43556 77.16446 1.000 20.67269 249 PHE D C 1
ATOM 10606 O O . PHE D 1 249 ? 93.20067 21.67471 77.42394 1.000 21.34340 249 PHE D O 1
ATOM 10614 N N . LEU D 1 250 ? 95.36107 22.01170 76.89248 1.000 19.37877 250 LEU D N 1
ATOM 10615 C CA . LEU D 1 250 ? 95.76214 20.62037 76.80999 1.000 19.73729 250 LEU D CA 1
ATOM 10616 C C . LEU D 1 250 ? 96.65331 20.25780 77.99248 1.000 21.74631 250 LEU D C 1
ATOM 10617 O O . LEU D 1 250 ? 97.24346 21.14227 78.62558 1.000 20.32227 250 LEU D O 1
ATOM 10622 N N . PRO D 1 251 ? 96.76274 18.96050 78.33206 1.000 20.33017 251 PRO D N 1
ATOM 10623 C CA . PRO D 1 251 ? 97.67787 18.55985 79.41665 1.000 20.30068 251 PRO D CA 1
ATOM 10624 C C . PRO D 1 251 ? 99.08620 19.11486 79.27488 1.000 19.84000 251 PRO D C 1
ATOM 10625 O O . PRO D 1 251 ? 99.68259 19.53612 80.27732 1.000 16.77493 251 PRO D O 1
ATOM 10629 N N . GLN D 1 252 ? 99.63788 19.11548 78.05618 1.000 20.32316 252 GLN D N 1
ATOM 10630 C CA . GLN D 1 252 ? 100.97899 19.64130 77.84737 1.000 17.62049 252 GLN D CA 1
ATOM 10631 C C . GLN D 1 252 ? 101.04966 21.15680 78.04360 1.000 13.12002 252 GLN D C 1
ATOM 10632 O O . GLN D 1 252 ? 102.12587 21.66970 78.35415 1.000 17.17577 252 GLN D O 1
ATOM 10638 N N . ASP D 1 253 ? 99.94137 21.88901 77.84160 1.000 14.60980 253 ASP D N 1
ATOM 10639 C CA . ASP D 1 253 ? 99.90316 23.30753 78.20323 1.000 18.94951 253 ASP D CA 1
ATOM 10640 C C . ASP D 1 253 ? 100.06858 23.48713 79.71542 1.000 19.08777 253 ASP D C 1
ATOM 10641 O O . ASP D 1 253 ? 100.86304 24.31178 80.17684 1.000 15.73426 253 ASP D O 1
ATOM 10646 N N . TYR D 1 254 ? 99.27066 22.75365 80.50529 1.000 14.75474 254 TYR D N 1
ATOM 10647 C CA . TYR D 1 254 ? 99.38864 22.84950 81.96039 1.000 20.42905 254 TYR D CA 1
ATOM 10648 C C . TYR D 1 254 ? 100.76637 22.42329 82.44613 1.000 16.08546 254 TYR D C 1
ATOM 10649 O O . TYR D 1 254 ? 101.27542 22.96397 83.43236 1.000 16.58081 254 TYR D O 1
ATOM 10658 N N . GLU D 1 255 ? 101.37572 21.45965 81.76682 1.000 15.44522 255 GLU D N 1
ATOM 10659 C CA . GLU D 1 255 ? 102.74694 21.07316 82.06991 1.000 18.39540 255 GLU D CA 1
ATOM 10660 C C . GLU D 1 255 ? 103.71172 22.24169 81.89810 1.000 18.91856 255 GLU D C 1
ATOM 10661 O O . GLU D 1 255 ? 104.60169 22.44531 82.73115 1.000 17.93684 255 GLU D O 1
ATOM 10667 N N . VAL D 1 256 ? 103.56547 23.00829 80.80864 1.000 19.52588 256 VAL D N 1
ATOM 10668 C CA . VAL D 1 256 ? 104.36862 24.22148 80.63870 1.000 19.63169 256 VAL D CA 1
ATOM 10669 C C . VAL D 1 256 ? 104.11120 25.17383 81.79808 1.000 14.07590 256 VAL D C 1
ATOM 10670 O O . VAL D 1 256 ? 105.03376 25.61590 82.48359 1.000 18.81802 256 VAL D O 1
ATOM 10674 N N . MET D 1 257 ? 102.83975 25.45837 82.05345 1.000 16.40362 257 MET D N 1
ATOM 10675 C CA . MET D 1 257 ? 102.44563 26.43182 83.06960 1.000 16.32394 257 MET D CA 1
ATOM 10676 C C . MET D 1 257 ? 102.91788 26.02495 84.46467 1.000 19.04233 257 MET D C 1
ATOM 10677 O O . MET D 1 257 ? 103.43260 26.85809 85.22822 1.000 18.10325 257 MET D O 1
ATOM 10682 N N . SER D 1 258 ? 102.73828 24.75150 84.81990 1.000 13.11504 258 SER D N 1
ATOM 10683 C CA . SER D 1 258 ? 103.12548 24.29271 86.14050 1.000 16.05459 258 SER D CA 1
ATOM 10684 C C . SER D 1 258 ? 104.64214 24.21291 86.26140 1.000 17.15185 258 SER D C 1
ATOM 10685 O O . SER D 1 258 ? 105.19054 24.39835 87.35446 1.000 17.51121 258 SER D O 1
ATOM 10688 N N . TRP D 1 259 ? 105.33584 23.98574 85.14381 1.000 14.89602 259 TRP D N 1
ATOM 10689 C CA . TRP D 1 259 ? 106.79337 24.02401 85.16434 1.000 13.97349 259 TRP D CA 1
ATOM 10690 C C . TRP D 1 259 ? 107.30036 25.37762 85.63952 1.000 21.17434 259 TRP D C 1
ATOM 10691 O O . TRP D 1 259 ? 108.25993 25.45999 86.42203 1.000 15.94763 259 TRP D O 1
ATOM 10702 N N . PHE D 1 260 ? 106.67229 26.45440 85.17573 1.000 15.74297 260 PHE D N 1
ATOM 10703 C CA . PHE D 1 260 ? 107.10187 27.77542 85.61245 1.000 19.47829 260 PHE D CA 1
ATOM 10704 C C . PHE D 1 260 ? 106.77887 27.99515 87.08548 1.000 18.16327 260 PHE D C 1
ATOM 10705 O O . PHE D 1 260 ? 107.63392 28.43712 87.85971 1.000 15.85063 260 PHE D O 1
ATOM 10713 N N . THR D 1 261 ? 105.53634 27.72600 87.48537 1.000 19.20695 261 THR D N 1
ATOM 10714 C CA . THR D 1 261 ? 105.16528 27.99716 88.86882 1.000 26.11134 261 THR D CA 1
ATOM 10715 C C . THR D 1 261 ? 105.89721 27.08915 89.84722 1.000 27.19058 261 THR D C 1
ATOM 10716 O O . THR D 1 261 ? 106.05835 27.47275 91.00685 1.000 20.86327 261 THR D O 1
ATOM 10720 N N . SER D 1 262 ? 106.36399 25.91137 89.40078 1.000 16.90409 262 SER D N 1
ATOM 10721 C CA . SER D 1 262 ? 107.01145 24.94472 90.28475 1.000 21.87576 262 SER D CA 1
ATOM 10722 C C . SER D 1 262 ? 108.52239 25.04684 90.28066 1.000 19.39358 262 SER D C 1
ATOM 10723 O O . SER D 1 262 ? 109.15854 24.50800 91.18825 1.000 31.19781 262 SER D O 1
ATOM 10726 N N . THR D 1 263 ? 109.11638 25.71155 89.28774 1.000 20.87880 263 THR D N 1
ATOM 10727 C CA . THR D 1 263 ? 110.57173 25.78074 89.18896 1.000 18.88968 263 THR D CA 1
ATOM 10728 C C . THR D 1 263 ? 111.13666 27.16951 88.95839 1.000 19.60029 263 THR D C 1
ATOM 10729 O O . THR D 1 263 ? 112.34659 27.33281 89.11356 1.000 23.50978 263 THR D O 1
ATOM 10733 N N . ASN D 1 264 ? 110.33473 28.17044 88.56181 1.000 20.24923 264 ASN D N 1
ATOM 10734 C CA . ASN D 1 264 ? 110.97213 29.47474 88.38673 1.000 21.74215 264 ASN D CA 1
ATOM 10735 C C . ASN D 1 264 ? 111.10689 30.14454 89.75318 1.000 22.76769 264 ASN D C 1
ATOM 10736 O O . ASN D 1 264 ? 110.13910 30.16589 90.51833 1.000 31.05391 264 ASN D O 1
ATOM 10741 N N . PRO D 1 265 ? 112.29857 30.63462 90.11718 1.000 28.37471 265 PRO D N 1
ATOM 10742 C CA . PRO D 1 265 ? 112.51999 31.13444 91.48710 1.000 36.10105 265 PRO D CA 1
ATOM 10743 C C . PRO D 1 265 ? 111.77793 32.41497 91.81777 1.000 36.29931 265 PRO D C 1
ATOM 10744 O O . PRO D 1 265 ? 111.85277 32.87671 92.96230 1.000 45.11962 265 PRO D O 1
ATOM 10748 N N A ARG D 1 266 ? 111.05843 33.00891 90.87492 0.554 35.96013 266 ARG D N 1
ATOM 10749 N N B ARG D 1 266 ? 111.08413 33.01432 90.85330 0.446 35.94195 266 ARG D N 1
ATOM 10750 C CA A ARG D 1 266 ? 110.19789 34.13340 91.19608 0.554 33.34233 266 ARG D CA 1
ATOM 10751 C CA B ARG D 1 266 ? 110.20520 34.13298 91.14673 0.446 33.37502 266 ARG D CA 1
ATOM 10752 C C A ARG D 1 266 ? 108.78329 33.70251 91.55604 0.554 35.35089 266 ARG D C 1
ATOM 10753 C C B ARG D 1 266 ? 108.83820 33.67283 91.64374 0.446 35.29037 266 ARG D C 1
ATOM 10754 O O A ARG D 1 266 ? 107.99853 34.53024 92.02878 0.554 30.58347 266 ARG D O 1
ATOM 10755 O O B ARG D 1 266 ? 108.14819 34.44326 92.31904 0.446 29.71779 266 ARG D O 1
ATOM 10770 N N . SER D 1 267 ? 108.43889 32.43662 91.33586 1.000 28.40571 267 SER D N 1
ATOM 10771 C CA . SER D 1 267 ? 107.16283 31.91868 91.80661 1.000 29.91348 267 SER D CA 1
ATOM 10772 C C . SER D 1 267 ? 107.20554 31.77133 93.32429 1.000 24.01745 267 SER D C 1
ATOM 10773 O O . SER D 1 267 ? 108.12326 31.15285 93.87008 1.000 29.43666 267 SER D O 1
ATOM 10776 N N . PHE D 1 268 ? 106.22230 32.34992 94.01222 1.000 22.17809 268 PHE D N 1
ATOM 10777 C CA . PHE D 1 268 ? 106.24188 32.26763 95.46846 1.000 28.55559 268 PHE D CA 1
ATOM 10778 C C . PHE D 1 268 ? 106.03890 30.83701 95.94784 1.000 24.64161 268 PHE D C 1
ATOM 10779 O O . PHE D 1 268 ? 106.47815 30.49474 97.04502 1.000 23.85775 268 PHE D O 1
ATOM 10787 N N . PHE D 1 269 ? 105.41796 29.99149 95.12503 1.000 25.37014 269 PHE D N 1
ATOM 10788 C CA . PHE D 1 269 ? 105.21339 28.59672 95.48930 1.000 25.19246 269 PHE D CA 1
ATOM 10789 C C . PHE D 1 269 ? 106.52684 27.85603 95.69163 1.000 28.12155 269 PHE D C 1
ATOM 10790 O O . PHE D 1 269 ? 106.58328 26.88743 96.45912 1.000 27.09972 269 PHE D O 1
ATOM 10798 N N . THR D 1 270 ? 107.58726 28.27557 95.00511 1.000 24.08890 270 THR D N 1
ATOM 10799 C CA . THR D 1 270 ? 108.88515 27.65707 95.23050 1.000 26.09884 270 THR D CA 1
ATOM 10800 C C . THR D 1 270 ? 109.49734 28.09590 96.55173 1.000 30.56599 270 THR D C 1
ATOM 10801 O O . THR D 1 270 ? 110.40895 27.43607 97.05386 1.000 31.29240 270 THR D O 1
ATOM 10805 N N . ARG D 1 271 ? 109.02136 29.19657 97.12309 1.000 27.69245 271 ARG D N 1
ATOM 10806 C CA . ARG D 1 271 ? 109.67897 29.80504 98.27236 1.000 30.66854 271 ARG D CA 1
ATOM 10807 C C . ARG D 1 271 ? 109.03340 29.45356 99.60083 1.000 32.81225 271 ARG D C 1
ATOM 10808 O O . ARG D 1 271 ? 109.74819 29.23453 100.58148 1.000 33.39724 271 ARG D O 1
ATOM 10816 N N . TYR D 1 272 ? 107.70170 29.40629 99.66657 1.000 26.13599 272 TYR D N 1
ATOM 10817 C CA . TYR D 1 272 ? 107.00397 29.34022 100.94354 1.000 29.74500 272 TYR D CA 1
ATOM 10818 C C . TYR D 1 272 ? 105.98706 28.21242 100.95686 1.000 27.89644 272 TYR D C 1
ATOM 10819 O O . TYR D 1 272 ? 105.30527 27.96004 99.96365 1.000 31.33963 272 TYR D O 1
ATOM 10828 N N . ILE D 1 273 ? 105.89386 27.55341 102.10738 1.000 30.80213 273 ILE D N 1
ATOM 10829 C CA . ILE D 1 273 ? 104.88603 26.52868 102.34604 1.000 30.67202 273 ILE D CA 1
ATOM 10830 C C . ILE D 1 273 ? 103.51895 27.18152 102.48963 1.000 32.21712 273 ILE D C 1
ATOM 10831 O O . ILE D 1 273 ? 103.35151 28.15011 103.24486 1.000 32.45140 273 ILE D O 1
ATOM 10836 N N . THR D 1 274 ? 102.52217 26.64950 101.78202 1.000 26.75399 274 THR D N 1
ATOM 10837 C CA . THR D 1 274 ? 101.16784 27.14572 101.96166 1.000 29.24881 274 THR D CA 1
ATOM 10838 C C . THR D 1 274 ? 100.16164 26.00752 101.83616 1.000 26.66340 274 THR D C 1
ATOM 10839 O O . THR D 1 274 ? 100.36192 25.05226 101.08589 1.000 20.41476 274 THR D O 1
ATOM 10843 N N . CYS D 1 275 ? 99.05926 26.13816 102.57175 1.000 28.95726 275 CYS D N 1
ATOM 10844 C CA . CYS D 1 275 ? 98.02277 25.11222 102.60467 1.000 22.31233 275 CYS D CA 1
ATOM 10845 C C . CYS D 1 275 ? 96.73803 25.74606 103.11185 1.000 23.57936 275 CYS D C 1
ATOM 10846 O O . CYS D 1 275 ? 96.74829 26.41498 104.14871 1.000 24.37131 275 CYS D O 1
ATOM 10849 N N . THR D 1 276 ? 95.63581 25.52502 102.39038 1.000 24.30695 276 THR D N 1
ATOM 10850 C CA . THR D 1 276 ? 94.36424 26.16137 102.69517 1.000 24.71421 276 THR D CA 1
ATOM 10851 C C . THR D 1 276 ? 93.23137 25.15288 102.56574 1.000 24.59229 276 THR D C 1
ATOM 10852 O O . THR D 1 276 ? 93.22326 24.32984 101.64187 1.000 19.80845 276 THR D O 1
ATOM 10856 N N . LYS D 1 277 ? 92.26932 25.23110 103.49117 1.000 20.33812 277 LYS D N 1
ATOM 10857 C CA . LYS D 1 277 ? 90.96995 24.59578 103.33116 1.000 25.45179 277 LYS D CA 1
ATOM 10858 C C . LYS D 1 277 ? 89.88033 25.60612 103.64047 1.000 20.11753 277 LYS D C 1
ATOM 10859 O O . LYS D 1 277 ? 90.01356 26.41450 104.56662 1.000 23.59623 277 LYS D O 1
ATOM 10865 N N . MET D 1 278 ? 88.81173 25.57520 102.85249 1.000 19.00063 278 MET D N 1
ATOM 10866 C CA . MET D 1 278 ? 87.70246 26.47842 103.11284 1.000 22.47684 278 MET D CA 1
ATOM 10867 C C . MET D 1 278 ? 86.84195 25.94837 104.26816 1.000 27.16487 278 MET D C 1
ATOM 10868 O O . MET D 1 278 ? 86.90266 24.77275 104.63737 1.000 21.38450 278 MET D O 1
ATOM 10873 N N . ILE D 1 279 ? 86.04046 26.83471 104.85050 1.000 25.80691 279 ILE D N 1
ATOM 10874 C CA . ILE D 1 279 ? 85.20434 26.49626 105.99837 1.000 22.58920 279 ILE D CA 1
ATOM 10875 C C . ILE D 1 279 ? 83.74615 26.62135 105.58820 1.000 27.60152 279 ILE D C 1
ATOM 10876 O O . ILE D 1 279 ? 83.31993 27.68219 105.11537 1.000 26.84852 279 ILE D O 1
ATOM 10881 N N . MET D 1 280 ? 82.97906 25.55500 105.80582 1.000 30.81955 280 MET D N 1
ATOM 10882 C CA . MET D 1 280 ? 81.57677 25.49397 105.42053 1.000 30.44280 280 MET D CA 1
ATOM 10883 C C . MET D 1 280 ? 80.66167 25.67981 106.62721 1.000 30.59004 280 MET D C 1
ATOM 10884 O O . MET D 1 280 ? 81.00396 25.31822 107.75618 1.000 31.74665 280 MET D O 1
ATOM 10889 N N . ASP D 1 281 ? 79.49475 26.27497 106.37483 1.000 35.44765 281 ASP D N 1
ATOM 10890 C CA . ASP D 1 281 ? 78.29731 26.06977 107.19418 1.000 39.04910 281 ASP D CA 1
ATOM 10891 C C . ASP D 1 281 ? 77.47631 25.04252 106.42160 1.000 36.87060 281 ASP D C 1
ATOM 10892 O O . ASP D 1 281 ? 76.81170 25.37858 105.43664 1.000 33.74848 281 ASP D O 1
ATOM 10897 N N . GLU D 1 282 ? 77.55553 23.77961 106.84778 1.000 33.21291 282 GLU D N 1
ATOM 10898 C CA . GLU D 1 282 ? 77.00194 22.69647 106.04153 1.000 28.23860 282 GLU D CA 1
ATOM 10899 C C . GLU D 1 282 ? 75.48907 22.80718 105.91849 1.000 37.55365 282 GLU D C 1
ATOM 10900 O O . GLU D 1 282 ? 74.92534 22.56134 104.84483 1.000 29.54778 282 GLU D O 1
ATOM 10906 N N . ASP D 1 283 ? 74.81244 23.16694 107.01228 1.000 32.82965 283 ASP D N 1
ATOM 10907 C CA . ASP D 1 283 ? 73.36092 23.26552 106.97643 1.000 33.81904 283 ASP D CA 1
ATOM 10908 C C . ASP D 1 283 ? 72.90276 24.42364 106.09379 1.000 39.22154 283 ASP D C 1
ATOM 10909 O O . ASP D 1 283 ? 71.90259 24.30196 105.37821 1.000 36.47936 283 ASP D O 1
ATOM 10914 N N . LYS D 1 284 ? 73.62185 25.55048 106.12322 1.000 36.06315 284 LYS D N 1
ATOM 10915 C CA . LYS D 1 284 ? 73.34639 26.67088 105.22846 1.000 33.02606 284 LYS D CA 1
ATOM 10916 C C . LYS D 1 284 ? 73.85987 26.43579 103.81641 1.000 31.07361 284 LYS D C 1
ATOM 10917 O O . LYS D 1 284 ? 73.48304 27.18366 102.91206 1.000 35.43491 284 LYS D O 1
ATOM 10921 N N . GLU D 1 285 ? 74.71243 25.43010 103.61876 1.000 34.69569 285 GLU D N 1
ATOM 10922 C CA . GLU D 1 285 ? 75.22893 25.05913 102.29902 1.000 29.06414 285 GLU D CA 1
ATOM 10923 C C . GLU D 1 285 ? 75.97811 26.22633 101.65252 1.000 31.50860 285 GLU D C 1
ATOM 10924 O O . GLU D 1 285 ? 75.88958 26.46386 100.44407 1.000 30.35130 285 GLU D O 1
ATOM 10930 N N . VAL D 1 286 ? 76.73399 26.95748 102.47408 1.000 31.65088 286 VAL D N 1
ATOM 10931 C CA . VAL D 1 286 ? 77.58341 28.05115 102.02178 1.000 28.38314 286 VAL D CA 1
ATOM 10932 C C . VAL D 1 286 ? 78.96612 27.89136 102.63974 1.000 27.81791 286 VAL D C 1
ATOM 10933 O O . VAL D 1 286 ? 79.12905 27.33323 103.73086 1.000 32.09344 286 VAL D O 1
ATOM 10937 N N . ILE D 1 287 ? 79.96248 28.39224 101.93912 1.000 23.66014 287 ILE D N 1
ATOM 10938 C CA . ILE D 1 287 ? 81.28448 28.56975 102.52362 1.000 24.97525 287 ILE D CA 1
ATOM 10939 C C . ILE D 1 287 ? 81.30534 29.89385 103.27801 1.000 24.31142 287 ILE D C 1
ATOM 10940 O O . ILE D 1 287 ? 80.78461 30.91063 102.79714 1.000 24.81801 287 ILE D O 1
ATOM 10945 N N . ILE D 1 288 ? 81.89605 29.89153 104.46881 1.000 21.88859 288 ILE D N 1
ATOM 10946 C CA . ILE D 1 288 ? 81.90784 31.07586 105.32152 1.000 27.36936 288 ILE D CA 1
ATOM 10947 C C . ILE D 1 288 ? 83.30677 31.59604 105.60771 1.000 28.28797 288 ILE D C 1
ATOM 10948 O O . ILE D 1 288 ? 83.44064 32.69967 106.16072 1.000 32.80734 288 ILE D O 1
ATOM 10953 N N . GLY D 1 289 ? 84.34918 30.84738 105.29108 1.000 26.98153 289 GLY D N 1
ATOM 10954 C CA . GLY D 1 289 ? 85.68871 31.35546 105.49181 1.000 27.60907 289 GLY D CA 1
ATOM 10955 C C . GLY D 1 289 ? 86.72021 30.32619 105.10161 1.000 29.82439 289 GLY D C 1
ATOM 10956 O O . GLY D 1 289 ? 86.46296 29.45056 104.27029 1.000 23.93782 289 GLY D O 1
ATOM 10957 N N . ASN D 1 290 ? 87.89494 30.42927 105.71845 1.000 23.04476 290 ASN D N 1
ATOM 10958 C CA . ASN D 1 290 ? 88.99376 29.56839 105.31943 1.000 26.41430 290 ASN D CA 1
ATOM 10959 C C . ASN D 1 290 ? 89.98568 29.43877 106.46008 1.000 25.80093 290 ASN D C 1
ATOM 10960 O O . ASN D 1 290 ? 90.10236 30.32762 107.31132 1.000 29.39308 290 ASN D O 1
ATOM 10965 N N . LEU D 1 291 ? 90.69281 28.31289 106.46369 1.000 21.71783 291 LEU D N 1
ATOM 10966 C CA . LEU D 1 291 ? 91.86672 28.09207 107.29725 1.000 23.08267 291 LEU D CA 1
ATOM 10967 C C . LEU D 1 291 ? 93.08157 28.05043 106.38814 1.000 22.60682 291 LEU D C 1
ATOM 10968 O O . LEU D 1 291 ? 93.08632 27.30712 105.40504 1.000 26.41570 291 LEU D O 1
ATOM 10973 N N . THR D 1 292 ? 94.11587 28.81917 106.71830 1.000 24.57946 292 THR D N 1
ATOM 10974 C CA . THR D 1 292 ? 95.26192 28.90832 105.82258 1.000 21.73987 292 THR D CA 1
ATOM 10975 C C . THR D 1 292 ? 96.56335 28.86410 106.59758 1.000 24.14787 292 THR D C 1
ATOM 10976 O O . THR D 1 292 ? 96.76970 29.65599 107.52179 1.000 29.27557 292 THR D O 1
ATOM 10980 N N . LEU D 1 293 ? 97.43198 27.93825 106.21430 1.000 26.92121 293 LEU D N 1
ATOM 10981 C CA . LEU D 1 293 ? 98.81681 27.95443 106.64329 1.000 28.24421 293 LEU D CA 1
ATOM 10982 C C . LEU D 1 293 ? 99.60989 28.73231 105.60523 1.000 32.58091 293 LEU D C 1
ATOM 10983 O O . LEU D 1 293 ? 99.49468 28.47112 104.40425 1.000 23.23151 293 LEU D O 1
ATOM 10988 N N . PHE D 1 294 ? 100.37392 29.71906 106.05992 1.000 27.69495 294 PHE D N 1
ATOM 10989 C CA . PHE D 1 294 ? 101.29169 30.42049 105.17460 1.000 27.90147 294 PHE D CA 1
ATOM 10990 C C . PHE D 1 294 ? 102.60882 30.53943 105.91338 1.000 30.36743 294 PHE D C 1
ATOM 10991 O O . PHE D 1 294 ? 102.65998 31.13722 106.99323 1.000 27.69048 294 PHE D O 1
ATOM 10999 N N . LYS D 1 295 ? 103.65487 29.93496 105.34896 1.000 27.82775 295 LYS D N 1
ATOM 11000 C CA . LYS D 1 295 ? 104.95872 29.87476 105.99956 1.000 31.40460 295 LYS D CA 1
ATOM 11001 C C . LYS D 1 295 ? 104.83256 29.12083 107.31656 1.000 35.18823 295 LYS D C 1
ATOM 11002 O O . LYS D 1 295 ? 104.72621 27.88948 107.31173 1.000 36.36876 295 LYS D O 1
ATOM 11008 N N . ASP D 1 296 ? 104.80930 29.82844 108.44868 1.000 30.16162 296 ASP D N 1
ATOM 11009 C CA . ASP D 1 296 ? 104.74292 29.16789 109.74484 1.000 28.36709 296 ASP D CA 1
ATOM 11010 C C . ASP D 1 296 ? 103.42703 29.37782 110.48409 1.000 30.30247 296 ASP D C 1
ATOM 11011 O O . ASP D 1 296 ? 103.27261 28.85792 111.59362 1.000 31.99636 296 ASP D O 1
ATOM 11016 N N . THR D 1 297 ? 102.46949 30.10777 109.91710 1.000 32.75092 297 THR D N 1
ATOM 11017 C CA . THR D 1 297 ? 101.34986 30.57969 110.72003 1.000 35.45342 297 THR D CA 1
ATOM 11018 C C . THR D 1 297 ? 100.02660 30.15791 110.10411 1.000 28.77649 297 THR D C 1
ATOM 11019 O O . THR D 1 297 ? 99.82659 30.30068 108.89547 1.000 29.28433 297 THR D O 1
ATOM 11023 N N . VAL D 1 298 ? 99.12902 29.64714 110.94490 1.000 24.25814 298 VAL D N 1
ATOM 11024 C CA . VAL D 1 298 ? 97.78766 29.25730 110.53324 1.000 26.05378 298 VAL D CA 1
ATOM 11025 C C . VAL D 1 298 ? 96.82348 30.32990 111.00979 1.000 25.88150 298 VAL D C 1
ATOM 11026 O O . VAL D 1 298 ? 96.78072 30.66328 112.20389 1.000 28.19203 298 VAL D O 1
ATOM 11030 N N . ARG D 1 299 ? 96.04849 30.86672 110.08209 1.000 27.90509 299 ARG D N 1
ATOM 11031 C CA . ARG D 1 299 ? 95.04949 31.86883 110.39674 1.000 31.14243 299 ARG D CA 1
ATOM 11032 C C . ARG D 1 299 ? 93.68221 31.35728 109.98422 1.000 26.72172 299 ARG D C 1
ATOM 11033 O O . ARG D 1 299 ? 93.54136 30.70343 108.95088 1.000 27.21963 299 ARG D O 1
ATOM 11041 N N . GLU D 1 300 ? 92.68426 31.65052 110.80276 1.000 30.36102 300 GLU D N 1
ATOM 11042 C CA . GLU D 1 300 ? 91.29977 31.36213 110.47928 1.000 30.64248 300 GLU D CA 1
ATOM 11043 C C . GLU D 1 300 ? 90.60724 32.66286 110.11541 1.000 32.29521 300 GLU D C 1
ATOM 11044 O O . GLU D 1 300 ? 90.67247 33.64164 110.87023 1.000 36.50970 300 GLU D O 1
ATOM 11050 N N . THR D 1 301 ? 89.94129 32.66785 108.97279 1.000 25.99912 301 THR D N 1
ATOM 11051 C CA . THR D 1 301 ? 89.15913 33.80931 108.52657 1.000 35.16269 301 THR D CA 1
ATOM 11052 C C . THR D 1 301 ? 87.70674 33.37363 108.41534 1.000 35.80136 301 THR D C 1
ATOM 11053 O O . THR D 1 301 ? 87.40664 32.36718 107.76875 1.000 27.88265 301 THR D O 1
ATOM 11057 N N . ILE D 1 302 ? 86.81702 34.11124 109.06678 1.000 32.21456 302 ILE D N 1
ATOM 11058 C CA . ILE D 1 302 ? 85.37593 33.93674 108.92903 1.000 35.05448 302 ILE D CA 1
ATOM 11059 C C . ILE D 1 302 ? 84.83793 35.27504 108.44418 1.000 38.23238 302 ILE D C 1
ATOM 11060 O O . ILE D 1 302 ? 84.89766 36.27439 109.17248 1.000 35.58762 302 ILE D O 1
ATOM 11065 N N . GLY D 1 303 ? 84.33506 35.30644 107.22217 1.000 33.45055 303 GLY D N 1
ATOM 11066 C CA . GLY D 1 303 ? 83.89097 36.57150 106.66424 1.000 43.37094 303 GLY D CA 1
ATOM 11067 C C . GLY D 1 303 ? 85.04441 37.55108 106.62544 1.000 37.16645 303 GLY D C 1
ATOM 11068 O O . GLY D 1 303 ? 86.10019 37.27560 106.04862 1.000 36.60879 303 GLY D O 1
ATOM 11069 N N . SER D 1 304 ? 84.86770 38.70385 107.26985 1.000 45.13520 304 SER D N 1
ATOM 11070 C CA . SER D 1 304 ? 85.87826 39.75065 107.26448 1.000 48.53970 304 SER D CA 1
ATOM 11071 C C . SER D 1 304 ? 86.80670 39.69217 108.47024 1.000 47.67917 304 SER D C 1
ATOM 11072 O O . SER D 1 304 ? 87.75652 40.47848 108.53881 1.000 51.39569 304 SER D O 1
ATOM 11075 N N . ASP D 1 305 ? 86.57937 38.77236 109.40302 1.000 48.18599 305 ASP D N 1
ATOM 11076 C CA . ASP D 1 305 ? 87.35017 38.70749 110.63897 1.000 47.85996 305 ASP D CA 1
ATOM 11077 C C . ASP D 1 305 ? 88.39419 37.60057 110.54751 1.000 50.99016 305 ASP D C 1
ATOM 11078 O O . ASP D 1 305 ? 88.08261 36.47308 110.15372 1.000 38.64407 305 ASP D O 1
ATOM 11083 N N . ARG D 1 306 ? 89.62711 37.92715 110.91900 1.000 43.92408 306 ARG D N 1
ATOM 11084 C CA . ARG D 1 306 ? 90.76062 37.03313 110.77550 1.000 38.40391 306 ARG D CA 1
ATOM 11085 C C . ARG D 1 306 ? 91.50527 36.95220 112.09569 1.000 46.95827 306 ARG D C 1
ATOM 11086 O O . ARG D 1 306 ? 91.72784 37.97259 112.74881 1.000 43.32222 306 ARG D O 1
ATOM 11094 N N . LYS D 1 307 ? 91.88250 35.73866 112.49437 1.000 37.49590 307 LYS D N 1
ATOM 11095 C CA . LYS D 1 307 ? 92.65777 35.55491 113.71414 1.000 38.98768 307 LYS D CA 1
ATOM 11096 C C . LYS D 1 307 ? 93.72948 34.49241 113.50156 1.000 38.11992 307 LYS D C 1
ATOM 11097 O O . LYS D 1 307 ? 93.56632 33.56700 112.70048 1.000 35.51270 307 LYS D O 1
ATOM 11103 N N . VAL D 1 308 ? 94.82843 34.63397 114.23155 1.000 33.37962 308 VAL D N 1
ATOM 11104 C CA . VAL D 1 308 ? 95.87967 33.62456 114.23063 1.000 35.98511 308 VAL D CA 1
ATOM 11105 C C . VAL D 1 308 ? 95.42940 32.44078 115.07640 1.000 36.09664 308 VAL D C 1
ATOM 11106 O O . VAL D 1 308 ? 94.99975 32.60631 116.22385 1.000 36.65900 308 VAL D O 1
ATOM 11110 N N . VAL D 1 309 ? 95.50432 31.24895 114.49459 1.000 37.67267 309 VAL D N 1
ATOM 11111 C CA . VAL D 1 309 ? 95.24421 30.00092 115.20248 1.000 38.52917 309 VAL D CA 1
ATOM 11112 C C . VAL D 1 309 ? 96.52015 29.44690 115.82090 1.000 33.55091 309 VAL D C 1
ATOM 11113 O O . VAL D 1 309 ? 96.50853 28.97806 116.95743 1.000 34.82445 309 VAL D O 1
ATOM 11117 N N A LYS D 1 310 ? 97.63785 29.50403 115.09487 0.473 36.68797 310 LYS D N 1
ATOM 11118 N N B LYS D 1 310 ? 97.63120 29.45995 115.08588 0.527 36.68924 310 LYS D N 1
ATOM 11119 C CA A LYS D 1 310 ? 98.88867 28.95114 115.59941 0.473 43.05131 310 LYS D CA 1
ATOM 11120 C CA B LYS D 1 310 ? 98.89409 29.00263 115.64809 0.527 43.06978 310 LYS D CA 1
ATOM 11121 C C A LYS D 1 310 ? 100.05559 29.46577 114.77005 0.473 40.47954 310 LYS D C 1
ATOM 11122 C C B LYS D 1 310 ? 100.04784 29.48409 114.78546 0.527 40.47005 310 LYS D C 1
ATOM 11123 O O A LYS D 1 310 ? 99.98951 29.46673 113.53732 0.473 42.44605 310 LYS D O 1
ATOM 11124 O O B LYS D 1 310 ? 99.96605 29.47021 113.55503 0.527 42.47272 310 LYS D O 1
ATOM 11135 N N . LYS D 1 311 ? 101.11448 29.90932 115.45039 1.000 43.29070 311 LYS D N 1
ATOM 11136 C CA . LYS D 1 311 ? 102.39323 30.22128 114.82557 1.000 41.08928 311 LYS D CA 1
ATOM 11137 C C . LYS D 1 311 ? 103.33036 29.09818 115.25026 1.000 48.59702 311 LYS D C 1
ATOM 11138 O O . LYS D 1 311 ? 103.66344 28.97870 116.43617 1.000 45.30165 311 LYS D O 1
ATOM 11144 N N . PHE D 1 312 ? 103.71337 28.25442 114.29350 1.000 38.98334 312 PHE D N 1
ATOM 11145 C CA . PHE D 1 312 ? 104.46870 27.04970 114.60772 1.000 35.19833 312 PHE D CA 1
ATOM 11146 C C . PHE D 1 312 ? 105.89731 27.39993 114.98745 1.000 42.01377 312 PHE D C 1
ATOM 11147 O O . PHE D 1 312 ? 106.55077 28.21493 114.32950 1.000 43.23511 312 PHE D O 1
ATOM 11155 N N . GLU D 1 313 ? 106.38790 26.75815 116.04472 1.000 39.14476 313 GLU D N 1
ATOM 11156 C CA . GLU D 1 313 ? 107.71410 27.04065 116.57596 1.000 51.96411 313 GLU D CA 1
ATOM 11157 C C . GLU D 1 313 ? 108.77510 26.10251 116.01961 1.000 52.72274 313 GLU D C 1
ATOM 11158 O O . GLU D 1 313 ? 109.91310 26.52331 115.79163 1.000 51.86642 313 GLU D O 1
ATOM 11164 N N . THR D 1 314 ? 108.41891 24.83798 115.79862 1.000 53.95621 314 THR D N 1
ATOM 11165 C CA . THR D 1 314 ? 109.34996 23.80238 115.37919 1.000 44.47961 314 THR D CA 1
ATOM 11166 C C . THR D 1 314 ? 108.77512 23.04599 114.18968 1.000 45.67777 314 THR D C 1
ATOM 11167 O O . THR D 1 314 ? 107.58705 23.15459 113.87649 1.000 41.87663 314 THR D O 1
ATOM 11171 N N . GLU D 1 315 ? 109.63478 22.26516 113.53078 1.000 40.57936 315 GLU D N 1
ATOM 11172 C CA . GLU D 1 315 ? 109.15561 21.37285 112.47853 1.000 46.18925 315 GLU D CA 1
ATOM 11173 C C . GLU D 1 315 ? 108.10827 20.40432 113.01250 1.000 44.22418 315 GLU D C 1
ATOM 11174 O O . GLU D 1 315 ? 107.10229 20.13764 112.34588 1.000 40.69305 315 GLU D O 1
ATOM 11180 N N . GLU D 1 316 ? 108.33000 19.86491 114.21259 1.000 39.89264 316 GLU D N 1
ATOM 11181 C CA . GLU D 1 316 ? 107.37045 18.92603 114.78462 1.000 44.01039 316 GLU D CA 1
ATOM 11182 C C . GLU D 1 316 ? 106.00252 19.57658 114.94829 1.000 42.29167 316 GLU D C 1
ATOM 11183 O O . GLU D 1 316 ? 104.97707 18.98153 114.59535 1.000 42.50161 316 GLU D O 1
ATOM 11189 N N . GLU D 1 317 ? 105.97143 20.81329 115.45596 1.000 40.94220 317 GLU D N 1
ATOM 11190 C CA . GLU D 1 317 ? 104.70767 21.53026 115.59474 1.000 40.37387 317 GLU D CA 1
ATOM 11191 C C . GLU D 1 317 ? 104.01944 21.72518 114.24606 1.000 38.32007 317 GLU D C 1
ATOM 11192 O O . GLU D 1 317 ? 102.79594 21.57706 114.13848 1.000 34.83803 317 GLU D O 1
ATOM 11198 N N . ARG D 1 318 ? 104.78054 22.04763 113.19838 1.000 35.40331 318 ARG D N 1
ATOM 11199 C CA . ARG D 1 318 ? 104.13710 22.24513 111.90302 1.000 32.22282 318 ARG D CA 1
ATOM 11200 C C . ARG D 1 318 ? 103.64380 20.92532 111.32996 1.000 30.42284 318 ARG D C 1
ATOM 11201 O O . ARG D 1 318 ? 102.53261 20.85323 110.79871 1.000 29.72892 318 ARG D O 1
ATOM 11209 N N . ILE D 1 319 ? 104.45506 19.87304 111.42184 1.000 34.72585 319 ILE D N 1
ATOM 11210 C CA . ILE D 1 319 ? 104.04529 18.58300 110.87720 1.000 35.73435 319 ILE D CA 1
ATOM 11211 C C . ILE D 1 319 ? 102.79350 18.09253 111.58944 1.000 38.09183 319 ILE D C 1
ATOM 11212 O O . ILE D 1 319 ? 101.82945 17.65312 110.95385 1.000 31.40931 319 ILE D O 1
ATOM 11217 N N . LYS D 1 320 ? 102.77822 18.19866 112.92255 1.000 34.92805 320 LYS D N 1
ATOM 11218 C CA . LYS D 1 320 ? 101.59923 17.80643 113.68742 1.000 37.91161 320 LYS D CA 1
ATOM 11219 C C . LYS D 1 320 ? 100.40442 18.70692 113.38441 1.000 36.51753 320 LYS D C 1
ATOM 11220 O O . LYS D 1 320 ? 99.25800 18.24121 113.37596 1.000 33.13966 320 LYS D O 1
ATOM 11223 N N . GLY D 1 321 ? 100.64999 19.99622 113.12321 1.000 36.68245 321 GLY D N 1
ATOM 11224 C CA . GLY D 1 321 ? 99.55310 20.89603 112.78896 1.000 30.97873 321 GLY D CA 1
ATOM 11225 C C . GLY D 1 321 ? 98.92470 20.58816 111.44171 1.000 28.84766 321 GLY D C 1
ATOM 11226 O O . GLY D 1 321 ? 97.71148 20.72534 111.26498 1.000 31.64995 321 GLY D O 1
ATOM 11227 N N . LEU D 1 322 ? 99.74346 20.20097 110.46500 1.000 23.24737 322 LEU D N 1
ATOM 11228 C CA . LEU D 1 322 ? 99.21045 19.78051 109.17510 1.000 22.28435 322 LEU D CA 1
ATOM 11229 C C . LEU D 1 322 ? 98.27715 18.58695 109.32905 1.000 24.95749 322 LEU D C 1
ATOM 11230 O O . LEU D 1 322 ? 97.21560 18.53692 108.70258 1.000 27.12763 322 LEU D O 1
ATOM 11235 N N . VAL D 1 323 ? 98.64374 17.62911 110.17997 1.000 23.57353 323 VAL D N 1
ATOM 11236 C CA . VAL D 1 323 ? 97.77230 16.48455 110.42974 1.000 32.39490 323 VAL D CA 1
ATOM 11237 C C . VAL D 1 323 ? 96.48936 16.92746 111.12678 1.000 27.68354 323 VAL D C 1
ATOM 11238 O O . VAL D 1 323 ? 95.38142 16.63057 110.67566 1.000 29.94497 323 VAL D O 1
ATOM 11242 N N . GLU D 1 324 ? 96.61956 17.63889 112.24007 1.000 29.76062 324 GLU D N 1
ATOM 11243 C CA . GLU D 1 324 ? 95.45511 17.90203 113.07997 1.000 29.94284 324 GLU D CA 1
ATOM 11244 C C . GLU D 1 324 ? 94.52177 18.92985 112.45293 1.000 32.34721 324 GLU D C 1
ATOM 11245 O O . GLU D 1 324 ? 93.29727 18.77099 112.50599 1.000 32.03321 324 GLU D O 1
ATOM 11251 N N . ILE D 1 325 ? 95.06736 19.99018 111.85787 1.000 28.49025 325 ILE D N 1
ATOM 11252 C CA . ILE D 1 325 ? 94.21849 21.06476 111.34698 1.000 31.82635 325 ILE D CA 1
ATOM 11253 C C . ILE D 1 325 ? 93.75014 20.78208 109.92674 1.000 30.78816 325 ILE D C 1
ATOM 11254 O O . ILE D 1 325 ? 92.59751 21.05658 109.58209 1.000 33.96047 325 ILE D O 1
ATOM 11259 N N . PHE D 1 326 ? 94.62990 20.23622 109.08720 1.000 27.60441 326 PHE D N 1
ATOM 11260 C CA . PHE D 1 326 ? 94.36208 20.10665 107.66772 1.000 24.65420 326 PHE D CA 1
ATOM 11261 C C . PHE D 1 326 ? 94.22674 18.66459 107.19298 1.000 23.72221 326 PHE D C 1
ATOM 11262 O O . PHE D 1 326 ? 93.92848 18.45135 106.01132 1.000 24.56857 326 PHE D O 1
ATOM 11270 N N . ASP D 1 327 ? 94.43505 17.68130 108.06935 1.000 25.39317 327 ASP D N 1
ATOM 11271 C CA . ASP D 1 327 ? 94.38127 16.27488 107.68106 1.000 24.79278 327 ASP D CA 1
ATOM 11272 C C . ASP D 1 327 ? 95.33765 16.02278 106.52253 1.000 26.64953 327 ASP D C 1
ATOM 11273 O O . ASP D 1 327 ? 95.01017 15.32605 105.55778 1.000 25.95655 327 ASP D O 1
ATOM 11278 N N . VAL D 1 328 ? 96.51690 16.64155 106.60194 1.000 25.98806 328 VAL D N 1
ATOM 11279 C CA . VAL D 1 328 ? 97.58203 16.46906 105.61931 1.000 25.82032 328 VAL D CA 1
ATOM 11280 C C . VAL D 1 328 ? 98.64758 15.60296 106.26447 1.000 31.75517 328 VAL D C 1
ATOM 11281 O O . VAL D 1 328 ? 99.30259 16.01634 107.22876 1.000 28.04396 328 VAL D O 1
ATOM 11285 N N . ASN D 1 329 ? 98.80715 14.39388 105.73952 1.000 26.54040 329 ASN D N 1
ATOM 11286 C CA . ASN D 1 329 ? 99.67784 13.38439 106.32335 1.000 29.26157 329 ASN D CA 1
ATOM 11287 C C . ASN D 1 329 ? 100.88919 13.20080 105.42242 1.000 30.51477 329 ASN D C 1
ATOM 11288 O O . ASN D 1 329 ? 100.74315 12.93884 104.22587 1.000 35.86180 329 ASN D O 1
ATOM 11293 N N . LEU D 1 330 ? 102.07606 13.35032 105.99175 1.000 27.18913 330 LEU D N 1
ATOM 11294 C CA . LEU D 1 330 ? 103.31414 13.20417 105.24508 1.000 32.22803 330 LEU D CA 1
ATOM 11295 C C . LEU D 1 330 ? 103.94907 11.85585 105.55986 1.000 37.26363 330 LEU D C 1
ATOM 11296 O O . LEU D 1 330 ? 103.83099 11.34979 106.68146 1.000 40.68910 330 LEU D O 1
ATOM 11301 N N . THR D 1 331 ? 104.59263 11.26005 104.55920 1.000 36.13358 331 THR D N 1
ATOM 11302 C CA . THR D 1 331 ? 105.43981 10.10917 104.82524 1.000 34.75084 331 THR D CA 1
ATOM 11303 C C . THR D 1 331 ? 106.72861 10.56775 105.50603 1.000 41.86658 331 THR D C 1
ATOM 11304 O O . THR D 1 331 ? 107.07328 11.75911 105.51279 1.000 35.61107 331 THR D O 1
ATOM 11308 N N . GLU D 1 332 ? 107.44308 9.60364 106.09332 1.000 31.52448 332 GLU D N 1
ATOM 11309 C CA . GLU D 1 332 ? 108.72824 9.91585 106.70659 1.000 36.88593 332 GLU D CA 1
ATOM 11310 C C . GLU D 1 332 ? 109.66339 10.57602 105.70470 1.000 40.60822 332 GLU D C 1
ATOM 11311 O O . GLU D 1 332 ? 110.32244 11.57691 106.01525 1.000 36.75813 332 GLU D O 1
ATOM 11317 N N A GLU D 1 333 ? 109.73396 10.02074 104.49282 0.499 36.73602 333 GLU D N 1
ATOM 11318 N N B GLU D 1 333 ? 109.74212 10.02019 104.49320 0.501 36.73696 333 GLU D N 1
ATOM 11319 C CA A GLU D 1 333 ? 110.60261 10.57852 103.46341 0.499 37.67659 333 GLU D CA 1
ATOM 11320 C CA B GLU D 1 333 ? 110.61361 10.59511 103.47492 0.501 37.67575 333 GLU D CA 1
ATOM 11321 C C A GLU D 1 333 ? 110.20404 12.00998 103.12144 0.499 38.98073 333 GLU D C 1
ATOM 11322 C C B GLU D 1 333 ? 110.20472 12.02510 103.14757 0.501 38.98145 333 GLU D C 1
ATOM 11323 O O A GLU D 1 333 ? 111.06945 12.87701 102.95492 0.499 40.27480 333 GLU D O 1
ATOM 11324 O O B GLU D 1 333 ? 111.06275 12.90501 103.01357 0.501 40.27651 333 GLU D O 1
ATOM 11335 N N . GLU D 1 334 ? 108.89571 12.27639 103.02414 1.000 32.21746 334 GLU D N 1
ATOM 11336 C CA . GLU D 1 334 ? 108.41824 13.62924 102.73267 1.000 34.31592 334 GLU D CA 1
ATOM 11337 C C . GLU D 1 334 ? 108.77392 14.59720 103.85766 1.000 39.24031 334 GLU D C 1
ATOM 11338 O O . GLU D 1 334 ? 109.21133 15.72459 103.59731 1.000 30.86591 334 GLU D O 1
ATOM 11344 N N . LYS D 1 335 ? 108.60983 14.16685 105.11737 1.000 36.54689 335 LYS D N 1
ATOM 11345 C CA . LYS D 1 335 ? 109.01673 14.99504 106.25112 1.000 39.77086 335 LYS D CA 1
ATOM 11346 C C . LYS D 1 335 ? 110.50022 15.33250 106.19481 1.000 44.68111 335 LYS D C 1
ATOM 11347 O O . LYS D 1 335 ? 110.89844 16.46908 106.47659 1.000 46.19336 335 LYS D O 1
ATOM 11353 N N . ASN D 1 336 ? 111.33686 14.34893 105.87736 1.000 42.58089 336 ASN D N 1
ATOM 11354 C CA . ASN D 1 336 ? 112.78022 14.52530 105.92045 1.000 45.37366 336 ASN D CA 1
ATOM 11355 C C . ASN D 1 336 ? 113.34468 15.13533 104.64796 1.000 42.18746 336 ASN D C 1
ATOM 11356 O O . ASN D 1 336 ? 114.56538 15.28992 104.54914 1.000 44.83007 336 ASN D O 1
ATOM 11361 N N . SER D 1 337 ? 112.49810 15.48955 103.67986 1.000 37.03711 337 SER D N 1
ATOM 11362 C CA . SER D 1 337 ? 112.97294 16.06687 102.42707 1.000 44.69816 337 SER D CA 1
ATOM 11363 C C . SER D 1 337 ? 112.91709 17.58400 102.39807 1.000 40.63061 337 SER D C 1
ATOM 11364 O O . SER D 1 337 ? 113.36452 18.18087 101.41179 1.000 42.62990 337 SER D O 1
ATOM 11367 N N . LEU D 1 338 ? 112.37846 18.21580 103.42909 1.000 32.46672 338 LEU D N 1
ATOM 11368 C CA . LEU D 1 338 ? 112.34729 19.66845 103.45954 1.000 40.46879 338 LEU D CA 1
ATOM 11369 C C . LEU D 1 338 ? 113.77568 20.19958 103.53083 1.000 40.58306 338 LEU D C 1
ATOM 11370 O O . LEU D 1 338 ? 114.54803 19.76071 104.39223 1.000 43.70236 338 LEU D O 1
ATOM 11375 N N . PRO D 1 339 ? 114.17232 21.10833 102.63600 1.000 37.93125 339 PRO D N 1
ATOM 11376 C CA . PRO D 1 339 ? 115.51946 21.69067 102.72472 1.000 40.65669 339 PRO D CA 1
ATOM 11377 C C . PRO D 1 339 ? 115.73789 22.34685 104.08146 1.000 55.21857 339 PRO D C 1
ATOM 11378 O O . PRO D 1 339 ? 114.82649 22.95463 104.64729 1.000 50.65621 339 PRO D O 1
ATOM 11382 N N . GLN D 1 340 ? 116.96565 22.22064 104.60027 1.000 53.28023 340 GLN D N 1
ATOM 11383 C CA . GLN D 1 340 ? 117.23945 22.65565 105.96837 1.000 47.97072 340 GLN D CA 1
ATOM 11384 C C . GLN D 1 340 ? 116.88400 24.12405 106.17832 1.000 55.18878 340 GLN D C 1
ATOM 11385 O O . GLN D 1 340 ? 116.41589 24.50618 107.25680 1.000 67.18838 340 GLN D O 1
ATOM 11391 N N . GLU D 1 341 ? 117.08488 24.96243 105.16157 1.000 60.39111 341 GLU D N 1
ATOM 11392 C CA . GLU D 1 341 ? 116.84726 26.39065 105.33261 1.000 60.58075 341 GLU D CA 1
ATOM 11393 C C . GLU D 1 341 ? 115.36693 26.75049 105.34142 1.000 58.07421 341 GLU D C 1
ATOM 11394 O O . GLU D 1 341 ? 115.02826 27.90858 105.60580 1.000 63.73996 341 GLU D O 1
ATOM 11400 N N . LYS D 1 342 ? 114.48264 25.79892 105.06303 1.000 55.31359 342 LYS D N 1
ATOM 11401 C CA . LYS D 1 342 ? 113.04723 26.02245 105.13994 1.000 59.98532 342 LYS D CA 1
ATOM 11402 C C . LYS D 1 342 ? 112.44315 25.46369 106.41938 1.000 52.15367 342 LYS D C 1
ATOM 11403 O O . LYS D 1 342 ? 111.23121 25.58384 106.62423 1.000 55.45067 342 LYS D O 1
ATOM 11409 N N . ARG D 1 343 ? 113.25862 24.86797 107.28294 1.000 56.11143 343 ARG D N 1
ATOM 11410 C CA . ARG D 1 343 ? 112.76234 24.24375 108.49547 1.000 61.72504 343 ARG D CA 1
ATOM 11411 C C . ARG D 1 343 ? 112.58453 25.27165 109.60713 1.000 57.73923 343 ARG D C 1
ATOM 11412 O O . ARG D 1 343 ? 113.20805 26.33741 109.62004 1.000 56.45949 343 ARG D O 1
ATOM 11420 N N . LEU D 1 344 ? 111.71989 24.92759 110.55163 1.000 50.10745 344 LEU D N 1
ATOM 11421 C CA . LEU D 1 344 ? 111.55144 25.71000 111.76201 1.000 54.15118 344 LEU D CA 1
ATOM 11422 C C . LEU D 1 344 ? 112.35647 25.06811 112.89715 1.000 58.14339 344 LEU D C 1
ATOM 11423 O O . LEU D 1 344 ? 112.70182 23.88864 112.80852 1.000 56.93950 344 LEU D O 1
#